Protein AF-0000000072281008 (afdb_homodimer)

InterPro domains:
  IPR004839 Aminotransferase, class I/classII, large domain [PF00155] (99-471)
  IPR015421 Pyridoxal phosphate-dependent transferase, major domain [G3DSA:3.40.640.10] (112-358)
  IPR015422 Pyridoxal phosphate-dependent transferase, small domain [G3DSA:3.90.1150.10] (7-482)
  IPR015424 Pyridoxal phosphate-dependent transferase [SSF53383] (48-472)
  IPR045088 Aminotransferase ALAT1/2-like [PTHR11751] (4-483)

Solvent-accessible surface area (backbone atoms only — not comparable to full-atom values): 48594 Å² total; per-residue (Å²): 122,46,34,56,36,78,86,38,42,16,62,68,65,70,59,50,73,57,82,49,75,47,70,53,51,48,50,50,50,51,50,48,49,51,44,54,48,22,59,76,67,72,46,77,65,89,50,97,52,92,60,67,46,67,23,56,48,88,40,37,18,60,40,61,44,71,69,54,62,67,59,27,53,22,52,16,26,31,52,27,56,75,48,60,79,47,54,87,82,48,47,64,57,36,47,53,49,21,52,52,50,23,61,64,60,30,51,87,16,43,48,27,23,64,46,52,34,50,39,50,66,63,36,31,44,40,40,18,51,35,49,18,67,74,37,72,44,90,50,61,39,88,38,37,38,40,25,55,14,37,69,49,37,52,46,55,56,45,53,41,48,36,60,41,67,46,22,23,39,33,32,46,30,48,26,53,54,65,57,54,52,49,33,51,75,58,45,28,34,78,34,65,30,53,41,31,70,92,57,58,45,40,75,39,70,66,47,43,52,51,38,51,50,53,41,45,74,72,63,34,45,66,36,31,40,47,46,56,42,24,18,55,49,53,1,28,64,62,52,70,68,57,52,52,52,51,52,50,50,30,44,74,68,34,21,27,38,36,40,39,34,38,21,58,72,24,54,66,51,90,70,69,82,68,56,68,68,31,53,38,65,71,44,58,65,72,50,41,65,50,38,32,35,37,41,33,33,35,37,35,39,42,85,52,18,29,36,4,38,25,9,20,23,35,36,57,39,62,62,47,68,66,44,53,52,52,52,47,56,60,43,46,72,64,46,37,41,35,35,62,12,46,51,49,44,29,43,74,43,58,59,76,44,93,88,42,74,48,18,68,60,48,50,50,55,52,48,50,52,47,48,48,42,41,54,48,50,54,51,44,34,53,49,39,51,67,35,86,56,31,40,41,66,76,53,40,19,42,56,32,36,51,34,39,47,64,73,52,67,70,55,48,51,52,25,52,76,67,73,43,58,53,40,49,52,52,47,44,53,45,23,72,71,55,25,45,38,53,36,44,19,70,71,29,37,62,61,89,95,61,38,33,35,35,38,32,56,48,54,49,67,75,55,47,55,50,49,43,52,44,48,50,54,49,50,53,52,53,55,56,70,68,103,122,46,35,56,36,78,88,39,41,15,62,69,63,70,62,50,73,58,82,49,76,46,71,52,54,48,50,50,49,50,49,48,49,51,42,52,49,21,59,75,67,72,45,78,67,89,51,97,52,92,58,69,46,66,23,57,50,87,42,39,19,61,40,62,44,72,69,54,62,68,60,27,52,22,52,18,26,31,53,28,57,72,48,61,79,46,53,87,82,50,45,65,57,39,47,54,50,22,53,52,49,22,60,63,60,31,50,87,16,43,48,27,23,64,46,52,34,51,38,50,66,62,35,30,42,38,40,18,51,35,50,18,67,76,36,72,45,91,52,60,40,88,38,36,37,40,24,55,14,37,68,49,35,51,46,56,56,46,54,39,49,35,58,41,65,46,23,23,39,35,33,46,31,47,26,52,56,65,56,54,52,48,31,51,74,59,44,27,33,76,37,63,28,54,41,32,71,92,55,57,46,40,74,40,69,66,47,42,52,50,39,51,51,52,41,46,74,70,61,35,46,66,36,31,41,48,44,56,40,26,17,55,48,52,0,29,66,63,52,70,68,59,51,52,51,50,52,51,50,30,44,76,70,34,23,25,37,36,39,39,32,39,22,59,72,24,56,65,52,89,71,67,81,68,57,67,68,32,55,37,65,71,44,59,66,72,50,42,66,51,37,32,34,38,42,34,34,34,37,36,39,42,83,54,18,28,36,5,37,25,10,19,23,35,36,58,40,61,61,48,68,66,42,53,54,52,53,48,55,59,42,45,73,64,45,37,42,35,35,61,12,45,53,49,46,29,44,75,42,59,61,76,44,92,86,41,74,47,18,67,60,48,50,51,55,52,48,50,52,45,48,49,43,42,53,46,48,53,51,43,33,52,48,38,52,68,35,87,55,31,40,42,64,76,54,40,20,43,56,32,38,52,34,39,47,64,72,54,68,67,55,48,51,52,24,53,75,67,73,43,58,55,38,48,54,52,48,44,53,44,23,73,71,55,24,44,37,52,35,44,19,68,69,28,38,61,62,88,94,61,36,31,36,36,38,33,55,48,53,50,67,74,56,44,54,49,47,42,52,47,48,50,54,49,51,54,53,52,55,56,70,70,102

Foldseek 3Di:
DDCVPPVNDDVLVVPQPPPPPPPLSVLLVVLQVQLVVCVVVVHDRPAPDNHFDEQADLQQVVQPQDFAPLLCLLLVCLQPVVCLVVCVVDFPVSSVLNVVQLVQVDPRSHLPDFDFLQAGLLLLVLLQVLCCVQQVHGADSLQKGKALALLVVLLLLVLLQCPDLQEEEEAEFLGDLSNVSSCVSSNYDYFYFYFDVVVLRQGDLVSVVVSVVVSVVVVHHYAEYEDEACDPPRQDHDDLVSLVSVLVVCQVSVHAYEYECQFQQFFQDPGHHDGSLSSLCVDDPCSSQRHWYKYKYACCFYSNNPNVLRIIMIGTGNDDPVSSVSSSVVSCVVSHHRNSSSSSSSDVSPDDDPPGRCVVSSVVSNCVSSVLLQVLQVVLQVLQCPAPQKHWRRHRGTFKTKMWGDDDPVQVVVCVVVPHDSQSVVQSQLCRRQSYRWAWSPSSHDDPPITIIMTGSSHGPVVSVSVSVSSRVVRNVNRVVRD/DDCVPPVNDDVLVVPQPPCPPPPLSVLLVVLQVQLVVCVVVVHDRPAPDNHFDEQADLQQVVQPQDFAPLLVLLLVCLQPVVCLVVCVVDFPVSSVLSVVQLVQVDPRSHLPDFDFLQAGLLLLVLLQVLCCVQQVHGADSLQKGKALALLVVLLLLVLLQAPDLLEEEEAEFLGDLSNVSSCVSSNYDYFYFYFDVVVLRQGDLVSVVVSVVVSVVVVHHYAEYEDEACDPPRQDHDDLVSLVSVLVVCQVSVHAYEYECQFQQFFQDPGHHDGSLSSLCVDDPCSSQRHWYKYKYACCFYSNNPNVLRIIMIGTGNDDPVSSVSSSVVSCVVSHHRNSSSSSSSDVSPDDDPPGRCVVSSVVSNCVSSVLLQVLQVVLQVLQCPAPQKHWRRHRGTFKTKMWGDDDPVQVVVCVVVPHDSQSVVQSQLCRRQSYRWAWSVSSHDDPPITIIMTGSSHGPVVSVSVSVSCRVSRNVNRVVRD

Sequence (966 aa):
MRSFASENISPDVVAFQFAVRGKIAIVSEEIDNAIKKAKAEGKPNPYPFEKVVKCNSGNPQLLNQKPLTFVREITSMVEYPPLTEHPELFHADAVARAKEIIKATGCNGTTGAYSPSKGLAYVRQTIARFLEERDNVPMSPEDIYLTDGASIAIKIVMQLMLSHPLHGIMIPNPQYPLYGACIQQLGGKTCHYNLNEDNYWLPDINDIKEQYEKYQNEGIKIKALVVINPGNPCGEVLPVDTIKEIIRFCNEKKICLMADEVYQENIWTDVPFNSFRKILATMEPEIAHGLELISFHSISKGFYGECGKRGGMFACTNIPEFARLMMYKIISTTLCSNVVGQVVMSIICNLPKEGDPSYPLFKQERDEILGSLKRKAEYLCDIFNKCEGMSCNRAAGAMYLFPRITLPEKFIKECHERHEDPNETYCIEMLKKTGIAVVKGSGFGQKKGTYHFRIALLPPENEIEEVGKRIQVFHNSFIQQYKMRSFASENISPDVVAFQFAVRGKIAIVSEEIDNAIKKAKAEGKPNPYPFEKVVKCNSGNPQLLNQKPLTFVREITSMVEYPPLTEHPELFHADAVARAKEIIKATGCNGTTGAYSPSKGLAYVRQTIARFLEERDNVPMSPEDIYLTDGASIAIKIVMQLMLSHPLHGIMIPNPQYPLYGACIQQLGGKTCHYNLNEDNYWLPDINDIKEQYEKYQNEGIKIKALVVINPGNPCGEVLPVDTIKEIIRFCNEKKICLMADEVYQENIWTDVPFNSFRKILATMEPEIAHGLELISFHSISKGFYGECGKRGGMFACTNIPEFARLMMYKIISTTLCSNVVGQVVMSIICNLPKEGDPSYPLFKQERDEILGSLKRKAEYLCDIFNKCEGMSCNRAAGAMYLFPRITLPEKFIKECHERHEDPNETYCIEMLKKTGIAVVKGSGFGQKKGTYHFRIALLPPENEIEEVGKRIQVFHNSFIQQYK

Secondary structure (DSSP, 8-state):
--TTSGGGS-HHHHH-----S-HHHHHHHHHHHHHHHHHHTTPPPSSSSSS-EETT---GGGGTPPPPHHHHHHHHHHHSGGGGG-GGGS-HHHHHHHHHHHHHH-TTT-TTSPPPTT--HHHHHHHHHHHHHHHTS---GGGEEEESSHHHHHHHHHHHH--STTEEEEEEES--HHHHHHHHHTT-EEEEEEEEGGGTTEE-HHHHHHHHHHHHHTT-EEEEEEEESS-TTT-----HHHHHHHHHHHHHHT-EEEEE-TTTT-B-SSPPP--HHHHHTTS-HHHHTTS-EEEEEESSSTTT--GGG--EEEEEES--HHHHHHHHHHHHTT----HHHHHHHHHHTS---TTSTTHHHHHHHHHHHHHHHHHHHHHHHHHHHHSTTEE-PPP-BTTEE--EE---HHHHHHHHHTT--HHHHHHHHHHHHH-EE-EEGGGT---TT-EEEEEE--S-HHHHHHHHHHHHHHHHHHHHHT-/--TTSGGGS-HHHHH-----S-HHHHHHHHHHHHHHHHHHTTPPPSSSSSS-EETT---GGGGTPPPPHHHHHHHHHHHSGGGGG-GGGS-HHHHHHHHHHHHHH-TTT-SSSPPPTT--HHHHHHHHHHHHHHHTS---GGGEEEESSHHHHHHHHHHHH--STTEEEEEEES--HHHHHHHHHTT-EEEEEEEEGGGTTEE-HHHHHHHHHHHHHTT-EEEEEEEESS-TTT-----HHHHHHHHHHHHHHT-EEEEE-TTTT-B-SSPPP--HHHHHTTS-HHHHTTS-EEEEEESSSTTT--GGGT-EEEEEES--HHHHHHHHHHHHTT----HHHHHHHHHHTS---TTSTTHHHHHHHHHHHHHHHHHHHHHHHHHHHHSTTEE-PPP-BTTEE--EE---HHHHHHHHHTT--HHHHHHHHHHHHH-EE-EEGGGT---TT-EEEEEE--S-HHHHHHHHHHHHHHHHHHHHHT-

Structure (mmCIF, N/CA/C/O backbone):
data_AF-0000000072281008-model_v1
#
loop_
_entity.id
_entity.type
_entity.pdbx_description
1 polymer 'Alanine aminotransferase, putative'
#
loop_
_atom_site.group_PDB
_atom_site.id
_atom_site.type_symbol
_atom_site.label_atom_id
_atom_site.label_alt_id
_atom_site.label_comp_id
_atom_site.label_asym_id
_atom_site.label_entity_id
_atom_site.label_seq_id
_atom_site.pdbx_PDB_ins_code
_atom_site.Cartn_x
_atom_site.Cartn_y
_atom_site.Cartn_z
_atom_site.occupancy
_atom_site.B_iso_or_equiv
_atom_site.auth_seq_id
_atom_site.auth_comp_id
_atom_site.auth_asym_id
_atom_site.auth_atom_id
_atom_site.pdbx_PDB_model_num
ATOM 1 N N . MET A 1 1 ? -23.906 18.844 -15.328 1 74.44 1 MET A N 1
ATOM 2 C CA . MET A 1 1 ? -23.734 17.438 -15.008 1 74.44 1 MET A CA 1
ATOM 3 C C . MET A 1 1 ? -22.797 17.25 -13.828 1 74.44 1 MET A C 1
ATOM 5 O O . MET A 1 1 ? -21.797 17.969 -13.703 1 74.44 1 MET A O 1
ATOM 9 N N . ARG A 1 2 ? -23.172 16.375 -13.094 1 79.5 2 ARG A N 1
ATOM 10 C CA . ARG A 1 2 ? -22.438 16.156 -11.852 1 79.5 2 ARG A CA 1
ATOM 11 C C . ARG A 1 2 ? -21.125 15.445 -12.109 1 79.5 2 ARG A C 1
ATOM 13 O O . ARG A 1 2 ? -20.938 14.797 -13.141 1 79.5 2 ARG A O 1
ATOM 20 N N . SER A 1 3 ? -20.219 15.562 -11.289 1 79.69 3 SER A N 1
ATOM 21 C CA . SER A 1 3 ? -18.844 15.141 -11.477 1 79.69 3 SER A CA 1
ATOM 22 C C . SER A 1 3 ? -18.734 13.641 -11.711 1 79.69 3 SER A C 1
ATOM 24 O O . SER A 1 3 ? -17.922 13.18 -12.516 1 79.69 3 SER A O 1
ATOM 26 N N . PHE A 1 4 ? -19.625 12.883 -11.07 1 76.88 4 PHE A N 1
ATOM 27 C CA . PHE A 1 4 ? -19.5 11.43 -11.164 1 76.88 4 PHE A CA 1
ATOM 28 C C . PHE A 1 4 ? -20.578 10.859 -12.086 1 76.88 4 PHE A C 1
ATOM 30 O O . PHE A 1 4 ? -20.891 9.672 -12.016 1 76.88 4 PHE A O 1
ATOM 37 N N . ALA A 1 5 ? -21.172 11.781 -12.859 1 76.56 5 ALA A N 1
ATOM 38 C CA . ALA A 1 5 ? -22.031 11.273 -13.93 1 76.56 5 ALA A CA 1
ATOM 39 C C . ALA A 1 5 ? -21.25 10.328 -14.852 1 76.56 5 ALA A C 1
ATOM 41 O O . ALA A 1 5 ? -20.047 10.484 -15.031 1 76.56 5 ALA A O 1
ATOM 42 N N . SER A 1 6 ? -21.906 9.297 -15.375 1 75.62 6 SER A N 1
ATOM 43 C CA . SER A 1 6 ? -21.281 8.242 -16.156 1 75.62 6 SER A CA 1
ATOM 44 C C . SER A 1 6 ? -20.422 8.82 -17.297 1 75.62 6 SER A C 1
ATOM 46 O O . SER A 1 6 ? -19.359 8.297 -17.594 1 75.62 6 SER A O 1
ATOM 48 N N . GLU A 1 7 ? -20.891 9.969 -17.781 1 76.94 7 GLU A N 1
ATOM 49 C CA . GLU A 1 7 ? -20.219 10.586 -18.906 1 76.94 7 GLU A CA 1
ATOM 50 C C . GLU A 1 7 ? -18.922 11.281 -18.469 1 76.94 7 GLU A C 1
ATOM 52 O O . GLU A 1 7 ? -18.047 11.547 -19.297 1 76.94 7 GLU A O 1
ATOM 57 N N . ASN A 1 8 ? -18.875 11.539 -17.172 1 75.5 8 ASN A N 1
ATOM 58 C CA . ASN A 1 8 ? -17.75 12.32 -16.656 1 75.5 8 ASN A CA 1
ATOM 59 C C . ASN A 1 8 ? -16.656 11.422 -16.078 1 75.5 8 ASN A C 1
ATOM 61 O O . ASN A 1 8 ? -15.594 11.898 -15.695 1 75.5 8 ASN A O 1
ATOM 65 N N . ILE A 1 9 ? -16.859 10.086 -16.188 1 75.19 9 ILE A N 1
ATOM 66 C CA . ILE A 1 9 ? -15.883 9.141 -15.641 1 75.19 9 ILE A CA 1
ATOM 67 C C . ILE A 1 9 ? -14.766 8.922 -16.656 1 75.19 9 ILE A C 1
ATOM 69 O O . ILE A 1 9 ? -15.016 8.828 -17.859 1 75.19 9 ILE A O 1
ATOM 73 N N . SER A 1 10 ? -13.609 8.828 -16.188 1 76.19 10 SER A N 1
ATOM 74 C CA . SER A 1 10 ? -12.438 8.648 -17.047 1 76.19 10 SER A CA 1
ATOM 75 C C . SER A 1 10 ? -12.602 7.434 -17.953 1 76.19 10 SER A C 1
ATOM 77 O O . SER A 1 10 ? -12.797 6.312 -17.469 1 76.19 10 SER A O 1
ATOM 79 N N . PRO A 1 11 ? -12.438 7.645 -19.203 1 70.19 11 PRO A N 1
ATOM 80 C CA . PRO A 1 11 ? -12.547 6.523 -20.141 1 70.19 11 PRO A CA 1
ATOM 81 C C . PRO A 1 11 ? -11.469 5.469 -19.938 1 70.19 11 PRO A C 1
ATOM 83 O O . PRO A 1 11 ? -11.688 4.289 -20.203 1 70.19 11 PRO A O 1
ATOM 86 N N . ASP A 1 12 ? -10.359 5.953 -19.438 1 70.38 12 ASP A N 1
ATOM 87 C CA . ASP A 1 12 ? -9.266 5.016 -19.188 1 70.38 12 ASP A CA 1
ATOM 88 C C . ASP A 1 12 ? -9.648 4.004 -18.109 1 70.38 12 ASP A C 1
ATOM 90 O O . ASP A 1 12 ? -9.289 2.83 -18.203 1 70.38 12 ASP A O 1
ATOM 94 N N . VAL A 1 13 ? -10.414 4.496 -17.188 1 73.12 13 VAL A N 1
ATOM 95 C CA . VAL A 1 13 ? -10.852 3.602 -16.125 1 73.12 13 VAL A CA 1
ATOM 96 C C . VAL A 1 13 ? -11.922 2.645 -16.656 1 73.12 13 VAL A C 1
ATOM 98 O O . VAL A 1 13 ? -11.922 1.458 -16.312 1 73.12 13 VAL A O 1
ATOM 101 N N . VAL A 1 14 ? -12.789 3.193 -17.469 1 70.62 14 VAL A N 1
ATOM 102 C CA . VAL A 1 14 ? -13.852 2.379 -18.047 1 70.62 14 VAL A CA 1
ATOM 103 C C . VAL A 1 14 ? -13.25 1.278 -18.922 1 70.62 14 VAL A C 1
ATOM 105 O O . VAL A 1 14 ? -13.719 0.136 -18.891 1 70.62 14 VAL A O 1
ATOM 108 N N . ALA A 1 15 ? -12.141 1.63 -19.578 1 66.06 15 ALA A N 1
ATOM 109 C CA . ALA A 1 15 ? -11.516 0.732 -20.547 1 66.06 15 ALA A CA 1
ATOM 110 C C . ALA A 1 15 ? -10.688 -0.335 -19.844 1 66.06 15 ALA A C 1
ATOM 112 O O . ALA A 1 15 ? -10.383 -1.381 -20.422 1 66.06 15 ALA A O 1
ATOM 113 N N . PHE A 1 16 ? -10.281 0.137 -18.734 1 60.69 16 PHE A N 1
ATOM 114 C CA . PHE A 1 16 ? -9.469 -0.82 -18 1 60.69 16 PHE A CA 1
ATOM 115 C C . PHE A 1 16 ? -10.195 -2.15 -17.844 1 60.69 16 PHE A C 1
ATOM 117 O O . PHE A 1 16 ? -11.328 -2.193 -17.359 1 60.69 16 PHE A O 1
ATOM 124 N N . GLN A 1 17 ? -9.758 -3.158 -18.812 1 48.94 17 GLN A N 1
ATOM 125 C CA . GLN A 1 17 ? -10.312 -4.496 -18.625 1 48.94 17 GLN A CA 1
ATOM 126 C C . GLN A 1 17 ? -9.664 -5.207 -17.438 1 48.94 17 GLN A C 1
ATOM 128 O O . GLN A 1 17 ? -8.438 -5.34 -17.391 1 48.94 17 GLN A O 1
ATOM 133 N N . PHE A 1 18 ? -9.594 -4.598 -16.391 1 49.97 18 PHE A N 1
ATOM 134 C CA . PHE A 1 18 ? -9.023 -5.461 -15.367 1 49.97 18 PHE A CA 1
ATOM 135 C C . PHE A 1 18 ? -9.938 -6.656 -15.102 1 49.97 18 PHE A C 1
ATOM 137 O O . PHE A 1 18 ? -11.164 -6.523 -15.109 1 49.97 18 PHE A O 1
ATOM 144 N N . ALA A 1 19 ? -9.453 -7.633 -15.602 1 46.12 19 ALA A N 1
ATOM 145 C CA . ALA A 1 19 ? -10.117 -8.867 -15.195 1 46.12 19 ALA A CA 1
ATOM 146 C C . ALA A 1 19 ? -10.617 -8.773 -13.758 1 46.12 19 ALA A C 1
ATOM 148 O O . ALA A 1 19 ? -9.867 -9.016 -12.812 1 46.12 19 ALA A O 1
ATOM 149 N N . VAL A 1 20 ? -11.422 -7.551 -13.594 1 47.91 20 VAL A N 1
ATOM 150 C CA . VAL A 1 20 ? -12.242 -7.766 -12.406 1 47.91 20 VAL A CA 1
ATOM 151 C C . VAL A 1 20 ? -12.531 -9.258 -12.242 1 47.91 20 VAL A C 1
ATOM 153 O O . VAL A 1 20 ? -12.406 -10.031 -13.195 1 47.91 20 VAL A O 1
ATOM 156 N N . ARG A 1 21 ? -13.148 -9.461 -11.18 1 54.81 21 ARG A N 1
ATOM 157 C CA . ARG A 1 21 ? -13.469 -10.844 -10.82 1 54.81 21 ARG A CA 1
ATOM 158 C C . ARG A 1 21 ? -14.023 -11.602 -12.016 1 54.81 21 ARG A C 1
ATOM 160 O O . ARG A 1 21 ? -15.031 -11.203 -12.602 1 54.81 21 ARG A O 1
ATOM 167 N N . GLY A 1 22 ? -13.203 -12.219 -12.789 1 66.75 22 GLY A N 1
ATOM 168 C CA . GLY A 1 22 ? -13.625 -13.039 -13.922 1 66.75 22 GLY A CA 1
ATOM 169 C C . GLY A 1 22 ? -14.984 -13.68 -13.711 1 66.75 22 GLY A C 1
ATOM 170 O O . GLY A 1 22 ? -15.461 -13.781 -12.578 1 66.75 22 GLY A O 1
ATOM 171 N N . LYS A 1 23 ? -15.789 -13.875 -14.711 1 81.06 23 LYS A N 1
ATOM 172 C CA . LYS A 1 23 ? -17.094 -14.508 -14.703 1 81.06 23 LYS A CA 1
ATOM 173 C C . LYS A 1 23 ? -17.141 -15.695 -13.742 1 81.06 23 LYS A C 1
ATOM 175 O O . LYS A 1 23 ? -18.125 -15.906 -13.047 1 81.06 23 LYS A O 1
ATOM 180 N N . ILE A 1 24 ? -16.047 -16.312 -13.68 1 89.19 24 ILE A N 1
ATOM 181 C CA . ILE A 1 24 ? -15.984 -17.5 -12.844 1 89.19 24 ILE A CA 1
ATOM 182 C C . ILE A 1 24 ? -16.062 -17.094 -11.367 1 89.19 24 ILE A C 1
ATOM 184 O O . ILE A 1 24 ? -16.75 -17.75 -10.578 1 89.19 24 ILE A O 1
ATOM 188 N N . ALA A 1 25 ? -15.312 -16.109 -11.008 1 84.12 25 ALA A N 1
ATOM 189 C CA . ALA A 1 25 ? -15.352 -15.617 -9.633 1 84.12 25 ALA A CA 1
ATOM 190 C C . ALA A 1 25 ? -16.75 -15.133 -9.266 1 84.12 25 ALA A C 1
ATOM 192 O O . ALA A 1 25 ? -17.219 -15.352 -8.148 1 84.12 25 ALA A O 1
ATOM 193 N N . ILE A 1 26 ? -17.375 -14.484 -10.188 1 82.44 26 ILE A N 1
ATOM 194 C CA . ILE A 1 26 ? -18.719 -13.961 -9.977 1 82.44 26 ILE A CA 1
ATOM 195 C C . ILE A 1 26 ? -19.688 -15.117 -9.75 1 82.44 26 ILE A C 1
ATOM 197 O O . ILE A 1 26 ? -20.469 -15.102 -8.797 1 82.44 26 ILE A O 1
ATOM 201 N N . VAL A 1 27 ? -19.625 -16.062 -10.641 1 90.69 27 VAL A N 1
ATOM 202 C CA . VAL A 1 27 ? -20.5 -17.219 -10.539 1 90.69 27 VAL A CA 1
ATOM 203 C C . VAL A 1 27 ? -20.234 -17.969 -9.234 1 90.69 27 VAL A C 1
ATOM 205 O O . VAL A 1 27 ? -21.172 -18.422 -8.57 1 90.69 27 VAL A O 1
ATOM 208 N N . SER A 1 28 ? -19 -18.078 -8.945 1 92.38 28 SER A N 1
ATOM 209 C CA . SER A 1 28 ? -18.609 -18.703 -7.688 1 92.38 28 SER A CA 1
ATOM 210 C C . SER A 1 28 ? -19.281 -18.016 -6.5 1 92.38 28 SER A C 1
ATOM 212 O O . SER A 1 28 ? -19.828 -18.672 -5.613 1 92.38 28 SER A O 1
ATOM 214 N N . GLU A 1 29 ? -19.234 -16.766 -6.449 1 85.12 29 GLU A N 1
ATOM 215 C CA . GLU A 1 29 ? -19.844 -15.984 -5.367 1 85.12 29 GLU A CA 1
ATOM 216 C C . GLU A 1 29 ? -21.359 -16.141 -5.348 1 85.12 29 GLU A C 1
ATOM 218 O O . GLU A 1 29 ? -21.969 -16.188 -4.277 1 85.12 29 GLU A O 1
ATOM 223 N N . GLU A 1 30 ? -21.938 -16.109 -6.492 1 89.25 30 GLU A N 1
ATOM 224 C CA . GLU A 1 30 ? -23.375 -16.297 -6.602 1 89.25 30 GLU A CA 1
ATOM 225 C C . GLU A 1 30 ? -23.797 -17.656 -6.016 1 89.25 30 GLU A C 1
ATOM 227 O O . GLU A 1 30 ? -24.797 -17.734 -5.305 1 89.25 30 GLU A O 1
ATOM 232 N N . ILE A 1 31 ? -23.047 -18.594 -6.348 1 95.06 31 ILE A N 1
ATOM 233 C CA . ILE A 1 31 ? -23.328 -19.938 -5.852 1 95.06 31 ILE A CA 1
ATOM 234 C C . ILE A 1 31 ? -23.188 -19.969 -4.332 1 95.06 31 ILE A C 1
ATOM 236 O O . ILE A 1 31 ? -24.062 -20.484 -3.629 1 95.06 31 ILE A O 1
ATOM 240 N N . ASP A 1 32 ? -22.109 -19.422 -3.824 1 91.62 32 ASP A N 1
ATOM 241 C CA . ASP A 1 32 ? -21.891 -19.344 -2.383 1 91.62 32 ASP A CA 1
ATOM 242 C C . ASP A 1 32 ? -23.047 -18.641 -1.686 1 91.62 32 ASP A C 1
ATOM 244 O O . ASP A 1 32 ? -23.531 -19.109 -0.646 1 91.62 32 ASP A O 1
ATOM 248 N N . ASN A 1 33 ? -23.453 -17.594 -2.207 1 89.19 33 ASN A N 1
ATOM 249 C CA . ASN A 1 33 ? -24.547 -16.812 -1.641 1 89.19 33 ASN A CA 1
ATOM 250 C C . ASN A 1 33 ? -25.859 -17.594 -1.663 1 89.19 33 ASN A C 1
ATOM 252 O O . ASN A 1 33 ? -26.656 -17.516 -0.722 1 89.19 33 ASN A O 1
ATOM 256 N N . ALA A 1 34 ? -26.078 -18.234 -2.77 1 93.69 34 ALA A N 1
ATOM 257 C CA . ALA A 1 34 ? -27.297 -19.047 -2.908 1 93.69 34 ALA A CA 1
ATOM 258 C C . ALA A 1 34 ? -27.344 -20.156 -1.864 1 93.69 34 ALA A C 1
ATOM 260 O O . ALA A 1 34 ? -28.391 -20.422 -1.282 1 93.69 34 ALA A O 1
ATOM 261 N N . ILE A 1 35 ? -26.25 -20.75 -1.691 1 95.38 35 ILE A N 1
ATOM 262 C CA . ILE A 1 35 ? -26.156 -21.828 -0.713 1 95.38 35 ILE A CA 1
ATOM 263 C C . ILE A 1 35 ? -26.391 -21.281 0.689 1 95.38 35 ILE A C 1
ATOM 265 O O . ILE A 1 35 ? -27.156 -21.844 1.47 1 95.38 35 ILE A O 1
ATOM 269 N N . LYS A 1 36 ? -25.766 -20.188 1.12 1 90 36 LYS A N 1
ATOM 270 C CA . LYS A 1 36 ? -25.922 -19.547 2.424 1 90 36 LYS A CA 1
ATOM 271 C C . LYS A 1 36 ? -27.359 -19.109 2.664 1 90 36 LYS A C 1
ATOM 273 O O . LYS A 1 36 ? -27.875 -19.25 3.773 1 90 36 LYS A O 1
ATOM 278 N N . LYS A 1 37 ? -27.922 -18.547 1.614 1 92.56 37 LYS A N 1
ATOM 279 C CA . LYS A 1 37 ? -29.312 -18.078 1.705 1 92.56 37 LYS A CA 1
ATOM 280 C C . LYS A 1 37 ? -30.266 -19.25 1.952 1 92.56 37 LYS A C 1
ATOM 282 O O . LYS A 1 37 ? -31.172 -19.156 2.789 1 92.56 37 LYS A O 1
ATOM 287 N N . ALA A 1 38 ? -30.062 -20.25 1.146 1 95.38 38 ALA A N 1
ATOM 288 C CA . ALA A 1 38 ? -30.891 -21.438 1.32 1 95.38 38 ALA A CA 1
ATOM 289 C C . ALA A 1 38 ? -30.781 -21.984 2.74 1 95.38 38 ALA A C 1
ATOM 291 O O . ALA A 1 38 ? -31.797 -22.328 3.359 1 95.38 38 ALA A O 1
ATOM 292 N N . LYS A 1 39 ? -29.641 -22.078 3.271 1 93.62 39 LYS A N 1
ATOM 293 C CA . LYS A 1 39 ? -29.422 -22.531 4.637 1 93.62 39 LYS A CA 1
ATOM 294 C C . LYS A 1 39 ? -30.094 -21.625 5.648 1 93.62 39 LYS A C 1
ATOM 296 O O . LYS A 1 39 ? -30.734 -22.094 6.594 1 93.62 39 LYS A O 1
ATOM 301 N N . ALA A 1 40 ? -30 -20.328 5.535 1 90.38 40 ALA A N 1
ATOM 302 C CA . ALA A 1 40 ? -30.578 -19.344 6.445 1 90.38 40 ALA A CA 1
ATOM 303 C C . ALA A 1 40 ? -32.094 -19.406 6.441 1 90.38 40 ALA A C 1
ATOM 305 O O . ALA A 1 40 ? -32.75 -19.188 7.473 1 90.38 40 ALA A O 1
ATOM 306 N N . GLU A 1 41 ? -32.594 -19.75 5.25 1 95.06 41 GLU A N 1
ATOM 307 C CA . GLU A 1 41 ? -34.062 -19.781 5.086 1 95.06 41 GLU A CA 1
ATOM 308 C C . GLU A 1 41 ? -34.625 -21.172 5.344 1 95.06 41 GLU A C 1
ATOM 310 O O . GLU A 1 41 ? -35.812 -21.391 5.273 1 95.06 41 GLU A O 1
ATOM 315 N N . GLY A 1 42 ? -33.844 -22.047 5.672 1 93.69 42 GLY A N 1
ATOM 316 C CA . GLY A 1 42 ? -34.25 -23.406 5.918 1 93.69 42 GLY A CA 1
ATOM 317 C C . GLY A 1 42 ? -34.75 -24.109 4.668 1 93.69 42 GLY A C 1
ATOM 318 O O . GLY A 1 42 ? -35.594 -25 4.746 1 93.69 42 GLY A O 1
ATOM 319 N N . LYS A 1 43 ? -34.344 -23.719 3.488 1 93.19 43 LYS A N 1
ATOM 320 C CA . LYS A 1 43 ? -34.719 -24.312 2.211 1 93.19 43 LYS A CA 1
ATOM 321 C C . LYS A 1 43 ? -33.688 -25.344 1.763 1 93.19 43 LYS A C 1
ATOM 323 O O . LYS A 1 43 ? -32.562 -25.344 2.246 1 93.19 43 LYS A O 1
ATOM 328 N N . PRO A 1 44 ? -34.062 -26.266 0.89 1 95.19 44 PRO A N 1
ATOM 329 C CA . PRO A 1 44 ? -33.062 -27.219 0.375 1 95.19 44 PRO A CA 1
ATOM 330 C C . PRO A 1 44 ? -31.938 -26.562 -0.403 1 95.19 44 PRO A C 1
ATOM 332 O O . PRO A 1 44 ? -32.156 -25.578 -1.11 1 95.19 44 PRO A O 1
ATOM 335 N N . ASN A 1 45 ? -30.672 -27.188 -0.365 1 95.56 45 ASN A N 1
ATOM 336 C CA . ASN A 1 45 ? -29.531 -26.734 -1.139 1 95.56 45 ASN A CA 1
ATOM 337 C C . ASN A 1 45 ? -29.734 -26.938 -2.635 1 95.56 45 ASN A C 1
ATOM 339 O O . ASN A 1 45 ? -29.984 -28.047 -3.088 1 95.56 45 ASN A O 1
ATOM 343 N N . PRO A 1 46 ? -29.688 -25.812 -3.309 1 95.06 46 PRO A N 1
ATOM 344 C CA . PRO A 1 46 ? -29.969 -25.906 -4.742 1 95.06 46 PRO A CA 1
ATOM 345 C C . PRO A 1 46 ? -28.844 -26.578 -5.523 1 95.06 46 PRO A C 1
ATOM 347 O O . PRO A 1 46 ? -28.984 -26.844 -6.719 1 95.06 46 PRO A O 1
ATOM 350 N N . TYR A 1 47 ? -27.781 -26.906 -4.91 1 96 47 TYR A N 1
ATOM 351 C CA . TYR A 1 47 ? -26.625 -27.5 -5.574 1 96 47 TYR A CA 1
ATOM 352 C C . TYR A 1 47 ? -26.266 -28.828 -4.945 1 96 47 TYR A C 1
ATOM 354 O O . TYR A 1 47 ? -26.578 -29.094 -3.785 1 96 47 TYR A O 1
ATOM 362 N N . PRO A 1 48 ? -25.625 -29.688 -5.715 1 94.25 48 PRO A N 1
ATOM 363 C CA . PRO A 1 48 ? -25.281 -31.031 -5.215 1 94.25 48 PRO A CA 1
ATOM 364 C C . PRO A 1 48 ? -24.016 -31.031 -4.367 1 94.25 48 PRO A C 1
ATOM 366 O O . PRO A 1 48 ? -23.391 -32.094 -4.168 1 94.25 48 PRO A O 1
ATOM 369 N N . PHE A 1 49 ? -23.469 -29.984 -3.98 1 96 49 PHE A N 1
ATOM 370 C CA . PHE A 1 49 ? -22.312 -29.828 -3.119 1 96 49 PHE A CA 1
ATOM 371 C C . PHE A 1 49 ? -22.594 -28.844 -1.999 1 96 49 PHE A C 1
ATOM 373 O O . PHE A 1 49 ? -23.484 -28 -2.115 1 96 49 PHE A O 1
ATOM 380 N N . GLU A 1 50 ? -21.797 -28.906 -0.964 1 93.75 50 GLU A N 1
ATOM 381 C CA . GLU A 1 50 ? -22.078 -28.141 0.243 1 93.75 50 GLU A CA 1
ATOM 382 C C . GLU A 1 50 ? -21.453 -26.734 0.17 1 93.75 50 GLU A C 1
ATOM 384 O O . GLU A 1 50 ? -21.953 -25.797 0.798 1 93.75 50 GLU A O 1
ATOM 389 N N . LYS A 1 51 ? -20.359 -26.641 -0.469 1 94 51 LYS A N 1
ATOM 390 C CA . LYS A 1 51 ? -19.656 -25.359 -0.6 1 94 51 LYS A CA 1
ATOM 391 C C . LYS A 1 51 ? -18.797 -25.344 -1.859 1 94 51 LYS A C 1
ATOM 393 O O . LYS A 1 51 ? -18.469 -26.391 -2.422 1 94 51 LYS A O 1
ATOM 398 N N . VAL A 1 52 ? -18.5 -24.156 -2.225 1 95.44 52 VAL A N 1
ATOM 399 C CA . VAL A 1 52 ? -17.562 -24 -3.332 1 95.44 52 VAL A CA 1
ATOM 400 C C . VAL A 1 52 ? -16.125 -24.156 -2.818 1 95.44 52 VAL A C 1
ATOM 402 O O . VAL A 1 52 ? -15.742 -23.516 -1.827 1 95.44 52 VAL A O 1
ATOM 405 N N . VAL A 1 53 ? -15.352 -25.094 -3.412 1 95.69 53 VAL A N 1
ATOM 406 C CA . VAL A 1 53 ? -13.93 -25.188 -3.119 1 95.69 53 VAL A CA 1
ATOM 407 C C . VAL A 1 53 ? -13.148 -24.234 -4.004 1 95.69 53 VAL A C 1
ATOM 409 O O . VAL A 1 53 ? -13.164 -24.344 -5.23 1 95.69 53 VAL A O 1
ATOM 412 N N . LYS A 1 54 ? -12.461 -23.328 -3.393 1 93.38 54 LYS A N 1
ATOM 413 C CA . LYS A 1 54 ? -11.812 -22.234 -4.102 1 93.38 54 LYS A CA 1
ATOM 414 C C . LYS A 1 54 ? -10.422 -22.625 -4.582 1 93.38 54 LYS A C 1
ATOM 416 O O . LYS A 1 54 ? -9.414 -22.25 -3.975 1 93.38 54 LYS A O 1
ATOM 421 N N . CYS A 1 55 ? -10.344 -23.219 -5.68 1 95.88 55 CYS A N 1
ATOM 422 C CA . CYS A 1 55 ? -9.07 -23.562 -6.297 1 95.88 55 CYS A CA 1
ATOM 423 C C . CYS A 1 55 ? -8.633 -22.484 -7.285 1 95.88 55 CYS A C 1
ATOM 425 O O . CYS A 1 55 ? -7.781 -22.734 -8.141 1 95.88 55 CYS A O 1
ATOM 427 N N . ASN A 1 56 ? -9.289 -21.375 -7.227 1 92.19 56 ASN A N 1
ATOM 428 C CA . ASN A 1 56 ? -8.945 -20.25 -8.078 1 92.19 56 ASN A CA 1
ATOM 429 C C . ASN A 1 56 ? -8.211 -19.156 -7.289 1 92.19 56 ASN A C 1
ATOM 431 O O . ASN A 1 56 ? -7.852 -18.125 -7.844 1 92.19 56 ASN A O 1
ATOM 435 N N . SER A 1 57 ? -7.945 -19.438 -6.066 1 84.38 57 SER A N 1
ATOM 436 C CA . SER A 1 57 ? -7.391 -18.406 -5.203 1 84.38 57 SER A CA 1
ATOM 437 C C . SER A 1 57 ? -5.926 -18.688 -4.879 1 84.38 57 SER A C 1
ATOM 439 O O . SER A 1 57 ? -5.535 -19.828 -4.684 1 84.38 57 SER A O 1
ATOM 441 N N . GLY A 1 58 ? -5.152 -17.672 -4.902 1 86.56 58 GLY A N 1
ATOM 442 C CA . GLY A 1 58 ? -3.775 -17.719 -4.434 1 86.56 58 GLY A CA 1
ATOM 443 C C . GLY A 1 58 ? -3.594 -17.141 -3.047 1 86.56 58 GLY A C 1
ATOM 444 O O . GLY A 1 58 ? -2.594 -16.469 -2.775 1 86.56 58 GLY A O 1
ATOM 445 N N . ASN A 1 59 ? -4.516 -17.375 -2.158 1 89.5 59 ASN A N 1
ATOM 446 C CA . ASN A 1 59 ? -4.551 -16.844 -0.801 1 89.5 59 ASN A CA 1
ATOM 447 C C . ASN A 1 59 ? -4.398 -17.938 0.241 1 89.5 59 ASN A C 1
ATOM 449 O O . ASN A 1 59 ? -5.379 -18.375 0.85 1 89.5 59 ASN A O 1
ATOM 453 N N . PRO A 1 60 ? -3.193 -18.359 0.577 1 91.94 60 PRO A N 1
ATOM 454 C CA . PRO A 1 60 ? -2.943 -19.562 1.384 1 91.94 60 PRO A CA 1
ATOM 455 C C . PRO A 1 60 ? -3.641 -19.516 2.742 1 91.94 60 PRO A C 1
ATOM 457 O O . PRO A 1 60 ? -4.309 -20.469 3.133 1 91.94 60 PRO A O 1
ATOM 460 N N . GLN A 1 61 ? -3.549 -18.406 3.436 1 91.19 61 GLN A N 1
ATOM 461 C CA . GLN A 1 61 ? -4.059 -18.344 4.801 1 91.19 61 GLN A CA 1
ATOM 462 C C . GLN A 1 61 ? -5.582 -18.281 4.82 1 91.19 61 GLN A C 1
ATOM 464 O O . GLN A 1 61 ? -6.219 -18.688 5.797 1 91.19 61 GLN A O 1
ATOM 469 N N . LEU A 1 62 ? -6.145 -17.812 3.711 1 87.31 62 LEU A N 1
ATOM 470 C CA . LEU A 1 62 ? -7.598 -17.859 3.584 1 87.31 62 LEU A CA 1
ATOM 471 C C . LEU A 1 62 ? -8.086 -19.312 3.486 1 87.31 62 LEU A C 1
ATOM 473 O O . LEU A 1 62 ? -9.227 -19.609 3.844 1 87.31 62 LEU A O 1
ATOM 477 N N . LEU A 1 63 ? -7.211 -20.172 2.982 1 88.75 63 LEU A N 1
ATOM 478 C CA . LEU A 1 63 ? -7.57 -21.562 2.787 1 88.75 63 LEU A CA 1
ATOM 479 C C . LEU A 1 63 ? -6.914 -22.453 3.846 1 88.75 63 LEU A C 1
ATOM 481 O O . LEU A 1 63 ? -6.48 -23.562 3.549 1 88.75 63 LEU A O 1
ATOM 485 N N . ASN A 1 64 ? -6.695 -21.875 4.984 1 88.19 64 ASN A N 1
ATOM 486 C CA . ASN A 1 64 ? -6.41 -22.562 6.238 1 88.19 64 ASN A CA 1
ATOM 487 C C . ASN A 1 64 ? -4.934 -22.922 6.348 1 88.19 64 ASN A C 1
ATOM 489 O O . ASN A 1 64 ? -4.566 -23.812 7.121 1 88.19 64 ASN A O 1
ATOM 493 N N . GLN A 1 65 ? -4.16 -22.406 5.512 1 91.69 65 GLN A N 1
ATOM 494 C CA . GLN A 1 65 ? -2.738 -22.531 5.82 1 91.69 65 GLN A CA 1
ATOM 495 C C . GLN A 1 65 ? -2.373 -21.719 7.059 1 91.69 65 GLN A C 1
ATOM 497 O O . GLN A 1 65 ? -2.652 -20.516 7.121 1 91.69 65 GLN A O 1
ATOM 502 N N . LYS A 1 66 ? -1.8 -22.344 8.008 1 91.38 66 LYS A N 1
ATOM 503 C CA . LYS A 1 66 ? -1.416 -21.641 9.234 1 91.38 66 LYS A CA 1
ATOM 504 C C . LYS A 1 66 ? -0.176 -20.781 9.008 1 91.38 66 LYS A C 1
ATOM 506 O O . LYS A 1 66 ? 0.754 -21.188 8.312 1 91.38 66 LYS A O 1
ATOM 511 N N . PRO A 1 67 ? -0.186 -19.578 9.594 1 93.69 67 PRO A N 1
ATOM 512 C CA . PRO A 1 67 ? 1.043 -18.781 9.531 1 93.69 67 PRO A CA 1
ATOM 513 C C . PRO A 1 67 ? 2.197 -19.422 10.305 1 93.69 67 PRO A C 1
ATOM 515 O O . PRO A 1 67 ? 1.968 -20.219 11.219 1 93.69 67 PRO A O 1
ATOM 518 N N . LEU A 1 68 ? 3.406 -19.047 9.93 1 96.5 68 LEU A N 1
ATOM 519 C CA . LEU A 1 68 ? 4.57 -19.5 10.688 1 96.5 68 LEU A CA 1
ATOM 520 C C . LEU A 1 68 ? 4.617 -18.844 12.062 1 96.5 68 LEU A C 1
ATOM 522 O O . LEU A 1 68 ? 4.52 -17.625 12.172 1 96.5 68 LEU A O 1
ATOM 526 N N . THR A 1 69 ? 4.781 -19.656 13.039 1 97.5 69 THR A N 1
ATOM 527 C CA . THR A 1 69 ? 4.797 -19.203 14.422 1 97.5 69 THR A CA 1
ATOM 528 C C . THR A 1 69 ? 5.902 -18.172 14.633 1 97.5 69 THR A C 1
ATOM 530 O O . THR A 1 69 ? 5.676 -17.125 15.258 1 97.5 69 THR A O 1
ATOM 533 N N . PHE A 1 70 ? 7.109 -18.453 14.109 1 98.31 70 PHE A N 1
ATOM 534 C CA . PHE A 1 70 ? 8.281 -17.594 14.281 1 98.31 70 PHE A CA 1
ATOM 535 C C . PHE A 1 70 ? 7.992 -16.188 13.781 1 98.31 70 PHE A C 1
ATOM 537 O O . PHE A 1 70 ? 8.328 -15.203 14.445 1 98.31 70 PHE A O 1
ATOM 544 N N . VAL A 1 71 ? 7.359 -16.047 12.656 1 97.69 71 VAL A N 1
ATOM 545 C CA . VAL A 1 71 ? 7.027 -14.75 12.062 1 97.69 71 VAL A CA 1
ATOM 546 C C . VAL A 1 71 ? 6.051 -14 12.961 1 97.69 71 VAL A C 1
ATOM 548 O O . VAL A 1 71 ? 6.258 -12.82 13.266 1 97.69 71 VAL A O 1
ATOM 551 N N . ARG A 1 72 ? 5.043 -14.703 13.461 1 96.94 72 ARG A N 1
ATOM 552 C CA . ARG A 1 72 ? 3.975 -14.062 14.219 1 96.94 72 ARG A CA 1
ATOM 553 C C . ARG A 1 72 ? 4.441 -13.711 15.625 1 96.94 72 ARG A C 1
ATOM 555 O O . ARG A 1 72 ? 4 -12.711 16.203 1 96.94 72 ARG A O 1
ATOM 562 N N . GLU A 1 73 ? 5.32 -14.539 16.188 1 98.31 73 GLU A N 1
ATOM 563 C CA . GLU A 1 73 ? 5.926 -14.172 17.469 1 98.31 73 GLU A CA 1
ATOM 564 C C . GLU A 1 73 ? 6.66 -12.836 17.375 1 98.31 73 GLU A C 1
ATOM 566 O O . GLU A 1 73 ? 6.441 -11.945 18.203 1 98.31 73 GLU A O 1
ATOM 571 N N . ILE A 1 74 ? 7.449 -12.703 16.375 1 98.06 74 ILE A N 1
ATOM 572 C CA . ILE A 1 74 ? 8.273 -11.508 16.234 1 98.06 74 ILE A CA 1
ATOM 573 C C . ILE A 1 74 ? 7.379 -10.305 15.938 1 98.06 74 ILE A C 1
ATOM 575 O O . ILE A 1 74 ? 7.52 -9.258 16.578 1 98.06 74 ILE A O 1
ATOM 579 N N . THR A 1 75 ? 6.445 -10.422 14.992 1 96.81 75 THR A N 1
ATOM 580 C CA . THR A 1 75 ? 5.629 -9.273 14.609 1 96.81 75 THR A CA 1
ATOM 581 C C . THR A 1 75 ? 4.758 -8.812 15.773 1 96.81 75 THR A C 1
ATOM 583 O O . THR A 1 75 ? 4.504 -7.617 15.93 1 96.81 75 THR A O 1
ATOM 586 N N . SER A 1 76 ? 4.285 -9.75 16.609 1 97.19 76 SER A N 1
ATOM 587 C CA . SER A 1 76 ? 3.469 -9.367 17.75 1 97.19 76 SER A CA 1
ATOM 588 C C . SER A 1 76 ? 4.277 -8.555 18.766 1 97.19 76 SER A C 1
ATOM 590 O O . SER A 1 76 ? 3.801 -7.535 19.266 1 97.19 76 SER A O 1
ATOM 592 N N . MET A 1 77 ? 5.535 -8.969 19 1 97.31 77 MET A N 1
ATOM 593 C CA . MET A 1 77 ? 6.387 -8.258 19.953 1 97.31 77 MET A CA 1
ATOM 594 C C . MET A 1 77 ? 6.816 -6.906 19.391 1 97.31 77 MET A C 1
ATOM 596 O O . MET A 1 77 ? 6.953 -5.934 20.141 1 97.31 77 MET A O 1
ATOM 600 N N . VAL A 1 78 ? 7.043 -6.855 18.109 1 95.75 78 VAL A N 1
ATOM 601 C CA . VAL A 1 78 ? 7.406 -5.59 17.484 1 95.75 78 VAL A CA 1
ATOM 602 C C . VAL A 1 78 ? 6.223 -4.629 17.531 1 95.75 78 VAL A C 1
ATOM 604 O O . VAL A 1 78 ? 6.406 -3.422 17.719 1 95.75 78 VAL A O 1
ATOM 607 N N . GLU A 1 79 ? 5.012 -5.145 17.406 1 94.06 79 GLU A N 1
ATOM 608 C CA . GLU A 1 79 ? 3.797 -4.336 17.469 1 94.06 79 GLU A CA 1
ATOM 609 C C . GLU A 1 79 ? 3.574 -3.777 18.875 1 94.06 79 GLU A C 1
ATOM 611 O O . GLU A 1 79 ? 3.012 -2.693 19.031 1 94.06 79 GLU A O 1
ATOM 616 N N . TYR A 1 80 ? 3.844 -4.582 19.875 1 95.69 80 TYR A N 1
ATOM 617 C CA . TYR A 1 80 ? 3.652 -4.219 21.281 1 95.69 80 TYR A CA 1
ATOM 618 C C . TYR A 1 80 ? 4.875 -4.594 22.109 1 95.69 80 TYR A C 1
ATOM 620 O O . TYR A 1 80 ? 4.867 -5.609 22.797 1 95.69 80 TYR A O 1
ATOM 628 N N . PRO A 1 81 ? 5.871 -3.686 22.094 1 94.94 81 PRO A N 1
ATOM 629 C CA . PRO A 1 81 ? 7.199 -3.961 22.656 1 94.94 81 PRO A CA 1
ATOM 630 C C . PRO A 1 81 ? 7.137 -4.441 24.109 1 94.94 81 PRO A C 1
ATOM 632 O O . PRO A 1 81 ? 7.984 -5.227 24.547 1 94.94 81 PRO A O 1
ATOM 635 N N . PRO A 1 82 ? 6.195 -4.074 24.938 1 95.38 82 PRO A N 1
ATOM 636 C CA . PRO A 1 82 ? 6.137 -4.578 26.312 1 95.38 82 PRO A CA 1
ATOM 637 C C . PRO A 1 82 ? 6.086 -6.105 26.375 1 95.38 82 PRO A C 1
ATOM 639 O O . PRO A 1 82 ? 6.469 -6.695 27.391 1 95.38 82 PRO A O 1
ATOM 642 N N . LEU A 1 83 ? 5.684 -6.746 25.328 1 97.44 83 LEU A N 1
ATOM 643 C CA . LEU A 1 83 ? 5.613 -8.203 25.297 1 97.44 83 LEU A CA 1
ATOM 644 C C . LEU A 1 83 ? 7.004 -8.82 25.406 1 97.44 83 LEU A C 1
ATOM 646 O O . LEU A 1 83 ? 7.145 -9.977 25.812 1 97.44 83 LEU A O 1
ATOM 650 N N . THR A 1 84 ? 8.07 -8.039 25 1 96.69 84 THR A N 1
ATOM 651 C CA . THR A 1 84 ? 9.43 -8.562 25.094 1 96.69 84 THR A CA 1
ATOM 652 C C . THR A 1 84 ? 9.82 -8.773 26.562 1 96.69 84 THR A C 1
ATOM 654 O O . THR A 1 84 ? 10.805 -9.461 26.844 1 96.69 84 THR A O 1
ATOM 657 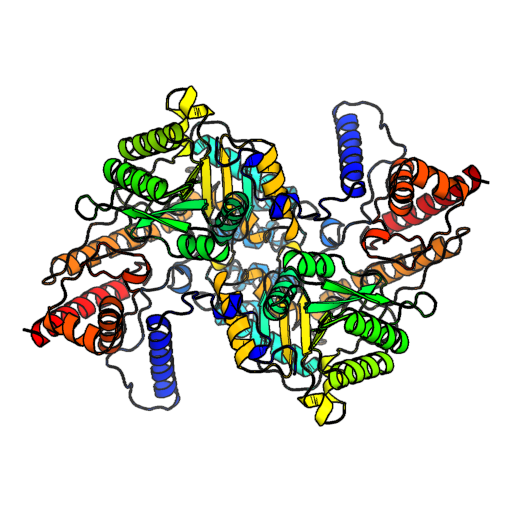N N . GLU A 1 85 ? 9.078 -8.219 27.453 1 97.19 85 GLU A N 1
ATOM 658 C CA . GLU A 1 85 ? 9.312 -8.391 28.891 1 97.19 85 GLU A CA 1
ATOM 659 C C . GLU A 1 85 ? 8.711 -9.695 29.391 1 97.19 85 GLU A C 1
ATOM 661 O O . GLU A 1 85 ? 8.859 -10.039 30.562 1 97.19 85 GLU A O 1
ATOM 666 N N . HIS A 1 86 ? 8.078 -10.422 28.578 1 97.75 86 HIS A N 1
ATOM 667 C CA . HIS A 1 86 ? 7.523 -11.742 28.859 1 97.75 86 HIS A CA 1
ATOM 668 C C . HIS A 1 86 ? 8.102 -12.789 27.922 1 97.75 86 HIS A C 1
ATOM 670 O O . HIS A 1 86 ? 7.352 -13.477 27.219 1 97.75 86 HIS A O 1
ATOM 676 N N . PRO A 1 87 ? 9.391 -13.016 27.984 1 97.38 87 PRO A N 1
ATOM 677 C CA . PRO A 1 87 ? 10.07 -13.891 27.031 1 97.38 87 PRO A CA 1
ATOM 678 C C . PRO A 1 87 ? 9.617 -15.344 27.125 1 97.38 87 PRO A C 1
ATOM 680 O O . PRO A 1 87 ? 9.797 -16.125 26.188 1 97.38 87 PRO A O 1
ATOM 683 N N . GLU A 1 88 ? 8.969 -15.742 28.234 1 96.75 88 GLU A N 1
ATOM 684 C CA . GLU A 1 88 ? 8.516 -17.109 28.453 1 96.75 88 GLU A CA 1
ATOM 685 C C . GLU A 1 88 ? 7.406 -17.484 27.484 1 96.75 88 GLU A C 1
ATOM 687 O O . GLU A 1 88 ? 7.125 -18.672 27.266 1 96.75 88 GLU A O 1
ATOM 692 N N . LEU A 1 89 ? 6.789 -16.531 26.891 1 97.75 89 LEU A N 1
ATOM 693 C CA . LEU A 1 89 ? 5.668 -16.781 26 1 97.75 89 LEU A CA 1
ATOM 694 C C . LEU A 1 89 ? 6.152 -17.062 24.578 1 97.75 89 LEU A C 1
ATOM 696 O O . LEU A 1 89 ? 5.383 -17.516 23.734 1 97.75 89 LEU A O 1
ATOM 700 N N . PHE A 1 90 ? 7.492 -16.906 24.297 1 98.5 90 PHE A N 1
ATOM 701 C CA . PHE A 1 90 ? 8.031 -16.938 22.953 1 98.5 90 PHE A CA 1
ATOM 702 C C . PHE A 1 90 ? 9.32 -17.75 22.891 1 98.5 90 PHE A C 1
ATOM 704 O O . PHE A 1 90 ? 9.891 -18.094 23.938 1 98.5 90 PHE A O 1
ATOM 711 N N . HIS A 1 91 ? 9.711 -18.141 21.688 1 98.56 91 HIS A N 1
ATOM 712 C CA . HIS A 1 91 ? 11.047 -18.688 21.516 1 98.56 91 HIS A CA 1
ATOM 713 C C . HIS A 1 91 ? 12.117 -17.641 21.75 1 98.56 91 HIS A C 1
ATOM 715 O O . HIS A 1 91 ? 11.945 -16.469 21.359 1 98.56 91 HIS A O 1
ATOM 721 N N . ALA A 1 92 ? 13.234 -17.984 22.297 1 98.56 92 ALA A N 1
ATOM 722 C CA . ALA A 1 92 ? 14.281 -17.062 22.719 1 98.56 92 ALA A CA 1
ATOM 723 C C . ALA A 1 92 ? 14.844 -16.297 21.516 1 98.56 92 ALA A C 1
ATOM 725 O O . ALA A 1 92 ? 15.164 -15.102 21.625 1 98.56 92 ALA A O 1
ATOM 726 N N . ASP A 1 93 ? 15.07 -16.984 20.438 1 98.69 93 ASP A N 1
ATOM 727 C CA . ASP A 1 93 ? 15.625 -16.328 19.25 1 98.69 93 ASP A CA 1
ATOM 728 C C . ASP A 1 93 ? 14.609 -15.359 18.641 1 98.69 93 ASP A C 1
ATOM 730 O O . ASP A 1 93 ? 14.992 -14.367 18.031 1 98.69 93 ASP A O 1
ATOM 734 N N . ALA A 1 94 ? 13.32 -15.617 18.766 1 98.62 94 ALA A N 1
ATOM 735 C CA . ALA A 1 94 ? 12.289 -14.672 18.328 1 98.62 94 ALA A CA 1
ATOM 736 C C . ALA A 1 94 ? 12.32 -13.398 19.172 1 98.62 94 ALA A C 1
ATOM 738 O O . ALA A 1 94 ? 12.172 -12.297 18.656 1 98.62 94 ALA A O 1
ATOM 739 N N . VAL A 1 95 ? 12.477 -13.57 20.5 1 98.62 95 VAL A N 1
ATOM 740 C CA . VAL A 1 95 ? 12.562 -12.422 21.391 1 98.62 95 VAL A CA 1
ATOM 741 C C . VAL A 1 95 ? 13.766 -11.562 21.016 1 98.62 95 VAL A C 1
ATOM 743 O O . VAL A 1 95 ? 13.656 -10.336 20.922 1 98.62 95 VAL A O 1
ATOM 746 N N . ALA A 1 96 ? 14.914 -12.219 20.812 1 98.12 96 ALA A N 1
ATOM 747 C CA . ALA A 1 96 ? 16.125 -11.5 20.438 1 98.12 96 ALA A CA 1
ATOM 748 C C . ALA A 1 96 ? 15.93 -10.719 19.141 1 98.12 96 ALA A C 1
ATOM 750 O O . ALA A 1 96 ? 16.344 -9.562 19.031 1 98.12 96 ALA A O 1
ATOM 751 N N . ARG A 1 97 ? 15.312 -11.352 18.156 1 97.56 97 ARG A N 1
ATOM 752 C CA . ARG A 1 97 ? 15.062 -10.719 16.875 1 97.56 97 ARG A CA 1
ATOM 753 C C . ARG A 1 97 ? 14.117 -9.531 17.031 1 97.56 97 ARG A C 1
ATOM 755 O O . ARG A 1 97 ? 14.328 -8.484 16.406 1 97.56 97 ARG A O 1
ATOM 762 N N . ALA A 1 98 ? 13.047 -9.727 17.797 1 97.19 98 ALA A N 1
ATOM 763 C CA . ALA A 1 98 ? 12.102 -8.641 18.031 1 97.19 98 ALA A CA 1
ATOM 764 C C . ALA A 1 98 ? 12.797 -7.43 18.641 1 97.19 98 ALA A C 1
ATOM 766 O O . ALA A 1 98 ? 12.578 -6.297 18.203 1 97.19 98 ALA A O 1
ATOM 767 N N . LYS A 1 99 ? 13.602 -7.664 19.656 1 96.19 99 LYS A N 1
ATOM 768 C CA . LYS A 1 99 ? 14.328 -6.582 20.312 1 96.19 99 LYS A CA 1
ATOM 769 C C . LYS A 1 99 ? 15.258 -5.871 19.328 1 96.19 99 LYS A C 1
ATOM 771 O O . LYS A 1 99 ? 15.398 -4.648 19.375 1 96.19 99 LYS A O 1
ATOM 776 N N . GLU A 1 100 ? 15.906 -6.641 18.453 1 95.25 100 GLU A N 1
ATOM 777 C CA . GLU A 1 100 ? 16.766 -6.078 17.422 1 95.25 100 GLU A CA 1
ATOM 778 C C . GLU A 1 100 ? 15.992 -5.16 16.484 1 95.25 100 GLU A C 1
ATOM 780 O O . GLU A 1 100 ? 16.438 -4.055 16.172 1 95.25 100 GLU A O 1
ATOM 785 N N . ILE A 1 101 ? 14.867 -5.602 16.062 1 95.19 101 ILE A N 1
ATOM 786 C CA . ILE A 1 101 ? 14.039 -4.848 15.125 1 95.19 101 ILE A CA 1
ATOM 787 C C . ILE A 1 101 ? 13.5 -3.592 15.805 1 95.19 101 ILE A C 1
ATOM 789 O O . ILE A 1 101 ? 13.5 -2.51 15.219 1 95.19 101 ILE A O 1
ATOM 793 N N . ILE A 1 102 ? 13.008 -3.73 17.031 1 94.19 102 ILE A N 1
ATOM 794 C CA . ILE A 1 102 ? 12.484 -2.609 17.812 1 94.19 102 ILE A CA 1
ATOM 795 C C . ILE A 1 102 ? 13.555 -1.535 17.953 1 94.19 102 ILE A C 1
ATOM 797 O O . ILE A 1 102 ? 13.281 -0.345 17.781 1 94.19 102 ILE A O 1
ATOM 801 N N . LYS A 1 103 ? 14.766 -1.937 18.219 1 89.31 103 LYS A N 1
ATOM 802 C CA . LYS A 1 103 ? 15.891 -1.011 18.359 1 89.31 103 LYS A CA 1
ATOM 803 C C . LYS A 1 103 ? 16.203 -0.33 17.031 1 89.31 103 LYS A C 1
ATOM 805 O O . LYS A 1 103 ? 16.5 0.869 16.984 1 89.31 103 LYS A O 1
ATOM 810 N N . ALA A 1 104 ? 16.141 -1.044 15.984 1 85.5 104 ALA A N 1
ATOM 811 C CA . ALA A 1 104 ? 16.531 -0.557 14.664 1 85.5 104 ALA A CA 1
ATOM 812 C C . ALA A 1 104 ? 15.492 0.42 14.109 1 85.5 104 ALA A C 1
ATOM 814 O O . ALA A 1 104 ? 15.828 1.317 13.336 1 85.5 104 ALA A O 1
ATOM 815 N N . THR A 1 105 ? 14.227 0.208 14.32 1 77.75 105 THR A N 1
ATOM 816 C CA . THR A 1 105 ? 13.172 1.072 13.805 1 77.75 105 THR A CA 1
ATOM 817 C C . THR A 1 105 ? 13.164 2.412 14.539 1 77.75 105 THR A C 1
ATOM 819 O O . THR A 1 105 ? 12.641 3.404 14.023 1 77.75 105 THR A O 1
ATOM 822 N N . GLY A 1 106 ? 13.938 2.457 15.484 1 66.25 106 GLY A N 1
ATOM 823 C CA . GLY A 1 106 ? 14.039 3.697 16.234 1 66.25 106 GLY A CA 1
ATOM 824 C C . GLY A 1 106 ? 12.742 4.09 16.906 1 66.25 106 GLY A C 1
ATOM 825 O O . GLY A 1 106 ? 11.789 3.307 16.953 1 66.25 106 GLY A O 1
ATOM 826 N N . CYS A 1 107 ? 12.75 5.238 17.453 1 58.56 107 CYS A N 1
ATOM 827 C CA . CYS A 1 107 ? 11.617 5.965 18.016 1 58.56 107 CYS A CA 1
ATOM 828 C C . CYS A 1 107 ? 10.758 5.047 18.875 1 58.56 107 CYS A C 1
ATOM 830 O O . CYS A 1 107 ? 9.531 5.027 18.734 1 58.56 107 CYS A O 1
ATOM 832 N N . ASN A 1 108 ? 11.383 4.18 19.625 1 57.44 108 ASN A N 1
ATOM 833 C CA . ASN A 1 108 ? 10.766 3.275 20.594 1 57.44 108 ASN A CA 1
ATOM 834 C C . ASN A 1 108 ? 10.195 2.035 19.906 1 57.44 108 ASN A C 1
ATOM 836 O O . ASN A 1 108 ? 9.227 1.447 20.375 1 57.44 108 ASN A O 1
ATOM 840 N N . GLY A 1 109 ? 10.828 1.808 18.672 1 60.59 109 GLY A N 1
ATOM 841 C CA . GLY A 1 109 ? 10.484 0.529 18.062 1 60.59 109 GLY A CA 1
ATOM 842 C C . GLY A 1 109 ? 9.117 0.518 17.422 1 60.59 109 GLY A C 1
ATOM 843 O O . GLY A 1 109 ? 8.477 -0.534 17.312 1 60.59 109 GLY A O 1
ATOM 844 N N . THR A 1 110 ? 8.812 1.629 16.875 1 73.69 110 THR A N 1
ATOM 845 C CA . THR A 1 110 ? 7.395 1.623 16.531 1 73.69 110 THR A CA 1
ATOM 846 C C . THR A 1 110 ? 7.215 1.351 15.031 1 73.69 110 THR A C 1
ATOM 848 O O . THR A 1 110 ? 8.008 1.809 14.211 1 73.69 110 THR A O 1
ATOM 851 N N . THR A 1 111 ? 6.34 0.477 14.742 1 89.19 111 THR A N 1
ATOM 852 C CA . THR A 1 111 ? 5.863 0.226 13.391 1 89.19 111 THR A CA 1
ATOM 853 C C . THR A 1 111 ? 4.91 1.328 12.938 1 89.19 111 THR A C 1
ATOM 855 O O . THR A 1 111 ? 4.422 1.309 11.805 1 89.19 111 THR A O 1
ATOM 858 N N . GLY A 1 112 ? 4.703 2.297 13.781 1 92.81 112 GLY A N 1
ATOM 859 C CA . GLY A 1 112 ? 3.719 3.332 13.508 1 92.81 112 GLY A CA 1
ATOM 860 C C . GLY A 1 112 ? 4.312 4.559 12.844 1 92.81 112 GLY A C 1
ATOM 861 O O . GLY A 1 112 ? 3.58 5.469 12.445 1 92.81 112 GLY A O 1
ATOM 862 N N . ALA A 1 113 ? 5.578 4.637 12.648 1 92.44 113 ALA A N 1
ATOM 863 C CA . ALA A 1 113 ? 6.223 5.77 11.992 1 92.44 113 ALA A CA 1
ATOM 864 C C . ALA A 1 113 ? 6.457 5.484 10.508 1 92.44 113 ALA A C 1
ATOM 866 O O . ALA A 1 113 ? 6.754 4.352 10.133 1 92.44 113 ALA A O 1
ATOM 867 N N . TYR A 1 114 ? 6.359 6.535 9.727 1 90.94 114 TYR A N 1
ATOM 868 C CA . TYR A 1 114 ? 6.832 6.395 8.359 1 90.94 114 TYR A CA 1
ATOM 869 C C . TYR A 1 114 ? 8.289 5.945 8.328 1 90.94 114 TYR A C 1
ATOM 871 O O . TYR A 1 114 ? 9.102 6.398 9.133 1 90.94 114 TYR A O 1
ATOM 879 N N . SER A 1 115 ? 8.586 5.082 7.434 1 91.62 115 SER A N 1
ATOM 880 C CA . SER A 1 115 ? 9.977 4.754 7.129 1 91.62 115 SER A CA 1
ATOM 881 C C . SER A 1 115 ? 10.508 5.613 5.984 1 91.62 115 SER A C 1
ATOM 883 O O . SER A 1 115 ? 9.742 6.332 5.336 1 91.62 115 SER A O 1
ATOM 885 N N . PRO A 1 116 ? 11.812 5.586 5.852 1 88.06 116 PRO A N 1
ATOM 886 C CA . PRO A 1 116 ? 12.297 6.141 4.582 1 88.06 116 PRO A CA 1
ATOM 887 C C . PRO A 1 116 ? 11.609 5.516 3.369 1 88.06 116 PRO A C 1
ATOM 889 O O . PRO A 1 116 ? 11.164 4.367 3.43 1 88.06 116 PRO A O 1
ATOM 892 N N . SER A 1 117 ? 11.602 6.242 2.287 1 89.62 117 SER A N 1
ATOM 893 C CA . SER A 1 117 ? 10.867 5.82 1.099 1 89.62 117 SER A CA 1
ATOM 894 C C . SER A 1 117 ? 11.383 4.484 0.576 1 89.62 117 SER A C 1
ATOM 896 O O . SER A 1 117 ? 10.602 3.666 0.074 1 89.62 117 SER A O 1
ATOM 898 N N . LYS A 1 118 ? 12.688 4.203 0.686 1 93.56 118 LYS A N 1
ATOM 899 C CA . LYS A 1 118 ? 13.273 2.947 0.217 1 93.56 118 LYS A CA 1
ATOM 900 C C . LYS A 1 118 ? 12.945 1.8 1.17 1 93.56 118 LYS A C 1
ATOM 902 O O . LYS A 1 118 ? 13.094 0.629 0.816 1 93.56 118 LYS A O 1
ATOM 907 N N . GLY A 1 119 ? 12.602 2.146 2.326 1 94.06 119 GLY A N 1
ATOM 908 C CA . GLY A 1 119 ? 12.367 1.181 3.391 1 94.06 119 GLY A CA 1
ATOM 909 C C . GLY A 1 119 ? 13.352 1.315 4.539 1 94.06 119 GLY A C 1
ATOM 910 O O . GLY A 1 119 ? 14.359 2.023 4.422 1 94.06 119 GLY A O 1
ATOM 911 N N . LEU A 1 120 ? 13.062 0.669 5.625 1 94.44 120 LEU A N 1
ATOM 912 C CA . LEU A 1 120 ? 13.914 0.688 6.809 1 94.44 120 LEU A CA 1
ATOM 913 C C . LEU A 1 120 ? 15.312 0.184 6.48 1 94.44 120 LEU A C 1
ATOM 915 O O . LEU A 1 120 ? 15.469 -0.833 5.801 1 94.44 120 LEU A O 1
ATOM 919 N N . ALA A 1 121 ? 16.328 0.864 6.996 1 93.19 121 ALA A N 1
ATOM 920 C CA . ALA A 1 121 ? 17.719 0.487 6.746 1 93.19 121 ALA A CA 1
ATOM 921 C C . ALA A 1 121 ? 18 -0.925 7.25 1 93.19 121 ALA A C 1
ATOM 923 O O . ALA A 1 121 ? 18.672 -1.711 6.574 1 93.19 121 ALA A O 1
ATOM 924 N N . TYR A 1 122 ? 17.531 -1.24 8.406 1 94.75 122 TYR A N 1
ATOM 925 C CA . TYR A 1 122 ? 17.719 -2.562 8.992 1 94.75 122 TYR A CA 1
ATOM 926 C C . TYR A 1 122 ? 17.203 -3.652 8.062 1 94.75 122 TYR A C 1
ATOM 928 O O . TYR A 1 122 ? 17.875 -4.676 7.867 1 94.75 122 TYR A O 1
ATOM 936 N N . VAL A 1 123 ? 16.031 -3.432 7.555 1 96.94 123 VAL A N 1
ATOM 937 C CA . VAL A 1 123 ? 15.406 -4.426 6.691 1 96.94 123 VAL A CA 1
ATOM 938 C C . VAL A 1 123 ? 16.219 -4.59 5.41 1 96.94 123 VAL A C 1
ATOM 940 O O . VAL A 1 123 ? 16.5 -5.711 4.988 1 96.94 123 VAL A O 1
ATOM 943 N N . ARG A 1 124 ? 16.547 -3.48 4.758 1 97.75 124 ARG A N 1
ATOM 944 C CA . ARG A 1 124 ? 17.344 -3.537 3.529 1 97.75 124 ARG A CA 1
ATOM 945 C C . ARG A 1 124 ? 18.672 -4.23 3.764 1 97.75 124 ARG A C 1
ATOM 947 O O . ARG A 1 124 ? 19.141 -4.996 2.918 1 97.75 124 ARG A O 1
ATOM 954 N N . GLN A 1 125 ? 19.312 -3.975 4.934 1 97.81 125 GLN A N 1
ATOM 955 C CA . GLN A 1 125 ? 20.562 -4.629 5.281 1 97.81 125 GLN A CA 1
ATOM 956 C C . GLN A 1 125 ? 20.375 -6.133 5.449 1 97.81 125 GLN A C 1
ATOM 958 O O . GLN A 1 125 ? 21.203 -6.926 5.012 1 97.81 125 GLN A O 1
ATOM 963 N N . THR A 1 126 ? 19.328 -6.5 6.113 1 98.06 126 THR A N 1
ATOM 964 C CA . THR A 1 126 ? 19.016 -7.91 6.305 1 98.06 126 THR A CA 1
ATOM 965 C C . THR A 1 126 ? 18.812 -8.602 4.961 1 98.06 126 THR A C 1
ATOM 967 O O . THR A 1 126 ? 19.312 -9.711 4.738 1 98.06 126 THR A O 1
ATOM 970 N N . ILE A 1 127 ? 18.109 -7.965 4.051 1 98.62 127 ILE A N 1
ATOM 971 C CA . ILE A 1 127 ? 17.844 -8.531 2.732 1 98.62 127 ILE A CA 1
ATOM 972 C C . ILE A 1 127 ? 19.141 -8.625 1.932 1 98.62 127 ILE A C 1
ATOM 974 O O . ILE A 1 127 ? 19.375 -9.609 1.229 1 98.62 127 ILE A O 1
ATOM 978 N N . ALA A 1 128 ? 19.922 -7.594 2.051 1 98.75 128 ALA A N 1
ATOM 979 C CA . ALA A 1 128 ? 21.219 -7.609 1.357 1 98.75 128 ALA A CA 1
ATOM 980 C C . ALA A 1 128 ? 22.062 -8.805 1.794 1 98.75 128 ALA A C 1
ATOM 982 O O . ALA A 1 128 ? 22.656 -9.484 0.96 1 98.75 128 ALA A O 1
ATOM 983 N N . ARG A 1 129 ? 22.125 -9.07 3.078 1 98.44 129 ARG A N 1
ATOM 984 C CA . ARG A 1 129 ? 22.859 -10.219 3.594 1 98.44 129 ARG A CA 1
ATOM 985 C C . ARG A 1 129 ? 22.266 -11.523 3.074 1 98.44 129 ARG A C 1
ATOM 987 O O . ARG A 1 129 ? 23 -12.438 2.695 1 98.44 129 ARG A O 1
ATOM 994 N N . PHE A 1 130 ? 21.047 -11.633 3.084 1 98.44 130 PHE A N 1
ATOM 995 C CA . PHE A 1 130 ? 20.344 -12.805 2.574 1 98.44 130 PHE A CA 1
ATOM 996 C C . PHE A 1 130 ? 20.734 -13.078 1.126 1 98.44 130 PHE A C 1
ATOM 998 O O . PHE A 1 130 ? 21.109 -14.203 0.776 1 98.44 130 PHE A O 1
ATOM 1005 N N . LEU A 1 131 ? 20.578 -12.016 0.28 1 98.69 131 LEU A N 1
ATOM 1006 C CA . LEU A 1 131 ? 20.875 -12.156 -1.14 1 98.69 131 LEU A CA 1
ATOM 1007 C C . LEU A 1 131 ? 22.359 -12.492 -1.344 1 98.69 131 LEU A C 1
ATOM 1009 O O . LEU A 1 131 ? 22.703 -13.273 -2.229 1 98.69 131 LEU A O 1
ATOM 1013 N N . GLU A 1 132 ? 23.188 -11.852 -0.542 1 98.38 132 GLU A N 1
ATOM 1014 C CA . GLU A 1 132 ? 24.625 -12.133 -0.625 1 98.38 132 GLU A CA 1
ATOM 1015 C C . GLU A 1 132 ? 24.922 -13.586 -0.29 1 98.38 132 GLU A C 1
ATOM 1017 O O . GLU A 1 132 ? 25.672 -14.25 -0.998 1 98.38 132 GLU A O 1
ATOM 1022 N N . GLU A 1 133 ? 24.359 -14.102 0.736 1 97.81 133 GLU A N 1
ATOM 1023 C CA . GLU A 1 133 ? 24.562 -15.484 1.152 1 97.81 133 GLU A CA 1
ATOM 1024 C C . GLU A 1 133 ? 23.984 -16.469 0.131 1 97.81 133 GLU A C 1
ATOM 1026 O O . GLU A 1 133 ? 24.625 -17.453 -0.215 1 97.81 133 GLU A O 1
ATOM 1031 N N . ARG A 1 134 ? 22.828 -16.203 -0.353 1 97 134 ARG A N 1
ATOM 1032 C CA . ARG A 1 134 ? 22.141 -17.062 -1.307 1 97 134 ARG A CA 1
ATOM 1033 C C . ARG A 1 134 ? 22.891 -17.109 -2.637 1 97 134 ARG A C 1
ATOM 1035 O O . ARG A 1 134 ? 23 -18.172 -3.26 1 97 134 ARG A O 1
ATOM 1042 N N . ASP A 1 135 ? 23.344 -15.945 -3.068 1 97.88 135 ASP A N 1
ATOM 1043 C CA . ASP A 1 135 ? 23.875 -15.812 -4.422 1 97.88 135 ASP A CA 1
ATOM 1044 C C . ASP A 1 135 ? 25.406 -15.844 -4.418 1 97.88 135 ASP A C 1
ATOM 1046 O O . ASP A 1 135 ? 26.031 -15.961 -5.473 1 97.88 135 ASP A O 1
ATOM 1050 N N . ASN A 1 136 ? 26.047 -15.734 -3.275 1 96.62 136 ASN A N 1
ATOM 1051 C CA . ASN A 1 136 ? 27.5 -15.703 -3.107 1 96.62 136 ASN A CA 1
ATOM 1052 C C . ASN A 1 136 ? 28.125 -14.531 -3.865 1 96.62 136 ASN A C 1
ATOM 1054 O O . ASN A 1 136 ? 29.141 -14.688 -4.523 1 96.62 136 ASN A O 1
ATOM 1058 N N . VAL A 1 137 ? 27.453 -13.461 -3.957 1 96.38 137 VAL A N 1
ATOM 1059 C CA . VAL A 1 137 ? 27.906 -12.203 -4.539 1 96.38 137 VAL A CA 1
ATOM 1060 C C . VAL A 1 137 ? 27.438 -11.039 -3.664 1 96.38 137 VAL A C 1
ATOM 1062 O O . VAL A 1 137 ? 26.312 -11.031 -3.172 1 96.38 137 VAL A O 1
ATOM 1065 N N . PRO A 1 138 ? 28.297 -10.031 -3.477 1 96.88 138 PRO A N 1
ATOM 1066 C CA . PRO A 1 138 ? 27.938 -8.906 -2.619 1 96.88 138 PRO A CA 1
ATOM 1067 C C . PRO A 1 138 ? 26.672 -8.195 -3.096 1 96.88 138 PRO A C 1
ATOM 1069 O O . PRO A 1 138 ? 26.391 -8.148 -4.301 1 96.88 138 PRO A O 1
ATOM 1072 N N . MET A 1 139 ? 25.906 -7.699 -2.18 1 97.69 139 MET A N 1
ATOM 1073 C CA . MET A 1 139 ? 24.703 -6.914 -2.434 1 97.69 139 MET A CA 1
ATOM 1074 C C . MET A 1 139 ? 24.672 -5.676 -1.547 1 97.69 139 MET A C 1
ATOM 1076 O O . MET A 1 139 ? 24.797 -5.777 -0.325 1 97.69 139 MET A O 1
ATOM 1080 N N . SER A 1 140 ? 24.547 -4.496 -2.152 1 97.62 140 SER A N 1
ATOM 1081 C CA . SER A 1 140 ? 24.422 -3.256 -1.393 1 97.62 140 SER A CA 1
ATOM 1082 C C . SER A 1 140 ? 22.984 -3.035 -0.926 1 97.62 140 SER A C 1
ATOM 1084 O O . SER A 1 140 ? 22.047 -3.17 -1.711 1 97.62 140 SER A O 1
ATOM 1086 N N . PRO A 1 141 ? 22.766 -2.672 0.367 1 97.69 141 PRO A N 1
ATOM 1087 C CA . PRO A 1 141 ? 21.422 -2.318 0.821 1 97.69 141 PRO A CA 1
ATOM 1088 C C . PRO A 1 141 ? 20.828 -1.153 0.038 1 97.69 141 PRO A C 1
ATOM 1090 O O . PRO A 1 141 ? 19.594 -1.019 -0.035 1 97.69 141 PRO A O 1
ATOM 1093 N N . GLU A 1 142 ? 21.641 -0.292 -0.592 1 95.69 142 GLU A N 1
ATOM 1094 C CA . GLU A 1 142 ? 21.172 0.871 -1.345 1 95.69 142 GLU A CA 1
ATOM 1095 C C . GLU A 1 142 ? 20.516 0.454 -2.652 1 95.69 142 GLU A C 1
ATOM 1097 O O . GLU A 1 142 ? 19.828 1.259 -3.297 1 95.69 142 GLU A O 1
ATOM 1102 N N . ASP A 1 143 ? 20.688 -0.802 -3.025 1 97.12 143 ASP A N 1
ATOM 1103 C CA . ASP A 1 143 ? 20.141 -1.302 -4.281 1 97.12 143 ASP A CA 1
ATOM 1104 C C . ASP A 1 143 ? 18.859 -2.098 -4.047 1 97.12 143 ASP A C 1
ATOM 1106 O O . ASP A 1 143 ? 18.375 -2.789 -4.945 1 97.12 143 ASP A O 1
ATOM 1110 N N . ILE A 1 144 ? 18.406 -2.029 -2.857 1 98.19 144 ILE A N 1
ATOM 1111 C CA . ILE A 1 144 ? 17.203 -2.76 -2.475 1 98.19 144 ILE A CA 1
ATOM 1112 C C . ILE A 1 144 ? 16.078 -1.775 -2.168 1 98.19 144 ILE A C 1
ATOM 1114 O O . ILE A 1 144 ? 16.281 -0.787 -1.461 1 98.19 144 ILE A O 1
ATOM 1118 N N . TYR A 1 145 ? 14.914 -1.998 -2.689 1 97.81 145 TYR A N 1
ATOM 1119 C CA . TYR A 1 145 ? 13.719 -1.181 -2.482 1 97.81 145 TYR A CA 1
ATOM 1120 C C . TYR A 1 145 ? 12.578 -2.016 -1.913 1 97.81 145 TYR A C 1
ATOM 1122 O O . TYR A 1 145 ? 12.25 -3.076 -2.449 1 97.81 145 TYR A O 1
ATOM 1130 N N . LEU A 1 146 ? 12.016 -1.539 -0.807 1 97.69 146 LEU A N 1
ATOM 1131 C CA . LEU A 1 146 ? 10.875 -2.217 -0.198 1 97.69 146 LEU A CA 1
ATOM 1132 C C . LEU A 1 146 ? 9.562 -1.644 -0.718 1 97.69 146 LEU A C 1
ATOM 1134 O O . LEU A 1 146 ? 9.445 -0.434 -0.924 1 97.69 146 LEU A O 1
ATOM 1138 N N . THR A 1 147 ? 8.602 -2.521 -0.962 1 96.69 147 THR A N 1
ATOM 1139 C CA . THR A 1 147 ? 7.344 -2.121 -1.585 1 96.69 147 THR A CA 1
ATOM 1140 C C . THR A 1 147 ? 6.168 -2.859 -0.954 1 96.69 147 THR A C 1
ATOM 1142 O O . THR A 1 147 ? 6.359 -3.807 -0.188 1 96.69 147 THR A O 1
ATOM 1145 N N . ASP A 1 148 ? 4.949 -2.447 -1.245 1 95.38 148 ASP A N 1
ATOM 1146 C CA . ASP A 1 148 ? 3.727 -3.092 -0.783 1 95.38 148 ASP A CA 1
ATOM 1147 C C . ASP A 1 148 ? 3.387 -4.305 -1.646 1 95.38 148 ASP A C 1
ATOM 1149 O O . ASP A 1 148 ? 2.35 -4.328 -2.312 1 95.38 148 ASP A O 1
ATOM 1153 N N . GLY A 1 149 ? 4.289 -5.273 -1.562 1 94.69 149 GLY A N 1
ATOM 1154 C CA . GLY A 1 149 ? 4.184 -6.457 -2.402 1 94.69 149 GLY A CA 1
ATOM 1155 C C . GLY A 1 149 ? 5.023 -6.371 -3.664 1 94.69 149 GLY A C 1
ATOM 1156 O O . GLY A 1 149 ? 5.465 -5.285 -4.047 1 94.69 149 GLY A O 1
ATOM 1157 N N . ALA A 1 150 ? 5.184 -7.477 -4.309 1 94.94 150 ALA A N 1
ATOM 1158 C CA . ALA A 1 150 ? 5.977 -7.523 -5.535 1 94.94 150 ALA A CA 1
ATOM 1159 C C . ALA A 1 150 ? 5.238 -6.848 -6.691 1 94.94 150 ALA A C 1
ATOM 1161 O O . ALA A 1 150 ? 5.867 -6.34 -7.625 1 94.94 150 ALA A O 1
ATOM 1162 N N . SER A 1 151 ? 3.936 -6.82 -6.664 1 93.19 151 SER A N 1
ATOM 1163 C CA . SER A 1 151 ? 3.15 -6.203 -7.727 1 93.19 151 SER A CA 1
ATOM 1164 C C . SER A 1 151 ? 3.514 -4.734 -7.898 1 93.19 151 SER A C 1
ATOM 1166 O O . SER A 1 151 ? 3.648 -4.25 -9.023 1 93.19 151 SER A O 1
ATOM 1168 N N . ILE A 1 152 ? 3.691 -4.078 -6.75 1 93.12 152 ILE A N 1
ATOM 1169 C CA . ILE A 1 152 ? 4.047 -2.662 -6.801 1 93.12 152 ILE A CA 1
ATOM 1170 C C . ILE A 1 152 ? 5.477 -2.51 -7.316 1 93.12 152 ILE A C 1
ATOM 1172 O O . ILE A 1 152 ? 5.773 -1.586 -8.078 1 93.12 152 ILE A O 1
ATOM 1176 N N . ALA A 1 153 ? 6.355 -3.354 -6.898 1 95.81 153 ALA A N 1
ATOM 1177 C CA . ALA A 1 153 ? 7.734 -3.346 -7.387 1 95.81 153 ALA A CA 1
ATOM 1178 C C . ALA A 1 153 ? 7.777 -3.445 -8.906 1 95.81 153 ALA A C 1
ATOM 1180 O O . ALA A 1 153 ? 8.477 -2.674 -9.57 1 95.81 153 ALA A O 1
ATOM 1181 N N . ILE A 1 154 ? 7.023 -4.348 -9.422 1 95.94 154 ILE A N 1
ATOM 1182 C CA . ILE A 1 154 ? 6.973 -4.602 -10.859 1 95.94 154 ILE A CA 1
ATOM 1183 C C . ILE A 1 154 ? 6.453 -3.359 -11.586 1 95.94 154 ILE A C 1
ATOM 1185 O O . ILE A 1 154 ? 7.02 -2.941 -12.594 1 95.94 154 ILE A O 1
ATOM 1189 N N . LYS A 1 155 ? 5.484 -2.781 -11.086 1 91.44 155 LYS A N 1
ATOM 1190 C CA . LYS A 1 155 ? 4.891 -1.597 -11.695 1 91.44 155 LYS A CA 1
ATOM 1191 C C . LYS A 1 155 ? 5.883 -0.439 -11.734 1 91.44 155 LYS A C 1
ATOM 1193 O O . LYS A 1 155 ? 5.969 0.282 -12.734 1 91.44 155 LYS A O 1
ATOM 1198 N N . ILE A 1 156 ? 6.594 -0.243 -10.633 1 91.5 156 ILE A N 1
ATOM 1199 C CA . ILE A 1 156 ? 7.574 0.833 -10.547 1 91.5 156 ILE A CA 1
ATOM 1200 C C . ILE A 1 156 ? 8.633 0.658 -11.633 1 91.5 156 ILE A C 1
ATOM 1202 O O . ILE A 1 156 ? 8.953 1.605 -12.352 1 91.5 156 ILE A O 1
ATOM 1206 N N . VAL A 1 157 ? 9.109 -0.505 -11.734 1 94.56 157 VAL A N 1
ATOM 1207 C CA . VAL A 1 157 ? 10.172 -0.802 -12.688 1 94.56 157 VAL A CA 1
ATOM 1208 C C . VAL A 1 157 ? 9.664 -0.61 -14.117 1 94.56 157 VAL A C 1
ATOM 1210 O O . VAL A 1 157 ? 10.336 0.013 -14.945 1 94.56 157 VAL A O 1
ATOM 1213 N N . MET A 1 158 ? 8.508 -1.063 -14.375 1 94 158 MET A N 1
ATOM 1214 C CA . MET A 1 158 ? 7.949 -0.968 -15.719 1 94 158 MET A CA 1
ATOM 1215 C C . MET A 1 158 ? 7.625 0.479 -16.078 1 94 158 MET A C 1
ATOM 1217 O O . MET A 1 158 ? 7.754 0.884 -17.234 1 94 158 MET A O 1
ATOM 1221 N N . GLN A 1 159 ? 7.152 1.195 -15.094 1 89.19 159 GLN A N 1
ATOM 1222 C CA . GLN A 1 159 ? 6.852 2.605 -15.312 1 89.19 159 GLN A CA 1
ATOM 1223 C C . GLN A 1 159 ? 8.086 3.359 -15.805 1 89.19 159 GLN A C 1
ATOM 1225 O O . GLN A 1 159 ? 7.977 4.277 -16.625 1 89.19 159 GLN A O 1
ATOM 1230 N N . LEU A 1 160 ? 9.188 3.012 -15.312 1 89.06 160 LEU A N 1
ATOM 1231 C CA . LEU A 1 160 ? 10.438 3.654 -15.703 1 89.06 160 LEU A CA 1
ATOM 1232 C C . LEU A 1 160 ? 10.828 3.279 -17.125 1 89.06 160 LEU A C 1
ATOM 1234 O O . LEU A 1 160 ? 11.391 4.094 -17.859 1 89.06 160 LEU A O 1
ATOM 1238 N N . MET A 1 161 ? 10.477 2.105 -17.562 1 91.25 161 MET A N 1
ATOM 1239 C CA . MET A 1 161 ? 10.969 1.56 -18.828 1 91.25 161 MET A CA 1
ATOM 1240 C C . MET A 1 161 ? 10.023 1.896 -19.969 1 91.25 161 MET A C 1
ATOM 1242 O O . MET A 1 161 ? 10.461 2.057 -21.109 1 91.25 161 MET A O 1
ATOM 1246 N N . LEU A 1 162 ? 8.75 1.933 -19.703 1 90.06 162 LEU A N 1
ATOM 1247 C CA . LEU A 1 162 ? 7.758 2.09 -20.75 1 90.06 162 LEU A CA 1
ATOM 1248 C C . LEU A 1 162 ? 7.457 3.564 -21 1 90.06 162 LEU A C 1
ATOM 1250 O O . LEU A 1 162 ? 6.461 4.094 -20.5 1 90.06 162 LEU A O 1
ATOM 1254 N N . SER A 1 163 ? 8.25 4.207 -21.844 1 84.12 163 SER A N 1
ATOM 1255 C CA . SER A 1 163 ? 8.188 5.648 -22.078 1 84.12 163 SER A CA 1
ATOM 1256 C C . SER A 1 163 ? 7.547 5.969 -23.422 1 84.12 163 SER A C 1
ATOM 1258 O O . SER A 1 163 ? 7.457 7.137 -23.812 1 84.12 163 SER A O 1
ATOM 1260 N N . HIS A 1 164 ? 7.191 4.984 -24.203 1 87.19 164 HIS A N 1
ATOM 1261 C CA . HIS A 1 164 ? 6.641 5.137 -25.547 1 87.19 164 HIS A CA 1
ATOM 1262 C C . HIS A 1 164 ? 5.66 4.016 -25.875 1 87.19 164 HIS A C 1
ATOM 1264 O O . HIS A 1 164 ? 5.852 2.875 -25.438 1 87.19 164 HIS A O 1
ATOM 1270 N N . PRO A 1 165 ? 4.648 4.305 -26.672 1 89.81 165 PRO A N 1
ATOM 1271 C CA . PRO A 1 165 ? 3.648 3.287 -27 1 89.81 165 PRO A CA 1
ATOM 1272 C C . PRO A 1 165 ? 4.242 2.094 -27.734 1 89.81 165 PRO A C 1
ATOM 1274 O O . PRO A 1 165 ? 3.631 1.023 -27.797 1 89.81 165 PRO A O 1
ATOM 1277 N N . LEU A 1 166 ? 5.441 2.246 -28.297 1 95 166 LEU A N 1
ATOM 1278 C CA . LEU A 1 166 ? 6.062 1.159 -29.031 1 95 166 LEU A CA 1
ATOM 1279 C C . LEU A 1 166 ? 7.105 0.442 -28.188 1 95 166 LEU A C 1
ATOM 1281 O O . LEU A 1 166 ? 7.832 -0.423 -28.688 1 95 166 LEU A O 1
ATOM 1285 N N . HIS A 1 167 ? 7.211 0.796 -26.969 1 95.38 167 HIS A N 1
ATOM 1286 C CA . HIS A 1 167 ? 8.023 0.022 -26.047 1 95.38 167 HIS A CA 1
ATOM 1287 C C . HIS A 1 167 ? 7.281 -1.216 -25.562 1 95.38 167 HIS A C 1
ATOM 1289 O O . HIS A 1 167 ? 6.07 -1.168 -25.328 1 95.38 167 HIS A O 1
ATOM 1295 N N . GLY A 1 168 ? 7.992 -2.293 -25.516 1 96.31 168 GLY A N 1
ATOM 1296 C CA . GLY A 1 168 ? 7.359 -3.537 -25.109 1 96.31 168 GLY A CA 1
ATOM 1297 C C . GLY A 1 168 ? 8.188 -4.332 -24.109 1 96.31 168 GLY A C 1
ATOM 1298 O O . GLY A 1 168 ? 9.375 -4.059 -23.938 1 96.31 168 GLY A O 1
ATOM 1299 N N . ILE A 1 169 ? 7.555 -5.211 -23.438 1 97.75 169 ILE A N 1
ATOM 1300 C CA . ILE A 1 169 ? 8.18 -6.152 -22.516 1 97.75 169 ILE A CA 1
ATOM 1301 C C . ILE A 1 169 ? 7.766 -7.578 -22.859 1 97.75 169 ILE A C 1
ATOM 1303 O O . ILE A 1 169 ? 6.586 -7.848 -23.094 1 97.75 169 ILE A O 1
ATOM 1307 N N . MET A 1 170 ? 8.742 -8.445 -22.969 1 98.5 170 MET A N 1
ATOM 1308 C CA . MET A 1 170 ? 8.469 -9.852 -23.266 1 98.5 170 MET A CA 1
ATOM 1309 C C . MET A 1 170 ? 8.109 -10.602 -21.984 1 98.5 170 MET A C 1
ATOM 1311 O O . MET A 1 170 ? 8.852 -10.578 -21 1 98.5 170 MET A O 1
ATOM 1315 N N . ILE A 1 171 ? 6.945 -11.211 -22.016 1 98.12 171 ILE A N 1
ATOM 1316 C CA . ILE A 1 171 ? 6.488 -11.992 -20.875 1 98.12 171 ILE A CA 1
ATOM 1317 C C . ILE A 1 171 ? 6.148 -13.414 -21.328 1 98.12 171 ILE A C 1
ATOM 1319 O O . ILE A 1 171 ? 5.891 -13.648 -22.5 1 98.12 171 ILE A O 1
ATOM 1323 N N . PRO A 1 172 ? 6.184 -14.344 -20.422 1 97.88 172 PRO A N 1
ATOM 1324 C CA . PRO A 1 172 ? 5.883 -15.719 -20.828 1 97.88 172 PRO A CA 1
ATOM 1325 C C . PRO A 1 172 ? 4.418 -15.922 -21.203 1 97.88 172 PRO A C 1
ATOM 1327 O O . PRO A 1 172 ? 3.553 -15.156 -20.766 1 97.88 172 PRO A O 1
ATOM 1330 N N . ASN A 1 173 ? 4.227 -16.891 -22.031 1 97 173 ASN A N 1
ATOM 1331 C CA . ASN A 1 173 ? 2.922 -17.438 -22.422 1 97 173 ASN A CA 1
ATOM 1332 C C . ASN A 1 173 ? 2.848 -18.938 -22.172 1 97 173 ASN A C 1
ATOM 1334 O O . ASN A 1 173 ? 3.51 -19.719 -22.875 1 97 173 ASN A O 1
ATOM 1338 N N . PRO A 1 174 ? 2.004 -19.406 -21.203 1 96 174 PRO A N 1
ATOM 1339 C CA . PRO A 1 174 ? 1.091 -18.625 -20.375 1 96 174 PRO A CA 1
ATOM 1340 C C . PRO A 1 174 ? 1.824 -17.672 -19.422 1 96 174 PRO A C 1
ATOM 1342 O O . PRO A 1 174 ? 2.992 -17.906 -19.094 1 96 174 PRO A O 1
ATOM 1345 N N . GLN A 1 175 ? 1.152 -16.625 -19.031 1 91.56 175 GLN A N 1
ATOM 1346 C CA . GLN A 1 175 ? 1.714 -15.555 -18.219 1 91.56 175 GLN A CA 1
ATOM 1347 C C . GLN A 1 175 ? 1.06 -15.516 -16.844 1 91.56 175 GLN A C 1
ATOM 1349 O O . GLN A 1 175 ? 0.039 -16.156 -16.609 1 91.56 175 GLN A O 1
ATOM 1354 N N . TYR A 1 176 ? 1.637 -14.719 -15.961 1 91.44 176 TYR A N 1
ATOM 1355 C CA . TYR A 1 176 ? 0.906 -14.164 -14.828 1 91.44 176 TYR A CA 1
ATOM 1356 C C . TYR A 1 176 ? 0.224 -12.852 -15.211 1 91.44 176 TYR A C 1
ATOM 1358 O O . TYR A 1 176 ? 0.89 -11.891 -15.586 1 91.44 176 TYR A O 1
ATOM 1366 N N . PRO A 1 177 ? -1.031 -12.758 -15.062 1 88.31 177 PRO A N 1
ATOM 1367 C CA . PRO A 1 177 ? -1.812 -11.688 -15.695 1 88.31 177 PRO A CA 1
ATOM 1368 C C . PRO A 1 177 ? -1.4 -10.297 -15.219 1 88.31 177 PRO A C 1
ATOM 1370 O O . PRO A 1 177 ? -1.624 -9.312 -15.922 1 88.31 177 PRO A O 1
ATOM 1373 N N . LEU A 1 178 ? -0.808 -10.18 -14.109 1 87.88 178 LEU A N 1
ATOM 1374 C CA . LEU A 1 178 ? -0.355 -8.891 -13.586 1 87.88 178 LEU A CA 1
ATOM 1375 C C . LEU A 1 178 ? 0.549 -8.188 -14.594 1 87.88 178 LEU A C 1
ATOM 1377 O O . LEU A 1 178 ? 0.455 -6.973 -14.773 1 87.88 178 LEU A O 1
ATOM 1381 N N . TYR A 1 179 ? 1.412 -8.867 -15.211 1 92.69 179 TYR A N 1
ATOM 1382 C CA . TYR A 1 179 ? 2.383 -8.266 -16.125 1 92.69 179 TYR A CA 1
ATOM 1383 C C . TYR A 1 179 ? 1.691 -7.656 -17.328 1 92.69 179 TYR A C 1
ATOM 1385 O O . TYR A 1 179 ? 1.932 -6.5 -17.672 1 92.69 179 TYR A O 1
ATOM 1393 N N . GLY A 1 180 ? 0.826 -8.461 -17.969 1 89.5 180 GLY A N 1
ATOM 1394 C CA . GLY A 1 180 ? 0.077 -7.918 -19.094 1 89.5 180 GLY A CA 1
ATOM 1395 C C . GLY A 1 180 ? -0.765 -6.711 -18.734 1 89.5 180 GLY A C 1
ATOM 1396 O O . GLY A 1 180 ? -0.817 -5.734 -19.469 1 89.5 180 GLY A O 1
ATOM 1397 N N . ALA A 1 181 ? -1.363 -6.828 -17.641 1 84.19 181 ALA A N 1
ATOM 1398 C CA . ALA A 1 181 ? -2.221 -5.742 -17.172 1 84.19 181 ALA A CA 1
ATOM 1399 C C . ALA A 1 181 ? -1.413 -4.473 -16.938 1 84.19 181 ALA A C 1
ATOM 1401 O O . ALA A 1 181 ? -1.836 -3.377 -17.312 1 84.19 181 ALA A O 1
ATOM 1402 N N . CYS A 1 182 ? -0.301 -4.59 -16.25 1 87.31 182 CYS A N 1
ATOM 1403 C CA . CYS A 1 182 ? 0.558 -3.451 -15.945 1 87.31 182 CYS A CA 1
ATOM 1404 C C . CYS A 1 182 ? 1.083 -2.805 -17.219 1 87.31 182 CYS A C 1
ATOM 1406 O O . CYS A 1 182 ? 1.1 -1.578 -17.344 1 87.31 182 CYS A O 1
ATOM 1408 N N . ILE A 1 183 ? 1.509 -3.584 -18.172 1 91.06 183 ILE A N 1
ATOM 1409 C CA . ILE A 1 183 ? 2.033 -3.084 -19.438 1 91.06 183 ILE A CA 1
ATOM 1410 C C . ILE A 1 183 ? 0.96 -2.262 -20.156 1 91.06 183 ILE A C 1
ATOM 1412 O O . ILE A 1 183 ? 1.229 -1.153 -20.625 1 91.06 183 ILE A O 1
ATOM 1416 N N . GLN A 1 184 ? -0.208 -2.826 -20.172 1 84.62 184 GLN A N 1
ATOM 1417 C CA . GLN A 1 184 ? -1.318 -2.143 -20.828 1 84.62 184 GLN A CA 1
ATOM 1418 C C . GLN A 1 184 ? -1.648 -0.829 -20.125 1 84.62 184 GLN A C 1
ATOM 1420 O O . GLN A 1 184 ? -1.854 0.195 -20.781 1 84.62 184 GLN A O 1
ATOM 1425 N N . GLN A 1 185 ? -1.69 -0.88 -18.859 1 79.69 185 GLN A N 1
ATOM 1426 C CA . GLN A 1 185 ? -2 0.307 -18.062 1 79.69 185 GLN A CA 1
ATOM 1427 C C . GLN A 1 185 ? -0.979 1.414 -18.312 1 79.69 185 GLN A C 1
ATOM 1429 O O . GLN A 1 185 ? -1.325 2.598 -18.312 1 79.69 185 GLN A O 1
ATOM 1434 N N . LEU A 1 186 ? 0.21 1.012 -18.516 1 82.81 186 LEU A N 1
ATOM 1435 C CA . LEU A 1 186 ? 1.297 1.97 -18.688 1 82.81 186 LEU A CA 1
ATOM 1436 C C . LEU A 1 186 ? 1.451 2.361 -20.156 1 82.81 186 LEU A C 1
ATOM 1438 O O . LEU A 1 186 ? 2.354 3.127 -20.5 1 82.81 186 LEU A O 1
ATOM 1442 N N . GLY A 1 187 ? 0.59 1.762 -21.047 1 85.25 187 GLY A N 1
ATOM 1443 C CA . GLY A 1 187 ? 0.541 2.158 -22.453 1 85.25 187 GLY A CA 1
ATOM 1444 C C . GLY A 1 187 ? 1.579 1.458 -23.297 1 85.25 187 GLY A C 1
ATOM 1445 O O . GLY A 1 187 ? 1.871 1.896 -24.422 1 85.25 187 GLY A O 1
ATOM 1446 N N . GLY A 1 188 ? 2.199 0.414 -22.812 1 92.69 188 GLY A N 1
ATOM 1447 C CA . GLY A 1 188 ? 3.191 -0.327 -23.578 1 92.69 188 GLY A CA 1
ATOM 1448 C C . GLY A 1 188 ? 2.6 -1.482 -24.359 1 92.69 188 GLY A C 1
ATOM 1449 O O . GLY A 1 188 ? 1.379 -1.593 -24.484 1 92.69 188 GLY A O 1
ATOM 1450 N N . LYS A 1 189 ? 3.514 -2.279 -24.906 1 95.38 189 LYS A N 1
ATOM 1451 C CA . LYS A 1 189 ? 3.115 -3.441 -25.703 1 95.38 189 LYS A CA 1
ATOM 1452 C C . LYS A 1 189 ? 3.469 -4.742 -24.984 1 95.38 189 LYS A C 1
ATOM 1454 O O . LYS A 1 189 ? 4.613 -4.934 -24.562 1 95.38 189 LYS A O 1
ATOM 1459 N N . THR A 1 190 ? 2.443 -5.559 -24.812 1 95.5 190 THR A N 1
ATOM 1460 C CA . THR A 1 190 ? 2.686 -6.895 -24.297 1 95.5 190 THR A CA 1
ATOM 1461 C C . THR A 1 190 ? 3.248 -7.812 -25.375 1 95.5 190 THR A C 1
ATOM 1463 O O . THR A 1 190 ? 2.598 -8.047 -26.391 1 95.5 190 THR A O 1
ATOM 1466 N N . CYS A 1 191 ? 4.43 -8.32 -25.219 1 97.62 191 CYS A N 1
ATOM 1467 C CA . CYS A 1 191 ? 5.086 -9.242 -26.141 1 97.62 191 CYS A CA 1
ATOM 1468 C C . CYS A 1 191 ? 5.277 -10.609 -25.484 1 97.62 191 CYS A C 1
ATOM 1470 O O . CYS A 1 191 ? 5.871 -10.719 -24.422 1 97.62 191 CYS A O 1
ATOM 1472 N N . HIS A 1 192 ? 4.816 -11.656 -26.172 1 97.25 192 HIS A N 1
ATOM 1473 C CA . HIS A 1 192 ? 4.867 -12.977 -25.547 1 97.25 192 HIS A CA 1
ATOM 1474 C C . HIS A 1 192 ? 6.008 -13.812 -26.125 1 97.25 192 HIS A C 1
ATOM 1476 O O . HIS A 1 192 ? 6.359 -13.672 -27.297 1 97.25 192 HIS A O 1
ATOM 1482 N N . TYR A 1 193 ? 6.609 -14.555 -25.281 1 97.81 193 TYR A N 1
ATOM 1483 C CA . TYR A 1 193 ? 7.32 -15.758 -25.703 1 97.81 193 TYR A CA 1
ATOM 1484 C C . TYR A 1 193 ? 6.66 -17.016 -25.141 1 97.81 193 TYR A C 1
ATOM 1486 O O . TYR A 1 193 ? 6.008 -16.953 -24.094 1 97.81 193 TYR A O 1
ATOM 1494 N N . ASN A 1 194 ? 6.883 -18.125 -25.797 1 96.56 194 ASN A N 1
ATOM 1495 C CA . ASN A 1 194 ? 6.09 -19.297 -25.438 1 96.56 194 ASN A CA 1
ATOM 1496 C C . ASN A 1 194 ? 6.879 -20.25 -24.547 1 96.56 194 ASN A C 1
ATOM 1498 O O . ASN A 1 194 ? 8.047 -20.547 -24.812 1 96.56 194 ASN A O 1
ATOM 1502 N N . LEU A 1 195 ? 6.18 -20.688 -23.484 1 97.25 195 LEU A N 1
ATOM 1503 C CA . LEU A 1 195 ? 6.684 -21.844 -22.734 1 97.25 195 LEU A CA 1
ATOM 1504 C C . LEU A 1 195 ? 6.344 -23.141 -23.453 1 97.25 195 LEU A C 1
ATOM 1506 O O . LEU A 1 195 ? 5.305 -23.234 -24.125 1 97.25 195 LEU A O 1
ATOM 1510 N N . ASN A 1 196 ? 7.238 -24.109 -23.281 1 96.81 196 ASN A N 1
ATOM 1511 C CA . ASN A 1 196 ? 7.09 -25.359 -24.016 1 96.81 196 ASN A CA 1
ATOM 1512 C C . ASN A 1 196 ? 6.398 -26.422 -23.172 1 96.81 196 ASN A C 1
ATOM 1514 O O . ASN A 1 196 ? 7.051 -27.125 -22.391 1 96.81 196 ASN A O 1
ATOM 1518 N N . GLU A 1 197 ? 5.137 -26.609 -23.391 1 96.31 197 GLU A N 1
ATOM 1519 C CA . GLU A 1 197 ? 4.344 -27.578 -22.641 1 96.31 197 GLU A CA 1
ATOM 1520 C C . GLU A 1 197 ? 4.879 -29 -22.812 1 96.31 197 GLU A C 1
ATOM 1522 O O . GLU A 1 197 ? 4.805 -29.812 -21.891 1 96.31 197 GLU A O 1
ATOM 1527 N N . ASP A 1 198 ? 5.453 -29.266 -23.953 1 95.75 198 ASP A N 1
ATOM 1528 C CA . ASP A 1 198 ? 5.98 -30.594 -24.25 1 95.75 198 ASP A CA 1
ATOM 1529 C C . ASP A 1 198 ? 7.328 -30.828 -23.562 1 95.75 198 ASP A C 1
ATOM 1531 O O . ASP A 1 198 ? 7.836 -31.938 -23.531 1 95.75 198 ASP A O 1
ATOM 1535 N N . ASN A 1 199 ? 7.859 -29.828 -23.047 1 95.31 199 ASN A N 1
ATOM 1536 C CA . ASN A 1 199 ? 9.117 -29.891 -22.312 1 95.31 199 ASN A CA 1
ATOM 1537 C C . ASN A 1 199 ? 9 -29.25 -20.938 1 95.31 199 ASN A C 1
ATOM 1539 O O . ASN A 1 199 ? 9.766 -28.344 -20.594 1 95.31 199 ASN A O 1
ATOM 1543 N N . TYR A 1 200 ? 7.973 -29.641 -20.203 1 93 200 TYR A N 1
ATOM 1544 C CA . TYR A 1 200 ? 7.734 -29.312 -18.797 1 93 200 TYR A CA 1
ATOM 1545 C C . TYR A 1 200 ? 7.633 -27.797 -18.609 1 93 200 TYR A C 1
ATOM 1547 O O . TYR A 1 200 ? 8.133 -27.266 -17.625 1 93 200 TYR A O 1
ATOM 1555 N N . TRP A 1 201 ? 7.148 -27.094 -19.656 1 96.12 201 TRP A N 1
ATOM 1556 C CA . TRP A 1 201 ? 6.855 -25.656 -19.641 1 96.12 201 TRP A CA 1
ATOM 1557 C C . TRP A 1 201 ? 8.141 -24.844 -19.547 1 96.12 201 TRP A C 1
ATOM 1559 O O . TRP A 1 201 ? 8.102 -23.656 -19.203 1 96.12 201 TRP A O 1
ATOM 1569 N N . LEU A 1 202 ? 9.297 -25.406 -19.828 1 95.88 202 LEU A N 1
ATOM 1570 C CA . LEU A 1 202 ? 10.547 -24.656 -19.844 1 95.88 202 LEU A CA 1
ATOM 1571 C C . LEU A 1 202 ? 10.586 -23.703 -21.031 1 95.88 202 LEU A C 1
ATOM 1573 O O . LEU A 1 202 ? 10.086 -24.016 -22.109 1 95.88 202 LEU A O 1
ATOM 1577 N N . PRO A 1 203 ? 11.148 -22.531 -20.797 1 96.5 203 PRO A N 1
ATOM 1578 C CA . PRO A 1 203 ? 11.344 -21.641 -21.953 1 96.5 203 PRO A CA 1
ATOM 1579 C C . PRO A 1 203 ? 12.281 -22.234 -23 1 96.5 203 PRO A C 1
ATOM 1581 O O . PRO A 1 203 ? 13.234 -22.938 -22.656 1 96.5 203 PRO A O 1
ATOM 1584 N N . ASP A 1 204 ? 11.984 -21.938 -24.188 1 94.88 204 ASP A N 1
ATOM 1585 C CA . ASP A 1 204 ? 12.828 -22.297 -25.328 1 94.88 204 ASP A CA 1
ATOM 1586 C C . ASP A 1 204 ? 13.523 -21.062 -25.906 1 94.88 204 ASP A C 1
ATOM 1588 O O . ASP A 1 204 ? 12.867 -20.172 -26.422 1 94.88 204 ASP A O 1
ATOM 1592 N N . ILE A 1 205 ? 14.836 -21.109 -25.891 1 97.38 205 ILE A N 1
ATOM 1593 C CA . ILE A 1 205 ? 15.625 -19.953 -26.312 1 97.38 205 ILE A CA 1
ATOM 1594 C C . ILE A 1 205 ? 15.352 -19.641 -27.781 1 97.38 205 ILE A C 1
ATOM 1596 O O . ILE A 1 205 ? 15.359 -18.469 -28.188 1 97.38 205 ILE A O 1
ATOM 1600 N N . ASN A 1 206 ? 15.125 -20.656 -28.547 1 97.62 206 ASN A N 1
ATOM 1601 C CA . ASN A 1 206 ? 14.828 -20.422 -29.953 1 97.62 206 ASN A CA 1
ATOM 1602 C C . ASN A 1 206 ? 13.5 -19.703 -30.141 1 97.62 206 ASN A C 1
ATOM 1604 O O . ASN A 1 206 ? 13.375 -18.828 -31.016 1 97.62 206 ASN A O 1
ATOM 1608 N N . ASP A 1 207 ? 12.562 -20.094 -29.406 1 97.56 207 ASP A N 1
ATOM 1609 C CA . ASP A 1 207 ? 11.289 -19.375 -29.453 1 97.56 207 ASP A CA 1
ATOM 1610 C C . ASP A 1 207 ? 11.469 -17.922 -29.031 1 97.56 207 ASP A C 1
ATOM 1612 O O . ASP A 1 207 ? 10.922 -17.016 -29.656 1 97.56 207 ASP A O 1
ATOM 1616 N N . ILE A 1 208 ? 12.203 -17.688 -27.969 1 98.44 208 ILE A N 1
ATOM 1617 C CA . ILE A 1 208 ? 12.453 -16.344 -27.469 1 98.44 208 ILE A CA 1
ATOM 1618 C C . ILE A 1 208 ? 13.094 -15.492 -28.578 1 98.44 208 ILE A C 1
ATOM 1620 O O . ILE A 1 208 ? 12.656 -14.367 -28.828 1 98.44 208 ILE A O 1
ATOM 1624 N N . LYS A 1 209 ? 14.062 -16.062 -29.25 1 98.44 209 LYS A N 1
ATOM 1625 C CA . LYS A 1 209 ? 14.742 -15.352 -30.328 1 98.44 209 LYS A CA 1
ATOM 1626 C C . LYS A 1 209 ? 13.781 -15.031 -31.484 1 98.44 209 LYS A C 1
ATOM 1628 O O . LYS A 1 209 ? 13.789 -13.922 -32 1 98.44 209 LYS A O 1
ATOM 1633 N N . GLU A 1 210 ? 13.039 -16 -31.781 1 98.25 210 GLU A N 1
ATOM 1634 C CA . GLU A 1 210 ? 12.094 -15.836 -32.875 1 98.25 210 GLU A CA 1
ATOM 1635 C C . GLU A 1 210 ? 11.07 -14.75 -32.562 1 98.25 210 GLU A C 1
ATOM 1637 O O . GLU A 1 210 ? 10.781 -13.898 -33.406 1 98.25 210 GLU A O 1
ATOM 1642 N N . GLN A 1 211 ? 10.484 -14.82 -31.422 1 98 211 GLN A N 1
ATOM 1643 C CA . GLN A 1 211 ? 9.492 -13.82 -31.016 1 98 211 GLN A CA 1
ATOM 1644 C C . GLN A 1 211 ? 10.109 -12.43 -30.969 1 98 211 GLN A C 1
ATOM 1646 O O . GLN A 1 211 ? 9.492 -11.453 -31.406 1 98 211 GLN A O 1
ATOM 1651 N N . TYR A 1 212 ? 11.305 -12.336 -30.406 1 98.31 212 TYR A N 1
ATOM 1652 C CA . TYR A 1 212 ? 12.008 -11.055 -30.344 1 98.31 212 TYR A CA 1
ATOM 1653 C C . TYR A 1 212 ? 12.117 -10.43 -31.719 1 98.31 212 TYR A C 1
ATOM 1655 O O . TYR A 1 212 ? 11.805 -9.25 -31.906 1 98.31 212 TYR A O 1
ATOM 1663 N N . GLU A 1 213 ? 12.555 -11.227 -32.625 1 98.38 213 GLU A N 1
ATOM 1664 C CA . GLU A 1 213 ? 12.734 -10.727 -34 1 98.38 213 GLU A CA 1
ATOM 1665 C C . GLU A 1 213 ? 11.398 -10.305 -34.625 1 98.38 213 GLU A C 1
ATOM 1667 O O . GLU A 1 213 ? 11.328 -9.297 -35.312 1 98.38 213 GLU A O 1
ATOM 1672 N N . LYS A 1 214 ? 10.461 -11.07 -34.406 1 98.12 214 LYS A N 1
ATOM 1673 C CA . LYS A 1 214 ? 9.125 -10.734 -34.875 1 98.12 214 LYS A CA 1
ATOM 1674 C C . LYS A 1 214 ? 8.68 -9.367 -34.375 1 98.12 214 LYS A C 1
ATOM 1676 O O . LYS A 1 214 ? 8.219 -8.531 -35.156 1 98.12 214 LYS A O 1
ATOM 1681 N N . TYR A 1 215 ? 8.812 -9.148 -33.094 1 98 215 TYR A N 1
ATOM 1682 C CA . TYR A 1 215 ? 8.367 -7.887 -32.5 1 98 215 TYR A CA 1
ATOM 1683 C C . TYR A 1 215 ? 9.234 -6.727 -33 1 98 215 TYR A C 1
ATOM 1685 O O . TYR A 1 215 ? 8.742 -5.617 -33.188 1 98 215 TYR A O 1
ATOM 1693 N N . GLN A 1 216 ? 10.508 -6.961 -33.156 1 97.06 216 GLN A N 1
ATOM 1694 C CA . GLN A 1 216 ? 11.391 -5.941 -33.75 1 97.06 216 GLN A CA 1
ATOM 1695 C C . GLN A 1 216 ? 10.922 -5.535 -35.125 1 97.06 216 GLN A C 1
ATOM 1697 O O . GLN A 1 216 ? 10.93 -4.352 -35.469 1 97.06 216 GLN A O 1
ATOM 1702 N N . ASN A 1 217 ? 10.562 -6.48 -35.844 1 97.75 217 ASN A N 1
ATOM 1703 C CA . ASN A 1 217 ? 10.102 -6.234 -37.188 1 97.75 217 ASN A CA 1
ATOM 1704 C C . ASN A 1 217 ? 8.789 -5.449 -37.219 1 97.75 217 ASN A C 1
ATOM 1706 O O . ASN A 1 217 ? 8.484 -4.762 -38.188 1 97.75 217 ASN A O 1
ATOM 1710 N N . GLU A 1 218 ? 8.086 -5.52 -36.156 1 97.5 218 GLU A N 1
ATOM 1711 C CA . GLU A 1 218 ? 6.832 -4.781 -36.031 1 97.5 218 GLU A CA 1
ATOM 1712 C C . GLU A 1 218 ? 7.078 -3.377 -35.5 1 97.5 218 GLU A C 1
ATOM 1714 O O . GLU A 1 218 ? 6.133 -2.621 -35.25 1 97.5 218 GLU A O 1
ATOM 1719 N N . GLY A 1 219 ? 8.281 -3.072 -35.188 1 97.62 219 GLY A N 1
ATOM 1720 C CA . GLY A 1 219 ? 8.656 -1.739 -34.75 1 97.62 219 GLY A CA 1
ATOM 1721 C C . GLY A 1 219 ? 8.625 -1.585 -33.25 1 97.62 219 GLY A C 1
ATOM 1722 O O . GLY A 1 219 ? 8.742 -0.472 -32.719 1 97.62 219 GLY A O 1
ATOM 1723 N N . ILE A 1 220 ? 8.5 -2.676 -32.594 1 97.56 220 ILE A N 1
ATOM 1724 C CA . ILE A 1 220 ? 8.438 -2.631 -31.141 1 97.56 220 ILE A CA 1
ATOM 1725 C C . ILE A 1 220 ? 9.844 -2.682 -30.547 1 97.56 220 ILE A C 1
ATOM 1727 O O . ILE A 1 220 ? 10.648 -3.541 -30.922 1 97.56 220 ILE A O 1
ATOM 1731 N N . LYS A 1 221 ? 10.148 -1.749 -29.719 1 96.69 221 LYS A N 1
ATOM 1732 C CA . LYS A 1 221 ? 11.414 -1.777 -28.984 1 96.69 221 LYS A CA 1
ATOM 1733 C C . LYS A 1 221 ? 11.273 -2.553 -27.688 1 96.69 221 LYS A C 1
ATOM 1735 O O . LYS A 1 221 ? 10.656 -2.066 -26.734 1 96.69 221 LYS A O 1
ATOM 1740 N N . ILE A 1 222 ? 11.867 -3.662 -27.625 1 97.44 222 ILE A N 1
ATOM 1741 C CA . ILE A 1 222 ? 11.789 -4.492 -26.422 1 97.44 222 ILE A CA 1
ATOM 1742 C C . ILE A 1 222 ? 12.703 -3.928 -25.344 1 97.44 222 ILE A C 1
ATOM 1744 O O . ILE A 1 222 ? 13.906 -3.754 -25.562 1 97.44 222 ILE A O 1
ATOM 1748 N N . LYS A 1 223 ? 12.102 -3.709 -24.172 1 97.31 223 LYS A N 1
ATOM 1749 C CA . LYS A 1 223 ? 12.844 -3.082 -23.094 1 97.31 223 LYS A CA 1
ATOM 1750 C C . LYS A 1 223 ? 13.289 -4.117 -22.062 1 97.31 223 LYS A C 1
ATOM 1752 O O . LYS A 1 223 ? 14.297 -3.924 -21.375 1 97.31 223 LYS A O 1
ATOM 1757 N N . ALA A 1 224 ? 12.516 -5.172 -21.922 1 98.44 224 ALA A N 1
ATOM 1758 C CA . ALA A 1 224 ? 12.82 -6.152 -20.875 1 98.44 224 ALA A CA 1
ATOM 1759 C C . ALA A 1 224 ? 12.227 -7.516 -21.219 1 98.44 224 ALA A C 1
ATOM 1761 O O . ALA A 1 224 ? 11.352 -7.621 -22.094 1 98.44 224 ALA A O 1
ATOM 1762 N N . LEU A 1 225 ? 12.789 -8.539 -20.641 1 98.69 225 LEU A N 1
ATOM 1763 C CA . LEU A 1 225 ? 12.266 -9.906 -20.625 1 98.69 225 LEU A CA 1
ATOM 1764 C C . LEU A 1 225 ? 11.977 -10.359 -19.188 1 98.69 225 LEU A C 1
ATOM 1766 O O . LEU A 1 225 ? 12.844 -10.25 -18.312 1 98.69 225 LEU A O 1
ATOM 1770 N N . VAL A 1 226 ? 10.703 -10.805 -18.969 1 98.75 226 VAL A N 1
ATOM 1771 C CA . VAL A 1 226 ? 10.281 -11.266 -17.641 1 98.75 226 VAL A CA 1
ATOM 1772 C C . VAL A 1 226 ? 10.383 -12.789 -17.578 1 98.75 226 VAL A C 1
ATOM 1774 O O . VAL A 1 226 ? 9.93 -13.492 -18.484 1 98.75 226 VAL A O 1
ATOM 1777 N N . VAL A 1 227 ? 10.969 -13.289 -16.547 1 98.62 227 VAL A N 1
ATOM 1778 C CA . VAL A 1 227 ? 10.977 -14.719 -16.25 1 98.62 227 VAL A CA 1
ATOM 1779 C C . VAL A 1 227 ? 10.406 -14.961 -14.852 1 98.62 227 VAL A C 1
ATOM 1781 O O . VAL A 1 227 ? 10.773 -14.273 -13.898 1 98.62 227 VAL A O 1
ATOM 1784 N N . ILE A 1 228 ? 9.484 -15.852 -14.766 1 97.56 228 ILE A N 1
ATOM 1785 C CA . ILE A 1 228 ? 8.914 -16.25 -13.484 1 97.56 228 ILE A CA 1
ATOM 1786 C C . ILE A 1 228 ? 9.43 -17.641 -13.094 1 97.56 228 ILE A C 1
ATOM 1788 O O . ILE A 1 228 ? 9.148 -18.625 -13.781 1 97.56 228 ILE A O 1
ATOM 1792 N N . ASN A 1 229 ? 10.234 -17.719 -12.031 1 96.75 229 ASN A N 1
ATOM 1793 C CA . ASN A 1 229 ? 10.922 -18.938 -11.633 1 96.75 229 ASN A CA 1
ATOM 1794 C C . ASN A 1 229 ? 10.977 -19.078 -10.109 1 96.75 229 ASN A C 1
ATOM 1796 O O . ASN A 1 229 ? 11.672 -18.328 -9.43 1 96.75 229 ASN A O 1
ATOM 1800 N N . PRO A 1 230 ? 10.281 -20.094 -9.57 1 96.06 230 PRO A N 1
ATOM 1801 C CA . PRO A 1 230 ? 9.359 -21.078 -10.172 1 96.06 230 PRO A CA 1
ATOM 1802 C C . PRO A 1 230 ? 8.164 -20.406 -10.844 1 96.06 230 PRO A C 1
ATOM 1804 O O . PRO A 1 230 ? 7.77 -19.297 -10.477 1 96.06 230 PRO A O 1
ATOM 1807 N N . GLY A 1 231 ? 7.586 -21.172 -11.758 1 95.44 231 GLY A N 1
ATOM 1808 C CA . GLY A 1 231 ? 6.664 -20.531 -12.688 1 95.44 231 GLY A CA 1
ATOM 1809 C C . GLY A 1 231 ? 5.234 -20.516 -12.188 1 95.44 231 GLY A C 1
ATOM 1810 O O . GLY A 1 231 ? 4.77 -21.469 -11.57 1 95.44 231 GLY A O 1
ATOM 1811 N N . ASN A 1 232 ? 4.508 -19.484 -12.445 1 94.25 232 ASN A N 1
ATOM 1812 C CA . ASN A 1 232 ? 3.061 -19.312 -12.383 1 94.25 232 ASN A CA 1
ATOM 1813 C C . ASN A 1 232 ? 2.473 -18.984 -13.75 1 94.25 232 ASN A C 1
ATOM 1815 O O . ASN A 1 232 ? 2.807 -17.969 -14.352 1 94.25 232 ASN A O 1
ATOM 1819 N N . PRO A 1 233 ? 1.751 -19.906 -14.312 1 95.06 233 PRO A N 1
ATOM 1820 C CA . PRO A 1 233 ? 0.884 -20.891 -13.664 1 95.06 233 PRO A CA 1
ATOM 1821 C C . PRO A 1 233 ? 1.408 -22.312 -13.797 1 95.06 233 PRO A C 1
ATOM 1823 O O . PRO A 1 233 ? 0.706 -23.266 -13.453 1 95.06 233 PRO A O 1
ATOM 1826 N N . CYS A 1 234 ? 2.611 -22.516 -14.242 1 95.12 234 CYS A N 1
ATOM 1827 C CA . CYS A 1 234 ? 2.949 -23.828 -14.758 1 95.12 234 CYS A CA 1
ATOM 1828 C C . CYS A 1 234 ? 3.799 -24.609 -13.766 1 95.12 234 CYS A C 1
ATOM 1830 O O . CYS A 1 234 ? 4.004 -25.812 -13.922 1 95.12 234 CYS A O 1
ATOM 1832 N N . GLY A 1 235 ? 4.355 -23.953 -12.789 1 94.06 235 GLY A N 1
ATOM 1833 C CA . GLY A 1 235 ? 5.035 -24.625 -11.688 1 94.06 235 GLY A CA 1
ATOM 1834 C C . GLY A 1 235 ? 6.43 -25.109 -12.055 1 94.06 235 GLY A C 1
ATOM 1835 O O . GLY A 1 235 ? 7.062 -25.844 -11.289 1 94.06 235 GLY A O 1
ATOM 1836 N N . GLU A 1 236 ? 6.984 -24.734 -13.156 1 93.94 236 GLU A N 1
ATOM 1837 C CA . GLU A 1 236 ? 8.305 -25.188 -13.594 1 93.94 236 GLU A CA 1
ATOM 1838 C C . GLU A 1 236 ? 9.414 -24.469 -12.812 1 93.94 236 GLU A C 1
ATOM 1840 O O . GLU A 1 236 ? 9.242 -23.328 -12.383 1 93.94 236 GLU A O 1
ATOM 1845 N N . VAL A 1 237 ? 10.516 -25.125 -12.602 1 96.25 237 VAL A N 1
ATOM 1846 C CA . VAL A 1 237 ? 11.766 -24.594 -12.07 1 96.25 237 VAL A CA 1
ATOM 1847 C C . VAL A 1 237 ? 12.859 -24.688 -13.125 1 96.25 237 VAL A C 1
ATOM 1849 O O . VAL A 1 237 ? 13.086 -25.75 -13.711 1 96.25 237 VAL A O 1
ATOM 1852 N N . LEU A 1 238 ? 13.523 -23.609 -13.391 1 96.75 238 LEU A N 1
ATOM 1853 C CA . LEU A 1 238 ? 14.453 -23.531 -14.516 1 96.75 238 LEU A CA 1
ATOM 1854 C C . LEU A 1 238 ? 15.789 -24.188 -14.156 1 96.75 238 LEU A C 1
ATOM 1856 O O . LEU A 1 238 ? 16.344 -23.906 -13.094 1 96.75 238 LEU A O 1
ATOM 1860 N N . PRO A 1 239 ? 16.266 -25.031 -15.047 1 95.44 239 PRO A N 1
ATOM 1861 C CA . PRO A 1 239 ? 17.641 -25.516 -14.883 1 95.44 239 PRO A CA 1
ATOM 1862 C C . PRO A 1 239 ? 18.672 -24.438 -15.164 1 95.44 239 PRO A C 1
ATOM 1864 O O . PRO A 1 239 ? 18.391 -23.453 -15.844 1 95.44 239 PRO A O 1
ATOM 1867 N N . VAL A 1 240 ? 19.891 -24.656 -14.719 1 97.25 240 VAL A N 1
ATOM 1868 C CA . VAL A 1 240 ? 20.969 -23.688 -14.812 1 97.25 240 VAL A CA 1
ATOM 1869 C C . VAL A 1 240 ? 21.25 -23.344 -16.281 1 97.25 240 VAL A C 1
ATOM 1871 O O . VAL A 1 240 ? 21.453 -22.188 -16.625 1 97.25 240 VAL A O 1
ATOM 1874 N N . ASP A 1 241 ? 21.203 -24.344 -17.141 1 97.12 241 ASP A N 1
ATOM 1875 C CA . ASP A 1 241 ? 21.516 -24.125 -18.547 1 97.12 241 ASP A CA 1
ATOM 1876 C C . ASP A 1 241 ? 20.5 -23.188 -19.203 1 97.12 241 ASP A C 1
ATOM 1878 O O . ASP A 1 241 ? 20.859 -22.328 -20 1 97.12 241 ASP A O 1
ATOM 1882 N N . THR A 1 242 ? 19.234 -23.359 -18.891 1 97.19 242 THR A N 1
ATOM 1883 C CA . THR A 1 242 ? 18.188 -22.484 -19.391 1 97.19 242 THR A CA 1
ATOM 1884 C C . THR A 1 242 ? 18.406 -21.047 -18.922 1 97.19 242 THR A C 1
ATOM 1886 O O . THR A 1 242 ? 18.266 -20.109 -19.688 1 97.19 242 THR A O 1
ATOM 1889 N N . ILE A 1 243 ? 18.781 -20.875 -17.656 1 98.5 243 ILE A N 1
ATOM 1890 C CA . ILE A 1 243 ? 19.031 -19.562 -17.078 1 98.5 243 ILE A CA 1
ATOM 1891 C C . ILE A 1 243 ? 20.188 -18.891 -17.812 1 98.5 243 ILE A C 1
ATOM 1893 O O . ILE A 1 243 ? 20.094 -17.719 -18.188 1 98.5 243 ILE A O 1
ATOM 1897 N N . LYS A 1 244 ? 21.234 -19.625 -18.078 1 98.56 244 LYS A N 1
ATOM 1898 C CA . LYS A 1 244 ? 22.391 -19.094 -18.766 1 98.56 244 LYS A CA 1
ATOM 1899 C C . LYS A 1 244 ? 22.031 -18.625 -20.172 1 98.56 244 LYS A C 1
ATOM 1901 O O . LYS A 1 244 ? 22.5 -17.578 -20.625 1 98.56 244 LYS A O 1
ATOM 1906 N N . GLU A 1 245 ? 21.25 -19.391 -20.828 1 98.5 245 GLU A N 1
ATOM 1907 C CA . GLU A 1 245 ? 20.828 -19.047 -22.188 1 98.5 245 GLU A CA 1
ATOM 1908 C C . GLU A 1 245 ? 20.047 -17.734 -22.203 1 98.5 245 GLU A C 1
ATOM 1910 O O . GLU A 1 245 ? 20.266 -16.891 -23.062 1 98.5 245 GLU A O 1
ATOM 1915 N N . ILE A 1 246 ? 19.188 -17.594 -21.266 1 98.69 246 ILE A N 1
ATOM 1916 C CA . ILE A 1 246 ? 18.359 -16.406 -21.188 1 98.69 246 ILE A CA 1
ATOM 1917 C C . ILE A 1 246 ? 19.219 -15.188 -20.859 1 98.69 246 ILE A C 1
ATOM 1919 O O . ILE A 1 246 ? 19.047 -14.117 -21.453 1 98.69 246 ILE A O 1
ATOM 1923 N N . ILE A 1 247 ? 20.125 -15.352 -19.922 1 98.81 247 ILE A N 1
ATOM 1924 C CA . ILE A 1 247 ? 21.047 -14.289 -19.547 1 98.81 247 ILE A CA 1
ATOM 1925 C C . ILE A 1 247 ? 21.844 -13.836 -20.766 1 98.81 247 ILE A C 1
ATOM 1927 O O . ILE A 1 247 ? 21.938 -12.633 -21.031 1 98.81 247 ILE A O 1
ATOM 1931 N N . ARG A 1 248 ? 22.359 -14.766 -21.562 1 98.5 248 ARG A N 1
ATOM 1932 C CA . ARG A 1 248 ? 23.141 -14.445 -22.75 1 98.5 248 ARG A CA 1
ATOM 1933 C C . ARG A 1 248 ? 22.297 -13.703 -23.781 1 98.5 248 ARG A C 1
ATOM 1935 O O . ARG A 1 248 ? 22.75 -12.719 -24.375 1 98.5 248 ARG A O 1
ATOM 1942 N N . PHE A 1 249 ? 21.156 -14.148 -23.984 1 98.5 249 PHE A N 1
ATOM 1943 C CA . PHE A 1 249 ? 20.25 -13.516 -24.938 1 98.5 249 PHE A CA 1
ATOM 1944 C C . PHE A 1 249 ? 19.969 -12.07 -24.562 1 98.5 249 PHE A C 1
ATOM 1946 O O . PHE A 1 249 ? 20.094 -11.164 -25.391 1 98.5 249 PHE A O 1
ATOM 1953 N N . CYS A 1 250 ? 19.594 -11.844 -23.25 1 98.5 250 CYS A N 1
ATOM 1954 C CA . CYS A 1 250 ? 19.25 -10.508 -22.781 1 98.5 250 CYS A CA 1
ATOM 1955 C C . CYS A 1 250 ? 20.453 -9.57 -22.891 1 98.5 250 CYS A C 1
ATOM 1957 O O . CYS A 1 250 ? 20.312 -8.406 -23.25 1 98.5 250 CYS A O 1
ATOM 1959 N N . ASN A 1 251 ? 21.609 -10.125 -22.531 1 97.94 251 ASN A N 1
ATOM 1960 C CA . ASN A 1 251 ? 22.812 -9.312 -22.656 1 97.94 251 ASN A CA 1
ATOM 1961 C C . ASN A 1 251 ? 23.109 -8.938 -24.094 1 97.94 251 ASN A C 1
ATOM 1963 O O . ASN A 1 251 ? 23.453 -7.793 -24.391 1 97.94 251 ASN A O 1
ATOM 1967 N N . GLU A 1 252 ? 23.031 -9.922 -25 1 97.44 252 GLU A N 1
ATOM 1968 C CA . GLU A 1 252 ? 23.281 -9.711 -26.422 1 97.44 252 GLU A CA 1
ATOM 1969 C C . GLU A 1 252 ? 22.359 -8.648 -26.984 1 97.44 252 GLU A C 1
ATOM 1971 O O . GLU A 1 252 ? 22.781 -7.797 -27.766 1 97.44 252 GLU A O 1
ATOM 1976 N N . LYS A 1 253 ? 21.125 -8.695 -26.609 1 97.44 253 LYS A N 1
ATOM 1977 C CA . LYS A 1 253 ? 20.125 -7.789 -27.156 1 97.44 253 LYS A CA 1
ATOM 1978 C C . LYS A 1 253 ? 20.031 -6.496 -26.359 1 97.44 253 LYS A C 1
ATOM 1980 O O . LYS A 1 253 ? 19.281 -5.59 -26.703 1 97.44 253 LYS A O 1
ATOM 1985 N N . LYS A 1 254 ? 20.75 -6.43 -25.25 1 95.81 254 LYS A N 1
ATOM 1986 C CA . LYS A 1 254 ? 20.812 -5.262 -24.375 1 95.81 254 LYS A CA 1
ATOM 1987 C C . LYS A 1 254 ? 19.438 -4.93 -23.797 1 95.81 254 LYS A C 1
ATOM 1989 O O . LYS A 1 254 ? 19.016 -3.775 -23.812 1 95.81 254 LYS A O 1
ATOM 1994 N N . ILE A 1 255 ? 18.719 -5.941 -23.391 1 96.5 255 ILE A N 1
ATOM 1995 C CA . ILE A 1 255 ? 17.438 -5.727 -22.734 1 96.5 255 ILE A CA 1
ATOM 1996 C C . ILE A 1 255 ? 17.547 -6.117 -21.266 1 96.5 255 ILE A C 1
ATOM 1998 O O . ILE A 1 255 ? 18.344 -6.973 -20.891 1 96.5 255 ILE A O 1
ATOM 2002 N N . CYS A 1 256 ? 16.766 -5.477 -20.422 1 98.06 256 CYS A N 1
ATOM 2003 C CA . CYS A 1 256 ? 16.75 -5.734 -18.984 1 98.06 256 CYS A CA 1
ATOM 2004 C C . CYS A 1 256 ? 16.109 -7.078 -18.672 1 98.06 256 CYS A C 1
ATOM 2006 O O . CYS A 1 256 ? 15.125 -7.461 -19.297 1 98.06 256 CYS A O 1
ATOM 2008 N N . LEU A 1 257 ? 16.734 -7.805 -17.797 1 98.69 257 LEU A N 1
ATOM 2009 C CA . LEU A 1 257 ? 16.125 -9.031 -17.312 1 98.69 257 LEU A CA 1
ATOM 2010 C C . LEU A 1 257 ? 15.367 -8.781 -16.016 1 98.69 257 LEU A C 1
ATOM 2012 O O . LEU A 1 257 ? 15.938 -8.266 -15.047 1 98.69 257 LEU A O 1
ATOM 2016 N N . MET A 1 258 ? 14.07 -9.047 -15.977 1 98.75 258 MET A N 1
ATOM 2017 C CA . MET A 1 258 ? 13.227 -9.008 -14.781 1 98.75 258 MET A CA 1
ATOM 2018 C C . MET A 1 258 ? 12.977 -10.414 -14.25 1 98.75 258 MET A C 1
ATOM 2020 O O . MET A 1 258 ? 12.234 -11.188 -14.859 1 98.75 258 MET A O 1
ATOM 2024 N N . ALA A 1 259 ? 13.555 -10.711 -13.156 1 98.81 259 ALA A N 1
ATOM 2025 C CA . ALA A 1 259 ? 13.469 -12.039 -12.562 1 98.81 259 ALA A CA 1
ATOM 2026 C C . ALA A 1 259 ? 12.453 -12.07 -11.422 1 98.81 259 ALA A C 1
ATOM 2028 O O . ALA A 1 259 ? 12.75 -11.633 -10.305 1 98.81 259 ALA A O 1
ATOM 2029 N N . ASP A 1 260 ? 11.289 -12.617 -11.688 1 98.31 260 ASP A N 1
ATOM 2030 C CA . ASP A 1 260 ? 10.266 -12.852 -10.664 1 98.31 260 ASP A CA 1
ATOM 2031 C C . ASP A 1 260 ? 10.516 -14.172 -9.938 1 98.31 260 ASP A C 1
ATOM 2033 O O . ASP A 1 260 ? 10.234 -15.242 -10.469 1 98.31 260 ASP A O 1
ATOM 2037 N N . GLU A 1 261 ? 11.016 -14.07 -8.75 1 98.06 261 GLU A N 1
ATOM 2038 C CA . GLU A 1 261 ? 11.461 -15.242 -8 1 98.06 261 GLU A CA 1
ATOM 2039 C C . GLU A 1 261 ? 10.719 -15.367 -6.672 1 98.06 261 GLU A C 1
ATOM 2041 O O . GLU A 1 261 ? 11.297 -15.781 -5.668 1 98.06 261 GLU A O 1
ATOM 2046 N N . VAL A 1 262 ? 9.438 -14.984 -6.695 1 96.81 262 VAL A N 1
ATOM 2047 C CA . VAL A 1 262 ? 8.625 -14.898 -5.484 1 96.81 262 VAL A CA 1
ATOM 2048 C C . VAL A 1 262 ? 8.375 -16.297 -4.926 1 96.81 262 VAL A C 1
ATOM 2050 O O . VAL A 1 262 ? 8.156 -16.469 -3.727 1 96.81 262 VAL A O 1
ATOM 2053 N N . TYR A 1 263 ? 8.5 -17.375 -5.766 1 96.25 263 TYR A N 1
ATOM 2054 C CA . TYR A 1 263 ? 8.219 -18.75 -5.34 1 96.25 263 TYR A CA 1
ATOM 2055 C C . TYR A 1 263 ? 9.516 -19.5 -5.043 1 96.25 263 TYR A C 1
ATOM 2057 O O . TYR A 1 263 ? 9.523 -20.719 -4.996 1 96.25 263 TYR A O 1
ATOM 2065 N N . GLN A 1 264 ? 10.57 -18.844 -4.789 1 95.81 264 GLN A N 1
ATOM 2066 C CA . GLN A 1 264 ? 11.906 -19.422 -4.723 1 95.81 264 GLN A CA 1
ATOM 2067 C C . GLN A 1 264 ? 11.992 -20.484 -3.631 1 95.81 264 GLN A C 1
ATOM 2069 O O . GLN A 1 264 ? 12.82 -21.391 -3.705 1 95.81 264 GLN A O 1
ATOM 2074 N N . GLU A 1 265 ? 11.086 -20.453 -2.699 1 92.88 265 GLU A N 1
ATOM 2075 C CA . GLU A 1 265 ? 11.164 -21.438 -1.611 1 92.88 265 GLU A CA 1
ATOM 2076 C C . GLU A 1 265 ? 10.086 -22.5 -1.75 1 92.88 265 GLU A C 1
ATOM 2078 O O . GLU A 1 265 ? 10.07 -23.484 -0.995 1 92.88 265 GLU A O 1
ATOM 2083 N N . ASN A 1 266 ? 9.172 -22.344 -2.623 1 93.31 266 ASN A N 1
ATOM 2084 C CA . ASN A 1 266 ? 8.117 -23.312 -2.871 1 93.31 266 ASN A CA 1
ATOM 2085 C C . ASN A 1 266 ? 8.578 -24.391 -3.852 1 93.31 266 ASN A C 1
ATOM 2087 O O . ASN A 1 266 ? 8 -24.547 -4.93 1 93.31 266 ASN A O 1
ATOM 2091 N N . ILE A 1 267 ? 9.531 -25.125 -3.484 1 91.75 267 ILE A N 1
ATOM 2092 C CA . ILE A 1 267 ? 10.07 -26.203 -4.316 1 91.75 267 ILE A CA 1
ATOM 2093 C C . ILE A 1 267 ? 9.953 -27.531 -3.572 1 91.75 267 ILE A C 1
ATOM 2095 O O . ILE A 1 267 ? 10.312 -27.625 -2.398 1 91.75 267 ILE A O 1
ATOM 2099 N N . TRP A 1 268 ? 9.43 -28.5 -4.207 1 83.44 268 TRP A N 1
ATOM 2100 C CA . TRP A 1 268 ? 9.242 -29.766 -3.516 1 83.44 268 TRP A CA 1
ATOM 2101 C C . TRP A 1 268 ? 9.773 -30.922 -4.352 1 83.44 268 TRP A C 1
ATOM 2103 O O . TRP A 1 268 ? 9.414 -32.094 -4.121 1 83.44 268 TRP A O 1
ATOM 2113 N N . THR A 1 269 ? 10.547 -30.625 -5.328 1 84.12 269 THR A N 1
ATOM 2114 C CA . THR A 1 269 ? 11.281 -31.625 -6.098 1 84.12 269 THR A CA 1
ATOM 2115 C C . THR A 1 269 ? 12.781 -31.5 -5.836 1 84.12 269 THR A C 1
ATOM 2117 O O . THR A 1 269 ? 13.211 -30.703 -5 1 84.12 269 THR A O 1
ATOM 2120 N N . ASP A 1 270 ? 13.484 -32.375 -6.562 1 84.12 270 ASP A N 1
ATOM 2121 C CA . ASP A 1 270 ? 14.93 -32.375 -6.352 1 84.12 270 ASP A CA 1
ATOM 2122 C C . ASP A 1 270 ? 15.625 -31.344 -7.234 1 84.12 270 ASP A C 1
ATOM 2124 O O . ASP A 1 270 ? 16.844 -31.172 -7.148 1 84.12 270 ASP A O 1
ATOM 2128 N N . VAL A 1 271 ? 14.875 -30.703 -7.996 1 84.38 271 VAL A N 1
ATOM 2129 C CA . VAL A 1 271 ? 15.469 -29.625 -8.797 1 84.38 271 VAL A CA 1
ATOM 2130 C C . VAL A 1 271 ? 15.727 -28.406 -7.922 1 84.38 271 VAL A C 1
ATOM 2132 O O . VAL A 1 271 ? 14.789 -27.844 -7.344 1 84.38 271 VAL A O 1
ATOM 2135 N N . PRO A 1 272 ? 16.953 -28.062 -7.852 1 90 272 PRO A N 1
ATOM 2136 C CA . PRO A 1 272 ? 17.25 -26.922 -6.977 1 90 272 PRO A CA 1
ATOM 2137 C C . PRO A 1 272 ? 16.875 -25.578 -7.613 1 90 272 PRO A C 1
ATOM 2139 O O . PRO A 1 272 ? 16.984 -25.422 -8.836 1 90 272 PRO A O 1
ATOM 2142 N N . PHE A 1 273 ? 16.531 -24.641 -6.809 1 95.31 273 PHE A N 1
ATOM 2143 C CA . PHE A 1 273 ? 16.359 -23.266 -7.266 1 95.31 273 PHE A CA 1
ATOM 2144 C C . PHE A 1 273 ? 17.703 -22.562 -7.398 1 95.31 273 PHE A C 1
ATOM 2146 O O . PHE A 1 273 ? 18.547 -22.656 -6.512 1 95.31 273 PHE A O 1
ATOM 2153 N N . ASN A 1 274 ? 17.906 -21.984 -8.5 1 97.38 274 ASN A N 1
ATOM 2154 C CA . ASN A 1 274 ? 19.016 -21.062 -8.727 1 97.38 274 ASN A CA 1
ATOM 2155 C C . ASN A 1 274 ? 18.516 -19.688 -9.172 1 97.38 274 ASN A C 1
ATOM 2157 O O . ASN A 1 274 ? 17.812 -19.578 -10.172 1 97.38 274 ASN A O 1
ATOM 2161 N N . SER A 1 275 ? 18.906 -18.688 -8.383 1 98.44 275 SER A N 1
ATOM 2162 C CA . SER A 1 275 ? 18.484 -17.344 -8.773 1 98.44 275 SER A CA 1
ATOM 2163 C C . SER A 1 275 ? 19.219 -16.875 -10.023 1 98.44 275 SER A C 1
ATOM 2165 O O . SER A 1 275 ? 20.328 -17.312 -10.305 1 98.44 275 SER A O 1
ATOM 2167 N N . PHE A 1 276 ? 18.609 -15.992 -10.75 1 98.81 276 PHE A N 1
ATOM 2168 C CA . PHE A 1 276 ? 19.25 -15.398 -11.922 1 98.81 276 PHE A CA 1
ATOM 2169 C C . PHE A 1 276 ? 20.484 -14.609 -11.516 1 98.81 276 PHE A C 1
ATOM 2171 O O . PHE A 1 276 ? 21.484 -14.602 -12.234 1 98.81 276 PHE A O 1
ATOM 2178 N N . ARG A 1 277 ? 20.422 -13.93 -10.406 1 98.69 277 ARG A N 1
ATOM 2179 C CA . ARG A 1 277 ? 21.547 -13.148 -9.922 1 98.69 277 ARG A CA 1
ATOM 2180 C C . ARG A 1 277 ? 22.75 -14.039 -9.633 1 98.69 277 ARG A C 1
ATOM 2182 O O . ARG A 1 277 ? 23.891 -13.703 -9.984 1 98.69 277 ARG A O 1
ATOM 2189 N N . LYS A 1 278 ? 22.516 -15.188 -8.969 1 98.5 278 LYS A N 1
ATOM 2190 C CA . LYS A 1 278 ? 23.578 -16.156 -8.672 1 98.5 278 LYS A CA 1
ATOM 2191 C C . LYS A 1 278 ? 24.266 -16.625 -9.953 1 98.5 278 LYS A C 1
ATOM 2193 O O . LYS A 1 278 ? 25.484 -16.625 -10.039 1 98.5 278 LYS A O 1
ATOM 2198 N N . ILE A 1 279 ? 23.469 -17.031 -10.922 1 98.75 279 ILE A N 1
ATOM 2199 C CA . ILE A 1 279 ? 24.016 -17.578 -12.164 1 98.75 279 ILE A CA 1
ATOM 2200 C C . ILE A 1 279 ? 24.688 -16.469 -12.961 1 98.75 279 ILE A C 1
ATOM 2202 O O . ILE A 1 279 ? 25.734 -16.688 -13.57 1 98.75 279 ILE A O 1
ATOM 2206 N N . LEU A 1 280 ? 24.094 -15.266 -13.008 1 98.81 280 LEU A N 1
ATOM 2207 C CA . LEU A 1 280 ? 24.703 -14.125 -13.68 1 98.81 280 LEU A CA 1
ATOM 2208 C C . LEU A 1 280 ? 26.125 -13.906 -13.195 1 98.81 280 LEU A C 1
ATOM 2210 O O . LEU A 1 280 ? 27.031 -13.641 -13.992 1 98.81 280 LEU A O 1
ATOM 2214 N N . ALA A 1 281 ? 26.359 -14.008 -11.93 1 98.12 281 ALA A N 1
ATOM 2215 C CA . ALA A 1 281 ? 27.656 -13.75 -11.32 1 98.12 281 ALA A CA 1
ATOM 2216 C C . ALA A 1 281 ? 28.703 -14.758 -11.805 1 98.12 281 ALA A C 1
ATOM 2218 O O . ALA A 1 281 ? 29.906 -14.5 -11.727 1 98.12 281 ALA A O 1
ATOM 2219 N N . THR A 1 282 ? 28.266 -15.93 -12.305 1 98.06 282 THR A N 1
ATOM 2220 C CA . THR A 1 282 ? 29.172 -16.984 -12.742 1 98.06 282 THR A CA 1
ATOM 2221 C C . THR A 1 282 ? 29.5 -16.828 -14.227 1 98.06 282 THR A C 1
ATOM 2223 O O . THR A 1 282 ? 30.359 -17.531 -14.758 1 98.06 282 THR A O 1
ATOM 2226 N N . MET A 1 283 ? 28.766 -15.984 -14.898 1 98.38 283 MET A N 1
ATOM 2227 C CA . MET A 1 283 ? 28.953 -15.789 -16.344 1 98.38 283 MET A CA 1
ATOM 2228 C C . MET A 1 283 ? 30.25 -15.039 -16.609 1 98.38 283 MET A C 1
ATOM 2230 O O . MET A 1 283 ? 30.938 -14.633 -15.688 1 98.38 283 MET A O 1
ATOM 2234 N N . GLU A 1 284 ? 30.578 -14.859 -17.953 1 97.75 284 GLU A N 1
ATOM 2235 C CA . GLU A 1 284 ? 31.719 -14.039 -18.359 1 97.75 284 GLU A CA 1
ATOM 2236 C C . GLU A 1 284 ? 31.594 -12.625 -17.797 1 97.75 284 GLU A C 1
ATOM 2238 O O . GLU A 1 284 ? 30.5 -12.07 -17.734 1 97.75 284 GLU A O 1
ATOM 2243 N N . PRO A 1 285 ? 32.75 -12.016 -17.438 1 97.31 285 PRO A N 1
ATOM 2244 C CA . PRO A 1 285 ? 32.75 -10.711 -16.781 1 97.31 285 PRO A CA 1
ATOM 2245 C C . PRO A 1 285 ? 31.938 -9.664 -17.531 1 97.31 285 PRO A C 1
ATOM 2247 O O . PRO A 1 285 ? 31.234 -8.852 -16.922 1 97.31 285 PRO A O 1
ATOM 2250 N N . GLU A 1 286 ? 32.062 -9.703 -18.797 1 96.56 286 GLU A N 1
ATOM 2251 C CA . GLU A 1 286 ? 31.328 -8.734 -19.609 1 96.56 286 GLU A CA 1
ATOM 2252 C C . GLU A 1 286 ? 29.828 -8.883 -19.438 1 96.56 286 GLU A C 1
ATOM 2254 O O . GLU A 1 286 ? 29.094 -7.895 -19.453 1 96.56 286 GLU A O 1
ATOM 2259 N N . ILE A 1 287 ? 29.406 -10.102 -19.266 1 98 287 ILE A N 1
ATOM 2260 C CA . ILE A 1 287 ? 27.984 -10.383 -19.078 1 98 287 ILE A CA 1
ATOM 2261 C C . ILE A 1 287 ? 27.609 -10.141 -17.609 1 98 287 ILE A C 1
ATOM 2263 O O . ILE A 1 287 ? 26.625 -9.461 -17.328 1 98 287 ILE A O 1
ATOM 2267 N N . ALA A 1 288 ? 28.422 -10.586 -16.656 1 97.81 288 ALA A N 1
ATOM 2268 C CA . ALA A 1 288 ? 28.172 -10.516 -15.219 1 97.81 288 ALA A CA 1
ATOM 2269 C C . ALA A 1 288 ? 28.062 -9.062 -14.758 1 97.81 288 ALA A C 1
ATOM 2271 O O . ALA A 1 288 ? 27.281 -8.758 -13.852 1 97.81 288 ALA A O 1
ATOM 2272 N N . HIS A 1 289 ? 28.766 -8.156 -15.422 1 96 289 HIS A N 1
ATOM 2273 C CA . HIS A 1 289 ? 28.797 -6.766 -14.984 1 96 289 HIS A CA 1
ATOM 2274 C C . HIS A 1 289 ? 28.047 -5.871 -15.969 1 96 289 HIS A C 1
ATOM 2276 O O . HIS A 1 289 ? 27.969 -4.656 -15.773 1 96 289 HIS A O 1
ATOM 2282 N N . GLY A 1 290 ? 27.484 -6.488 -16.953 1 95.25 290 GLY A N 1
ATOM 2283 C CA . GLY A 1 290 ? 26.875 -5.684 -18 1 95.25 290 GLY A CA 1
ATOM 2284 C C . GLY A 1 290 ? 25.359 -5.82 -18.031 1 95.25 290 GLY A C 1
ATOM 2285 O O . GLY A 1 290 ? 24.641 -4.844 -18.281 1 95.25 290 GLY A O 1
ATOM 2286 N N . LEU A 1 291 ? 24.828 -6.977 -17.781 1 97.81 291 LEU A N 1
ATOM 2287 C CA . LEU A 1 291 ? 23.391 -7.223 -17.891 1 97.81 291 LEU A CA 1
ATOM 2288 C C . LEU A 1 291 ? 22.625 -6.531 -16.781 1 97.81 291 LEU A C 1
ATOM 2290 O O . LEU A 1 291 ? 22.953 -6.703 -15.594 1 97.81 291 LEU A O 1
ATOM 2294 N N . GLU A 1 292 ? 21.688 -5.703 -17.141 1 98 292 GLU A N 1
ATOM 2295 C CA . GLU A 1 292 ? 20.75 -5.125 -16.172 1 98 292 GLU A CA 1
ATOM 2296 C C . GLU A 1 292 ? 19.766 -6.168 -15.672 1 98 292 GLU A C 1
ATOM 2298 O O . GLU A 1 292 ? 19.047 -6.777 -16.453 1 98 292 GLU A O 1
ATOM 2303 N N . LEU A 1 293 ? 19.766 -6.367 -14.375 1 98.62 293 LEU A N 1
ATOM 2304 C CA . LEU A 1 293 ? 18.906 -7.375 -13.766 1 98.62 293 LEU A CA 1
ATOM 2305 C C . LEU A 1 293 ? 18.125 -6.789 -12.594 1 98.62 293 LEU A C 1
ATOM 2307 O O . LEU A 1 293 ? 18.703 -6.105 -11.742 1 98.62 293 LEU A O 1
ATOM 2311 N N . ILE A 1 294 ? 16.812 -6.992 -12.609 1 98.69 294 ILE A N 1
ATOM 2312 C CA . ILE A 1 294 ? 15.945 -6.695 -11.469 1 98.69 294 ILE A CA 1
ATOM 2313 C C . ILE A 1 294 ? 15.383 -7.996 -10.898 1 98.69 294 ILE A C 1
ATOM 2315 O O . ILE A 1 294 ? 14.734 -8.766 -11.609 1 98.69 294 ILE A O 1
ATOM 2319 N N . SER A 1 295 ? 15.609 -8.234 -9.602 1 98.75 295 SER A N 1
ATOM 2320 C CA . SER A 1 295 ? 15.086 -9.406 -8.914 1 98.75 295 SER A CA 1
ATOM 2321 C C . SER A 1 295 ? 13.914 -9.031 -8.008 1 98.75 295 SER A C 1
ATOM 2323 O O . SER A 1 295 ? 13.984 -8.047 -7.266 1 98.75 295 SER A O 1
ATOM 2325 N N . PHE A 1 296 ? 12.844 -9.797 -8.078 1 98.5 296 PHE A N 1
ATOM 2326 C CA . PHE A 1 296 ? 11.664 -9.523 -7.27 1 98.5 296 PHE A CA 1
ATOM 2327 C C . PHE A 1 296 ? 11.445 -10.625 -6.238 1 98.5 296 PHE A C 1
ATOM 2329 O O . PHE A 1 296 ? 11.703 -11.797 -6.516 1 98.5 296 PHE A O 1
ATOM 2336 N N . HIS A 1 297 ? 11.008 -10.281 -5.07 1 98.12 297 HIS A N 1
ATOM 2337 C CA . HIS A 1 297 ? 10.617 -11.195 -4.004 1 98.12 297 HIS A CA 1
ATOM 2338 C C . HIS A 1 297 ? 9.469 -10.625 -3.184 1 98.12 297 HIS A C 1
ATOM 2340 O O . HIS A 1 297 ? 9.117 -9.445 -3.324 1 98.12 297 HIS A O 1
ATOM 2346 N N . SER A 1 298 ? 8.734 -11.453 -2.465 1 97.19 298 SER A N 1
ATOM 2347 C CA . SER A 1 298 ? 7.543 -11.031 -1.736 1 97.19 298 SER A CA 1
ATOM 2348 C C . SER A 1 298 ? 7.262 -11.961 -0.557 1 97.19 298 SER A C 1
ATOM 2350 O O . SER A 1 298 ? 7.59 -13.148 -0.6 1 97.19 298 SER A O 1
ATOM 2352 N N . ILE A 1 299 ? 6.594 -11.43 0.46 1 97.5 299 ILE A N 1
ATOM 2353 C CA . ILE A 1 299 ? 6.18 -12.219 1.615 1 97.5 299 ILE A CA 1
ATOM 2354 C C . ILE A 1 299 ? 4.855 -12.914 1.314 1 97.5 299 ILE A C 1
ATOM 2356 O O . ILE A 1 299 ? 4.438 -13.812 2.055 1 97.5 299 ILE A O 1
ATOM 2360 N N . SER A 1 300 ? 4.227 -12.523 0.272 1 93.44 300 SER A N 1
ATOM 2361 C CA . SER A 1 300 ? 2.869 -12.961 -0.024 1 93.44 300 SER A CA 1
ATOM 2362 C C . SER A 1 300 ? 2.852 -14.398 -0.526 1 93.44 300 SER A C 1
ATOM 2364 O O . SER A 1 300 ? 1.815 -15.07 -0.482 1 93.44 300 SER A O 1
ATOM 2366 N N . LYS A 1 301 ? 4.008 -14.711 -1.108 1 87.38 301 LYS A N 1
ATOM 2367 C CA . LYS A 1 301 ? 4.098 -16.016 -1.754 1 87.38 301 LYS A CA 1
ATOM 2368 C C . LYS A 1 301 ? 5.023 -16.953 -0.978 1 87.38 301 LYS A C 1
ATOM 2370 O O . LYS A 1 301 ? 5.41 -16.641 0.152 1 87.38 301 LYS A O 1
ATOM 2375 N N . GLY A 1 302 ? 5.168 -18.078 -1.441 1 82.94 302 GLY A N 1
ATOM 2376 C CA . GLY A 1 302 ? 5.949 -19.062 -0.696 1 82.94 302 GLY A CA 1
ATOM 2377 C C . GLY A 1 302 ? 5.137 -19.781 0.36 1 82.94 302 GLY A C 1
ATOM 2378 O O . GLY A 1 302 ? 3.908 -19.703 0.373 1 82.94 302 GLY A O 1
ATOM 2379 N N . PHE A 1 303 ? 5.914 -20.453 1.214 1 91.81 303 PHE A N 1
ATOM 2380 C CA . PHE A 1 303 ? 5.227 -21.203 2.254 1 91.81 303 PHE A CA 1
ATOM 2381 C C . PHE A 1 303 ? 4.848 -20.297 3.418 1 91.81 303 PHE A C 1
ATOM 2383 O O . PHE A 1 303 ? 4.258 -20.766 4.402 1 91.81 303 PHE A O 1
ATOM 2390 N N . TYR A 1 304 ? 5.16 -18.953 3.322 1 92.38 304 TYR A N 1
ATOM 2391 C CA . TYR A 1 304 ? 4.789 -18 4.352 1 92.38 304 TYR A CA 1
ATOM 2392 C C . TYR A 1 304 ? 3.344 -17.547 4.18 1 92.38 304 TYR A C 1
ATOM 2394 O O . TYR A 1 304 ? 2.59 -17.469 5.152 1 92.38 304 TYR A O 1
ATOM 2402 N N . GLY A 1 305 ? 3 -17.172 2.967 1 93.25 305 GLY A N 1
ATOM 2403 C CA . GLY A 1 305 ? 1.625 -16.828 2.623 1 93.25 305 GLY A CA 1
ATOM 2404 C C . GLY A 1 305 ? 1.121 -15.586 3.316 1 93.25 305 GLY A C 1
ATOM 2405 O O . GLY A 1 305 ? -0.055 -15.5 3.676 1 93.25 305 GLY A O 1
ATOM 2406 N N . GLU A 1 306 ? 1.983 -14.656 3.617 1 95.19 306 GLU A N 1
ATOM 2407 C CA . GLU A 1 306 ? 1.597 -13.422 4.301 1 95.19 306 GLU A CA 1
ATOM 2408 C C . GLU A 1 306 ? 1.09 -12.375 3.312 1 95.19 306 GLU A C 1
ATOM 2410 O O . GLU A 1 306 ? 1.616 -11.266 3.256 1 95.19 306 GLU A O 1
ATOM 2415 N N . CYS A 1 307 ? 0.021 -12.695 2.609 1 93.38 307 CYS A N 1
ATOM 2416 C CA . CYS A 1 307 ? -0.493 -11.883 1.51 1 93.38 307 CYS A CA 1
ATOM 2417 C C . CYS A 1 307 ? -1.099 -10.586 2.025 1 93.38 307 CYS A C 1
ATOM 2419 O O . CYS A 1 307 ? -0.914 -9.523 1.423 1 93.38 307 CYS A O 1
ATOM 2421 N N . GLY A 1 308 ? -1.723 -10.656 3.123 1 94.44 308 GLY A N 1
ATOM 2422 C CA . GLY A 1 308 ? -2.455 -9.508 3.639 1 94.44 308 GLY A CA 1
ATOM 2423 C C . GLY A 1 308 ? -1.549 -8.406 4.16 1 94.44 308 GLY A C 1
ATOM 2424 O O . GLY A 1 308 ? -1.977 -7.262 4.309 1 94.44 308 GLY A O 1
ATOM 2425 N N . LYS A 1 309 ? -0.313 -8.719 4.43 1 96.06 309 LYS A N 1
ATOM 2426 C CA . LYS A 1 309 ? 0.621 -7.75 5.004 1 96.06 309 LYS A CA 1
ATOM 2427 C C . LYS A 1 309 ? 1.316 -6.945 3.91 1 96.06 309 LYS A C 1
ATOM 2429 O O . LYS A 1 309 ? 1.938 -5.918 4.191 1 96.06 309 LYS A O 1
ATOM 2434 N N . ARG A 1 310 ? 1.205 -7.395 2.707 1 96.12 310 ARG A N 1
ATOM 2435 C CA . ARG A 1 310 ? 1.598 -6.645 1.519 1 96.12 310 ARG A CA 1
ATOM 2436 C C . ARG A 1 310 ? 3.062 -6.23 1.593 1 96.12 310 ARG A C 1
ATOM 2438 O O . ARG A 1 310 ? 3.396 -5.066 1.358 1 96.12 310 ARG A O 1
ATOM 2445 N N . GLY A 1 311 ? 3.977 -7.121 1.782 1 97.12 311 GLY A N 1
ATOM 2446 C CA . GLY A 1 311 ? 5.406 -6.848 1.761 1 97.12 311 GLY A CA 1
ATOM 2447 C C . GLY A 1 311 ? 6.102 -7.402 0.533 1 97.12 311 GLY A C 1
ATOM 2448 O O . GLY A 1 311 ? 5.809 -8.523 0.1 1 97.12 311 GLY A O 1
ATOM 2449 N N . GLY A 1 312 ? 6.941 -6.637 -0.05 1 97.56 312 GLY A N 1
ATOM 2450 C CA . GLY A 1 312 ? 7.723 -7.047 -1.204 1 97.56 312 GLY A CA 1
ATOM 2451 C C . GLY A 1 312 ? 8.984 -6.219 -1.398 1 97.56 312 GLY A C 1
ATOM 2452 O O . GLY A 1 312 ? 9.305 -5.367 -0.569 1 97.56 312 GLY A O 1
ATOM 2453 N N . MET A 1 313 ? 9.719 -6.566 -2.436 1 98.31 313 MET A N 1
ATOM 2454 C CA . MET A 1 313 ? 10.969 -5.859 -2.707 1 98.31 313 MET A CA 1
ATOM 2455 C C . MET A 1 313 ? 11.422 -6.09 -4.145 1 98.31 313 MET A C 1
ATOM 2457 O O . MET A 1 313 ? 10.961 -7.027 -4.801 1 98.31 313 MET A O 1
ATOM 2461 N N . PHE A 1 314 ? 12.211 -5.262 -4.594 1 98.5 314 PHE A N 1
ATOM 2462 C CA . PHE A 1 314 ? 13.039 -5.547 -5.762 1 98.5 314 PHE A CA 1
ATOM 2463 C C . PHE A 1 314 ? 14.484 -5.113 -5.523 1 98.5 314 PHE A C 1
ATOM 2465 O O . PHE A 1 314 ? 14.734 -4.199 -4.734 1 98.5 314 PHE A O 1
ATOM 2472 N N . ALA A 1 315 ? 15.398 -5.824 -6.09 1 98.56 315 ALA A N 1
ATOM 2473 C CA . ALA A 1 315 ? 16.828 -5.57 -6.004 1 98.56 315 ALA A CA 1
ATOM 2474 C C . ALA A 1 315 ? 17.422 -5.254 -7.375 1 98.56 315 ALA A C 1
ATOM 2476 O O . ALA A 1 315 ? 17.094 -5.914 -8.367 1 98.56 315 ALA A O 1
ATOM 2477 N N . CYS A 1 316 ? 18.266 -4.246 -7.426 1 97.81 316 CYS A N 1
ATOM 2478 C CA . CYS A 1 316 ? 18.891 -3.781 -8.664 1 97.81 316 CYS A CA 1
ATOM 2479 C C . CYS A 1 316 ? 20.312 -4.332 -8.797 1 97.81 316 CYS A C 1
ATOM 2481 O O . CYS A 1 316 ? 21.125 -4.168 -7.895 1 97.81 316 CYS A O 1
ATOM 2483 N N . THR A 1 317 ? 20.562 -5.016 -9.844 1 97.88 317 THR A N 1
ATOM 2484 C CA . THR A 1 317 ? 21.891 -5.453 -10.219 1 97.88 317 THR A CA 1
ATOM 2485 C C . THR A 1 317 ? 22.328 -4.82 -11.539 1 97.88 317 THR A C 1
ATOM 2487 O O . THR A 1 317 ? 21.641 -4.969 -12.555 1 97.88 317 THR A O 1
ATOM 2490 N N . ASN A 1 318 ? 23.438 -4.062 -11.586 1 97.12 318 ASN A N 1
ATOM 2491 C CA . ASN A 1 318 ? 24.016 -3.42 -12.766 1 97.12 318 ASN A CA 1
ATOM 2492 C C . ASN A 1 318 ? 23.078 -2.357 -13.336 1 97.12 318 ASN A C 1
ATOM 2494 O O . ASN A 1 318 ? 22.969 -2.211 -14.555 1 97.12 318 ASN A O 1
ATOM 2498 N N . ILE A 1 319 ? 22.344 -1.677 -12.492 1 96.19 319 ILE A N 1
ATOM 2499 C CA . ILE A 1 319 ? 21.469 -0.594 -12.914 1 96.19 319 ILE A CA 1
ATOM 2500 C C . ILE A 1 319 ? 22.172 0.746 -12.75 1 96.19 319 ILE A C 1
ATOM 2502 O O . ILE A 1 319 ? 22.719 1.04 -11.688 1 96.19 319 ILE A O 1
ATOM 2506 N N . PRO A 1 320 ? 22.156 1.536 -13.781 1 93.81 320 PRO A N 1
ATOM 2507 C CA . PRO A 1 320 ? 22.859 2.82 -13.703 1 93.81 320 PRO A CA 1
ATOM 2508 C C . PRO A 1 320 ? 22.297 3.73 -12.609 1 93.81 320 PRO A C 1
ATOM 2510 O O . PRO A 1 320 ? 21.109 3.67 -12.289 1 93.81 320 PRO A O 1
ATOM 2513 N N . GLU A 1 321 ? 23.094 4.605 -12.188 1 89.94 321 GLU A N 1
ATOM 2514 C CA . GLU A 1 321 ? 22.781 5.5 -11.07 1 89.94 321 GLU A CA 1
ATOM 2515 C C . GLU A 1 321 ? 21.562 6.363 -11.375 1 89.94 321 GLU A C 1
ATOM 2517 O O . GLU A 1 321 ? 20.703 6.555 -10.516 1 89.94 321 GLU A O 1
ATOM 2522 N N . PHE A 1 322 ? 21.484 6.848 -12.539 1 87.31 322 PHE A N 1
ATOM 2523 C CA . PHE A 1 322 ? 20.391 7.727 -12.906 1 87.31 322 PHE A CA 1
ATOM 2524 C C . PHE A 1 322 ? 19.047 6.996 -12.805 1 87.31 322 PHE A C 1
ATOM 2526 O O . PHE A 1 322 ? 18.078 7.543 -12.297 1 87.31 322 PHE A O 1
ATOM 2533 N N . ALA A 1 323 ? 19.047 5.773 -13.32 1 90.31 323 ALA A N 1
ATOM 2534 C CA . ALA A 1 323 ? 17.828 4.973 -13.242 1 90.31 323 ALA A CA 1
ATOM 2535 C C . ALA A 1 323 ? 17.438 4.703 -11.797 1 90.31 323 ALA A C 1
ATOM 2537 O O . ALA A 1 323 ? 16.25 4.73 -11.453 1 90.31 323 ALA A O 1
ATOM 2538 N N . ARG A 1 324 ? 18.391 4.469 -10.953 1 89.94 324 ARG A N 1
ATOM 2539 C CA . ARG A 1 324 ? 18.141 4.223 -9.539 1 89.94 324 ARG A CA 1
ATOM 2540 C C . ARG A 1 324 ? 17.531 5.457 -8.867 1 89.94 324 ARG A C 1
ATOM 2542 O O . ARG A 1 324 ? 16.641 5.344 -8.039 1 89.94 324 ARG A O 1
ATOM 2549 N N . LEU A 1 325 ? 18.031 6.594 -9.242 1 83.75 325 LEU A N 1
ATOM 2550 C CA . LEU A 1 325 ? 17.516 7.852 -8.719 1 83.75 325 LEU A CA 1
ATOM 2551 C C . LEU A 1 325 ? 16.062 8.047 -9.133 1 83.75 325 LEU A C 1
ATOM 2553 O O . LEU A 1 325 ? 15.25 8.547 -8.352 1 83.75 325 LEU A O 1
ATOM 2557 N N . MET A 1 326 ? 15.727 7.676 -10.359 1 84.75 326 MET A N 1
ATOM 2558 C CA . MET A 1 326 ? 14.359 7.809 -10.852 1 84.75 326 MET A CA 1
ATOM 2559 C C . MET A 1 326 ? 13.43 6.824 -10.156 1 84.75 326 MET A C 1
ATOM 2561 O O . MET A 1 326 ? 12.273 7.145 -9.875 1 84.75 326 MET A O 1
ATOM 2565 N N . MET A 1 327 ? 13.977 5.617 -9.922 1 88.5 327 MET A N 1
ATOM 2566 C CA . MET A 1 327 ? 13.203 4.648 -9.156 1 88.5 327 MET A CA 1
ATOM 2567 C C . MET A 1 327 ? 12.875 5.188 -7.766 1 88.5 327 MET A C 1
ATOM 2569 O O . MET A 1 327 ? 11.742 5.059 -7.293 1 88.5 327 MET A O 1
ATOM 2573 N N . TYR A 1 328 ? 13.766 5.789 -7.203 1 85.62 328 TYR A N 1
ATOM 2574 C CA . TYR A 1 328 ? 13.594 6.387 -5.883 1 85.62 328 TYR A CA 1
ATOM 2575 C C . TYR A 1 328 ? 12.555 7.508 -5.926 1 85.62 328 TYR A C 1
ATOM 2577 O O . TYR A 1 328 ? 11.75 7.648 -5.008 1 85.62 328 TYR A O 1
ATOM 2585 N N . LYS A 1 329 ? 12.625 8.312 -6.891 1 80 329 LYS A N 1
ATOM 2586 C CA . LYS A 1 329 ? 11.656 9.391 -7.074 1 80 329 LYS A CA 1
ATOM 2587 C C . LYS A 1 329 ? 10.227 8.852 -7.129 1 80 329 LYS A C 1
ATOM 2589 O O . LYS A 1 329 ? 9.32 9.422 -6.527 1 80 329 LYS A O 1
ATOM 2594 N N . ILE A 1 330 ? 10.055 7.742 -7.828 1 83.56 330 ILE A N 1
ATOM 2595 C CA . ILE A 1 330 ? 8.734 7.141 -7.949 1 83.56 330 ILE A CA 1
ATOM 2596 C C . ILE A 1 330 ? 8.266 6.648 -6.582 1 83.56 330 ILE A C 1
ATOM 2598 O O . ILE A 1 330 ? 7.133 6.914 -6.176 1 83.56 330 ILE A O 1
ATOM 2602 N N . ILE A 1 331 ? 9.133 5.984 -5.891 1 85.69 331 ILE A N 1
ATOM 2603 C CA . ILE A 1 331 ? 8.766 5.375 -4.617 1 85.69 331 ILE A CA 1
ATOM 2604 C C . ILE A 1 331 ? 8.484 6.461 -3.586 1 85.69 331 ILE A C 1
ATOM 2606 O O . ILE A 1 331 ? 7.609 6.301 -2.729 1 85.69 331 ILE A O 1
ATOM 2610 N N . SER A 1 332 ? 9.094 7.539 -3.713 1 78.12 332 SER A N 1
ATOM 2611 C CA . SER A 1 332 ? 8.969 8.625 -2.746 1 78.12 332 SER A CA 1
ATOM 2612 C C . SER A 1 332 ? 7.617 9.32 -2.867 1 78.12 332 SER A C 1
ATOM 2614 O O . SER A 1 332 ? 7.191 10.023 -1.949 1 78.12 332 SER A O 1
ATOM 2616 N N . THR A 1 333 ? 6.938 9.07 -3.943 1 72 333 THR A N 1
ATOM 2617 C CA . THR A 1 333 ? 5.633 9.695 -4.133 1 72 333 THR A CA 1
ATOM 2618 C C . THR A 1 333 ? 4.602 9.094 -3.182 1 72 333 THR A C 1
ATOM 2620 O O . THR A 1 333 ? 3.586 9.727 -2.881 1 72 333 THR A O 1
ATOM 2623 N N . THR A 1 334 ? 4.812 7.906 -2.746 1 72.88 334 THR A N 1
ATOM 2624 C CA . THR A 1 334 ? 3.867 7.254 -1.849 1 72.88 334 THR A CA 1
ATOM 2625 C C . THR A 1 334 ? 4.391 7.254 -0.416 1 72.88 334 THR A C 1
ATOM 2627 O O . THR A 1 334 ? 3.875 6.535 0.441 1 72.88 334 THR A O 1
ATOM 2630 N N . LEU A 1 335 ? 5.336 8.078 -0.125 1 79.94 335 LEU A N 1
ATOM 2631 C CA . LEU A 1 335 ? 5.977 8.188 1.182 1 79.94 335 LEU A CA 1
ATOM 2632 C C . LEU A 1 335 ? 6.766 6.922 1.505 1 79.94 335 LEU A C 1
ATOM 2634 O O . LEU A 1 335 ? 7.953 6.832 1.192 1 79.94 335 LEU A O 1
ATOM 2638 N N . CYS A 1 336 ? 6.094 5.797 1.902 1 90.25 336 CYS A N 1
ATOM 2639 C CA . CYS A 1 336 ? 6.793 4.531 2.111 1 90.25 336 CYS A CA 1
ATOM 2640 C C . CYS A 1 336 ? 5.82 3.361 2.08 1 90.25 336 CYS A C 1
ATOM 2642 O O . CYS A 1 336 ? 4.605 3.553 2.182 1 90.25 336 CYS A O 1
ATOM 2644 N N . SER A 1 337 ? 6.352 2.176 1.795 1 94.81 337 SER A N 1
ATOM 2645 C CA . SER A 1 337 ? 5.551 0.967 1.964 1 94.81 337 SER A CA 1
ATOM 2646 C C . SER A 1 337 ? 5.238 0.712 3.436 1 94.81 337 SER A C 1
ATOM 2648 O O . SER A 1 337 ? 5.875 1.286 4.32 1 94.81 337 SER A O 1
ATOM 2650 N N . ASN A 1 338 ? 4.148 -0.071 3.705 1 96.12 338 ASN A N 1
ATOM 2651 C CA . ASN A 1 338 ? 3.764 -0.276 5.098 1 96.12 338 ASN A CA 1
ATOM 2652 C C . ASN A 1 338 ? 4.875 -0.957 5.891 1 96.12 338 ASN A C 1
ATOM 2654 O O . ASN A 1 338 ? 5.488 -1.911 5.414 1 96.12 338 ASN A O 1
ATOM 2658 N N . VAL A 1 339 ? 5.102 -0.558 7.074 1 95.62 339 VAL A N 1
ATOM 2659 C CA . VAL A 1 339 ? 6.281 -0.925 7.852 1 95.62 339 VAL A CA 1
ATOM 2660 C C . VAL A 1 339 ? 6.145 -2.363 8.344 1 95.62 339 VAL A C 1
ATOM 2662 O O . VAL A 1 339 ? 7.137 -3.09 8.438 1 95.62 339 VAL A O 1
ATOM 2665 N N . VAL A 1 340 ? 4.961 -2.854 8.609 1 96.31 340 VAL A N 1
ATOM 2666 C CA . VAL A 1 340 ? 4.766 -4.23 9.047 1 96.31 340 VAL A CA 1
ATOM 2667 C C . VAL A 1 340 ? 5.199 -5.191 7.941 1 96.31 340 VAL A C 1
ATOM 2669 O O . VAL A 1 340 ? 5.883 -6.184 8.203 1 96.31 340 VAL A O 1
ATOM 2672 N N . GLY A 1 341 ? 4.766 -4.871 6.703 1 97.19 341 GLY A N 1
ATOM 2673 C CA . GLY A 1 341 ? 5.219 -5.664 5.574 1 97.19 341 GLY A CA 1
ATOM 2674 C C . GLY A 1 341 ? 6.727 -5.672 5.414 1 97.19 341 GLY A C 1
ATOM 2675 O O . GLY A 1 341 ? 7.316 -6.699 5.07 1 97.19 341 GLY A O 1
ATOM 2676 N N . GLN A 1 342 ? 7.359 -4.539 5.637 1 97.31 342 GLN A N 1
ATOM 2677 C CA . GLN A 1 342 ? 8.82 -4.453 5.594 1 97.31 342 GLN A CA 1
ATOM 2678 C C . GLN A 1 342 ? 9.453 -5.363 6.641 1 97.31 342 GLN A C 1
ATOM 2680 O O . GLN A 1 342 ? 10.398 -6.094 6.344 1 97.31 342 GLN A O 1
ATOM 2685 N N . VAL A 1 343 ? 8.906 -5.312 7.84 1 96.88 343 VAL A N 1
ATOM 2686 C CA . VAL A 1 343 ? 9.43 -6.109 8.945 1 96.88 343 VAL A CA 1
ATOM 2687 C C . VAL A 1 343 ? 9.336 -7.594 8.594 1 96.88 343 VAL A C 1
ATOM 2689 O O . VAL A 1 343 ? 10.297 -8.344 8.797 1 96.88 343 VAL A O 1
ATOM 2692 N N . VAL A 1 344 ? 8.234 -7.988 8.062 1 97.81 344 VAL A N 1
ATOM 2693 C CA . VAL A 1 344 ? 8.055 -9.398 7.719 1 97.81 344 VAL A CA 1
ATOM 2694 C C . VAL A 1 344 ? 9.055 -9.789 6.629 1 97.81 344 VAL A C 1
ATOM 2696 O O . VAL A 1 344 ? 9.57 -10.906 6.625 1 97.81 344 VAL A O 1
ATOM 2699 N N . MET A 1 345 ? 9.336 -8.883 5.695 1 98 345 MET A N 1
ATOM 2700 C CA . MET A 1 345 ? 10.352 -9.141 4.68 1 98 345 MET A CA 1
ATOM 2701 C C . MET A 1 345 ? 11.695 -9.469 5.32 1 98 345 MET A C 1
ATOM 2703 O O . MET A 1 345 ? 12.398 -10.367 4.867 1 98 345 MET A O 1
ATOM 2707 N N . SER A 1 346 ? 12.055 -8.695 6.359 1 97.56 346 SER A N 1
ATOM 2708 C CA . SER A 1 346 ? 13.312 -8.961 7.047 1 97.56 346 SER A CA 1
ATOM 2709 C C . SER A 1 346 ? 13.297 -10.336 7.707 1 97.56 346 SER A C 1
ATOM 2711 O O . SER A 1 346 ? 14.32 -11.023 7.742 1 97.56 346 SER A O 1
ATOM 2713 N N . ILE A 1 347 ? 12.164 -10.758 8.219 1 98.06 347 ILE A N 1
ATOM 2714 C CA . ILE A 1 347 ? 12.055 -12.023 8.938 1 98.06 347 ILE A CA 1
ATOM 2715 C C . ILE A 1 347 ? 12.203 -13.188 7.957 1 98.06 347 ILE A C 1
ATOM 2717 O O . ILE A 1 347 ? 12.977 -14.117 8.203 1 98.06 347 ILE A O 1
ATOM 2721 N N . ILE A 1 348 ? 11.523 -13.133 6.77 1 97.81 348 ILE A N 1
ATOM 2722 C CA . ILE A 1 348 ? 11.555 -14.273 5.859 1 97.81 348 ILE A CA 1
ATOM 2723 C C . ILE A 1 348 ? 12.922 -14.359 5.18 1 97.81 348 ILE A C 1
ATOM 2725 O O . ILE A 1 348 ? 13.289 -15.406 4.648 1 97.81 348 ILE A O 1
ATOM 2729 N N . CYS A 1 349 ? 13.648 -13.258 5.191 1 98.06 349 CYS A N 1
ATOM 2730 C CA . CYS A 1 349 ? 14.992 -13.266 4.613 1 98.06 349 CYS A CA 1
ATOM 2731 C C . CYS A 1 349 ? 16.031 -13.648 5.656 1 98.06 349 CYS A C 1
ATOM 2733 O O . CYS A 1 349 ? 17.234 -13.656 5.371 1 98.06 349 CYS A O 1
ATOM 2735 N N . ASN A 1 350 ? 15.641 -13.914 6.832 1 98 350 ASN A N 1
ATOM 2736 C CA . ASN A 1 350 ? 16.5 -14.391 7.902 1 98 350 ASN A CA 1
ATOM 2737 C C . ASN A 1 350 ? 15.773 -15.367 8.82 1 98 350 ASN A C 1
ATOM 2739 O O . ASN A 1 350 ? 15.617 -15.109 10.016 1 98 350 ASN A O 1
ATOM 2743 N N . LEU A 1 351 ? 15.406 -16.516 8.344 1 97.81 351 LEU A N 1
ATOM 2744 C CA . LEU A 1 351 ? 14.617 -17.531 9.031 1 97.81 351 LEU A CA 1
ATOM 2745 C C . LEU A 1 351 ? 15.484 -18.328 9.992 1 97.81 351 LEU A C 1
ATOM 2747 O O . LEU A 1 351 ? 16.719 -18.25 9.945 1 97.81 351 LEU A O 1
ATOM 2751 N N . PRO A 1 352 ? 14.797 -19.078 10.891 1 98.12 352 PRO A N 1
ATOM 2752 C CA . PRO A 1 352 ? 15.562 -19.875 11.867 1 98.12 352 PRO A CA 1
ATOM 2753 C C . PRO A 1 352 ? 16.5 -20.875 11.195 1 98.12 352 PRO A C 1
ATOM 2755 O O . PRO A 1 352 ? 16.141 -21.484 10.188 1 98.12 352 PRO A O 1
ATOM 2758 N N . LYS A 1 353 ? 17.641 -21 11.805 1 97.25 353 LYS A N 1
ATOM 2759 C CA . LYS A 1 353 ? 18.656 -21.953 11.344 1 97.25 353 LYS A CA 1
ATOM 2760 C C . LYS A 1 353 ? 18.828 -23.078 12.359 1 97.25 353 LYS A C 1
ATOM 2762 O O . LYS A 1 353 ? 18.406 -22.969 13.508 1 97.25 353 LYS A O 1
ATOM 2767 N N . GLU A 1 354 ? 19.438 -24.156 11.82 1 97.62 354 GLU A N 1
ATOM 2768 C CA . GLU A 1 354 ? 19.734 -25.266 12.727 1 97.62 354 GLU A CA 1
ATOM 2769 C C . GLU A 1 354 ? 20.469 -24.781 13.969 1 97.62 354 GLU A C 1
ATOM 2771 O O . GLU A 1 354 ? 21.453 -24.031 13.859 1 97.62 354 GLU A O 1
ATOM 2776 N N . GLY A 1 355 ? 20.016 -25.125 15.117 1 97.88 355 GLY A N 1
ATOM 2777 C CA . GLY A 1 355 ? 20.609 -24.672 16.359 1 97.88 355 GLY A CA 1
ATOM 2778 C C . GLY A 1 355 ? 19.797 -23.609 17.078 1 97.88 355 GLY A C 1
ATOM 2779 O O . GLY A 1 355 ? 19.891 -23.453 18.297 1 97.88 355 GLY A O 1
ATOM 2780 N N . ASP A 1 356 ? 18.984 -22.875 16.391 1 98.44 356 ASP A N 1
ATOM 2781 C CA . ASP A 1 356 ? 18.109 -21.875 16.984 1 98.44 356 ASP A CA 1
ATOM 2782 C C . ASP A 1 356 ? 16.969 -22.531 17.766 1 98.44 356 ASP A C 1
ATOM 2784 O O . ASP A 1 356 ? 16.453 -23.578 17.359 1 98.44 356 ASP A O 1
ATOM 2788 N N . PRO A 1 357 ? 16.562 -21.906 18.797 1 98.5 357 PRO A N 1
ATOM 2789 C CA . PRO A 1 357 ? 15.484 -22.469 19.625 1 98.5 357 PRO A CA 1
ATOM 2790 C C . PRO A 1 357 ? 14.195 -22.672 18.828 1 98.5 357 PRO A C 1
ATOM 2792 O O . PRO A 1 357 ? 13.461 -23.625 19.094 1 98.5 357 PRO A O 1
ATOM 2795 N N . SER A 1 358 ? 13.922 -21.891 17.859 1 98.56 358 SER A N 1
ATOM 2796 C CA . SER A 1 358 ? 12.664 -21.953 17.125 1 98.56 358 SER A CA 1
ATOM 2797 C C . SER A 1 358 ? 12.781 -22.875 15.922 1 98.56 358 SER A C 1
ATOM 2799 O O . SER A 1 358 ? 11.773 -23.203 15.289 1 98.56 358 SER A O 1
ATOM 2801 N N . TYR A 1 359 ? 13.961 -23.406 15.602 1 98.56 359 TYR A N 1
ATOM 2802 C CA . TYR A 1 359 ? 14.219 -24.109 14.352 1 98.56 359 TYR A CA 1
ATOM 2803 C C . TYR A 1 359 ? 13.383 -25.375 14.25 1 98.56 359 TYR A C 1
ATOM 2805 O O . TYR A 1 359 ? 12.812 -25.672 13.203 1 98.56 359 TYR A O 1
ATOM 2813 N N . PRO A 1 360 ? 13.242 -26.203 15.336 1 98.56 360 PRO A N 1
ATOM 2814 C CA . PRO A 1 360 ? 12.469 -27.438 15.203 1 98.56 360 PRO A CA 1
ATOM 2815 C C . PRO A 1 360 ? 11.023 -27.188 14.789 1 98.56 360 PRO A C 1
ATOM 2817 O O . PRO A 1 360 ? 10.508 -27.844 13.883 1 98.56 360 PRO A O 1
ATOM 2820 N N . LEU A 1 361 ? 10.406 -26.219 15.414 1 98.44 361 LEU A N 1
ATOM 2821 C CA . LEU A 1 361 ? 9.023 -25.922 15.062 1 98.44 361 LEU A CA 1
ATOM 2822 C C . LEU A 1 361 ? 8.938 -25.328 13.656 1 98.44 361 LEU A C 1
ATOM 2824 O O . LEU A 1 361 ? 8.039 -25.656 12.891 1 98.44 361 LEU A O 1
ATOM 2828 N N . PHE A 1 362 ? 9.906 -24.469 13.406 1 98.12 362 PHE A N 1
ATOM 2829 C CA . PHE A 1 362 ? 9.953 -23.859 12.086 1 98.12 362 PHE A CA 1
ATOM 2830 C C . PHE A 1 362 ? 10.062 -24.922 11 1 98.12 362 PHE A C 1
ATOM 2832 O O . PHE A 1 362 ? 9.312 -24.906 10.023 1 98.12 362 PHE A O 1
ATOM 2839 N N . LYS A 1 363 ? 10.953 -25.781 11.156 1 98.06 363 LYS A N 1
ATOM 2840 C CA . LYS A 1 363 ? 11.172 -26.859 10.195 1 98.06 363 LYS A CA 1
ATOM 2841 C C . LYS A 1 363 ? 9.914 -27.719 10.031 1 98.06 363 LYS A C 1
ATOM 2843 O O . LYS A 1 363 ? 9.555 -28.078 8.906 1 98.06 363 LYS A O 1
ATOM 2848 N N . GLN A 1 364 ? 9.289 -28.031 11.117 1 98.31 364 GLN A N 1
ATOM 2849 C CA . GLN A 1 364 ? 8.055 -28.828 11.078 1 98.31 364 GLN A CA 1
ATOM 2850 C C . GLN A 1 364 ? 6.969 -28.109 10.289 1 98.31 364 GLN A C 1
ATOM 2852 O O . GLN A 1 364 ? 6.324 -28.703 9.422 1 98.31 364 GLN A O 1
ATOM 2857 N N . GLU A 1 365 ? 6.758 -26.828 10.633 1 97.44 365 GLU A N 1
ATOM 2858 C CA . GLU A 1 365 ? 5.738 -26.031 9.953 1 97.44 365 GLU A CA 1
ATOM 2859 C C . GLU A 1 365 ? 6.039 -25.922 8.461 1 97.44 365 GLU A C 1
ATOM 2861 O O . GLU A 1 365 ? 5.156 -26.109 7.625 1 97.44 365 GLU A O 1
ATOM 2866 N N . ARG A 1 366 ? 7.25 -25.547 8.078 1 96.62 366 ARG A N 1
ATOM 2867 C CA . ARG A 1 366 ? 7.688 -25.438 6.695 1 96.62 366 ARG A CA 1
ATOM 2868 C C . ARG A 1 366 ? 7.5 -26.75 5.945 1 96.62 366 ARG A C 1
ATOM 2870 O O . ARG A 1 366 ? 6.902 -26.781 4.867 1 96.62 366 ARG A O 1
ATOM 2877 N N . ASP A 1 367 ? 8.016 -27.844 6.566 1 96.38 367 ASP A N 1
ATOM 2878 C CA . ASP A 1 367 ? 8 -29.141 5.898 1 96.38 367 ASP A CA 1
ATOM 2879 C C . ASP A 1 367 ? 6.57 -29.641 5.707 1 96.38 367 ASP A C 1
ATOM 2881 O O . ASP A 1 367 ? 6.266 -30.312 4.715 1 96.38 367 ASP A O 1
ATOM 2885 N N . GLU A 1 368 ? 5.734 -29.344 6.648 1 96.44 368 GLU A N 1
ATOM 2886 C CA . GLU A 1 368 ? 4.336 -29.75 6.516 1 96.44 368 GLU A CA 1
ATOM 2887 C C . GLU A 1 368 ? 3.658 -29.016 5.359 1 96.44 368 GLU A C 1
ATOM 2889 O O . GLU A 1 368 ? 2.895 -29.625 4.602 1 96.44 368 GLU A O 1
ATOM 2894 N N . ILE A 1 369 ? 3.891 -27.734 5.258 1 95.44 369 ILE A N 1
ATOM 2895 C CA . ILE A 1 369 ? 3.277 -26.938 4.199 1 95.44 369 ILE A CA 1
ATOM 2896 C C . ILE A 1 369 ? 3.795 -27.406 2.84 1 95.44 369 ILE A C 1
ATOM 2898 O O . ILE A 1 369 ? 3.012 -27.672 1.929 1 95.44 369 ILE A O 1
ATOM 2902 N N . LEU A 1 370 ? 5.125 -27.516 2.674 1 94.94 370 LEU A N 1
ATOM 2903 C CA . LEU A 1 370 ? 5.73 -27.922 1.408 1 94.94 370 LEU A CA 1
ATOM 2904 C C . LEU A 1 370 ? 5.379 -29.359 1.063 1 94.94 370 LEU A C 1
ATOM 2906 O O . LEU A 1 370 ? 5.129 -29.688 -0.1 1 94.94 370 LEU A O 1
ATOM 2910 N N . GLY A 1 371 ? 5.406 -30.203 2.1 1 95.5 371 GLY A N 1
ATOM 2911 C CA . GLY A 1 371 ? 5.012 -31.594 1.884 1 95.5 371 GLY A CA 1
ATOM 2912 C C . GLY A 1 371 ? 3.574 -31.734 1.417 1 95.5 371 GLY A C 1
ATOM 2913 O O . GLY A 1 371 ? 3.275 -32.562 0.562 1 95.5 371 GLY A O 1
ATOM 2914 N N . SER A 1 372 ? 2.703 -30.984 2.041 1 95.81 372 SER A N 1
ATOM 2915 C CA . SER A 1 372 ? 1.299 -31 1.643 1 95.81 372 SER A CA 1
ATOM 2916 C C . SER A 1 372 ? 1.133 -30.531 0.198 1 95.81 372 SER A C 1
ATOM 2918 O O . SER A 1 372 ? 0.357 -31.125 -0.56 1 95.81 372 SER A O 1
ATOM 2920 N N . LEU A 1 373 ? 1.839 -29.484 -0.207 1 95 373 LEU A N 1
ATOM 2921 C CA . LEU A 1 373 ? 1.803 -29.016 -1.588 1 95 373 LEU A CA 1
ATOM 2922 C C . LEU A 1 373 ? 2.248 -30.109 -2.547 1 95 373 LEU A C 1
ATOM 2924 O O . LEU A 1 373 ? 1.625 -30.328 -3.59 1 95 373 LEU A O 1
ATOM 2928 N N . LYS A 1 374 ? 3.27 -30.797 -2.174 1 95.56 374 LYS A N 1
ATOM 2929 C CA . LYS A 1 374 ? 3.787 -31.875 -2.99 1 95.56 374 LYS A CA 1
ATOM 2930 C C . LYS A 1 374 ? 2.746 -33 -3.154 1 95.56 374 LYS A C 1
ATOM 2932 O O . LYS A 1 374 ? 2.463 -33.406 -4.273 1 95.56 374 LYS A O 1
ATOM 2937 N N . ARG A 1 375 ? 2.182 -33.406 -2.068 1 96.88 375 ARG A N 1
ATOM 2938 C CA . ARG A 1 375 ? 1.21 -34.5 -2.098 1 96.88 375 ARG A CA 1
ATOM 2939 C C . ARG A 1 375 ? -0.018 -34.125 -2.916 1 96.88 375 ARG A C 1
ATOM 2941 O O . ARG A 1 375 ? -0.515 -34.906 -3.715 1 96.88 375 ARG A O 1
ATOM 2948 N N . LYS A 1 376 ? -0.485 -32.969 -2.748 1 96.94 376 LYS A N 1
ATOM 2949 C CA . LYS A 1 376 ? -1.656 -32.5 -3.48 1 96.94 376 LYS A CA 1
ATOM 2950 C C . LYS A 1 376 ? -1.358 -32.375 -4.973 1 96.94 376 LYS A C 1
ATOM 2952 O O . LYS A 1 376 ? -2.18 -32.75 -5.809 1 96.94 376 LYS A O 1
ATOM 2957 N N . ALA A 1 377 ? -0.189 -31.812 -5.285 1 96.44 377 ALA A N 1
ATOM 2958 C CA . ALA A 1 377 ? 0.222 -31.656 -6.68 1 96.44 377 ALA A CA 1
ATOM 2959 C C . ALA A 1 377 ? 0.302 -33 -7.375 1 96.44 377 ALA A C 1
ATOM 2961 O O . ALA A 1 377 ? -0.194 -33.188 -8.492 1 96.44 377 ALA A O 1
ATOM 2962 N N . GLU A 1 378 ? 0.932 -33.938 -6.746 1 96.38 378 GLU A N 1
ATOM 2963 C CA . GLU A 1 378 ? 1.094 -35.281 -7.312 1 96.38 378 GLU A CA 1
ATOM 2964 C C . GLU A 1 378 ? -0.255 -35.969 -7.492 1 96.38 378 GLU A C 1
ATOM 2966 O O . GLU A 1 378 ? -0.507 -36.594 -8.531 1 96.38 378 GLU A O 1
ATOM 2971 N N . TYR A 1 379 ? -1.081 -35.844 -6.52 1 97.81 379 TYR A N 1
ATOM 2972 C CA . TYR A 1 379 ? -2.398 -36.469 -6.559 1 97.81 379 TYR A CA 1
ATOM 2973 C C . TYR A 1 379 ? -3.219 -35.938 -7.727 1 97.81 379 TYR A C 1
ATOM 2975 O O . TYR A 1 379 ? -3.723 -36.719 -8.547 1 97.81 379 TYR A O 1
ATOM 2983 N N . LEU A 1 380 ? -3.35 -34.625 -7.828 1 98.06 380 LEU A N 1
ATOM 2984 C CA . LEU A 1 380 ? -4.176 -34.031 -8.875 1 98.06 380 LEU A CA 1
ATOM 2985 C C . LEU A 1 380 ? -3.572 -34.281 -10.25 1 98.06 380 LEU A C 1
ATOM 2987 O O . LEU A 1 380 ? -4.301 -34.531 -11.219 1 98.06 380 LEU A O 1
ATOM 2991 N N . CYS A 1 381 ? -2.281 -34.156 -10.312 1 97.56 381 CYS A N 1
ATOM 2992 C CA . CYS A 1 381 ? -1.614 -34.438 -11.578 1 97.56 381 CYS A CA 1
ATOM 2993 C C . CYS A 1 381 ? -1.931 -35.844 -12.055 1 97.56 381 CYS A C 1
ATOM 2995 O O . CYS A 1 381 ? -2.223 -36.062 -13.234 1 97.56 381 CYS A O 1
ATOM 2997 N N . ASP A 1 382 ? -1.887 -36.75 -11.18 1 97.81 382 ASP A N 1
ATOM 2998 C CA . ASP A 1 382 ? -2.193 -38.125 -11.508 1 97.81 382 ASP A CA 1
ATOM 2999 C C . ASP A 1 382 ? -3.637 -38.281 -11.984 1 97.81 382 ASP A C 1
ATOM 3001 O O . ASP A 1 382 ? -3.906 -39 -12.961 1 97.81 382 ASP A O 1
ATOM 3005 N N . ILE A 1 383 ? -4.52 -37.688 -11.289 1 97.75 383 ILE A N 1
ATOM 3006 C CA . ILE A 1 383 ? -5.934 -37.75 -11.648 1 97.75 383 ILE A CA 1
ATOM 3007 C C . ILE A 1 383 ? -6.133 -37.188 -13.055 1 97.75 383 ILE A C 1
ATOM 3009 O O . ILE A 1 383 ? -6.824 -37.781 -13.875 1 97.75 383 ILE A O 1
ATOM 3013 N N . PHE A 1 384 ? -5.578 -36.031 -13.32 1 98.19 384 PHE A N 1
ATOM 3014 C CA . PHE A 1 384 ? -5.75 -35.375 -14.617 1 98.19 384 PHE A CA 1
ATOM 3015 C C . PHE A 1 384 ? -5.191 -36.25 -15.734 1 98.19 384 PHE A C 1
ATOM 3017 O O . PHE A 1 384 ? -5.793 -36.344 -16.812 1 98.19 384 PHE A O 1
ATOM 3024 N N . ASN A 1 385 ? -4.102 -36.875 -15.508 1 97.81 385 ASN A N 1
ATOM 3025 C CA . ASN A 1 385 ? -3.467 -37.688 -16.547 1 97.81 385 ASN A CA 1
ATOM 3026 C C . ASN A 1 385 ? -4.223 -39 -16.766 1 97.81 385 ASN A C 1
ATOM 3028 O O . ASN A 1 385 ? -4.012 -39.688 -17.781 1 97.81 385 ASN A O 1
ATOM 3032 N N . LYS A 1 386 ? -5.121 -39.312 -15.906 1 96.88 386 LYS A N 1
ATOM 3033 C CA . LYS A 1 386 ? -5.965 -40.5 -16.078 1 96.88 386 LYS A CA 1
ATOM 3034 C C . LYS A 1 386 ? -7.262 -40.156 -16.797 1 96.88 386 LYS A C 1
ATOM 3036 O O . LYS A 1 386 ? -7.961 -41.031 -17.281 1 96.88 386 LYS A O 1
ATOM 3041 N N . CYS A 1 387 ? -7.586 -38.938 -16.828 1 96.69 387 CYS A N 1
ATOM 3042 C CA . CYS A 1 387 ? -8.797 -38.5 -17.5 1 96.69 387 CYS A CA 1
ATOM 3043 C C . CYS A 1 387 ? -8.609 -38.5 -19.016 1 96.69 387 CYS A C 1
ATOM 3045 O O . CYS A 1 387 ? -7.57 -38.062 -19.516 1 96.69 387 CYS A O 1
ATOM 3047 N N . GLU A 1 388 ? -9.57 -38.906 -19.672 1 95.88 388 GLU A N 1
ATOM 3048 C CA . GLU A 1 388 ? -9.523 -38.906 -21.141 1 95.88 388 GLU A CA 1
ATOM 3049 C C . GLU A 1 388 ? -9.438 -37.469 -21.672 1 95.88 388 GLU A C 1
ATOM 3051 O O . GLU A 1 388 ? -10.211 -36.594 -21.266 1 95.88 388 GLU A O 1
ATOM 3056 N N . GLY A 1 389 ? -8.43 -37.312 -22.516 1 95.38 389 GLY A N 1
ATOM 3057 C CA . GLY A 1 389 ? -8.312 -36.031 -23.172 1 95.38 389 GLY A CA 1
ATOM 3058 C C . GLY A 1 389 ? -7.699 -34.969 -22.266 1 95.38 389 GLY A C 1
ATOM 3059 O O . GLY A 1 389 ? -7.789 -33.75 -22.562 1 95.38 389 GLY A O 1
ATOM 3060 N N . MET A 1 390 ? -7.188 -35.375 -21.188 1 96.81 390 MET A N 1
ATOM 3061 C CA . MET A 1 390 ? -6.504 -34.438 -20.312 1 96.81 390 MET A CA 1
ATOM 3062 C C . MET A 1 390 ? -5.047 -34.844 -20.125 1 96.81 390 MET A C 1
ATOM 3064 O O . MET A 1 390 ? -4.707 -36.031 -20.172 1 96.81 390 MET A O 1
ATOM 3068 N N . SER A 1 391 ? -4.242 -33.844 -20.031 1 97.31 391 SER A N 1
ATOM 3069 C CA . SER A 1 391 ? -2.838 -34.031 -19.688 1 97.31 391 SER A CA 1
ATOM 3070 C C . SER A 1 391 ? -2.346 -32.938 -18.734 1 97.31 391 SER A C 1
ATOM 3072 O O . SER A 1 391 ? -2.838 -31.828 -18.766 1 97.31 391 SER A O 1
ATOM 3074 N N . CYS A 1 392 ? -1.412 -33.312 -17.938 1 97.56 392 CYS A N 1
ATOM 3075 C CA . CYS A 1 392 ? -0.879 -32.375 -16.969 1 97.56 392 CYS A CA 1
ATOM 3076 C C . CYS A 1 392 ? 0.585 -32.656 -16.672 1 97.56 392 CYS A C 1
ATOM 3078 O O . CYS A 1 392 ? 0.936 -33.781 -16.297 1 97.56 392 CYS A O 1
ATOM 3080 N N . ASN A 1 393 ? 1.43 -31.672 -16.828 1 95.69 393 ASN A N 1
ATOM 3081 C CA . ASN A 1 393 ? 2.828 -31.781 -16.438 1 95.69 393 ASN A CA 1
ATOM 3082 C C . ASN A 1 393 ? 2.977 -31.75 -14.914 1 95.69 393 ASN A C 1
ATOM 3084 O O . ASN A 1 393 ? 2.252 -31.016 -14.227 1 95.69 393 ASN A O 1
ATOM 3088 N N . ARG A 1 394 ? 3.891 -32.531 -14.508 1 92.06 394 ARG A N 1
ATOM 3089 C CA . ARG A 1 394 ? 4.211 -32.406 -13.086 1 92.06 394 ARG A CA 1
ATOM 3090 C C . ARG A 1 394 ? 4.773 -31.047 -12.75 1 92.06 394 ARG A C 1
ATOM 3092 O O . ARG A 1 394 ? 5.531 -30.469 -13.531 1 92.06 394 ARG A O 1
ATOM 3099 N N . ALA A 1 395 ? 4.32 -30.578 -11.641 1 90.44 395 ALA A N 1
ATOM 3100 C CA . ALA A 1 395 ? 4.875 -29.312 -11.156 1 90.44 395 ALA A CA 1
ATOM 3101 C C . ALA A 1 395 ? 6.078 -29.547 -10.25 1 90.44 395 ALA A C 1
ATOM 3103 O O . ALA A 1 395 ? 6.09 -30.5 -9.469 1 90.44 395 ALA A O 1
ATOM 3104 N N . ALA A 1 396 ? 7.074 -28.672 -10.398 1 88.62 396 ALA A N 1
ATOM 3105 C CA . ALA A 1 396 ? 8.266 -28.781 -9.562 1 88.62 396 ALA A CA 1
ATOM 3106 C C . ALA A 1 396 ? 8.195 -27.797 -8.391 1 88.62 396 ALA A C 1
ATOM 3108 O O . ALA A 1 396 ? 8.891 -27.969 -7.387 1 88.62 396 ALA A O 1
ATOM 3109 N N . GLY A 1 397 ? 7.34 -26.828 -8.531 1 92 397 GLY A N 1
ATOM 3110 C CA . GLY A 1 397 ? 7.254 -25.797 -7.504 1 92 397 GLY A CA 1
ATOM 3111 C C . GLY A 1 397 ? 6.031 -24.906 -7.652 1 92 397 GLY A C 1
ATOM 3112 O O . GLY A 1 397 ? 5.07 -25.266 -8.336 1 92 397 GLY A O 1
ATOM 3113 N N . ALA A 1 398 ? 6.027 -23.766 -6.918 1 93 398 ALA A N 1
ATOM 3114 C CA . ALA A 1 398 ? 4.938 -22.797 -6.848 1 93 398 ALA A CA 1
ATOM 3115 C C . ALA A 1 398 ? 3.738 -23.375 -6.098 1 93 398 ALA A C 1
ATOM 3117 O O . ALA A 1 398 ? 3.873 -23.844 -4.969 1 93 398 ALA A O 1
ATOM 3118 N N . MET A 1 399 ? 2.58 -23.266 -6.652 1 93.75 399 MET A N 1
ATOM 3119 C CA . MET A 1 399 ? 1.416 -23.781 -5.934 1 93.75 399 MET A CA 1
ATOM 3120 C C . MET A 1 399 ? 0.258 -24.047 -6.887 1 93.75 399 MET A C 1
ATOM 3122 O O . MET A 1 399 ? -0.907 -23.938 -6.5 1 93.75 399 MET A O 1
ATOM 3126 N N . TYR A 1 400 ? 0.64 -24.375 -8.195 1 95.25 400 TYR A N 1
ATOM 3127 C CA . TYR A 1 400 ? -0.398 -24.484 -9.219 1 95.25 400 TYR A CA 1
ATOM 3128 C C . TYR A 1 400 ? -0.141 -25.672 -10.141 1 95.25 400 TYR A C 1
ATOM 3130 O O . TYR A 1 400 ? 0.989 -26.156 -10.234 1 95.25 400 TYR A O 1
ATOM 3138 N N . LEU A 1 401 ? -1.199 -26.125 -10.727 1 97.12 401 LEU A N 1
ATOM 3139 C CA . LEU A 1 401 ? -1.153 -26.969 -11.914 1 97.12 401 LEU A CA 1
ATOM 3140 C C . LEU A 1 401 ? -1.883 -26.312 -13.078 1 97.12 401 LEU A C 1
ATOM 3142 O O . LEU A 1 401 ? -2.754 -25.469 -12.875 1 97.12 401 LEU A O 1
ATOM 3146 N N . PHE A 1 402 ? -1.463 -26.656 -14.258 1 97.75 402 PHE A N 1
ATOM 3147 C CA . PHE A 1 402 ? -2.014 -26.078 -15.477 1 97.75 402 PHE A CA 1
ATOM 3148 C C . PHE A 1 402 ? -2.312 -27.156 -16.5 1 97.75 402 PHE A C 1
ATOM 3150 O O . PHE A 1 402 ? -1.709 -27.188 -17.578 1 97.75 402 PHE A O 1
ATOM 3157 N N . PRO A 1 403 ? -3.285 -27.984 -16.281 1 98.06 403 PRO A N 1
ATOM 3158 C CA . PRO A 1 403 ? -3.59 -29.094 -17.172 1 98.06 403 PRO A CA 1
ATOM 3159 C C . PRO A 1 403 ? -4.152 -28.641 -18.516 1 98.06 403 PRO A C 1
ATOM 3161 O O . PRO A 1 403 ? -4.805 -27.594 -18.594 1 98.06 403 PRO A O 1
ATOM 3164 N N . ARG A 1 404 ? -3.902 -29.406 -19.516 1 97.75 404 ARG A N 1
ATOM 3165 C CA . ARG A 1 404 ? -4.48 -29.25 -20.844 1 97.75 404 ARG A CA 1
ATOM 3166 C C . ARG A 1 404 ? -5.711 -30.125 -21.016 1 97.75 404 ARG A C 1
ATOM 3168 O O . ARG A 1 404 ? -5.723 -31.281 -20.594 1 97.75 404 ARG A O 1
ATOM 3175 N N . ILE A 1 405 ? -6.727 -29.531 -21.688 1 97.69 405 ILE A N 1
ATOM 3176 C CA . ILE A 1 405 ? -7.949 -30.281 -21.953 1 97.69 405 ILE A CA 1
ATOM 3177 C C . ILE A 1 405 ? -8.195 -30.328 -23.469 1 97.69 405 ILE A C 1
ATOM 3179 O O . ILE A 1 405 ? -8.062 -29.312 -24.156 1 97.69 405 ILE A O 1
ATOM 3183 N N . THR A 1 406 ? -8.445 -31.516 -23.922 1 96.44 406 THR A N 1
ATOM 3184 C CA . THR A 1 406 ? -8.938 -31.641 -25.297 1 96.44 406 THR A CA 1
ATOM 3185 C C . THR A 1 406 ? -10.461 -31.562 -25.328 1 96.44 406 THR A C 1
ATOM 3187 O O . THR A 1 406 ? -11.148 -32.531 -24.969 1 96.44 406 THR A O 1
ATOM 3190 N N . LEU A 1 407 ? -10.914 -30.484 -25.812 1 96.56 407 LEU A N 1
ATOM 3191 C CA . LEU A 1 407 ? -12.352 -30.25 -25.844 1 96.56 407 LEU A CA 1
ATOM 3192 C C . LEU A 1 407 ? -12.961 -30.797 -27.141 1 96.56 407 LEU A C 1
ATOM 3194 O O . LEU A 1 407 ? -12.359 -30.703 -28.203 1 96.56 407 LEU A O 1
ATOM 3198 N N . PRO A 1 408 ? -14.18 -31.359 -27.016 1 96.38 408 PRO A N 1
ATOM 3199 C CA . PRO A 1 408 ? -14.852 -31.844 -28.219 1 96.38 408 PRO A CA 1
ATOM 3200 C C . PRO A 1 408 ? -15.133 -30.734 -29.234 1 96.38 408 PRO A C 1
ATOM 3202 O O . PRO A 1 408 ? -15.5 -29.625 -28.844 1 96.38 408 PRO A O 1
ATOM 3205 N N . GLU A 1 409 ? -15.016 -31.078 -30.547 1 96.25 409 GLU A N 1
ATOM 3206 C CA . GLU A 1 409 ? -15.219 -30.094 -31.609 1 96.25 409 GLU A CA 1
ATOM 3207 C C . GLU A 1 409 ? -16.625 -29.516 -31.562 1 96.25 409 GLU A C 1
ATOM 3209 O O . GLU A 1 409 ? -16.812 -28.312 -31.828 1 96.25 409 GLU A O 1
ATOM 3214 N N . LYS A 1 410 ? -17.531 -30.344 -31.297 1 96.69 410 LYS A N 1
ATOM 3215 C CA . LYS A 1 410 ? -18.922 -29.891 -31.203 1 96.69 410 LYS A CA 1
ATOM 3216 C C . LYS A 1 410 ? -19.078 -28.844 -30.109 1 96.69 410 LYS A C 1
ATOM 3218 O O . LYS A 1 410 ? -19.797 -27.859 -30.297 1 96.69 410 LYS A O 1
ATOM 3223 N N . PHE A 1 411 ? -18.469 -29.031 -29.047 1 97.38 411 PHE A N 1
ATOM 3224 C CA . PHE A 1 411 ? -18.516 -28.094 -27.938 1 97.38 411 PHE A CA 1
ATOM 3225 C C . PHE A 1 411 ? -17.891 -26.766 -28.328 1 97.38 411 PHE A C 1
ATOM 3227 O O . PHE A 1 411 ? -18.453 -25.703 -28.062 1 97.38 411 PHE A O 1
ATOM 3234 N N . ILE A 1 412 ? -16.766 -26.781 -28.922 1 97.25 412 ILE A N 1
ATOM 3235 C CA . ILE A 1 412 ? -16.047 -25.594 -29.359 1 97.25 412 ILE A CA 1
ATOM 3236 C C . ILE A 1 412 ? -16.906 -24.797 -30.328 1 97.25 412 ILE A C 1
ATOM 3238 O O . ILE A 1 412 ? -17.016 -23.562 -30.203 1 97.25 412 ILE A O 1
ATOM 3242 N N . LYS A 1 413 ? -17.531 -25.5 -31.234 1 96.38 413 LYS A N 1
ATOM 3243 C CA . LYS A 1 413 ? -18.406 -24.859 -32.219 1 96.38 413 LYS A CA 1
ATOM 3244 C C . LYS A 1 413 ? -19.594 -24.188 -31.531 1 96.38 413 LYS A C 1
ATOM 3246 O O . LYS A 1 413 ? -19.938 -23.047 -31.891 1 96.38 413 LYS A O 1
ATOM 3251 N N . GLU A 1 414 ? -20.125 -24.875 -30.641 1 96.62 414 GLU A N 1
ATOM 3252 C CA . GLU A 1 414 ? -21.25 -24.312 -29.891 1 96.62 414 GLU A CA 1
ATOM 3253 C C . GLU A 1 414 ? -20.844 -23.047 -29.141 1 96.62 414 GLU A C 1
ATOM 3255 O O . GLU A 1 414 ? -21.594 -22.062 -29.125 1 96.62 414 GLU A O 1
ATOM 3260 N N . CYS A 1 415 ? -19.703 -23.094 -28.469 1 96.81 415 CYS A N 1
ATOM 3261 C CA . CYS A 1 415 ? -19.203 -21.922 -27.766 1 96.81 415 CYS A CA 1
ATOM 3262 C C . CYS A 1 415 ? -19 -20.75 -28.703 1 96.81 415 CYS A C 1
ATOM 3264 O O . CYS A 1 415 ? -19.391 -19.625 -28.391 1 96.81 415 CYS A O 1
ATOM 3266 N N . HIS A 1 416 ? -18.469 -21.016 -29.859 1 95.5 416 HIS A N 1
ATOM 3267 C CA . HIS A 1 416 ? -18.219 -19.953 -30.828 1 95.5 416 HIS A CA 1
ATOM 3268 C C . HIS A 1 416 ? -19.516 -19.359 -31.359 1 95.5 416 HIS A C 1
ATOM 3270 O O . HIS A 1 416 ? -19.609 -18.141 -31.547 1 95.5 416 HIS A O 1
ATOM 3276 N N . GLU A 1 417 ? -20.484 -20.172 -31.562 1 95.56 417 GLU A N 1
ATOM 3277 C CA . GLU A 1 417 ? -21.797 -19.70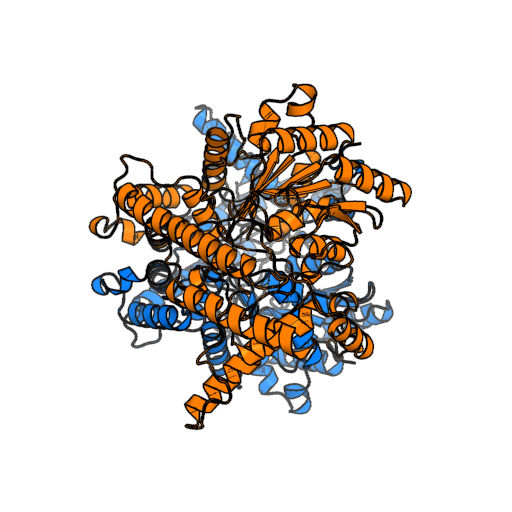3 -32.031 1 95.56 417 GLU A CA 1
ATOM 3278 C C . GLU A 1 417 ? -22.422 -18.766 -31 1 95.56 417 GLU A C 1
ATOM 3280 O O . GLU A 1 417 ? -23.172 -17.859 -31.359 1 95.56 417 GLU A O 1
ATOM 3285 N N . ARG A 1 418 ? -22.109 -19.016 -29.797 1 94 418 ARG A N 1
ATOM 3286 C CA . ARG A 1 418 ? -22.656 -18.203 -28.719 1 94 418 ARG A CA 1
ATOM 3287 C C . ARG A 1 418 ? -21.688 -17.078 -28.328 1 94 418 ARG A C 1
ATOM 3289 O O . ARG A 1 418 ? -21.922 -16.375 -27.359 1 94 418 ARG A O 1
ATOM 3296 N N . HIS A 1 419 ? -20.562 -16.953 -29.031 1 94.62 419 HIS A N 1
ATOM 3297 C CA . HIS A 1 419 ? -19.531 -15.969 -28.781 1 94.62 419 HIS A CA 1
ATOM 3298 C C . HIS A 1 419 ? -18.953 -16.109 -27.375 1 94.62 419 HIS A C 1
ATOM 3300 O O . HIS A 1 419 ? -18.781 -15.102 -26.672 1 94.62 419 HIS A O 1
ATOM 3306 N N . GLU A 1 420 ? -18.766 -17.328 -26.984 1 94.38 420 GLU A N 1
ATOM 3307 C CA . GLU A 1 420 ? -18.219 -17.625 -25.656 1 94.38 420 GLU A CA 1
ATOM 3308 C C . GLU A 1 420 ? -16.812 -18.219 -25.766 1 94.38 420 GLU A C 1
ATOM 3310 O O . GLU A 1 420 ? -16.469 -18.844 -26.781 1 94.38 420 GLU A O 1
ATOM 3315 N N . ASP A 1 421 ? -16.016 -17.969 -24.766 1 94.56 421 ASP A N 1
ATOM 3316 C CA . ASP A 1 421 ? -14.703 -18.578 -24.625 1 94.56 421 ASP A CA 1
ATOM 3317 C C . ASP A 1 421 ? -14.82 -20.016 -24.141 1 94.56 421 ASP A C 1
ATOM 3319 O O . ASP A 1 421 ? -15.312 -20.266 -23.031 1 94.56 421 ASP A O 1
ATOM 3323 N N . PRO A 1 422 ? -14.383 -20.953 -24.953 1 96.38 422 PRO A N 1
ATOM 3324 C CA . PRO A 1 422 ? -14.547 -22.359 -24.578 1 96.38 422 PRO A CA 1
ATOM 3325 C C . PRO A 1 422 ? -13.883 -22.688 -23.25 1 96.38 422 PRO A C 1
ATOM 3327 O O . PRO A 1 422 ? -14.375 -23.531 -22.5 1 96.38 422 PRO A O 1
ATOM 3330 N N . ASN A 1 423 ? -12.672 -22.156 -22.984 1 95.88 423 ASN A N 1
ATOM 3331 C CA . ASN A 1 423 ? -12.047 -22.359 -21.672 1 95.88 423 ASN A CA 1
ATOM 3332 C C . ASN A 1 423 ? -12.977 -21.969 -20.531 1 95.88 423 ASN A C 1
ATOM 3334 O O . ASN A 1 423 ? -13.148 -22.719 -19.578 1 95.88 423 ASN A O 1
ATOM 3338 N N . GLU A 1 424 ? -13.492 -20.781 -20.625 1 95.94 424 GLU A N 1
ATOM 3339 C CA . GLU A 1 424 ? -14.344 -20.203 -19.594 1 95.94 424 GLU A CA 1
ATOM 3340 C C . GLU A 1 424 ? -15.617 -21.016 -19.406 1 95.94 424 GLU A C 1
ATOM 3342 O O . GLU A 1 424 ? -16.031 -21.297 -18.281 1 95.94 424 GLU A O 1
ATOM 3347 N N . THR A 1 425 ? -16.266 -21.328 -20.531 1 97.06 425 THR A N 1
ATOM 3348 C CA . THR A 1 425 ? -17.516 -22.078 -20.484 1 97.06 425 THR A CA 1
ATOM 3349 C C . THR A 1 425 ? -17.312 -23.438 -19.812 1 97.06 425 THR A C 1
ATOM 3351 O O . THR A 1 425 ? -18.125 -23.875 -19 1 97.06 425 THR A O 1
ATOM 3354 N N . TYR A 1 426 ? -16.266 -24.125 -20.203 1 97.81 426 TYR A N 1
ATOM 3355 C CA . TYR A 1 426 ? -15.93 -25.406 -19.562 1 97.81 426 TYR A CA 1
ATOM 3356 C C . TYR A 1 426 ? -15.773 -25.234 -18.062 1 97.81 426 TYR A C 1
ATOM 3358 O O . TYR A 1 426 ? -16.312 -26.031 -17.281 1 97.81 426 TYR A O 1
ATOM 3366 N N . CYS A 1 427 ? -15.016 -24.266 -17.609 1 97.62 427 CYS A N 1
ATOM 3367 C CA . CYS A 1 427 ? -14.75 -24.016 -16.203 1 97.62 427 CYS A CA 1
ATOM 3368 C C . CYS A 1 427 ? -16.047 -23.688 -15.453 1 97.62 427 CYS A C 1
ATOM 3370 O O . CYS A 1 427 ? -16.219 -24.109 -14.312 1 97.62 427 CYS A O 1
ATOM 3372 N N . ILE A 1 428 ? -16.891 -22.891 -16.078 1 97.12 428 ILE A N 1
ATOM 3373 C CA . ILE A 1 428 ? -18.156 -22.5 -15.461 1 97.12 428 ILE A CA 1
ATOM 3374 C C . ILE A 1 428 ? -19.031 -23.734 -15.297 1 97.12 428 ILE A C 1
ATOM 3376 O O . ILE A 1 428 ? -19.672 -23.922 -14.258 1 97.12 428 ILE A O 1
ATOM 3380 N N . GLU A 1 429 ? -19.109 -24.531 -16.344 1 97.25 429 GLU A N 1
ATOM 3381 C CA . GLU A 1 429 ? -19.891 -25.766 -16.25 1 97.25 429 GLU A CA 1
ATOM 3382 C C . GLU A 1 429 ? -19.359 -26.672 -15.133 1 97.25 429 GLU A C 1
ATOM 3384 O O . GLU A 1 429 ? -20.141 -27.25 -14.375 1 97.25 429 GLU A O 1
ATOM 3389 N N . MET A 1 430 ? -18.094 -26.781 -15.102 1 97.94 430 MET A N 1
ATOM 3390 C CA . MET A 1 430 ? -17.469 -27.547 -14.023 1 97.94 430 MET A CA 1
ATOM 3391 C C . MET A 1 430 ? -17.859 -26.984 -12.664 1 97.94 430 MET A C 1
ATOM 3393 O O . MET A 1 430 ? -18.234 -27.734 -11.758 1 97.94 430 MET A O 1
ATOM 3397 N N . LEU A 1 431 ? -17.75 -25.703 -12.492 1 97.94 431 LEU A N 1
ATOM 3398 C CA . LEU A 1 431 ? -18.094 -25.016 -11.242 1 97.94 431 LEU A CA 1
ATOM 3399 C C . LEU A 1 431 ? -19.531 -25.312 -10.844 1 97.94 431 LEU A C 1
ATOM 3401 O O . LEU A 1 431 ? -19.797 -25.688 -9.695 1 97.94 431 LEU A O 1
ATOM 3405 N N . LYS A 1 432 ? -20.422 -25.188 -11.75 1 97.19 432 LYS A N 1
ATOM 3406 C CA . LYS A 1 432 ? -21.844 -25.359 -11.477 1 97.19 432 LYS A CA 1
ATOM 3407 C C . LYS A 1 432 ? -22.156 -26.797 -11.086 1 97.19 432 LYS A C 1
ATOM 3409 O O . LYS A 1 432 ? -23.047 -27.031 -10.258 1 97.19 432 LYS A O 1
ATOM 3414 N N . LYS A 1 433 ? -21.469 -27.703 -11.648 1 97.19 433 LYS A N 1
ATOM 3415 C CA . LYS A 1 433 ? -21.797 -29.109 -11.453 1 97.19 433 LYS A CA 1
ATOM 3416 C C . LYS A 1 433 ? -21.031 -29.672 -10.25 1 97.19 433 LYS A C 1
ATOM 3418 O O . LYS A 1 433 ? -21.5 -30.641 -9.625 1 97.19 433 LYS A O 1
ATOM 3423 N N . THR A 1 434 ? -19.875 -29.141 -9.93 1 97.88 434 THR A N 1
ATOM 3424 C CA . THR A 1 434 ? -19.016 -29.797 -8.953 1 97.88 434 THR A CA 1
ATOM 3425 C C . THR A 1 434 ? -18.766 -28.891 -7.758 1 97.88 434 THR A C 1
ATOM 3427 O O . THR A 1 434 ? -18.312 -29.344 -6.707 1 97.88 434 THR A O 1
ATOM 3430 N N . GLY A 1 435 ? -18.938 -27.578 -7.887 1 97.62 435 GLY A N 1
ATOM 3431 C CA . GLY A 1 435 ? -18.594 -26.625 -6.84 1 97.62 435 GLY A CA 1
ATOM 3432 C C . GLY A 1 435 ? -17.109 -26.297 -6.797 1 97.62 435 GLY A C 1
ATOM 3433 O O . GLY A 1 435 ? -16.625 -25.766 -5.805 1 97.62 435 GLY A O 1
ATOM 3434 N N . ILE A 1 436 ? -16.375 -26.688 -7.824 1 97.88 436 ILE A N 1
ATOM 3435 C CA . ILE A 1 436 ? -14.938 -26.422 -7.855 1 97.88 436 ILE A CA 1
ATOM 3436 C C . ILE A 1 436 ? -14.656 -25.203 -8.727 1 97.88 436 ILE A C 1
ATOM 3438 O O . ILE A 1 436 ? -14.953 -25.203 -9.922 1 97.88 436 ILE A O 1
ATOM 3442 N N . ALA A 1 437 ? -14.094 -24.156 -8.109 1 96.69 437 ALA A N 1
ATOM 3443 C CA . ALA A 1 437 ? -13.758 -22.938 -8.836 1 96.69 437 ALA A CA 1
ATOM 3444 C C . ALA A 1 437 ? -12.297 -22.922 -9.258 1 96.69 437 ALA A C 1
ATOM 3446 O O . ALA A 1 437 ? -11.398 -23.031 -8.422 1 96.69 437 ALA A O 1
ATOM 3447 N N . VAL A 1 438 ? -12.023 -22.859 -10.523 1 97 438 VAL A N 1
ATOM 3448 C CA . VAL A 1 438 ? -10.68 -22.766 -11.078 1 97 438 VAL A CA 1
ATOM 3449 C C . VAL A 1 438 ? -10.57 -21.5 -11.938 1 97 438 VAL A C 1
ATOM 3451 O O . VAL A 1 438 ? -11.492 -20.688 -11.977 1 97 438 VAL A O 1
ATOM 3454 N N . VAL A 1 439 ? -9.391 -21.281 -12.57 1 94.94 439 VAL A N 1
ATOM 3455 C CA . VAL A 1 439 ? -9.211 -20.125 -13.453 1 94.94 439 VAL A CA 1
ATOM 3456 C C . VAL A 1 439 ? -9.031 -20.609 -14.891 1 94.94 439 VAL A C 1
ATOM 3458 O O . VAL A 1 439 ? -8.297 -21.562 -15.148 1 94.94 439 VAL A O 1
ATOM 3461 N N . LYS A 1 440 ? -9.742 -19.922 -15.797 1 95.56 440 LYS A N 1
ATOM 3462 C CA . LYS A 1 440 ? -9.648 -20.297 -17.203 1 95.56 440 LYS A CA 1
ATOM 3463 C C . LYS A 1 440 ? -8.234 -20.094 -17.734 1 95.56 440 LYS A C 1
ATOM 3465 O O . LYS A 1 440 ? -7.566 -19.109 -17.375 1 95.56 440 LYS A O 1
ATOM 3470 N N . GLY A 1 441 ? -7.809 -20.969 -18.531 1 95.19 441 GLY A N 1
ATOM 3471 C CA . GLY A 1 441 ? -6.461 -20.922 -19.078 1 95.19 441 GLY A CA 1
ATOM 3472 C C . GLY A 1 441 ? -6.234 -19.734 -20 1 95.19 441 GLY A C 1
ATOM 3473 O O . GLY A 1 441 ? -5.133 -19.188 -20.047 1 95.19 441 GLY A O 1
ATOM 3474 N N . SER A 1 442 ? -7.246 -19.328 -20.719 1 92.88 442 SER A N 1
ATOM 3475 C CA . SER A 1 442 ? -7.121 -18.234 -21.703 1 92.88 442 SER A CA 1
ATOM 3476 C C . SER A 1 442 ? -6.75 -16.922 -21.016 1 92.88 442 SER A C 1
ATOM 3478 O O . SER A 1 442 ? -6.168 -16.047 -21.641 1 92.88 442 SER A O 1
ATOM 3480 N N . GLY A 1 443 ? -7.043 -16.844 -19.75 1 90.06 443 GLY A N 1
ATOM 3481 C CA . GLY A 1 443 ? -6.664 -15.648 -19.016 1 90.06 443 GLY A CA 1
ATOM 3482 C C . GLY A 1 443 ? -5.164 -15.508 -18.828 1 90.06 443 GLY A C 1
ATOM 3483 O O . GLY A 1 443 ? -4.656 -14.398 -18.656 1 90.06 443 GLY A O 1
ATOM 3484 N N . PHE A 1 444 ? -4.457 -16.594 -18.922 1 94.12 444 PHE A N 1
ATOM 3485 C CA . PHE A 1 444 ? -3.006 -16.609 -18.797 1 94.12 444 PHE A CA 1
ATOM 3486 C C . PHE A 1 444 ? -2.338 -16.578 -20.156 1 94.12 444 PHE A C 1
ATOM 3488 O O . PHE A 1 444 ? -1.134 -16.328 -20.266 1 94.12 444 PHE A O 1
ATOM 3495 N N . GLY A 1 445 ? -3.131 -16.766 -21.125 1 91 445 GLY A N 1
ATOM 3496 C CA . GLY A 1 445 ? -2.588 -17.062 -22.438 1 91 445 GLY A CA 1
ATOM 3497 C C . GLY A 1 445 ? -2.293 -18.547 -22.641 1 91 445 GLY A C 1
ATOM 3498 O O . GLY A 1 445 ? -2.133 -19.281 -21.672 1 91 445 GLY A O 1
ATOM 3499 N N . GLN A 1 446 ? -2.301 -18.969 -23.875 1 90.62 446 GLN A N 1
ATOM 3500 C CA . GLN A 1 446 ? -2.072 -20.359 -24.266 1 90.62 446 GLN A CA 1
ATOM 3501 C C . GLN A 1 446 ? -1.79 -20.469 -25.766 1 90.62 446 GLN A C 1
ATOM 3503 O O . GLN A 1 446 ? -2.096 -19.547 -26.531 1 90.62 446 GLN A O 1
ATOM 3508 N N . LYS A 1 447 ? -1.122 -21.531 -26.062 1 92.38 447 LYS A N 1
ATOM 3509 C CA . LYS A 1 447 ? -0.923 -21.797 -27.484 1 92.38 447 LYS A CA 1
ATOM 3510 C C . LYS A 1 447 ? -2.258 -21.906 -28.219 1 92.38 447 LYS A C 1
ATOM 3512 O O . LYS A 1 447 ? -3.217 -22.469 -27.688 1 92.38 447 LYS A O 1
ATOM 3517 N N . LYS A 1 448 ? -2.223 -21.359 -29.422 1 91.12 448 LYS A N 1
ATOM 3518 C CA . LYS A 1 448 ? -3.443 -21.406 -30.219 1 91.12 448 LYS A CA 1
ATOM 3519 C C . LYS A 1 448 ? -3.941 -22.844 -30.391 1 91.12 448 LYS A C 1
ATOM 3521 O O . LYS A 1 448 ? -3.152 -23.75 -30.641 1 91.12 448 LYS A O 1
ATOM 3526 N N . GLY A 1 449 ? -5.211 -23 -30.141 1 92.06 449 GLY A N 1
ATOM 3527 C CA . GLY A 1 449 ? -5.832 -24.312 -30.328 1 92.06 449 GLY A CA 1
ATOM 3528 C C . GLY A 1 449 ? -5.773 -25.172 -29.078 1 92.06 449 GLY A C 1
ATOM 3529 O O . GLY A 1 449 ? -6.312 -26.281 -29.078 1 92.06 449 GLY A O 1
ATOM 3530 N N . THR A 1 450 ? -5.145 -24.719 -28.094 1 95.75 450 THR A N 1
ATOM 3531 C CA . THR A 1 450 ? -5.098 -25.484 -26.859 1 95.75 450 THR A CA 1
ATOM 3532 C C . THR A 1 450 ? -6.016 -24.859 -25.797 1 95.75 450 THR A C 1
ATOM 3534 O O . THR A 1 450 ? -6.383 -23.688 -25.906 1 95.75 450 THR A O 1
ATOM 3537 N N . TYR A 1 451 ? -6.445 -25.688 -24.844 1 97.25 451 TYR A N 1
ATOM 3538 C CA . TYR A 1 451 ? -7.34 -25.281 -23.75 1 97.25 451 TYR A CA 1
ATOM 3539 C C . TYR A 1 451 ? -6.805 -25.766 -22.406 1 97.25 451 TYR A C 1
ATOM 3541 O O . TYR A 1 451 ? -6.277 -26.875 -22.297 1 97.25 451 TYR A O 1
ATOM 3549 N N . HIS A 1 452 ? -6.855 -24.859 -21.484 1 97.88 452 HIS A N 1
ATOM 3550 C CA . HIS A 1 452 ? -6.285 -25.125 -20.172 1 97.88 452 HIS A CA 1
ATOM 3551 C C . HIS A 1 452 ? -7.137 -24.531 -19.062 1 97.88 452 HIS A C 1
ATOM 3553 O O . HIS A 1 452 ? -8.055 -23.75 -19.328 1 97.88 452 HIS A O 1
ATOM 3559 N N . PHE A 1 453 ? -6.895 -24.906 -17.828 1 97.19 453 PHE A N 1
ATOM 3560 C CA . PHE A 1 453 ? -7.254 -24.156 -16.641 1 97.19 453 PHE A CA 1
ATOM 3561 C C . PHE A 1 453 ? -6.145 -24.219 -15.602 1 97.19 453 PHE A C 1
ATOM 3563 O O . PHE A 1 453 ? -5.289 -25.109 -15.648 1 97.19 453 PHE A O 1
ATOM 3570 N N . ARG A 1 454 ? -6.082 -23.219 -14.75 1 97 454 ARG A N 1
ATOM 3571 C CA . ARG A 1 454 ? -5.176 -23.266 -13.609 1 97 454 ARG A CA 1
ATOM 3572 C C . ARG A 1 454 ? -5.91 -23.688 -12.336 1 97 454 ARG A C 1
ATOM 3574 O O . ARG A 1 454 ? -7.027 -23.25 -12.078 1 97 454 ARG A O 1
ATOM 3581 N N . ILE A 1 455 ? -5.305 -24.547 -11.602 1 97.06 455 ILE A N 1
ATOM 3582 C CA . ILE A 1 455 ? -5.863 -24.969 -10.32 1 97.06 455 ILE A CA 1
ATOM 3583 C C . ILE A 1 455 ? -4.836 -24.766 -9.211 1 97.06 455 ILE A C 1
ATOM 3585 O O . ILE A 1 455 ? -3.674 -25.156 -9.352 1 97.06 455 ILE A O 1
ATOM 3589 N N . ALA A 1 456 ? -5.211 -24.094 -8.195 1 95.75 456 ALA A N 1
ATOM 3590 C CA . ALA A 1 456 ? -4.348 -23.844 -7.043 1 95.75 456 ALA A CA 1
ATOM 3591 C C . ALA A 1 456 ? -4.387 -25.016 -6.066 1 95.75 456 ALA A C 1
ATOM 3593 O O . ALA A 1 456 ? -5.445 -25.609 -5.844 1 95.75 456 ALA A O 1
ATOM 3594 N N . LEU A 1 457 ? -3.359 -25.297 -5.402 1 95.5 457 LEU A N 1
ATOM 3595 C CA . LEU A 1 457 ? -3.186 -26.438 -4.52 1 95.5 457 LEU A CA 1
ATOM 3596 C C . LEU A 1 457 ? -3.334 -26.031 -3.059 1 95.5 457 LEU A C 1
ATOM 3598 O O . LEU A 1 457 ? -2.725 -26.641 -2.176 1 95.5 457 LEU A O 1
ATOM 3602 N N . LEU A 1 458 ? -4.113 -25.094 -2.781 1 93.56 458 LEU A N 1
ATOM 3603 C CA . LEU A 1 458 ? -4.082 -24.438 -1.478 1 93.56 458 LEU A CA 1
ATOM 3604 C C . LEU A 1 458 ? -5.113 -25.047 -0.537 1 93.56 458 LEU A C 1
ATOM 3606 O O . LEU A 1 458 ? -4.879 -25.156 0.669 1 93.56 458 LEU A O 1
ATOM 3610 N N . PRO A 1 459 ? -6.301 -25.547 -1.01 1 94.12 459 PRO A N 1
ATOM 3611 C CA . PRO A 1 459 ? -7.254 -26.156 -0.077 1 94.12 459 PRO A CA 1
ATOM 3612 C C . PRO A 1 459 ? -6.656 -27.328 0.695 1 94.12 459 PRO A C 1
ATOM 3614 O O . PRO A 1 459 ? -5.68 -27.938 0.248 1 94.12 459 PRO A O 1
ATOM 3617 N N . PRO A 1 460 ? -7.242 -27.641 1.841 1 94.06 460 PRO A N 1
ATOM 3618 C CA . PRO A 1 460 ? -6.746 -28.766 2.635 1 94.06 460 PRO A CA 1
ATOM 3619 C C . PRO A 1 460 ? -6.746 -30.078 1.856 1 94.06 460 PRO A C 1
ATOM 3621 O O . PRO A 1 460 ? -7.531 -30.25 0.92 1 94.06 460 PRO A O 1
ATOM 3624 N N . GLU A 1 461 ? -5.895 -30.984 2.248 1 95.88 461 GLU A N 1
ATOM 3625 C CA . GLU A 1 461 ? -5.68 -32.219 1.528 1 95.88 461 GLU A CA 1
ATOM 3626 C C . GLU A 1 461 ? -6.98 -33 1.381 1 95.88 461 GLU A C 1
ATOM 3628 O O . GLU A 1 461 ? -7.23 -33.625 0.338 1 95.88 461 GLU A O 1
ATOM 3633 N N . ASN A 1 462 ? -7.781 -32.969 2.434 1 95.56 462 ASN A N 1
ATOM 3634 C CA . ASN A 1 462 ? -9.047 -33.719 2.359 1 95.56 462 ASN A CA 1
ATOM 3635 C C . ASN A 1 462 ? -9.977 -33.094 1.309 1 95.56 462 ASN A C 1
ATOM 3637 O O . ASN A 1 462 ? -10.688 -33.844 0.612 1 95.56 462 ASN A O 1
ATOM 3641 N N . GLU A 1 463 ? -9.961 -31.859 1.153 1 95.56 463 GLU A N 1
ATOM 3642 C CA . GLU A 1 463 ? -10.758 -31.188 0.127 1 95.56 463 GLU A CA 1
ATOM 3643 C C . GLU A 1 463 ? -10.188 -31.453 -1.266 1 95.56 463 GLU A C 1
ATOM 3645 O O . GLU A 1 463 ? -10.945 -31.609 -2.229 1 95.56 463 GLU A O 1
ATOM 3650 N N . ILE A 1 464 ? -8.906 -31.516 -1.356 1 97.25 464 ILE A N 1
ATOM 3651 C CA . ILE A 1 464 ? -8.258 -31.734 -2.643 1 97.25 464 ILE A CA 1
ATOM 3652 C C . ILE A 1 464 ? -8.57 -33.156 -3.145 1 97.25 464 ILE A C 1
ATOM 3654 O O . ILE A 1 464 ? -8.734 -33.344 -4.348 1 97.25 464 ILE A O 1
ATOM 3658 N N . GLU A 1 465 ? -8.633 -34.062 -2.25 1 97.12 465 GLU A N 1
ATOM 3659 C CA . GLU A 1 465 ? -9.031 -35.406 -2.635 1 97.12 465 GLU A CA 1
ATOM 3660 C C . GLU A 1 465 ? -10.406 -35.406 -3.291 1 97.12 465 GLU A C 1
ATOM 3662 O O . GLU A 1 465 ? -10.609 -36.031 -4.324 1 97.12 465 GLU A O 1
ATOM 3667 N N . GLU A 1 466 ? -11.281 -34.656 -2.689 1 97.19 466 GLU A N 1
ATOM 3668 C CA . GLU A 1 466 ? -12.633 -34.562 -3.246 1 97.19 466 GLU A CA 1
ATOM 3669 C C . GLU A 1 466 ? -12.617 -33.781 -4.57 1 97.19 466 GLU A C 1
ATOM 3671 O O . GLU A 1 466 ? -13.391 -34.094 -5.477 1 97.19 466 GLU A O 1
ATOM 3676 N N . VAL A 1 467 ? -11.844 -32.844 -4.652 1 97.69 467 VAL A N 1
ATOM 3677 C CA . VAL A 1 467 ? -11.695 -32.031 -5.871 1 97.69 467 VAL A CA 1
ATOM 3678 C C . VAL A 1 467 ? -11.305 -32.969 -7.035 1 97.69 467 VAL A C 1
ATOM 3680 O O . VAL A 1 467 ? -11.93 -32.906 -8.102 1 97.69 467 VAL A O 1
ATOM 3683 N N . GLY A 1 468 ? -10.297 -33.75 -6.812 1 97.88 468 GLY A N 1
ATOM 3684 C CA . GLY A 1 468 ? -9.867 -34.688 -7.859 1 97.88 468 GLY A CA 1
ATOM 3685 C C . GLY A 1 468 ? -10.961 -35.625 -8.312 1 97.88 468 GLY A C 1
ATOM 3686 O O . GLY A 1 468 ? -11.172 -35.812 -9.516 1 97.88 468 GLY A O 1
ATOM 3687 N N . LYS A 1 469 ? -11.672 -36.156 -7.395 1 97.38 469 LYS A N 1
ATOM 3688 C CA . LYS A 1 469 ? -12.734 -37.125 -7.695 1 97.38 469 LYS A CA 1
ATOM 3689 C C . LYS A 1 469 ? -13.867 -36.438 -8.469 1 97.38 469 LYS A C 1
ATOM 3691 O O . LYS A 1 469 ? -14.344 -37 -9.469 1 97.38 469 LYS A O 1
ATOM 3696 N N . ARG A 1 470 ? -14.234 -35.344 -7.992 1 97.88 470 ARG A N 1
ATOM 3697 C CA . ARG A 1 470 ? -15.359 -34.625 -8.609 1 97.88 470 ARG A CA 1
ATOM 3698 C C . ARG A 1 470 ? -15.008 -34.188 -10.023 1 97.88 470 ARG A C 1
ATOM 3700 O O . ARG A 1 470 ? -15.852 -34.219 -10.922 1 97.88 470 ARG A O 1
ATOM 3707 N N . ILE A 1 471 ? -13.828 -33.75 -10.211 1 98.12 471 ILE A N 1
ATOM 3708 C CA . ILE A 1 471 ? -13.414 -33.281 -11.539 1 98.12 471 ILE A CA 1
ATOM 3709 C C . ILE A 1 471 ? -13.375 -34.469 -12.5 1 98.12 471 ILE A C 1
ATOM 3711 O O . ILE A 1 471 ? -13.805 -34.375 -13.648 1 98.12 471 ILE A O 1
ATOM 3715 N N . GLN A 1 472 ? -12.852 -35.562 -12.023 1 97.69 472 GLN A N 1
ATOM 3716 C CA . GLN A 1 472 ? -12.781 -36.75 -12.859 1 97.69 472 GLN A CA 1
ATOM 3717 C C . GLN A 1 472 ? -14.172 -37.188 -13.328 1 97.69 472 GLN A C 1
ATOM 3719 O O . GLN A 1 472 ? -14.375 -37.469 -14.508 1 97.69 472 GLN A O 1
ATOM 3724 N N . VAL A 1 473 ? -15.102 -37.219 -12.422 1 97.38 473 VAL A N 1
ATOM 3725 C CA . VAL A 1 473 ? -16.469 -37.594 -12.727 1 97.38 473 VAL A CA 1
ATOM 3726 C C . VAL A 1 473 ? -17.094 -36.625 -13.703 1 97.38 473 VAL A C 1
ATOM 3728 O O . VAL A 1 473 ? -17.719 -37 -14.695 1 97.38 473 VAL A O 1
ATOM 3731 N N . PHE A 1 474 ? -17.016 -35.438 -13.438 1 97.88 474 PHE A N 1
ATOM 3732 C CA . PHE A 1 474 ? -17.547 -34.406 -14.289 1 97.88 474 PHE A CA 1
ATOM 3733 C C . PHE A 1 474 ? -16.984 -34.5 -15.703 1 97.88 474 PHE A C 1
ATOM 3735 O O . PHE A 1 474 ? -17.734 -34.469 -16.688 1 97.88 474 PHE A O 1
ATOM 3742 N N . HIS A 1 475 ? -15.617 -34.5 -15.727 1 97.75 475 HIS A N 1
ATOM 3743 C CA . HIS A 1 475 ? -14.945 -34.5 -17.016 1 97.75 475 HIS A CA 1
ATOM 3744 C C . HIS A 1 475 ? -15.375 -35.688 -17.875 1 97.75 475 HIS A C 1
ATOM 3746 O O . HIS A 1 475 ? -15.648 -35.531 -19.062 1 97.75 475 HIS A O 1
ATOM 3752 N N . ASN A 1 476 ? -15.43 -36.812 -17.297 1 95.5 476 ASN A N 1
ATOM 3753 C CA . ASN A 1 476 ? -15.852 -38 -18.016 1 95.5 476 ASN A CA 1
ATOM 3754 C C . ASN A 1 476 ? -17.281 -37.844 -18.547 1 95.5 476 ASN A C 1
ATOM 3756 O O . ASN A 1 476 ? -17.547 -38.219 -19.688 1 95.5 476 ASN A O 1
ATOM 3760 N N . SER A 1 477 ? -18.109 -37.375 -17.719 1 96.38 477 SER A N 1
ATOM 3761 C CA . SER A 1 477 ? -19.484 -37.156 -18.141 1 96.38 477 SER A CA 1
ATOM 3762 C C . SER A 1 477 ? -19.578 -36.094 -19.25 1 96.38 477 SER A C 1
ATOM 3764 O O . SER A 1 477 ? -20.406 -36.219 -20.141 1 96.38 477 SER A O 1
ATOM 3766 N N . PHE A 1 478 ? -18.797 -35.125 -19.094 1 96.56 478 PHE A N 1
ATOM 3767 C CA . PHE A 1 478 ? -18.75 -34.031 -20.062 1 96.56 478 PHE A CA 1
ATOM 3768 C C . PHE A 1 478 ? -18.328 -34.531 -21.438 1 96.56 478 PHE A C 1
ATOM 3770 O O . PHE A 1 478 ? -18.938 -34.219 -22.453 1 96.56 478 PHE A O 1
ATOM 3777 N N . ILE A 1 479 ? -17.312 -35.312 -21.469 1 95.12 479 ILE A N 1
ATOM 3778 C CA . ILE A 1 479 ? -16.797 -35.875 -22.719 1 95.12 479 ILE A CA 1
ATOM 3779 C C . ILE A 1 479 ? -17.844 -36.781 -23.344 1 95.12 479 ILE A C 1
ATOM 3781 O O . ILE A 1 479 ? -18.047 -36.75 -24.562 1 95.12 479 ILE A O 1
ATOM 3785 N N . GLN A 1 480 ? -18.516 -37.531 -22.562 1 94.25 480 GLN A N 1
ATOM 3786 C CA . GLN A 1 480 ? -19.531 -38.469 -23.031 1 94.25 480 GLN A CA 1
ATOM 3787 C C . GLN A 1 480 ? -20.719 -37.719 -23.656 1 94.25 480 GLN A C 1
ATOM 3789 O O . GLN A 1 480 ? -21.328 -38.188 -24.609 1 94.25 480 GLN A O 1
ATOM 3794 N N . GLN A 1 481 ? -21.031 -36.656 -23.125 1 94.06 481 GLN A N 1
ATOM 3795 C CA . GLN A 1 481 ? -22.156 -35.844 -23.609 1 94.06 481 GLN A CA 1
ATOM 3796 C C . GLN A 1 481 ? -21.906 -35.344 -25.031 1 94.06 481 GLN A C 1
ATOM 3798 O O . GLN A 1 481 ? -22.844 -35.094 -25.781 1 94.06 481 GLN A O 1
ATOM 3803 N N . TYR A 1 482 ? -20.781 -35.188 -25.406 1 92.31 482 TYR A N 1
ATOM 3804 C CA . TYR A 1 482 ? -20.469 -34.625 -26.719 1 92.31 482 TYR A CA 1
ATOM 3805 C C . TYR A 1 482 ? -19.969 -35.719 -27.672 1 92.31 482 TYR A C 1
ATOM 3807 O O . TYR A 1 482 ? -19.547 -35.406 -28.797 1 92.31 482 TYR A O 1
ATOM 3815 N N . LYS A 1 483 ? -19.922 -36.906 -27.312 1 85.31 483 LYS A N 1
ATOM 3816 C CA . LYS A 1 483 ? -19.641 -38.031 -28.219 1 85.31 483 LYS A CA 1
ATOM 3817 C C . LYS A 1 483 ? -20.891 -38.406 -29.016 1 85.31 483 LYS A C 1
ATOM 3819 O O . LYS A 1 483 ? -22.016 -38.25 -28.531 1 85.31 483 LYS A O 1
ATOM 3824 N N . MET B 1 1 ? 21.344 0.468 -26.953 1 74.94 1 MET B N 1
ATOM 3825 C CA . MET B 1 1 ? 21.297 1.146 -25.656 1 74.94 1 MET B CA 1
ATOM 3826 C C . MET B 1 1 ? 20.5 0.323 -24.656 1 74.94 1 MET B C 1
ATOM 3828 O O . MET B 1 1 ? 19.484 -0.285 -25 1 74.94 1 MET B O 1
ATOM 3832 N N . ARG B 1 2 ? 21.031 0.367 -23.578 1 79.5 2 ARG B N 1
ATOM 3833 C CA . ARG B 1 2 ? 20.453 -0.472 -22.531 1 79.5 2 ARG B CA 1
ATOM 3834 C C . ARG B 1 2 ? 19.156 0.118 -22.016 1 79.5 2 ARG B C 1
ATOM 3836 O O . ARG B 1 2 ? 18.906 1.314 -22.172 1 79.5 2 ARG B O 1
ATOM 3843 N N . SER B 1 3 ? 18.344 -0.662 -21.484 1 79.31 3 SER B N 1
ATOM 3844 C CA . SER B 1 3 ? 16.969 -0.314 -21.125 1 79.31 3 SER B CA 1
ATOM 3845 C C . SER B 1 3 ? 16.938 0.838 -20.125 1 79.31 3 SER B C 1
ATOM 3847 O O . SER B 1 3 ? 16.047 1.7 -20.203 1 79.31 3 SER B O 1
ATOM 3849 N N . PHE B 1 4 ? 17.906 0.917 -19.25 1 77.75 4 PHE B N 1
ATOM 3850 C CA . PHE B 1 4 ? 17.859 1.929 -18.203 1 77.75 4 PHE B CA 1
ATOM 3851 C C . PHE B 1 4 ? 18.844 3.053 -18.484 1 77.75 4 PHE B C 1
ATOM 3853 O O . PHE B 1 4 ? 19.234 3.793 -17.578 1 77.75 4 PHE B O 1
ATOM 3860 N N . ALA B 1 5 ? 19.297 3.092 -19.734 1 76.75 5 ALA B N 1
ATOM 3861 C CA . ALA B 1 5 ? 20.031 4.281 -20.125 1 76.75 5 ALA B CA 1
ATOM 3862 C C . ALA B 1 5 ? 19.219 5.547 -19.906 1 76.75 5 ALA B C 1
ATOM 3864 O O . ALA B 1 5 ? 17.984 5.516 -20.016 1 76.75 5 ALA B O 1
ATOM 3865 N N . SER B 1 6 ? 19.859 6.637 -19.578 1 75.94 6 SER B N 1
ATOM 3866 C CA . SER B 1 6 ? 19.203 7.887 -19.219 1 75.94 6 SER B CA 1
ATOM 3867 C C . SER B 1 6 ? 18.188 8.312 -20.281 1 75.94 6 SER B C 1
ATOM 3869 O O . SER B 1 6 ? 17.125 8.828 -19.953 1 75.94 6 SER B O 1
ATOM 3871 N N . GLU B 1 7 ? 18.547 7.949 -21.516 1 77.38 7 GLU B N 1
ATOM 3872 C CA . GLU B 1 7 ? 17.719 8.367 -22.641 1 77.38 7 GLU B CA 1
ATOM 3873 C C . GLU B 1 7 ? 16.453 7.512 -22.734 1 77.38 7 GLU B C 1
ATOM 3875 O O . GLU B 1 7 ? 15.469 7.91 -23.359 1 77.38 7 GLU B O 1
ATOM 3880 N N . ASN B 1 8 ? 16.547 6.352 -22.078 1 75.44 8 ASN B N 1
ATOM 3881 C CA . ASN B 1 8 ? 15.453 5.395 -22.203 1 75.44 8 ASN B CA 1
ATOM 3882 C C . ASN B 1 8 ? 14.484 5.484 -21.031 1 75.44 8 ASN B C 1
ATOM 3884 O O . ASN B 1 8 ? 13.453 4.816 -21.016 1 75.44 8 ASN B O 1
ATOM 3888 N N . ILE B 1 9 ? 14.727 6.453 -20.125 1 75.06 9 ILE B N 1
ATOM 3889 C CA . ILE B 1 9 ? 13.883 6.602 -18.938 1 75.06 9 ILE B CA 1
ATOM 3890 C C . ILE B 1 9 ? 12.656 7.449 -19.297 1 75.06 9 ILE B C 1
ATOM 3892 O O . ILE B 1 9 ? 12.773 8.438 -20.031 1 75.06 9 ILE B O 1
ATOM 3896 N N . SER B 1 10 ? 11.578 7.098 -18.797 1 76.38 10 SER B N 1
ATOM 3897 C CA . SER B 1 10 ? 10.32 7.793 -19.062 1 76.38 10 SER B CA 1
ATOM 3898 C C . SER B 1 10 ? 10.438 9.281 -18.75 1 76.38 10 SER B C 1
ATOM 3900 O O . SER B 1 10 ? 10.75 9.656 -17.625 1 76.38 10 SER B O 1
ATOM 3902 N N . PRO B 1 11 ? 10.117 10.086 -19.703 1 70.25 11 PRO B N 1
ATOM 3903 C CA . PRO B 1 11 ? 10.18 11.531 -19.469 1 70.25 11 PRO B CA 1
ATOM 3904 C C . PRO B 1 11 ? 9.18 12 -18.406 1 70.25 11 PRO B C 1
ATOM 3906 O O . PRO B 1 11 ? 9.43 12.992 -17.719 1 70.25 11 PRO B O 1
ATOM 3909 N N . ASP B 1 12 ? 8.117 11.242 -18.328 1 70.5 12 ASP B N 1
ATOM 3910 C CA . ASP B 1 12 ? 7.109 11.602 -17.344 1 70.5 12 ASP B CA 1
ATOM 3911 C C . ASP B 1 12 ? 7.664 11.477 -15.922 1 70.5 12 ASP B C 1
ATOM 3913 O O . ASP B 1 12 ? 7.352 12.289 -15.047 1 70.5 12 ASP B O 1
ATOM 3917 N N . VAL B 1 13 ? 8.508 10.508 -15.789 1 73.38 13 VAL B N 1
ATOM 3918 C CA . VAL B 1 13 ? 9.109 10.312 -14.477 1 73.38 13 VAL B CA 1
ATOM 3919 C C . VAL B 1 13 ? 10.156 11.391 -14.219 1 73.38 13 VAL B C 1
ATOM 3921 O O . VAL B 1 13 ? 10.266 11.914 -13.109 1 73.38 13 VAL B O 1
ATOM 3924 N N . VAL B 1 14 ? 10.898 11.695 -15.258 1 70.56 14 VAL B N 1
ATOM 3925 C CA . VAL B 1 14 ? 11.938 12.719 -15.133 1 70.56 14 VAL B CA 1
ATOM 3926 C C . VAL B 1 14 ? 11.297 14.062 -14.797 1 70.56 14 VAL B C 1
ATOM 3928 O O . VAL B 1 14 ? 11.82 14.812 -13.977 1 70.56 14 VAL B O 1
ATOM 3931 N N . ALA B 1 15 ? 10.094 14.281 -15.375 1 66.19 15 ALA B N 1
ATOM 3932 C CA . ALA B 1 15 ? 9.414 15.562 -15.25 1 66.19 15 ALA B CA 1
ATOM 3933 C C . ALA B 1 15 ? 8.727 15.688 -13.891 1 66.19 15 ALA B C 1
ATOM 3935 O O . ALA B 1 15 ? 8.43 16.797 -13.438 1 66.19 15 ALA B O 1
ATOM 3936 N N . PHE B 1 16 ? 8.43 14.508 -13.469 1 60.72 16 PHE B N 1
ATOM 3937 C CA . PHE B 1 16 ? 7.758 14.531 -12.18 1 60.72 16 PHE B CA 1
ATOM 3938 C C . PHE B 1 16 ? 8.586 15.297 -11.148 1 60.72 16 PHE B C 1
ATOM 3940 O O . PHE B 1 16 ? 9.758 14.984 -10.938 1 60.72 16 PHE B O 1
ATOM 3947 N N . GLN B 1 17 ? 8.148 16.656 -10.938 1 48.69 17 GLN B N 1
ATOM 3948 C CA . GLN B 1 17 ? 8.812 17.406 -9.883 1 48.69 17 GLN B CA 1
ATOM 3949 C C . GLN B 1 17 ? 8.344 16.953 -8.5 1 48.69 17 GLN B C 1
ATOM 3951 O O . GLN B 1 17 ? 7.152 17.016 -8.195 1 48.69 17 GLN B O 1
ATOM 3956 N N . PHE B 1 18 ? 8.281 15.719 -8.305 1 50.22 18 PHE B N 1
ATOM 3957 C CA . PHE B 1 18 ? 7.895 15.531 -6.906 1 50.22 18 PHE B CA 1
ATOM 3958 C C . PHE B 1 18 ? 8.922 16.156 -5.973 1 50.22 18 PHE B C 1
ATOM 3960 O O . PHE B 1 18 ? 10.125 16.109 -6.238 1 50.22 18 PHE B O 1
ATOM 3967 N N . ALA B 1 19 ? 8.477 17.172 -5.527 1 45.84 19 ALA B N 1
ATOM 3968 C CA . ALA B 1 19 ? 9.281 17.719 -4.438 1 45.84 19 ALA B CA 1
ATOM 3969 C C . ALA B 1 19 ? 9.922 16.609 -3.613 1 45.84 19 ALA B C 1
ATOM 3971 O O . ALA B 1 19 ? 9.289 16.047 -2.713 1 45.84 19 ALA B O 1
ATOM 3972 N N . VAL B 1 20 ? 10.648 15.688 -4.504 1 48.12 20 VAL B N 1
ATOM 3973 C CA . VAL B 1 20 ? 11.57 14.953 -3.654 1 48.12 20 VAL B CA 1
ATOM 3974 C C . VAL B 1 20 ? 11.961 15.812 -2.451 1 48.12 20 VAL B C 1
ATOM 3976 O O . VAL B 1 20 ? 11.766 17.031 -2.457 1 48.12 20 VAL B O 1
ATOM 3979 N N . ARG B 1 21 ? 12.766 15.211 -1.707 1 54.84 21 ARG B N 1
ATOM 3980 C CA . ARG B 1 21 ? 13.188 15.836 -0.461 1 54.84 21 ARG B CA 1
ATOM 3981 C C . ARG B 1 21 ? 13.625 17.281 -0.696 1 54.84 21 ARG B C 1
ATOM 3983 O O . ARG B 1 21 ? 14.539 17.531 -1.483 1 54.84 21 ARG B O 1
ATOM 3990 N N . GLY B 1 22 ? 12.727 18.219 -0.621 1 66.81 22 GLY B N 1
ATOM 3991 C CA . GLY B 1 22 ? 13.055 19.625 -0.761 1 66.81 22 GLY B CA 1
ATOM 3992 C C . GLY B 1 22 ? 14.453 19.953 -0.295 1 66.81 22 GLY B C 1
ATOM 3993 O O . GLY B 1 22 ? 15.055 19.203 0.471 1 66.81 22 GLY B O 1
ATOM 3994 N N . LYS B 1 23 ? 15.141 20.891 -0.893 1 81.38 23 LYS B N 1
ATOM 3995 C CA . LYS B 1 23 ? 16.484 21.359 -0.558 1 81.38 23 LYS B CA 1
ATOM 3996 C C . LYS B 1 23 ? 16.688 21.406 0.954 1 81.38 23 LYS B C 1
ATOM 3998 O O . LYS B 1 23 ? 17.766 21.062 1.449 1 81.38 23 LYS B O 1
ATOM 4003 N N . ILE B 1 24 ? 15.656 21.719 1.59 1 89.44 24 ILE B N 1
ATOM 4004 C CA . ILE B 1 24 ? 15.75 21.844 3.039 1 89.44 24 ILE B CA 1
ATOM 4005 C C . ILE B 1 24 ? 15.977 20.484 3.672 1 89.44 24 ILE B C 1
ATOM 4007 O O . ILE B 1 24 ? 16.797 20.344 4.586 1 89.44 24 ILE B O 1
ATOM 4011 N N . ALA B 1 25 ? 15.211 19.516 3.244 1 84.19 25 ALA B N 1
ATOM 4012 C CA . ALA B 1 25 ? 15.383 18.156 3.752 1 84.19 25 ALA B CA 1
ATOM 4013 C C . ALA B 1 25 ? 16.781 17.641 3.453 1 84.19 25 ALA B C 1
ATOM 4015 O O . ALA B 1 25 ? 17.391 16.953 4.285 1 84.19 25 ALA B O 1
ATOM 4016 N N . ILE B 1 26 ? 17.266 17.953 2.305 1 82.62 26 ILE B N 1
ATOM 4017 C CA . ILE B 1 26 ? 18.594 17.516 1.892 1 82.62 26 ILE B CA 1
ATOM 4018 C C . ILE B 1 26 ? 19.656 18.141 2.797 1 82.62 26 ILE B C 1
ATOM 4020 O O . ILE B 1 26 ? 20.531 17.453 3.307 1 82.62 26 ILE B O 1
ATOM 4024 N N . VAL B 1 27 ? 19.531 19.438 2.949 1 90.94 27 VAL B N 1
ATOM 4025 C CA . VAL B 1 27 ? 20.484 20.156 3.789 1 90.94 27 VAL B CA 1
ATOM 4026 C C . VAL B 1 27 ? 20.406 19.641 5.223 1 90.94 27 VAL B C 1
ATOM 4028 O O . VAL B 1 27 ? 21.438 19.469 5.883 1 90.94 27 VAL B O 1
ATOM 4031 N N . SER B 1 28 ? 19.219 19.422 5.625 1 92.56 28 SER B N 1
ATOM 4032 C CA . SER B 1 28 ? 19.016 18.859 6.953 1 92.56 28 SER B CA 1
ATOM 4033 C C . SER B 1 28 ? 19.766 17.547 7.117 1 92.56 28 SER B C 1
ATOM 4035 O O . SER B 1 28 ? 20.453 17.328 8.125 1 92.56 28 SER B O 1
ATOM 4037 N N . GLU B 1 29 ? 19.672 16.688 6.223 1 85.19 29 GLU B N 1
ATOM 4038 C CA . GLU B 1 29 ? 20.344 15.398 6.258 1 85.19 29 GLU B CA 1
ATOM 4039 C C . GLU B 1 29 ? 21.859 15.562 6.219 1 85.19 29 GLU B C 1
ATOM 4041 O O . GLU B 1 29 ? 22.594 14.812 6.871 1 85.19 29 GLU B O 1
ATOM 4046 N N . GLU B 1 30 ? 22.297 16.438 5.383 1 89.31 30 GLU B N 1
ATOM 4047 C CA . GLU B 1 30 ? 23.734 16.719 5.297 1 89.31 30 GLU B CA 1
ATOM 4048 C C . GLU B 1 30 ? 24.281 17.172 6.645 1 89.31 30 GLU B C 1
ATOM 4050 O O . GLU B 1 30 ? 25.375 16.75 7.051 1 89.31 30 GLU B O 1
ATOM 4055 N N . ILE B 1 31 ? 23.547 18.016 7.23 1 95.25 31 ILE B N 1
ATOM 4056 C CA . ILE B 1 31 ? 23.969 18.516 8.531 1 95.25 31 ILE B CA 1
ATOM 4057 C C . ILE B 1 31 ? 24 17.375 9.547 1 95.25 31 ILE B C 1
ATOM 4059 O O . ILE B 1 31 ? 24.969 17.234 10.289 1 95.25 31 ILE B O 1
ATOM 4063 N N . ASP B 1 32 ? 22.953 16.594 9.586 1 91.75 32 ASP B N 1
ATOM 4064 C CA . ASP B 1 32 ? 22.906 15.438 10.484 1 91.75 32 ASP B CA 1
ATOM 4065 C C . ASP B 1 32 ? 24.094 14.516 10.266 1 91.75 32 ASP B C 1
ATOM 4067 O O . ASP B 1 32 ? 24.719 14.055 11.234 1 91.75 32 ASP B O 1
ATOM 4071 N N . ASN B 1 33 ? 24.375 14.242 9.086 1 89.12 33 ASN B N 1
ATOM 4072 C CA . ASN B 1 33 ? 25.484 13.359 8.734 1 89.12 33 ASN B CA 1
ATOM 4073 C C . ASN B 1 33 ? 26.828 13.953 9.164 1 89.12 33 ASN B C 1
ATOM 4075 O O . ASN B 1 33 ? 27.719 13.234 9.617 1 89.12 33 ASN B O 1
ATOM 4079 N N . ALA B 1 34 ? 26.938 15.219 8.914 1 93.75 34 ALA B N 1
ATOM 4080 C CA . ALA B 1 34 ? 28.172 15.898 9.297 1 93.75 34 ALA B CA 1
ATOM 4081 C C . ALA B 1 34 ? 28.391 15.836 10.805 1 93.75 34 ALA B C 1
ATOM 4083 O O . ALA B 1 34 ? 29.516 15.625 11.258 1 93.75 34 ALA B O 1
ATOM 4084 N N . ILE B 1 35 ? 27.375 16.047 11.492 1 95.44 35 ILE B N 1
ATOM 4085 C CA . ILE B 1 35 ? 27.453 16.016 12.945 1 95.44 35 ILE B CA 1
ATOM 4086 C C . ILE B 1 35 ? 27.812 14.594 13.398 1 95.44 35 ILE B C 1
ATOM 4088 O O . ILE B 1 35 ? 28.688 14.414 14.25 1 95.44 35 ILE B O 1
ATOM 4092 N N . LYS B 1 36 ? 27.172 13.531 12.938 1 89.19 36 LYS B N 1
ATOM 4093 C CA . LYS B 1 36 ? 27.438 12.133 13.273 1 89.19 36 LYS B CA 1
ATOM 4094 C C . LYS B 1 36 ? 28.859 11.742 12.938 1 89.19 36 LYS B C 1
ATOM 4096 O O . LYS B 1 36 ? 29.516 11.023 13.703 1 89.19 36 LYS B O 1
ATOM 4101 N N . LYS B 1 37 ? 29.328 12.172 11.758 1 91.44 37 LYS B N 1
ATOM 4102 C CA . LYS B 1 37 ? 30.688 11.875 11.312 1 91.44 37 LYS B CA 1
ATOM 4103 C C . LYS B 1 37 ? 31.719 12.5 12.25 1 91.44 37 LYS B C 1
ATOM 4105 O O . LYS B 1 37 ? 32.688 11.852 12.609 1 91.44 37 LYS B O 1
ATOM 4110 N N . ALA B 1 38 ? 31.453 13.766 12.523 1 95.44 38 ALA B N 1
ATOM 4111 C CA . ALA B 1 38 ? 32.375 14.445 13.43 1 95.44 38 ALA B CA 1
ATOM 4112 C C . ALA B 1 38 ? 32.438 13.727 14.773 1 95.44 38 ALA B C 1
ATOM 4114 O O . ALA B 1 38 ? 33.531 13.539 15.328 1 95.44 38 ALA B O 1
ATOM 4115 N N . LYS B 1 39 ? 31.344 13.328 15.312 1 93.31 39 LYS B N 1
ATOM 4116 C CA . LYS B 1 39 ? 31.297 12.578 16.562 1 93.31 39 LYS B CA 1
ATOM 4117 C C . LYS B 1 39 ? 32.031 11.25 16.453 1 93.31 39 LYS B C 1
ATOM 4119 O O . LYS B 1 39 ? 32.812 10.883 17.344 1 93.31 39 LYS B O 1
ATOM 4124 N N . ALA B 1 40 ? 31.875 10.5 15.391 1 89.38 40 ALA B N 1
ATOM 4125 C CA . ALA B 1 40 ? 32.469 9.195 15.164 1 89.38 40 ALA B CA 1
ATOM 4126 C C . ALA B 1 40 ? 34 9.305 15.031 1 89.38 40 ALA B C 1
ATOM 4128 O O . ALA B 1 40 ? 34.719 8.398 15.445 1 89.38 40 ALA B O 1
ATOM 4129 N N . GLU B 1 41 ? 34.406 10.461 14.484 1 95.12 41 GLU B N 1
ATOM 4130 C CA . GLU B 1 41 ? 35.812 10.672 14.234 1 95.12 41 GLU B CA 1
ATOM 4131 C C . GLU B 1 41 ? 36.469 11.414 15.398 1 95.12 41 GLU B C 1
ATOM 4133 O O . GLU B 1 41 ? 37.688 11.672 15.375 1 95.12 41 GLU B O 1
ATOM 4138 N N . GLY B 1 42 ? 35.812 11.68 16.344 1 93.69 42 GLY B N 1
ATOM 4139 C CA . GLY B 1 42 ? 36.344 12.406 17.484 1 93.69 42 GLY B CA 1
ATOM 4140 C C . GLY B 1 42 ? 36.719 13.836 17.156 1 93.69 42 GLY B C 1
ATOM 4141 O O . GLY B 1 42 ? 37.625 14.398 17.781 1 93.69 42 GLY B O 1
ATOM 4142 N N . LYS B 1 43 ? 36.156 14.445 16.156 1 93.31 43 LYS B N 1
ATOM 4143 C CA . LYS B 1 43 ? 36.406 15.82 15.734 1 93.31 43 LYS B CA 1
ATOM 4144 C C . LYS B 1 43 ? 35.406 16.781 16.344 1 93.31 43 LYS B C 1
ATOM 4146 O O . LYS B 1 43 ? 34.344 16.359 16.781 1 93.31 43 LYS B O 1
ATOM 4151 N N . PRO B 1 44 ? 35.719 18.047 16.438 1 95.25 44 PRO B N 1
ATOM 4152 C CA . PRO B 1 44 ? 34.75 19.016 16.938 1 95.25 44 PRO B CA 1
ATOM 4153 C C . PRO B 1 44 ? 33.5 19.109 16.062 1 95.25 44 PRO B C 1
ATOM 4155 O O . PRO B 1 44 ? 33.594 19.016 14.836 1 95.25 44 PRO B O 1
ATOM 4158 N N . ASN B 1 45 ? 32.281 19.469 16.703 1 95.5 45 ASN B N 1
ATOM 4159 C CA . ASN B 1 45 ? 31.016 19.703 16 1 95.5 45 ASN B CA 1
ATOM 4160 C C . ASN B 1 45 ? 31.078 20.984 15.164 1 95.5 45 ASN B C 1
ATOM 4162 O O . ASN B 1 45 ? 31.328 22.062 15.695 1 95.5 45 ASN B O 1
ATOM 4166 N N . PRO B 1 46 ? 30.875 20.75 13.891 1 95.12 46 PRO B N 1
ATOM 4167 C CA . PRO B 1 46 ? 31.016 21.922 13.008 1 95.12 46 PRO B CA 1
ATOM 4168 C C . PRO B 1 46 ? 29.844 22.891 13.141 1 95.12 46 PRO B C 1
ATOM 4170 O O . PRO B 1 46 ? 29.859 23.969 12.555 1 95.12 46 PRO B O 1
ATOM 4173 N N . TYR B 1 47 ? 28.859 22.578 13.898 1 95.94 47 TYR B N 1
ATOM 4174 C CA . TYR B 1 47 ? 27.672 23.406 14.047 1 95.94 47 TYR B CA 1
ATOM 4175 C C . TYR B 1 47 ? 27.453 23.797 15.508 1 95.94 47 TYR B C 1
ATOM 4177 O O . TYR B 1 47 ? 27.922 23.094 16.406 1 95.94 47 TYR B O 1
ATOM 4185 N N . PRO B 1 48 ? 26.781 24.906 15.734 1 94.25 48 PRO B N 1
ATOM 4186 C CA . PRO B 1 48 ? 26.562 25.391 17.094 1 94.25 48 PRO B CA 1
ATOM 4187 C C . PRO B 1 48 ? 25.406 24.688 17.797 1 94.25 48 PRO B C 1
ATOM 4189 O O . PRO B 1 48 ? 24.859 25.203 18.781 1 94.25 48 PRO B O 1
ATOM 4192 N N . PHE B 1 49 ? 24.859 23.688 17.312 1 96 49 PHE B N 1
ATOM 4193 C CA . PHE B 1 49 ? 23.797 22.875 17.891 1 96 49 PHE B CA 1
ATOM 4194 C C . PHE B 1 49 ? 24.141 21.391 17.828 1 96 49 PHE B C 1
ATOM 4196 O O . PHE B 1 49 ? 24.984 20.984 17.016 1 96 49 PHE B O 1
ATOM 4203 N N . GLU B 1 50 ? 23.469 20.625 18.641 1 93.75 50 GLU B N 1
ATOM 4204 C CA . GLU B 1 50 ? 23.844 19.219 18.797 1 93.75 50 GLU B CA 1
ATOM 4205 C C . GLU B 1 50 ? 23.156 18.344 17.766 1 93.75 50 GLU B C 1
ATOM 4207 O O . GLU B 1 50 ? 23.672 17.281 17.406 1 93.75 50 GLU B O 1
ATOM 4212 N N . LYS B 1 51 ? 21.984 18.703 17.406 1 94.06 51 LYS B N 1
ATOM 4213 C CA . LYS B 1 51 ? 21.203 17.922 16.438 1 94.06 51 LYS B CA 1
ATOM 4214 C C . LYS B 1 51 ? 20.203 18.812 15.703 1 94.06 51 LYS B C 1
ATOM 4216 O O . LYS B 1 51 ? 19.891 19.906 16.172 1 94.06 51 LYS B O 1
ATOM 4221 N N . VAL B 1 52 ? 19.812 18.297 14.609 1 95.5 52 VAL B N 1
ATOM 4222 C CA . VAL B 1 52 ? 18.734 18.984 13.891 1 95.5 52 VAL B CA 1
ATOM 4223 C C . VAL B 1 52 ? 17.391 18.609 14.5 1 95.5 52 VAL B C 1
ATOM 4225 O O . VAL B 1 52 ? 17.094 17.438 14.711 1 95.5 52 VAL B O 1
ATOM 4228 N N . VAL B 1 53 ? 16.609 19.625 14.906 1 95.81 53 VAL B N 1
ATOM 4229 C CA . VAL B 1 53 ? 15.227 19.406 15.344 1 95.81 53 VAL B CA 1
ATOM 4230 C C . VAL B 1 53 ? 14.297 19.406 14.133 1 95.81 53 VAL B C 1
ATOM 4232 O O . VAL B 1 53 ? 14.188 20.406 13.422 1 95.81 53 VAL B O 1
ATOM 4235 N N . LYS B 1 54 ? 13.641 18.312 13.93 1 93.69 54 LYS B N 1
ATOM 4236 C CA . LYS B 1 54 ? 12.859 18.109 12.711 1 93.69 54 LYS B CA 1
ATOM 4237 C C . LYS B 1 54 ? 11.445 18.641 12.859 1 93.69 54 LYS B C 1
ATOM 4239 O O . LYS B 1 54 ? 10.492 17.891 13.047 1 93.69 54 LYS B O 1
ATOM 4244 N N . CYS B 1 55 ? 11.273 19.859 12.617 1 96 55 CYS B N 1
ATOM 4245 C CA . CYS B 1 55 ? 9.961 20.484 12.633 1 96 55 CYS B CA 1
ATOM 4246 C C . CYS B 1 55 ? 9.352 20.5 11.234 1 96 55 CYS B C 1
ATOM 4248 O O . CYS B 1 55 ? 8.414 21.25 10.969 1 96 55 CYS B O 1
ATOM 4250 N N . ASN B 1 56 ? 9.953 19.781 10.352 1 92.31 56 ASN B N 1
ATOM 4251 C CA . ASN B 1 56 ? 9.453 19.656 8.984 1 92.31 56 ASN B CA 1
ATOM 4252 C C . ASN B 1 56 ? 8.758 18.312 8.758 1 92.31 56 ASN B C 1
ATOM 4254 O O . ASN B 1 56 ? 8.266 18.047 7.664 1 92.31 56 ASN B O 1
ATOM 4258 N N . SER B 1 57 ? 8.656 17.562 9.781 1 84.56 57 SER B N 1
ATOM 4259 C CA . SER B 1 57 ? 8.148 16.203 9.625 1 84.56 57 SER B CA 1
ATOM 4260 C C . SER B 1 57 ? 6.746 16.062 10.211 1 84.56 57 SER B C 1
ATOM 4262 O O . SER B 1 57 ? 6.441 16.656 11.25 1 84.56 57 SER B O 1
ATOM 4264 N N . GLY B 1 58 ? 5.922 15.391 9.516 1 86.75 58 GLY B N 1
ATOM 4265 C CA . GLY B 1 58 ? 4.613 15 10.016 1 86.75 58 GLY B CA 1
ATOM 4266 C C . GLY B 1 58 ? 4.562 13.555 10.492 1 86.75 58 GLY B C 1
ATOM 4267 O O . GLY B 1 58 ? 3.564 12.859 10.281 1 86.75 58 GLY B O 1
ATOM 4268 N N . ASN B 1 59 ? 5.598 13.078 11.141 1 89.56 59 ASN B N 1
ATOM 4269 C CA . ASN B 1 59 ? 5.762 11.703 11.602 1 89.56 59 ASN B CA 1
ATOM 4270 C C . ASN B 1 59 ? 5.785 11.633 13.133 1 89.56 59 ASN B C 1
ATOM 4272 O O . ASN B 1 59 ? 6.855 11.508 13.727 1 89.56 59 ASN B O 1
ATOM 4276 N N . PRO B 1 60 ? 4.652 11.602 13.797 1 92.06 60 PRO B N 1
ATOM 4277 C CA . PRO B 1 60 ? 4.566 11.758 15.25 1 92.06 60 PRO B CA 1
ATOM 4278 C C . PRO B 1 60 ? 5.41 10.742 16.016 1 92.06 60 PRO B C 1
ATOM 4280 O O . PRO B 1 60 ? 6.172 11.109 16.906 1 92.06 60 PRO B O 1
ATOM 4283 N N . GLN B 1 61 ? 5.332 9.484 15.625 1 91.25 61 GLN B N 1
ATOM 4284 C CA . GLN B 1 61 ? 5.992 8.445 16.406 1 91.25 61 GLN B CA 1
ATOM 4285 C C . GLN B 1 61 ? 7.504 8.469 16.188 1 91.25 61 GLN B C 1
ATOM 4287 O O . GLN B 1 61 ? 8.266 8.047 17.062 1 91.25 61 GLN B O 1
ATOM 4292 N N . LEU B 1 62 ? 7.918 9.031 15.07 1 87.5 62 LEU B N 1
ATOM 4293 C CA . LEU B 1 62 ? 9.344 9.227 14.852 1 87.5 62 LEU B CA 1
ATOM 4294 C C . LEU B 1 62 ? 9.898 10.273 15.82 1 87.5 62 LEU B C 1
ATOM 4296 O O . LEU B 1 62 ? 11.094 10.25 16.141 1 87.5 62 LEU B O 1
ATOM 4300 N N . LEU B 1 63 ? 9.016 11.172 16.25 1 88.94 63 LEU B N 1
ATOM 4301 C CA . LEU B 1 63 ? 9.43 12.25 17.141 1 88.94 63 LEU B CA 1
ATOM 4302 C C . LEU B 1 63 ? 8.953 11.992 18.562 1 88.94 63 LEU B C 1
ATOM 4304 O O . LEU B 1 63 ? 8.555 12.922 19.266 1 88.94 63 LEU B O 1
ATOM 4308 N N . ASN B 1 64 ? 8.82 10.734 18.875 1 88.31 64 ASN B N 1
ATOM 4309 C CA . ASN B 1 64 ? 8.719 10.219 20.25 1 88.31 64 ASN B CA 1
ATOM 4310 C C . ASN B 1 64 ? 7.285 10.305 20.766 1 88.31 64 ASN B C 1
ATOM 4312 O O . ASN B 1 64 ? 7.062 10.281 21.984 1 88.31 64 ASN B O 1
ATOM 4316 N N . GLN B 1 65 ? 6.395 10.57 19.922 1 91.81 65 GLN B N 1
ATOM 4317 C CA . GLN B 1 65 ? 5.027 10.344 20.375 1 91.81 65 GLN B CA 1
ATOM 4318 C C . GLN B 1 65 ? 4.766 8.859 20.609 1 91.81 65 GLN B C 1
ATOM 4320 O O . GLN B 1 65 ? 4.988 8.039 19.719 1 91.81 65 GLN B O 1
ATOM 4325 N N . LYS B 1 66 ? 4.336 8.523 21.766 1 91.5 66 LYS B N 1
ATOM 4326 C CA . LYS B 1 66 ? 4.062 7.121 22.078 1 91.5 66 LYS B CA 1
ATOM 4327 C C . LYS B 1 66 ? 2.764 6.66 21.422 1 91.5 66 LYS B C 1
ATOM 4329 O O . LYS B 1 66 ? 1.778 7.402 21.391 1 91.5 66 LYS B O 1
ATOM 4334 N N . PRO B 1 67 ? 2.787 5.418 20.891 1 93.75 67 PRO B N 1
ATOM 4335 C CA . PRO B 1 67 ? 1.52 4.879 20.391 1 93.75 67 PRO B CA 1
ATOM 4336 C C . PRO B 1 67 ? 0.499 4.641 21.5 1 93.75 67 PRO B C 1
ATOM 4338 O O . PRO B 1 67 ? 0.874 4.488 22.656 1 93.75 67 PRO B O 1
ATOM 4341 N N . LEU B 1 68 ? -0.767 4.621 21.125 1 96.56 68 LEU B N 1
ATOM 4342 C CA . LEU B 1 68 ? -1.811 4.289 22.078 1 96.56 68 LEU B CA 1
ATOM 4343 C C . LEU B 1 68 ? -1.733 2.816 22.484 1 96.56 68 LEU B C 1
ATOM 4345 O O . LEU B 1 68 ? -1.691 1.938 21.609 1 96.56 68 LEU B O 1
ATOM 4349 N N . THR B 1 69 ? -1.7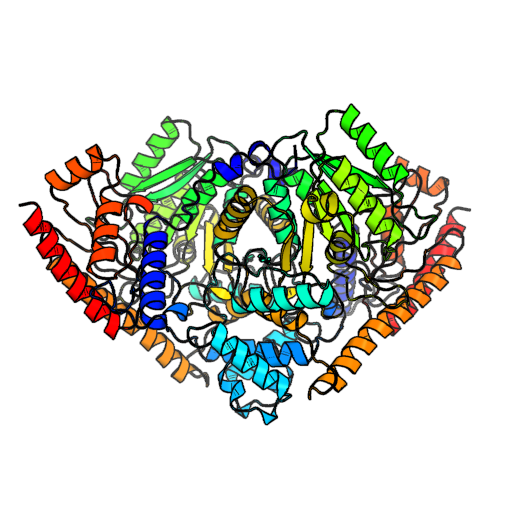4 2.594 23.75 1 97.56 69 THR B N 1
ATOM 4350 C CA . THR B 1 69 ? -1.618 1.244 24.281 1 97.56 69 THR B CA 1
ATOM 4351 C C . THR B 1 69 ? -2.744 0.353 23.766 1 97.56 69 THR B C 1
ATOM 4353 O O . THR B 1 69 ? -2.504 -0.784 23.359 1 97.56 69 THR B O 1
ATOM 4356 N N . PHE B 1 70 ? -3.986 0.876 23.797 1 98.38 70 PHE B N 1
ATOM 4357 C CA . PHE B 1 70 ? -5.172 0.128 23.391 1 98.38 70 PHE B CA 1
ATOM 4358 C C . PHE B 1 70 ? -5.02 -0.398 21.969 1 98.38 70 PHE B C 1
ATOM 4360 O O . PHE B 1 70 ? -5.332 -1.559 21.688 1 98.38 70 PHE B O 1
ATOM 4367 N N . VAL B 1 71 ? -4.535 0.385 21.062 1 97.69 71 VAL B N 1
ATOM 4368 C CA . VAL B 1 71 ? -4.348 0.015 19.656 1 97.69 71 VAL B CA 1
ATOM 4369 C C . VAL B 1 71 ? -3.318 -1.107 19.562 1 97.69 71 VAL B C 1
ATOM 4371 O O . VAL B 1 71 ? -3.553 -2.113 18.891 1 97.69 71 VAL B O 1
ATOM 4374 N N . ARG B 1 72 ? -2.225 -0.968 20.297 1 97 72 ARG B N 1
ATOM 4375 C CA . ARG B 1 72 ? -1.112 -1.903 20.172 1 97 72 ARG B CA 1
ATOM 4376 C C . ARG B 1 72 ? -1.431 -3.225 20.875 1 97 72 ARG B C 1
ATOM 4378 O O . ARG B 1 72 ? -0.982 -4.285 20.438 1 97 72 ARG B O 1
ATOM 4385 N N . GLU B 1 73 ? -2.191 -3.156 21.969 1 98.31 73 GLU B N 1
ATOM 4386 C CA . GLU B 1 73 ? -2.664 -4.391 22.578 1 98.31 73 GLU B CA 1
ATOM 4387 C C . GLU B 1 73 ? -3.475 -5.227 21.594 1 98.31 73 GLU B C 1
ATOM 4389 O O . GLU B 1 73 ? -3.213 -6.422 21.422 1 98.31 73 GLU B O 1
ATOM 4394 N N . ILE B 1 74 ? -4.379 -4.605 20.953 1 98.06 74 ILE B N 1
ATOM 4395 C CA . ILE B 1 74 ? -5.277 -5.312 20.047 1 98.06 74 ILE B CA 1
ATOM 4396 C C . ILE B 1 74 ? -4.492 -5.836 18.844 1 98.06 74 ILE B C 1
ATOM 4398 O O . ILE B 1 74 ? -4.609 -7.008 18.469 1 98.06 74 ILE B O 1
ATOM 4402 N N . THR B 1 75 ? -3.678 -5 18.203 1 96.81 75 THR B N 1
ATOM 4403 C CA . THR B 1 75 ? -2.973 -5.41 17 1 96.81 75 THR B CA 1
ATOM 4404 C C . THR B 1 75 ? -2.002 -6.547 17.297 1 96.81 75 THR B C 1
ATOM 4406 O O . THR B 1 75 ? -1.798 -7.434 16.469 1 96.81 75 THR B O 1
ATOM 4409 N N . SER B 1 76 ? -1.379 -6.535 18.5 1 97.19 76 SER B N 1
ATOM 4410 C CA . SER B 1 76 ? -0.456 -7.609 18.844 1 97.19 76 SER B CA 1
ATOM 4411 C C . SER B 1 76 ? -1.184 -8.945 18.969 1 97.19 76 SER B C 1
ATOM 4413 O O . SER B 1 76 ? -0.706 -9.969 18.469 1 97.19 76 SER B O 1
ATOM 4415 N N . MET B 1 77 ? -2.383 -8.922 19.594 1 97.31 77 MET B N 1
ATOM 4416 C CA . MET B 1 77 ? -3.152 -10.156 19.766 1 97.31 77 MET B CA 1
ATOM 4417 C C . MET B 1 77 ? -3.717 -10.633 18.422 1 97.31 77 MET B C 1
ATOM 4419 O O . MET B 1 77 ? -3.822 -11.836 18.188 1 97.31 77 MET B O 1
ATOM 4423 N N . VAL B 1 78 ? -4.09 -9.711 17.578 1 95.75 78 VAL B N 1
ATOM 4424 C CA . VAL B 1 78 ? -4.59 -10.078 16.266 1 95.75 78 VAL B CA 1
ATOM 4425 C C . VAL B 1 78 ? -3.459 -10.672 15.43 1 95.75 78 VAL B C 1
ATOM 4427 O O . VAL B 1 78 ? -3.678 -11.609 14.656 1 95.75 78 VAL B O 1
ATOM 4430 N N . GLU B 1 79 ? -2.242 -10.188 15.602 1 93.94 79 GLU B N 1
ATOM 4431 C CA . GLU B 1 79 ? -1.072 -10.695 14.891 1 93.94 79 GLU B CA 1
ATOM 4432 C C . GLU B 1 79 ? -0.722 -12.109 15.344 1 93.94 79 GLU B C 1
ATOM 4434 O O . GLU B 1 79 ? -0.197 -12.906 14.562 1 93.94 79 GLU B O 1
ATOM 4439 N N . TYR B 1 80 ? -0.834 -12.359 16.625 1 95.69 80 TYR B N 1
ATOM 4440 C CA . TYR B 1 80 ? -0.503 -13.641 17.234 1 95.69 80 TYR B CA 1
ATOM 4441 C C . TYR B 1 80 ? -1.598 -14.094 18.188 1 95.69 80 TYR B C 1
ATOM 4443 O O . TYR B 1 80 ? -1.455 -13.961 19.406 1 95.69 80 TYR B O 1
ATOM 4451 N N . PRO B 1 81 ? -2.641 -14.734 17.625 1 94.88 81 PRO B N 1
ATOM 4452 C CA . PRO B 1 81 ? -3.873 -15.047 18.344 1 94.88 81 PRO B CA 1
ATOM 4453 C C . PRO B 1 81 ? -3.617 -15.828 19.625 1 94.88 81 PRO B C 1
ATOM 4455 O O . PRO B 1 81 ? -4.363 -15.688 20.609 1 94.88 81 PRO B O 1
ATOM 4458 N N . PRO B 1 82 ? -2.6 -16.641 19.766 1 95.38 82 PRO B N 1
ATOM 4459 C CA . PRO B 1 82 ? -2.354 -17.359 21.031 1 95.38 82 PRO B CA 1
ATOM 4460 C C . PRO B 1 82 ? -2.215 -16.406 22.219 1 95.38 82 PRO B C 1
ATOM 4462 O O . PRO B 1 82 ? -2.443 -16.812 23.359 1 95.38 82 PRO B O 1
ATOM 4465 N N . LEU B 1 83 ? -1.908 -15.172 21.984 1 97.44 83 LEU B N 1
ATOM 4466 C CA . LEU B 1 83 ? -1.766 -14.195 23.047 1 97.44 83 LEU B CA 1
ATOM 4467 C C . LEU B 1 83 ? -3.1 -13.961 23.75 1 97.44 83 LEU B C 1
ATOM 4469 O O . LEU B 1 83 ? -3.131 -13.516 24.906 1 97.44 83 LEU B O 1
ATOM 4473 N N . THR B 1 84 ? -4.242 -14.211 23.031 1 96.69 84 THR B N 1
ATOM 4474 C CA . THR B 1 84 ? -5.555 -14.016 23.641 1 96.69 84 THR B CA 1
ATOM 4475 C C . THR B 1 84 ? -5.766 -15.008 24.781 1 96.69 84 THR B C 1
ATOM 4477 O O . THR B 1 84 ? -6.672 -14.828 25.609 1 96.69 84 THR B O 1
ATOM 4480 N N . GLU B 1 85 ? -4.953 -16 24.859 1 97.19 85 GLU B N 1
ATOM 4481 C CA . GLU B 1 85 ? -5.008 -16.984 25.938 1 97.19 85 GLU B CA 1
ATOM 4482 C C . GLU B 1 85 ? -4.277 -16.5 27.188 1 97.19 85 GLU B C 1
ATOM 4484 O O . GLU B 1 85 ? -4.266 -17.172 28.219 1 97.19 85 GLU B O 1
ATOM 4489 N N . HIS B 1 86 ? -3.699 -15.367 27.125 1 97.75 86 HIS B N 1
ATOM 4490 C CA . HIS B 1 86 ? -3.047 -14.703 28.25 1 97.75 86 HIS B CA 1
ATOM 4491 C C . HIS B 1 86 ? -3.668 -13.328 28.516 1 97.75 86 HIS B C 1
ATOM 4493 O O . HIS B 1 86 ? -2.969 -12.312 28.5 1 97.75 86 HIS B O 1
ATOM 4499 N N . PRO B 1 87 ? -4.941 -13.297 28.859 1 97.38 87 PRO B N 1
ATOM 4500 C CA . PRO B 1 87 ? -5.684 -12.039 28.984 1 97.38 87 PRO B CA 1
ATOM 4501 C C . PRO B 1 87 ? -5.145 -11.148 30.094 1 97.38 87 PRO B C 1
ATOM 4503 O O . PRO B 1 87 ? -5.383 -9.938 30.094 1 97.38 87 PRO B O 1
ATOM 4506 N N . GLU B 1 88 ? -4.352 -11.688 31.047 1 96.81 88 GLU B N 1
ATOM 4507 C CA . GLU B 1 88 ? -3.807 -10.938 32.156 1 96.81 88 GLU B CA 1
ATOM 4508 C C . GLU B 1 88 ? -2.795 -9.891 31.703 1 96.81 88 GLU B C 1
ATOM 4510 O O . GLU B 1 88 ? -2.479 -8.953 32.438 1 96.81 88 GLU B O 1
ATOM 4515 N N . LEU B 1 89 ? -2.305 -10.047 30.531 1 97.75 89 LEU B N 1
ATOM 4516 C CA . LEU B 1 89 ? -1.28 -9.141 30.016 1 97.75 89 LEU B CA 1
ATOM 4517 C C . LEU B 1 89 ? -1.911 -7.906 29.375 1 97.75 89 LEU B C 1
ATOM 4519 O O . LEU B 1 89 ? -1.218 -6.93 29.094 1 97.75 89 LEU B O 1
ATOM 4523 N N . PHE B 1 90 ? -3.277 -7.875 29.234 1 98.5 90 PHE B N 1
ATOM 4524 C CA . PHE B 1 90 ? -3.967 -6.859 28.453 1 98.5 90 PHE B CA 1
ATOM 4525 C C . PHE B 1 90 ? -5.207 -6.359 29.188 1 98.5 90 PHE B C 1
ATOM 4527 O O . PHE B 1 90 ? -5.629 -6.953 30.172 1 98.5 90 PHE B O 1
ATOM 4534 N N . HIS B 1 91 ? -5.711 -5.203 28.734 1 98.56 91 HIS B N 1
ATOM 4535 C CA . HIS B 1 91 ? -7.023 -4.781 29.203 1 98.56 91 HIS B CA 1
ATOM 4536 C C . HIS B 1 91 ? -8.117 -5.707 28.688 1 98.56 91 HIS B C 1
ATOM 4538 O O . HIS B 1 91 ? -8.062 -6.156 27.531 1 98.56 91 HIS B O 1
ATOM 4544 N N . ALA B 1 92 ? -9.141 -5.957 29.438 1 98.56 92 ALA B N 1
ATOM 4545 C CA . ALA B 1 92 ? -10.18 -6.93 29.125 1 98.56 92 ALA B CA 1
ATOM 4546 C C . ALA B 1 92 ? -10.922 -6.555 27.844 1 98.56 92 ALA B C 1
ATOM 4548 O O . ALA B 1 92 ? -11.289 -7.43 27.047 1 98.56 92 ALA B O 1
ATOM 4549 N N . ASP B 1 93 ? -11.227 -5.301 27.688 1 98.69 93 ASP B N 1
ATOM 4550 C CA . ASP B 1 93 ? -11.945 -4.867 26.5 1 98.69 93 ASP B CA 1
ATOM 4551 C C . ASP B 1 93 ? -11.07 -4.977 25.25 1 98.69 93 ASP B C 1
ATOM 4553 O O . ASP B 1 93 ? -11.578 -5.184 24.156 1 98.69 93 ASP B O 1
ATOM 4557 N N . ALA B 1 94 ? -9.766 -4.832 25.375 1 98.62 94 ALA B N 1
ATOM 4558 C CA . ALA B 1 94 ? -8.844 -5.066 24.25 1 98.62 94 ALA B CA 1
ATOM 4559 C C . ALA B 1 94 ? -8.852 -6.535 23.844 1 98.62 94 ALA B C 1
ATOM 4561 O O . ALA B 1 94 ? -8.82 -6.855 22.656 1 98.62 94 ALA B O 1
ATOM 4562 N N . VAL B 1 95 ? -8.836 -7.43 24.844 1 98.62 95 VAL B N 1
ATOM 4563 C CA . VAL B 1 95 ? -8.891 -8.867 24.562 1 98.62 95 VAL B CA 1
ATOM 4564 C C . VAL B 1 95 ? -10.172 -9.203 23.812 1 98.62 95 VAL B C 1
ATOM 4566 O O . VAL B 1 95 ? -10.133 -9.93 22.812 1 98.62 95 VAL B O 1
ATOM 4569 N N . ALA B 1 96 ? -11.289 -8.688 24.312 1 98.12 96 ALA B N 1
ATOM 4570 C CA . ALA B 1 96 ? -12.578 -8.945 23.672 1 98.12 96 ALA B CA 1
ATOM 4571 C C . ALA B 1 96 ? -12.57 -8.461 22.234 1 98.12 96 ALA B C 1
ATOM 4573 O O . ALA B 1 96 ? -13.062 -9.156 21.328 1 98.12 96 ALA B O 1
ATOM 4574 N N . ARG B 1 97 ? -12.047 -7.27 22 1 97.56 97 ARG B N 1
ATOM 4575 C CA . ARG B 1 97 ? -11.984 -6.699 20.656 1 97.56 97 ARG B CA 1
ATOM 4576 C C . ARG B 1 97 ? -11.094 -7.539 19.75 1 97.56 97 ARG B C 1
ATOM 4578 O O . ARG B 1 97 ? -11.422 -7.766 18.578 1 97.56 97 ARG B O 1
ATOM 4585 N N . ALA B 1 98 ? -9.922 -7.938 20.266 1 97.19 98 ALA B N 1
ATOM 4586 C CA . ALA B 1 98 ? -9.016 -8.773 19.484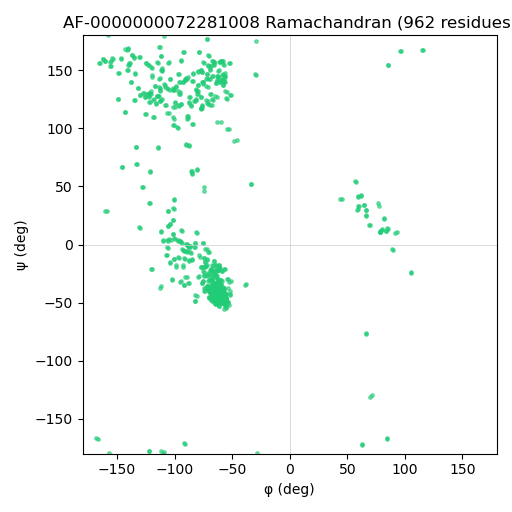 1 97.19 98 ALA B CA 1
ATOM 4587 C C . ALA B 1 98 ? -9.695 -10.062 19.047 1 97.19 98 ALA B C 1
ATOM 4589 O O . ALA B 1 98 ? -9.594 -10.453 17.875 1 97.19 98 ALA B O 1
ATOM 4590 N N . LYS B 1 99 ? -10.375 -10.703 19.969 1 96.19 99 LYS B N 1
ATOM 4591 C CA . LYS B 1 99 ? -11.078 -11.938 19.656 1 96.19 99 LYS B CA 1
ATOM 4592 C C . LYS B 1 99 ? -12.148 -11.711 18.594 1 96.19 99 LYS B C 1
ATOM 4594 O O . LYS B 1 99 ? -12.352 -12.547 17.719 1 96.19 99 LYS B O 1
ATOM 4599 N N . GLU B 1 100 ? -12.844 -10.594 18.703 1 95.25 100 GLU B N 1
ATOM 4600 C CA . GLU B 1 100 ? -13.859 -10.227 17.719 1 95.25 100 GLU B CA 1
ATOM 4601 C C . GLU B 1 100 ? -13.242 -10.07 16.328 1 95.25 100 GLU B C 1
ATOM 4603 O O . GLU B 1 100 ? -13.789 -10.578 15.344 1 95.25 100 GLU B O 1
ATOM 4608 N N . ILE B 1 101 ? -12.156 -9.398 16.25 1 95.19 101 ILE B N 1
ATOM 4609 C CA . ILE B 1 101 ? -11.492 -9.141 14.977 1 95.19 101 ILE B CA 1
ATOM 4610 C C . ILE B 1 101 ? -10.945 -10.438 14.398 1 95.19 101 ILE B C 1
ATOM 4612 O O . ILE B 1 101 ? -11.078 -10.703 13.203 1 95.19 101 ILE B O 1
ATOM 4616 N N . ILE B 1 102 ? -10.305 -11.25 15.234 1 94.12 102 ILE B N 1
ATOM 4617 C CA . ILE B 1 102 ? -9.758 -12.539 14.82 1 94.12 102 ILE B CA 1
ATOM 4618 C C . ILE B 1 102 ? -10.867 -13.406 14.227 1 94.12 102 ILE B C 1
ATOM 4620 O O . ILE B 1 102 ? -10.68 -14.031 13.18 1 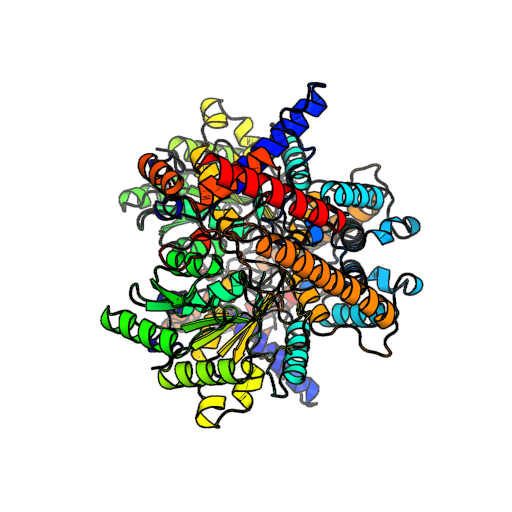94.12 102 ILE B O 1
ATOM 4624 N N . LYS B 1 103 ? -12 -13.406 14.852 1 89.19 103 LYS B N 1
ATOM 4625 C CA . LYS B 1 103 ? -13.148 -14.18 14.375 1 89.19 103 LYS B CA 1
ATOM 4626 C C . LYS B 1 103 ? -13.664 -13.633 13.047 1 89.19 103 LYS B C 1
ATOM 4628 O O . LYS B 1 103 ? -14.023 -14.398 12.148 1 89.19 103 LYS B O 1
ATOM 4633 N N . ALA B 1 104 ? -13.68 -12.375 12.898 1 85.31 104 ALA B N 1
ATOM 4634 C CA . ALA B 1 104 ? -14.258 -11.711 11.734 1 85.31 104 ALA B CA 1
ATOM 4635 C C . ALA B 1 104 ? -13.352 -11.867 10.516 1 85.31 104 ALA B C 1
ATOM 4637 O O . ALA B 1 104 ? -13.828 -11.867 9.375 1 85.31 104 ALA B O 1
ATOM 4638 N N . THR B 1 105 ? -12.055 -11.82 10.641 1 77.69 105 THR B N 1
ATOM 4639 C CA . THR B 1 105 ? -11.117 -11.93 9.531 1 77.69 105 THR B CA 1
ATOM 4640 C C . THR B 1 105 ? -11.102 -13.344 8.969 1 77.69 105 THR B C 1
ATOM 4642 O O . THR B 1 105 ? -10.703 -13.562 7.82 1 77.69 105 THR B O 1
ATOM 4645 N N . GLY B 1 106 ? -11.758 -14.133 9.609 1 66.12 106 GLY B N 1
ATOM 4646 C CA . GLY B 1 106 ? -11.836 -15.508 9.148 1 66.12 106 GLY B CA 1
ATOM 4647 C C . GLY B 1 106 ? -10.492 -16.203 9.133 1 66.12 106 GLY B C 1
ATOM 4648 O O . GLY B 1 106 ? -9.508 -15.695 9.664 1 66.12 106 GLY B O 1
ATOM 4649 N N . CYS B 1 107 ? -10.5 -17.359 8.578 1 58.44 107 CYS B N 1
ATOM 4650 C CA . CYS B 1 107 ? -9.352 -18.203 8.25 1 58.44 107 CYS B CA 1
ATOM 4651 C C . CYS B 1 107 ? -8.352 -18.234 9.398 1 58.44 107 CYS B C 1
ATOM 4653 O O . CYS B 1 107 ? -7.148 -18.047 9.18 1 58.44 107 CYS B O 1
ATOM 4655 N N . ASN B 1 108 ? -8.844 -18.281 10.602 1 57.12 108 ASN B N 1
ATOM 4656 C CA . ASN B 1 108 ? -8.07 -18.406 11.836 1 57.12 108 ASN B CA 1
ATOM 4657 C C . ASN B 1 108 ? -7.523 -17.062 12.305 1 57.12 108 ASN B C 1
ATOM 4659 O O . ASN B 1 108 ? -6.48 -17.016 12.961 1 57.12 108 ASN B O 1
ATOM 4663 N N . GLY B 1 109 ? -8.258 -16 11.766 1 60.88 109 GLY B N 1
ATOM 4664 C CA . GLY B 1 109 ? -7.926 -14.711 12.344 1 60.88 109 GLY B CA 1
ATOM 4665 C C . GLY B 1 109 ? -6.629 -14.133 11.805 1 60.88 109 GLY B C 1
ATOM 4666 O O . GLY B 1 109 ? -5.973 -13.344 12.477 1 60.88 109 GLY B O 1
ATOM 4667 N N . THR B 1 110 ? -6.422 -14.438 10.57 1 73.62 110 THR B N 1
ATOM 4668 C CA . THR B 1 110 ? -5.055 -14.062 10.211 1 73.62 110 THR B CA 1
ATOM 4669 C C . THR B 1 110 ? -5.035 -12.75 9.43 1 73.62 110 THR B C 1
ATOM 4671 O O . THR B 1 110 ? -5.957 -12.469 8.664 1 73.62 110 THR B O 1
ATOM 4674 N N . THR B 1 111 ? -4.16 -11.922 9.789 1 89.25 111 THR B N 1
ATOM 4675 C CA . THR B 1 111 ? -3.838 -10.711 9.055 1 89.25 111 THR B CA 1
ATOM 4676 C C . THR B 1 111 ? -3.01 -11.031 7.812 1 89.25 111 THR B C 1
ATOM 4678 O O . THR B 1 111 ? -2.67 -10.141 7.035 1 89.25 111 THR B O 1
ATOM 4681 N N . GLY B 1 112 ? -2.756 -12.289 7.602 1 92.81 112 GLY B N 1
ATOM 4682 C CA . GLY B 1 112 ? -1.868 -12.711 6.527 1 92.81 112 GLY B CA 1
ATOM 4683 C C . GLY B 1 112 ? -2.604 -13.031 5.238 1 92.81 112 GLY B C 1
ATOM 4684 O O . GLY B 1 112 ? -1.976 -13.289 4.211 1 92.81 112 GLY B O 1
ATOM 4685 N N . ALA B 1 113 ? -3.881 -13 5.199 1 92.5 113 ALA B N 1
ATOM 4686 C CA . ALA B 1 113 ? -4.664 -13.273 3.996 1 92.5 113 ALA B CA 1
ATOM 4687 C C . ALA B 1 113 ? -5.055 -11.977 3.291 1 92.5 113 ALA B C 1
ATOM 4689 O O . ALA B 1 113 ? -5.328 -10.969 3.941 1 92.5 113 ALA B O 1
ATOM 4690 N N . TYR B 1 114 ? -5.113 -12.07 1.981 1 90.94 114 TYR B N 1
ATOM 4691 C CA . TYR B 1 114 ? -5.734 -10.961 1.265 1 90.94 114 TYR B CA 1
ATOM 4692 C C . TYR B 1 114 ? -7.156 -10.719 1.758 1 90.94 114 TYR B C 1
ATOM 4694 O O . TYR B 1 114 ? -7.895 -11.672 2.027 1 90.94 114 TYR B O 1
ATOM 4702 N N . SER B 1 115 ? -7.508 -9.5 1.88 1 91.62 115 SER B N 1
ATOM 4703 C CA . SER B 1 115 ? -8.906 -9.125 2.092 1 91.62 115 SER B CA 1
ATOM 4704 C C . SER B 1 115 ? -9.609 -8.852 0.767 1 91.62 115 SER B C 1
ATOM 4706 O O . SER B 1 115 ? -8.969 -8.789 -0.283 1 91.62 115 SER B O 1
ATOM 4708 N N . PRO B 1 116 ? -10.906 -8.805 0.85 1 88.19 116 PRO B N 1
ATOM 4709 C CA . PRO B 1 116 ? -11.57 -8.242 -0.328 1 88.19 116 PRO B CA 1
ATOM 4710 C C . PRO B 1 116 ? -11.008 -6.875 -0.721 1 88.19 116 PRO B C 1
ATOM 4712 O O . PRO B 1 116 ? -10.492 -6.148 0.132 1 88.19 116 PRO B O 1
ATOM 4715 N N . SER B 1 117 ? -11.164 -6.531 -1.966 1 89.75 117 SER B N 1
ATOM 4716 C CA . SER B 1 117 ? -10.547 -5.316 -2.5 1 89.75 117 SER B CA 1
ATOM 4717 C C . SER B 1 117 ? -11.055 -4.078 -1.77 1 89.75 117 SER B C 1
ATOM 4719 O O . SER B 1 117 ? -10.297 -3.123 -1.568 1 89.75 117 SER B O 1
ATOM 4721 N N . LYS B 1 118 ? -12.328 -4.043 -1.33 1 93.62 118 LYS B N 1
ATOM 4722 C CA . LYS B 1 118 ? -12.891 -2.902 -0.614 1 93.62 118 LYS B CA 1
ATOM 4723 C C . LYS B 1 118 ? -12.391 -2.859 0.828 1 93.62 118 LYS B C 1
ATOM 4725 O O . LYS B 1 118 ? -12.523 -1.835 1.503 1 93.62 118 LYS B O 1
ATOM 4730 N N . GLY B 1 119 ? -11.93 -3.938 1.266 1 94.12 119 GLY B N 1
ATOM 4731 C CA . GLY B 1 119 ? -11.523 -4.098 2.652 1 94.12 119 GLY B CA 1
ATOM 4732 C C . GLY B 1 119 ? -12.375 -5.109 3.406 1 94.12 119 GLY B C 1
ATOM 4733 O O . GLY B 1 119 ? -13.414 -5.539 2.916 1 94.12 119 GLY B O 1
ATOM 4734 N N . LEU B 1 120 ? -11.93 -5.496 4.566 1 94.44 120 LEU B N 1
ATOM 4735 C CA . LEU B 1 120 ? -12.633 -6.449 5.418 1 94.44 120 LEU B CA 1
ATOM 4736 C C . LEU B 1 120 ? -14.031 -5.945 5.75 1 94.44 120 LEU B C 1
ATOM 4738 O O . LEU B 1 120 ? -14.211 -4.777 6.098 1 94.44 120 LEU B O 1
ATOM 4742 N N . ALA B 1 121 ? -15.016 -6.832 5.691 1 93.19 121 ALA B N 1
ATOM 4743 C CA . ALA B 1 121 ? -16.406 -6.473 5.977 1 93.19 121 ALA B CA 1
ATOM 4744 C C . ALA B 1 121 ? -16.547 -5.945 7.402 1 93.19 121 ALA B C 1
ATOM 4746 O O . ALA B 1 121 ? -17.25 -4.953 7.637 1 93.19 121 ALA B O 1
ATOM 4747 N N . TYR B 1 122 ? -15.93 -6.594 8.328 1 94.75 122 TYR B N 1
ATOM 4748 C CA . TYR B 1 122 ? -15.977 -6.184 9.727 1 94.75 122 TYR B CA 1
ATOM 4749 C C . TYR B 1 122 ? -15.516 -4.742 9.891 1 94.75 122 TYR B C 1
ATOM 4751 O O . TYR B 1 122 ? -16.141 -3.963 10.617 1 94.75 122 TYR B O 1
ATOM 4759 N N . VAL B 1 123 ? -14.43 -4.438 9.25 1 97 123 VAL B N 1
ATOM 4760 C CA . VAL B 1 123 ? -13.852 -3.105 9.375 1 97 123 VAL B CA 1
ATOM 4761 C C . VAL B 1 123 ? -14.797 -2.072 8.766 1 97 123 VAL B C 1
ATOM 4763 O O . VAL B 1 123 ? -15.07 -1.037 9.375 1 97 123 VAL B O 1
ATOM 4766 N N . ARG B 1 124 ? -15.266 -2.322 7.551 1 97.75 124 ARG B N 1
ATOM 4767 C CA . ARG B 1 124 ? -16.188 -1.396 6.895 1 97.75 124 ARG B CA 1
ATOM 4768 C C . ARG B 1 124 ? -17.438 -1.192 7.727 1 97.75 124 ARG B C 1
ATOM 4770 O O . ARG B 1 124 ? -17.969 -0.078 7.812 1 97.75 124 ARG B O 1
ATOM 4777 N N . GLN B 1 125 ? -17.938 -2.271 8.359 1 97.75 125 GLN B N 1
ATOM 4778 C CA . GLN B 1 125 ? -19.109 -2.174 9.227 1 97.75 125 GLN B CA 1
ATOM 4779 C C . GLN B 1 125 ? -18.812 -1.311 10.453 1 97.75 125 GLN B C 1
ATOM 4781 O O . GLN B 1 125 ? -19.656 -0.507 10.867 1 97.75 125 GLN B O 1
ATOM 4786 N N . THR B 1 126 ? -17.688 -1.524 11.031 1 98.06 126 THR B N 1
ATOM 4787 C CA . THR B 1 126 ? -17.281 -0.73 12.18 1 98.06 126 THR B CA 1
ATOM 4788 C C . THR B 1 126 ? -17.188 0.748 11.82 1 98.06 126 THR B C 1
ATOM 4790 O O . THR B 1 126 ? -17.656 1.608 12.562 1 98.06 126 THR B O 1
ATOM 4793 N N . ILE B 1 127 ? -16.656 1.059 10.664 1 98.62 127 ILE B N 1
ATOM 4794 C CA . ILE B 1 127 ? -16.5 2.438 10.211 1 98.62 127 ILE B CA 1
ATOM 4795 C C . ILE B 1 127 ? -17.875 3.033 9.914 1 98.62 127 ILE B C 1
ATOM 4797 O O . ILE B 1 127 ? -18.141 4.195 10.234 1 98.62 127 ILE B O 1
ATOM 4801 N N . ALA B 1 128 ? -18.703 2.232 9.312 1 98.75 128 ALA B N 1
ATOM 4802 C CA . ALA B 1 128 ? -20.062 2.699 9.031 1 98.75 128 ALA B CA 1
ATOM 4803 C C . ALA B 1 128 ? -20.781 3.105 10.312 1 98.75 128 ALA B C 1
ATOM 4805 O O . ALA B 1 128 ? -21.438 4.145 10.359 1 98.75 128 ALA B O 1
ATOM 4806 N N . ARG B 1 129 ? -20.672 2.307 11.352 1 98.44 129 ARG B N 1
ATOM 4807 C CA . ARG B 1 129 ? -21.281 2.627 12.633 1 98.44 129 ARG B CA 1
ATOM 4808 C C . ARG B 1 129 ? -20.688 3.902 13.219 1 98.44 129 ARG B C 1
ATOM 4810 O O . ARG B 1 129 ? -21.422 4.742 13.758 1 98.44 129 ARG B O 1
ATOM 4817 N N . PHE B 1 130 ? -19.469 4.023 13.164 1 98.44 130 PHE B N 1
ATOM 4818 C CA . PHE B 1 130 ? -18.781 5.215 13.641 1 98.44 130 PHE B CA 1
ATOM 4819 C C . PHE B 1 130 ? -19.312 6.465 12.961 1 98.44 130 PHE B C 1
ATOM 4821 O O . PHE B 1 130 ? -19.672 7.441 13.625 1 98.44 130 PHE B O 1
ATOM 4828 N N . LEU B 1 131 ? -19.312 6.422 11.594 1 98.69 131 LEU B N 1
ATOM 4829 C CA . LEU B 1 131 ? -19.766 7.57 10.82 1 98.69 131 LEU B CA 1
ATOM 4830 C C . LEU B 1 131 ? -21.234 7.867 11.109 1 98.69 131 LEU B C 1
ATOM 4832 O O . LEU B 1 131 ? -21.641 9.031 11.172 1 98.69 131 LEU B O 1
ATOM 4836 N N . GLU B 1 132 ? -22 6.801 11.25 1 98.38 132 GLU B N 1
ATOM 4837 C CA . GLU B 1 132 ? -23.422 6.969 11.57 1 98.38 132 GLU B CA 1
ATOM 4838 C C . GLU B 1 132 ? -23.594 7.648 12.922 1 98.38 132 GLU B C 1
ATOM 4840 O O . GLU B 1 132 ? -24.391 8.578 13.055 1 98.38 132 GLU B O 1
ATOM 4845 N N . GLU B 1 133 ? -22.891 7.238 13.906 1 97.81 133 GLU B N 1
ATOM 4846 C CA . GLU B 1 133 ? -22.969 7.812 15.242 1 97.81 133 GLU B CA 1
ATOM 4847 C C . GLU B 1 133 ? -22.469 9.25 15.258 1 97.81 133 GLU B C 1
ATOM 4849 O O . GLU B 1 133 ? -23.094 10.133 15.859 1 97.81 133 GLU B O 1
ATOM 4854 N N . ARG B 1 134 ? -21.391 9.508 14.609 1 97 134 ARG B N 1
ATOM 4855 C CA . ARG B 1 134 ? -20.766 10.836 14.57 1 97 134 ARG B CA 1
ATOM 4856 C C . ARG B 1 134 ? -21.656 11.828 13.836 1 97 134 ARG B C 1
ATOM 4858 O O . ARG B 1 134 ? -21.781 12.984 14.25 1 97 134 ARG B O 1
ATOM 4865 N N . ASP B 1 135 ? -22.234 11.375 12.734 1 97.88 135 ASP B N 1
ATOM 4866 C CA . ASP B 1 135 ? -22.922 12.281 11.82 1 97.88 135 ASP B CA 1
ATOM 4867 C C . ASP B 1 135 ? -24.422 12.219 12.023 1 97.88 135 ASP B C 1
ATOM 4869 O O . ASP B 1 135 ? -25.172 13.062 11.508 1 97.88 135 ASP B O 1
ATOM 4873 N N . ASN B 1 136 ? -24.938 11.25 12.742 1 96.69 136 ASN B N 1
ATOM 4874 C CA . ASN B 1 136 ? -26.359 11.023 12.992 1 96.69 136 ASN B CA 1
ATOM 4875 C C . ASN B 1 136 ? -27.125 10.797 11.695 1 96.69 136 ASN B C 1
ATOM 4877 O O . ASN B 1 136 ? -28.219 11.352 11.508 1 96.69 136 ASN B O 1
ATOM 4881 N N . VAL B 1 137 ? -26.547 10.211 10.75 1 96.38 137 VAL B N 1
ATOM 4882 C CA . VAL B 1 137 ? -27.125 9.797 9.477 1 96.38 137 VAL B CA 1
ATOM 4883 C C . VAL B 1 137 ? -26.625 8.406 9.109 1 96.38 137 VAL B C 1
ATOM 4885 O O . VAL B 1 137 ? -25.453 8.094 9.289 1 96.38 137 VAL B O 1
ATOM 4888 N N . PRO B 1 138 ? -27.5 7.559 8.578 1 96.81 138 PRO B N 1
ATOM 4889 C CA . PRO B 1 138 ? -27.094 6.195 8.234 1 96.81 138 PRO B CA 1
ATOM 4890 C C . PRO B 1 138 ? -25.938 6.16 7.238 1 96.81 138 PRO B C 1
ATOM 4892 O O . PRO B 1 138 ? -25.812 7.055 6.398 1 96.81 138 PRO B O 1
ATOM 4895 N N . MET B 1 139 ? -25.125 5.191 7.359 1 97.69 139 MET B N 1
ATOM 4896 C CA . MET B 1 139 ? -24 4.934 6.461 1 97.69 139 MET B CA 1
ATOM 4897 C C . MET B 1 139 ? -23.922 3.455 6.094 1 97.69 139 MET B C 1
ATOM 4899 O O . MET B 1 139 ? -23.906 2.592 6.973 1 97.69 139 MET B O 1
ATOM 4903 N N . SER B 1 140 ? -23.938 3.146 4.801 1 97.62 140 SER B N 1
ATOM 4904 C CA . SER B 1 140 ? -23.797 1.77 4.34 1 97.62 140 SER B CA 1
ATOM 4905 C C . SER B 1 140 ? -22.328 1.349 4.305 1 97.62 140 SER B C 1
ATOM 4907 O O . SER B 1 140 ? -21.484 2.076 3.787 1 97.62 140 SER B O 1
ATOM 4909 N N . PRO B 1 141 ? -21.984 0.142 4.84 1 97.69 141 PRO B N 1
ATOM 4910 C CA . PRO B 1 141 ? -20.609 -0.361 4.707 1 97.69 141 PRO B CA 1
ATOM 4911 C C . PRO B 1 141 ? -20.172 -0.496 3.252 1 97.69 141 PRO B C 1
ATOM 4913 O O . PRO B 1 141 ? -18.969 -0.464 2.961 1 97.69 141 PRO B O 1
ATOM 4916 N N . GLU B 1 142 ? -21.094 -0.624 2.293 1 95.75 142 GLU B N 1
ATOM 4917 C CA . GLU B 1 142 ? -20.797 -0.788 0.875 1 95.75 142 GLU B CA 1
ATOM 4918 C C . GLU B 1 142 ? -20.266 0.508 0.271 1 95.75 142 GLU B C 1
ATOM 4920 O O . GLU B 1 142 ? -19.703 0.504 -0.83 1 95.75 142 GLU B O 1
ATOM 4925 N N . ASP B 1 143 ? -20.406 1.603 1 1 97.19 143 ASP B N 1
ATOM 4926 C CA . ASP B 1 143 ? -19.984 2.908 0.503 1 97.19 143 ASP B CA 1
ATOM 4927 C C . ASP B 1 143 ? -18.641 3.312 1.106 1 97.19 143 ASP B C 1
ATOM 4929 O O . ASP B 1 143 ? -18.219 4.469 0.991 1 97.19 143 ASP B O 1
ATOM 4933 N N . ILE B 1 144 ? -18.062 2.391 1.771 1 98.25 144 ILE B N 1
ATOM 4934 C CA . ILE B 1 144 ? -16.781 2.641 2.43 1 98.25 144 ILE B CA 1
ATOM 4935 C C . ILE B 1 144 ? -15.688 1.826 1.751 1 98.25 144 ILE B C 1
ATOM 4937 O O . ILE B 1 144 ? -15.867 0.634 1.49 1 98.25 144 ILE B O 1
ATOM 4941 N N . TYR B 1 145 ? -14.586 2.434 1.444 1 97.88 145 TYR B N 1
ATOM 4942 C CA . TYR B 1 145 ? -13.422 1.805 0.823 1 97.88 145 TYR B CA 1
ATOM 4943 C C . TYR B 1 145 ? -12.18 1.979 1.688 1 97.88 145 TYR B C 1
ATOM 4945 O O . TYR B 1 145 ? -11.859 3.094 2.107 1 97.88 145 TYR B O 1
ATOM 4953 N N . LEU B 1 146 ? -11.516 0.863 1.972 1 97.75 146 LEU B N 1
ATOM 4954 C CA . LEU B 1 146 ? -10.281 0.904 2.742 1 97.75 146 LEU B CA 1
ATOM 4955 C C . LEU B 1 146 ? -9.07 0.994 1.818 1 97.75 146 LEU B C 1
ATOM 4957 O O . LEU B 1 146 ? -9.047 0.367 0.757 1 97.75 146 LEU B O 1
ATOM 4961 N N . THR B 1 147 ? -8.094 1.803 2.211 1 96.69 147 THR B N 1
ATOM 4962 C CA . THR B 1 147 ? -6.938 2.08 1.357 1 96.69 147 THR B CA 1
ATOM 4963 C C . THR B 1 147 ? -5.656 2.146 2.184 1 96.69 147 THR B C 1
ATOM 4965 O O . THR B 1 147 ? -5.707 2.178 3.416 1 96.69 147 THR B O 1
ATOM 4968 N N . ASP B 1 148 ? -4.504 2.158 1.543 1 95.38 148 ASP B N 1
ATOM 4969 C CA . ASP B 1 148 ? -3.199 2.295 2.184 1 95.38 148 ASP B CA 1
ATOM 4970 C C . ASP B 1 148 ? -2.898 3.756 2.51 1 95.38 148 ASP B C 1
ATOM 4972 O O . ASP B 1 148 ? -1.945 4.332 1.979 1 95.38 148 ASP B O 1
ATOM 4976 N N . GLY B 1 149 ? -3.732 4.281 3.398 1 94.75 149 GLY B N 1
ATOM 4977 C CA . GLY B 1 149 ? -3.664 5.695 3.742 1 94.75 149 GLY B CA 1
ATOM 4978 C C . GLY B 1 149 ? -4.648 6.547 2.965 1 94.75 149 GLY B C 1
ATOM 4979 O O . GLY B 1 149 ? -5.188 6.109 1.944 1 94.75 149 GLY B O 1
ATOM 4980 N N . ALA B 1 150 ? -4.836 7.742 3.408 1 94.94 150 ALA B N 1
ATOM 4981 C CA . ALA B 1 150 ? -5.762 8.656 2.744 1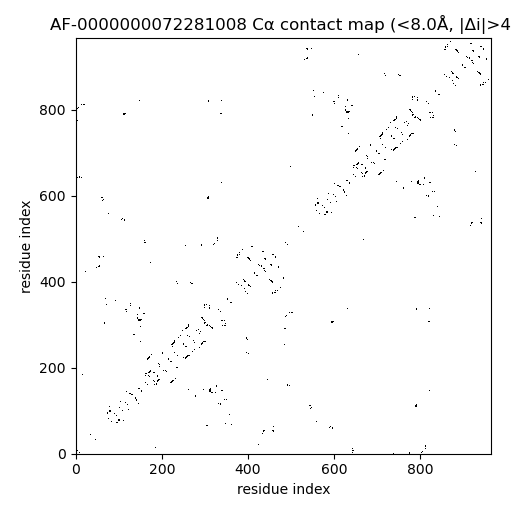 94.94 150 ALA B CA 1
ATOM 4982 C C . ALA B 1 150 ? -5.199 9.133 1.406 1 94.94 150 ALA B C 1
ATOM 4984 O O . ALA B 1 150 ? -5.957 9.469 0.493 1 94.94 150 ALA B O 1
ATOM 4985 N N . SER B 1 151 ? -3.898 9.156 1.248 1 93.19 151 SER B N 1
ATOM 4986 C CA . SER B 1 151 ? -3.273 9.602 0.006 1 93.19 151 SER B CA 1
ATOM 4987 C C . SER B 1 151 ? -3.734 8.758 -1.177 1 93.19 151 SER B C 1
ATOM 4989 O O . SER B 1 151 ? -4.02 9.289 -2.252 1 93.19 151 SER B O 1
ATOM 4991 N N . ILE B 1 152 ? -3.812 7.441 -0.911 1 93.12 152 ILE B N 1
ATOM 4992 C CA . ILE B 1 152 ? -4.25 6.539 -1.975 1 93.12 152 ILE B CA 1
ATOM 4993 C C . ILE B 1 152 ? -5.734 6.754 -2.256 1 93.12 152 ILE B C 1
ATOM 4995 O O . ILE B 1 152 ? -6.164 6.719 -3.412 1 93.12 152 ILE B O 1
ATOM 4999 N N . ALA B 1 153 ? -6.508 6.945 -1.238 1 95.88 153 ALA B N 1
ATOM 5000 C CA . ALA B 1 153 ? -7.934 7.238 -1.398 1 95.88 153 ALA B CA 1
ATOM 5001 C C . ALA B 1 153 ? -8.148 8.453 -2.299 1 95.88 153 ALA B C 1
ATOM 5003 O O . ALA B 1 153 ? -8.953 8.406 -3.227 1 95.88 153 ALA B O 1
ATOM 5004 N N . ILE B 1 154 ? -7.41 9.477 -2.033 1 95.88 154 ILE B N 1
ATOM 5005 C CA . ILE B 1 154 ? -7.508 10.727 -2.775 1 95.88 154 ILE B CA 1
ATOM 5006 C C . ILE B 1 154 ? -7.145 10.484 -4.238 1 95.88 154 ILE B C 1
ATOM 5008 O O . ILE B 1 154 ? -7.844 10.953 -5.145 1 95.88 154 ILE B O 1
ATOM 5012 N N . LYS B 1 155 ? -6.16 9.781 -4.473 1 91.44 155 LYS B N 1
ATOM 5013 C CA . LYS B 1 155 ? -5.707 9.508 -5.832 1 91.44 155 LYS B CA 1
ATOM 5014 C C . LYS B 1 155 ? -6.762 8.727 -6.617 1 91.44 155 LYS B C 1
ATOM 5016 O O . LYS B 1 155 ? -6.996 9.008 -7.793 1 91.44 155 LYS B O 1
ATOM 5021 N N . ILE B 1 156 ? -7.344 7.727 -5.969 1 91.5 156 ILE B N 1
ATOM 5022 C CA . ILE B 1 156 ? -8.367 6.902 -6.609 1 91.5 156 ILE B CA 1
ATOM 5023 C C . ILE B 1 156 ? -9.531 7.785 -7.055 1 91.5 156 ILE B C 1
ATOM 5025 O O . ILE B 1 156 ? -9.984 7.695 -8.195 1 91.5 156 ILE B O 1
ATOM 5029 N N . VAL B 1 157 ? -9.945 8.602 -6.191 1 94.5 157 VAL B N 1
ATOM 5030 C CA . VAL B 1 157 ? -11.102 9.461 -6.453 1 94.5 157 VAL B CA 1
ATOM 5031 C C . VAL B 1 157 ? -10.766 10.438 -7.578 1 94.5 157 VAL B C 1
ATOM 5033 O O . VAL B 1 157 ? -11.562 10.625 -8.5 1 94.5 157 VAL B O 1
ATOM 5036 N N . MET B 1 158 ? -9.625 10.992 -7.539 1 93.94 158 MET B N 1
ATOM 5037 C CA . MET B 1 158 ? -9.234 11.977 -8.547 1 93.94 158 MET B CA 1
ATOM 5038 C C . MET B 1 158 ? -9.031 11.32 -9.906 1 93.94 158 MET B C 1
ATOM 5040 O O . MET B 1 158 ? -9.312 11.922 -10.938 1 93.94 158 MET B O 1
ATOM 5044 N N . GLN B 1 159 ? -8.492 10.125 -9.867 1 89.19 159 GLN B N 1
ATOM 5045 C CA . GLN B 1 159 ? -8.297 9.391 -11.109 1 89.19 159 GLN B CA 1
ATOM 5046 C C . GLN B 1 159 ? -9.617 9.203 -11.852 1 89.19 159 GLN B C 1
ATOM 5048 O O . GLN B 1 159 ? -9.656 9.227 -13.078 1 89.19 159 GLN B O 1
ATOM 5053 N N . LEU B 1 160 ? -10.641 9.008 -11.148 1 89.06 160 LEU B N 1
ATOM 5054 C CA . LEU B 1 160 ? -11.961 8.82 -11.734 1 89.06 160 LEU B CA 1
ATOM 5055 C C . LEU B 1 160 ? -12.484 10.125 -12.328 1 89.06 160 LEU B C 1
ATOM 5057 O O . LEU B 1 160 ? -13.18 10.117 -13.344 1 89.06 160 LEU B O 1
ATOM 5061 N N . MET B 1 161 ? -12.125 11.242 -11.758 1 91.25 161 MET B N 1
ATOM 5062 C CA . MET B 1 161 ? -12.727 12.523 -12.102 1 91.25 161 MET B CA 1
ATOM 5063 C C . MET B 1 161 ? -11.938 13.219 -13.203 1 91.25 161 MET B C 1
ATOM 5065 O O . MET B 1 161 ? -12.516 13.953 -14.016 1 91.25 161 MET B O 1
ATOM 5069 N N . LEU B 1 162 ? -10.641 13.055 -13.203 1 89.88 162 LEU B N 1
ATOM 5070 C CA . LEU B 1 162 ? -9.781 13.797 -14.117 1 89.88 162 LEU B CA 1
ATOM 5071 C C . LEU B 1 162 ? -9.594 13.039 -15.422 1 89.88 162 LEU B C 1
ATOM 5073 O O . LEU B 1 162 ? -8.57 12.367 -15.609 1 89.88 162 LEU B O 1
ATOM 5077 N N . SER B 1 163 ? -10.508 13.219 -16.359 1 84.06 163 SER B N 1
ATOM 5078 C CA . SER B 1 163 ? -10.547 12.445 -17.609 1 84.06 163 SER B CA 1
ATOM 5079 C C . SER B 1 163 ? -10.086 13.289 -18.797 1 84.06 163 SER B C 1
ATOM 5081 O O . SER B 1 163 ? -10.102 12.828 -19.938 1 84.06 163 SER B O 1
ATOM 5083 N N . HIS B 1 164 ? -9.766 14.539 -18.594 1 87.06 164 HIS B N 1
ATOM 5084 C CA . HIS B 1 164 ? -9.383 15.484 -19.641 1 87.06 164 HIS B CA 1
ATOM 5085 C C . HIS B 1 164 ? -8.391 16.516 -19.109 1 87.06 164 HIS B C 1
ATOM 5087 O O . HIS B 1 164 ? -8.477 16.922 -17.953 1 87.06 164 HIS B O 1
ATOM 5093 N N . PRO B 1 165 ? -7.5 16.969 -19.953 1 89.75 165 PRO B N 1
ATOM 5094 C CA . PRO B 1 165 ? -6.496 17.938 -19.516 1 89.75 165 PRO B CA 1
ATOM 5095 C C . PRO B 1 165 ? -7.109 19.25 -19.016 1 89.75 165 PRO B C 1
ATOM 5097 O O . PRO B 1 165 ? -6.453 20.016 -18.312 1 89.75 165 PRO B O 1
ATOM 5100 N N . LEU B 1 166 ? -8.375 19.516 -19.359 1 94.94 166 LEU B N 1
ATOM 5101 C CA . LEU B 1 166 ? -9.031 20.75 -18.953 1 94.94 166 LEU B CA 1
ATOM 5102 C C . LEU B 1 166 ? -9.922 20.516 -17.734 1 94.94 166 LEU B C 1
ATOM 5104 O O . LEU B 1 166 ? -10.648 21.422 -17.312 1 94.94 166 LEU B O 1
ATOM 5108 N N . HIS B 1 167 ? -9.898 19.359 -17.203 1 95.31 167 HIS B N 1
ATOM 5109 C CA . HIS B 1 167 ? -10.555 19.125 -15.93 1 95.31 167 HIS B CA 1
ATOM 5110 C C . HIS B 1 167 ? -9.695 19.609 -14.766 1 95.31 167 HIS B C 1
ATOM 5112 O O . HIS B 1 167 ? -8.477 19.469 -14.797 1 95.31 167 HIS B O 1
ATOM 5118 N N . GLY B 1 168 ? -10.344 20.234 -13.844 1 96.25 168 GLY B N 1
ATOM 5119 C CA . GLY B 1 168 ? -9.602 20.781 -12.711 1 96.25 168 GLY B CA 1
ATOM 5120 C C . GLY B 1 168 ? -10.266 20.5 -11.375 1 96.25 168 GLY B C 1
ATOM 5121 O O . GLY B 1 168 ? -11.438 20.125 -11.328 1 96.25 168 GLY B O 1
ATOM 5122 N N . ILE B 1 169 ? -9.508 20.594 -10.344 1 97.75 169 ILE B N 1
ATOM 5123 C CA . ILE B 1 169 ? -9.969 20.484 -8.969 1 97.75 169 ILE B CA 1
ATOM 5124 C C . ILE B 1 169 ? -9.523 21.703 -8.164 1 97.75 169 ILE B C 1
ATOM 5126 O O . ILE B 1 169 ? -8.359 22.109 -8.242 1 97.75 169 ILE B O 1
ATOM 5130 N N . MET B 1 170 ? -10.453 22.297 -7.469 1 98.5 170 MET B N 1
ATOM 5131 C CA . MET B 1 170 ? -10.141 23.438 -6.621 1 98.5 170 MET B CA 1
ATOM 5132 C C . MET B 1 170 ? -9.586 22.984 -5.273 1 98.5 170 MET B C 1
ATOM 5134 O O . MET B 1 170 ? -10.219 22.203 -4.574 1 98.5 170 MET B O 1
ATOM 5138 N N . ILE B 1 171 ? -8.406 23.469 -4.973 1 98.12 171 ILE B N 1
ATOM 5139 C CA . ILE B 1 171 ? -7.781 23.141 -3.697 1 98.12 171 ILE B CA 1
ATOM 5140 C C . ILE B 1 171 ? -7.422 24.422 -2.957 1 98.12 171 ILE B C 1
ATOM 5142 O O . ILE B 1 171 ? -7.293 25.484 -3.57 1 98.12 171 ILE B O 1
ATOM 5146 N N . PRO B 1 172 ? -7.305 24.375 -1.672 1 97.88 172 PRO B N 1
ATOM 5147 C CA . PRO B 1 172 ? -6.98 25.578 -0.918 1 97.88 172 PRO B CA 1
ATOM 5148 C C . PRO B 1 172 ? -5.562 26.078 -1.185 1 97.88 172 PRO B C 1
ATOM 5150 O O . PRO B 1 172 ? -4.691 25.297 -1.581 1 97.88 172 PRO B O 1
ATOM 5153 N N . ASN B 1 173 ? -5.402 27.344 -0.998 1 97 173 ASN B N 1
ATOM 5154 C CA . ASN B 1 173 ? -4.125 28.047 -0.991 1 97 173 ASN B CA 1
ATOM 5155 C C . ASN B 1 173 ? -3.938 28.859 0.291 1 97 173 ASN B C 1
ATOM 5157 O O . ASN B 1 173 ? -4.637 29.844 0.513 1 97 173 ASN B O 1
ATOM 5161 N N . PRO B 1 174 ? -2.967 28.469 1.174 1 96.06 174 PRO B N 1
ATOM 5162 C CA . PRO B 1 174 ? -2.004 27.375 1.014 1 96.06 174 PRO B CA 1
ATOM 5163 C C . PRO B 1 174 ? -2.668 26 0.985 1 96.06 174 PRO B C 1
ATOM 5165 O O . PRO B 1 174 ? -3.771 25.828 1.513 1 96.06 174 PRO B O 1
ATOM 5168 N N . GLN B 1 175 ? -2.002 25.062 0.35 1 91.75 175 GLN B N 1
ATOM 5169 C CA . GLN B 1 175 ? -2.521 23.719 0.123 1 91.75 175 GLN B CA 1
ATOM 5170 C C . GLN B 1 175 ? -1.73 22.688 0.916 1 91.75 175 GLN B C 1
ATOM 5172 O O . GLN B 1 175 ? -0.669 23 1.462 1 91.75 175 GLN B O 1
ATOM 5177 N N . TYR B 1 176 ? -2.258 21.469 0.938 1 91.31 176 TYR B N 1
ATOM 5178 C CA . TYR B 1 176 ? -1.439 20.281 1.163 1 91.31 176 TYR B CA 1
ATOM 5179 C C . TYR B 1 176 ? -0.876 19.75 -0.149 1 91.31 176 TYR B C 1
ATOM 5181 O O . TYR B 1 176 ? -1.631 19.359 -1.047 1 91.31 176 TYR B O 1
ATOM 5189 N N . PRO B 1 177 ? 0.389 19.656 -0.266 1 88.25 177 PRO B N 1
ATOM 5190 C CA . PRO B 1 177 ? 1.033 19.469 -1.568 1 88.25 177 PRO B CA 1
ATOM 5191 C C . PRO B 1 177 ? 0.609 18.172 -2.264 1 88.25 177 PRO B C 1
ATOM 5193 O O . PRO B 1 177 ? 0.696 18.078 -3.49 1 88.25 177 PRO B O 1
ATOM 5196 N N . LEU B 1 178 ? 0.145 17.234 -1.565 1 87.75 178 LEU B N 1
ATOM 5197 C CA . LEU B 1 178 ? -0.311 15.977 -2.15 1 87.75 178 LEU B CA 1
ATOM 5198 C C . LEU B 1 178 ? -1.365 16.234 -3.223 1 87.75 178 LEU B C 1
ATOM 5200 O O . LEU B 1 178 ? -1.361 15.57 -4.27 1 87.75 178 LEU B O 1
ATOM 5204 N N . TYR B 1 179 ? -2.258 17.078 -3.004 1 92.69 179 TYR B N 1
ATOM 5205 C CA . TYR B 1 179 ? -3.359 17.328 -3.93 1 92.69 179 TYR B CA 1
ATOM 5206 C C . TYR B 1 179 ? -2.846 17.875 -5.254 1 92.69 179 TYR B C 1
ATOM 5208 O O . TYR B 1 179 ? -3.184 17.375 -6.324 1 92.69 179 TYR B O 1
ATOM 5216 N N . GLY B 1 180 ? -2.02 18.938 -5.164 1 89.44 180 GLY B N 1
ATOM 5217 C CA . GLY B 1 180 ? -1.436 19.484 -6.383 1 89.44 180 GLY B CA 1
ATOM 5218 C C . GLY B 1 180 ? -0.623 18.453 -7.156 1 89.44 180 GLY B C 1
ATOM 5219 O O . GLY B 1 180 ? -0.711 18.391 -8.383 1 89.44 180 GLY B O 1
ATOM 5220 N N . ALA B 1 181 ? 0.104 17.75 -6.438 1 84.12 181 ALA B N 1
ATOM 5221 C CA . ALA B 1 181 ? 0.95 16.734 -7.062 1 84.12 181 ALA B CA 1
ATOM 5222 C C . ALA B 1 181 ? 0.108 15.672 -7.766 1 84.12 181 ALA B C 1
ATOM 5224 O O . ALA B 1 181 ? 0.424 15.266 -8.891 1 84.12 181 ALA B O 1
ATOM 5225 N N . CYS B 1 182 ? -0.912 15.172 -7.109 1 87.31 182 CYS B N 1
ATOM 5226 C CA . CYS B 1 182 ? -1.79 14.148 -7.672 1 87.31 182 CYS B CA 1
ATOM 5227 C C . CYS B 1 182 ? -2.492 14.664 -8.922 1 87.31 182 CYS B C 1
ATOM 5229 O O . CYS B 1 182 ? -2.59 13.953 -9.922 1 87.31 182 CYS B O 1
ATOM 5231 N N . ILE B 1 183 ? -2.984 15.875 -8.898 1 91.06 183 ILE B N 1
ATOM 5232 C CA . ILE B 1 183 ? -3.676 16.484 -10.031 1 91.06 183 ILE B CA 1
ATOM 5233 C C . ILE B 1 183 ? -2.738 16.531 -11.234 1 91.06 183 ILE B C 1
ATOM 5235 O O . ILE B 1 183 ? -3.115 16.156 -12.344 1 91.06 183 ILE B O 1
ATOM 5239 N N . GLN B 1 184 ? -1.55 16.984 -10.961 1 84.5 184 GLN B N 1
ATOM 5240 C CA . GLN B 1 184 ? -0.562 17.094 -12.031 1 84.5 184 GLN B CA 1
ATOM 5241 C C . GLN B 1 184 ? -0.225 15.719 -12.609 1 84.5 184 GLN B C 1
ATOM 5243 O O . GLN B 1 184 ? -0.153 15.555 -13.828 1 84.5 184 GLN B O 1
ATOM 5248 N N . GLN B 1 185 ? -0.035 14.789 -11.758 1 79.56 185 GLN B N 1
ATOM 5249 C CA . GLN B 1 185 ? 0.298 13.43 -12.18 1 79.56 185 GLN B CA 1
ATOM 5250 C C . GLN B 1 185 ? -0.805 12.844 -13.055 1 79.56 185 GLN B C 1
ATOM 5252 O O . GLN B 1 185 ? -0.527 12.086 -13.992 1 79.56 185 GLN B O 1
ATOM 5257 N N . LEU B 1 186 ? -1.979 13.195 -12.734 1 82.81 186 LEU B N 1
ATOM 5258 C CA . LEU B 1 186 ? -3.129 12.641 -13.438 1 82.81 186 LEU B CA 1
ATOM 5259 C C . LEU B 1 186 ? -3.473 13.477 -14.664 1 82.81 186 LEU B C 1
ATOM 5261 O O . LEU B 1 186 ? -4.445 13.195 -15.367 1 82.81 186 LEU B O 1
ATOM 5265 N N . GLY B 1 187 ? -2.691 14.609 -14.898 1 85.25 187 GLY B N 1
ATOM 5266 C CA . GLY B 1 187 ? -2.826 15.406 -16.109 1 85.25 187 GLY B CA 1
ATOM 5267 C C . GLY B 1 187 ? -3.918 16.453 -16 1 85.25 187 GLY B C 1
ATOM 5268 O O . GLY B 1 187 ? -4.359 17 -17.016 1 85.25 187 GLY B O 1
ATOM 5269 N N . GLY B 1 188 ? -4.422 16.734 -14.82 1 92.56 188 GLY B N 1
ATOM 5270 C CA . GLY B 1 188 ? -5.453 17.734 -14.633 1 92.56 188 GLY B CA 1
ATOM 5271 C C . GLY B 1 188 ? -4.895 19.125 -14.336 1 92.56 188 GLY B C 1
ATOM 5272 O O . GLY B 1 188 ? -3.691 19.344 -14.477 1 92.56 188 GLY B O 1
ATOM 5273 N N . LYS B 1 189 ? -5.82 20.016 -13.984 1 95.38 189 LYS B N 1
ATOM 5274 C CA . LYS B 1 189 ? -5.453 21.391 -13.664 1 95.38 189 LYS B CA 1
ATOM 5275 C C . LYS B 1 189 ? -5.652 21.672 -12.18 1 95.38 189 LYS B C 1
ATOM 5277 O O . LYS B 1 189 ? -6.73 21.422 -11.633 1 95.38 189 LYS B O 1
ATOM 5282 N N . THR B 1 190 ? -4.582 22.125 -11.578 1 95.5 190 THR B N 1
ATOM 5283 C CA . THR B 1 190 ? -4.691 22.594 -10.195 1 95.5 190 THR B CA 1
ATOM 5284 C C . THR B 1 190 ? -5.324 23.984 -10.133 1 95.5 190 THR B C 1
ATOM 5286 O O . THR B 1 190 ? -4.781 24.938 -10.688 1 95.5 190 THR B O 1
ATOM 5289 N N . CYS B 1 191 ? -6.445 24.141 -9.523 1 97.62 191 CYS B N 1
ATOM 5290 C CA . CYS B 1 191 ? -7.148 25.406 -9.336 1 97.62 191 CYS B CA 1
ATOM 5291 C C . CYS B 1 191 ? -7.188 25.797 -7.863 1 97.62 191 CYS B C 1
ATOM 5293 O O . CYS B 1 191 ? -7.629 25.016 -7.02 1 97.62 191 CYS B O 1
ATOM 5295 N N . HIS B 1 192 ? -6.77 27 -7.562 1 97.25 192 HIS B N 1
ATOM 5296 C CA . HIS B 1 192 ? -6.672 27.391 -6.16 1 97.25 192 HIS B CA 1
ATOM 5297 C C . HIS B 1 192 ? -7.824 28.312 -5.762 1 97.25 192 HIS B C 1
ATOM 5299 O O . HIS B 1 192 ? -8.32 29.078 -6.586 1 97.25 192 HIS B O 1
ATOM 5305 N N . TYR B 1 193 ? -8.273 28.125 -4.582 1 97.75 193 TYR B N 1
ATOM 5306 C CA . TYR B 1 193 ? -8.961 29.203 -3.863 1 97.75 193 TYR B CA 1
ATOM 5307 C C . TYR B 1 193 ? -8.172 29.625 -2.633 1 97.75 193 TYR B C 1
ATOM 5309 O O . TYR B 1 193 ? -7.402 28.844 -2.074 1 97.75 193 TYR B O 1
ATOM 5317 N N . ASN B 1 194 ? -8.414 30.828 -2.193 1 96.5 194 ASN B N 1
ATOM 5318 C CA . ASN B 1 194 ? -7.523 31.375 -1.171 1 96.5 194 ASN B CA 1
ATOM 5319 C C . ASN B 1 194 ? -8.148 31.281 0.219 1 96.5 194 ASN B C 1
ATOM 5321 O O . ASN B 1 194 ? -9.32 31.609 0.4 1 96.5 194 ASN B O 1
ATOM 5325 N N . LEU B 1 195 ? -7.316 30.797 1.157 1 97.19 195 LEU B N 1
ATOM 5326 C CA . LEU B 1 195 ? -7.668 30.953 2.562 1 97.19 195 LEU B CA 1
ATOM 5327 C C . LEU B 1 195 ? -7.34 32.375 3.045 1 97.19 195 LEU B C 1
ATOM 5329 O O . LEU B 1 195 ? -6.387 33 2.564 1 97.19 195 LEU B O 1
ATOM 5333 N N . ASN B 1 196 ? -8.141 32.812 4 1 96.75 196 ASN B N 1
ATOM 5334 C CA . ASN B 1 196 ? -8.016 34.188 4.453 1 96.75 196 ASN B CA 1
ATOM 5335 C C . ASN B 1 196 ? -7.172 34.281 5.719 1 96.75 196 ASN B C 1
ATOM 5337 O O . ASN B 1 196 ? -7.688 34.125 6.828 1 96.75 196 ASN B O 1
ATOM 5341 N N . GLU B 1 197 ? -5.938 34.656 5.582 1 96.25 197 GLU B N 1
ATOM 5342 C CA . GLU B 1 197 ? -5.008 34.75 6.703 1 96.25 197 GLU B CA 1
ATOM 5343 C C . GLU B 1 197 ? -5.48 35.781 7.723 1 96.25 197 GLU B C 1
ATOM 5345 O O . GLU B 1 197 ? -5.254 35.625 8.922 1 96.25 197 GLU B O 1
ATOM 5350 N N . ASP B 1 198 ? -6.172 36.781 7.266 1 95.69 198 ASP B N 1
ATOM 5351 C CA . ASP B 1 198 ? -6.656 37.844 8.141 1 95.69 198 ASP B CA 1
ATOM 5352 C C . ASP B 1 198 ? -7.898 37.406 8.906 1 95.69 198 ASP B C 1
ATOM 5354 O O . ASP B 1 198 ? -8.336 38.094 9.836 1 95.69 198 ASP B O 1
ATOM 5358 N N . ASN B 1 199 ? -8.414 36.344 8.57 1 95.31 199 ASN B N 1
ATOM 5359 C CA . ASN B 1 199 ? -9.578 35.75 9.234 1 95.31 199 ASN B CA 1
ATOM 5360 C C . ASN B 1 199 ? -9.336 34.312 9.617 1 95.31 199 ASN B C 1
ATOM 5362 O O . ASN B 1 199 ? -10.109 33.406 9.234 1 95.31 199 ASN B O 1
ATOM 5366 N N . TYR B 1 200 ? -8.211 34.062 10.273 1 93.06 200 TYR B N 1
ATOM 5367 C CA . TYR B 1 200 ? -7.832 32.781 10.883 1 93.06 200 TYR B CA 1
ATOM 5368 C C . TYR B 1 200 ? -7.797 31.672 9.852 1 93.06 200 TYR B C 1
ATOM 5370 O O . TYR B 1 200 ? -8.211 30.547 10.141 1 93.06 200 TYR B O 1
ATOM 5378 N N . TRP B 1 201 ? -7.488 32.031 8.586 1 96.12 201 TRP B N 1
ATOM 5379 C CA . TRP B 1 201 ? -7.273 31.109 7.473 1 96.12 201 TRP B CA 1
ATOM 5380 C C . TRP B 1 201 ? -8.578 30.438 7.062 1 96.12 201 TRP B C 1
ATOM 5382 O O . TRP B 1 201 ? -8.562 29.406 6.383 1 96.12 201 TRP B O 1
ATOM 5392 N N . LEU B 1 202 ? -9.719 30.953 7.445 1 95.88 202 LEU B N 1
ATOM 5393 C CA . LEU B 1 202 ? -11 30.406 7.008 1 95.88 202 LEU B CA 1
ATOM 5394 C C . LEU B 1 202 ? -11.227 30.672 5.527 1 95.88 202 LEU B C 1
ATOM 5396 O O . LEU B 1 202 ? -10.836 31.719 5.012 1 95.88 202 LEU B O 1
ATOM 5400 N N . PRO B 1 203 ? -11.828 29.703 4.859 1 96.5 203 PRO B N 1
ATOM 5401 C CA . PRO B 1 203 ? -12.203 29.984 3.471 1 96.5 203 PRO B CA 1
ATOM 5402 C C . PRO B 1 203 ? -13.219 31.109 3.344 1 96.5 203 PRO B C 1
ATOM 5404 O O . PRO B 1 203 ? -14.086 31.266 4.207 1 96.5 203 PRO B O 1
ATOM 5407 N N . ASP B 1 204 ? -13.078 31.844 2.316 1 94.81 204 ASP B N 1
ATOM 5408 C CA . ASP B 1 204 ? -14.031 32.906 1.959 1 94.81 204 ASP B CA 1
ATOM 5409 C C . ASP B 1 204 ? -14.859 32.5 0.736 1 94.81 204 ASP B C 1
ATOM 5411 O O . ASP B 1 204 ? -14.312 32.312 -0.357 1 94.81 204 ASP B O 1
ATOM 5415 N N . ILE B 1 205 ? -16.156 32.438 0.922 1 97.38 205 ILE B N 1
ATOM 5416 C CA . ILE B 1 205 ? -17.031 31.953 -0.126 1 97.38 205 ILE B CA 1
ATOM 5417 C C . ILE B 1 205 ? -16.953 32.875 -1.341 1 97.38 205 ILE B C 1
ATOM 5419 O O . ILE B 1 205 ? -17.078 32.406 -2.482 1 97.38 205 ILE B O 1
ATOM 5423 N N . ASN B 1 206 ? -16.781 34.125 -1.099 1 97.62 206 ASN B N 1
ATOM 5424 C CA . ASN B 1 206 ? -16.656 35.062 -2.215 1 97.62 206 ASN B CA 1
ATOM 5425 C C . ASN B 1 206 ? -15.391 34.812 -3.033 1 97.62 206 ASN B C 1
ATOM 5427 O O . ASN B 1 206 ? -15.414 34.906 -4.262 1 97.62 206 ASN B O 1
ATOM 5431 N N . ASP B 1 207 ? -14.359 34.562 -2.379 1 97.5 207 ASP B N 1
ATOM 5432 C CA . ASP B 1 207 ? -13.141 34.188 -3.1 1 97.5 207 ASP B CA 1
ATOM 5433 C C . ASP B 1 207 ? -13.344 32.906 -3.902 1 97.5 207 ASP B C 1
ATOM 5435 O O . ASP B 1 207 ? -12.922 32.812 -5.059 1 97.5 207 ASP B O 1
ATOM 5439 N N . ILE B 1 208 ? -13.961 31.922 -3.309 1 98.38 208 ILE B N 1
ATOM 5440 C CA . ILE B 1 208 ? -14.219 30.656 -3.977 1 98.38 208 ILE B CA 1
ATOM 5441 C C . ILE B 1 208 ? -15.023 30.891 -5.254 1 98.38 208 ILE B C 1
ATOM 5443 O O . ILE B 1 208 ? -14.68 30.375 -6.316 1 98.38 208 ILE B O 1
ATOM 5447 N N . LYS B 1 209 ? -16.047 31.719 -5.148 1 98.44 209 LYS B N 1
ATOM 5448 C CA . LYS B 1 209 ? -16.875 32.031 -6.297 1 98.44 209 LYS B CA 1
ATOM 5449 C C . LYS B 1 209 ? -16.078 32.75 -7.387 1 98.44 209 LYS B C 1
ATOM 5451 O O . LYS B 1 209 ? -16.203 32.406 -8.57 1 98.44 209 LYS B O 1
ATOM 5456 N N . GLU B 1 210 ? -15.328 33.656 -6.938 1 98.25 210 GLU B N 1
ATOM 5457 C CA . GLU B 1 210 ? -14.523 34.406 -7.883 1 98.25 210 GLU B CA 1
ATOM 5458 C C . GLU B 1 210 ? -13.523 33.531 -8.617 1 98.25 210 GLU B C 1
ATOM 5460 O O . GLU B 1 210 ? -13.391 33.625 -9.836 1 98.25 210 GLU B O 1
ATOM 5465 N N . GLN B 1 211 ? -12.812 32.75 -7.902 1 98.06 211 GLN B N 1
ATOM 5466 C CA . GLN B 1 211 ? -11.836 31.844 -8.508 1 98.06 211 GLN B CA 1
ATOM 5467 C C . GLN B 1 211 ? -12.516 30.859 -9.453 1 98.06 211 GLN B C 1
ATOM 5469 O O . GLN B 1 211 ? -12 30.578 -10.539 1 98.06 211 GLN B O 1
ATOM 5474 N N . TYR B 1 212 ? -13.633 30.312 -9.023 1 98.25 212 TYR B N 1
ATOM 5475 C CA . TYR B 1 212 ? -14.391 29.391 -9.867 1 98.25 212 TYR B CA 1
ATOM 5476 C C . TYR B 1 212 ? -14.695 30.016 -11.219 1 98.25 212 TYR B C 1
ATOM 5478 O O . TYR B 1 212 ? -14.469 29.406 -12.266 1 98.25 212 TYR B O 1
ATOM 5486 N N . GLU B 1 213 ? -15.195 31.203 -11.156 1 98.31 213 GLU B N 1
ATOM 5487 C CA . GLU B 1 213 ? -15.555 31.906 -12.391 1 98.31 213 GLU B CA 1
ATOM 5488 C C . GLU B 1 213 ? -14.328 32.156 -13.258 1 98.31 213 GLU B C 1
ATOM 5490 O O . GLU B 1 213 ? -14.391 32.031 -14.484 1 98.31 213 GLU B O 1
ATOM 5495 N N . LYS B 1 214 ? -13.336 32.531 -12.648 1 98.12 214 LYS B N 1
ATOM 5496 C CA . LYS B 1 214 ? -12.086 32.781 -13.367 1 98.12 214 LYS B CA 1
ATOM 5497 C C . LYS B 1 214 ? -11.656 31.516 -14.125 1 98.12 214 LYS B C 1
ATOM 5499 O O . LYS B 1 214 ? -11.336 31.578 -15.32 1 98.12 214 LYS B O 1
ATOM 5504 N N . TYR B 1 215 ? -11.641 30.406 -13.461 1 98 215 TYR B N 1
ATOM 5505 C CA . TYR B 1 215 ? -11.203 29.156 -14.086 1 98 215 TYR B CA 1
ATOM 5506 C C . TYR B 1 215 ? -12.18 28.719 -15.164 1 98 215 TYR B C 1
ATOM 5508 O O . TYR B 1 215 ? -11.773 28.172 -16.203 1 98 215 TYR B O 1
ATOM 5516 N N . GLN B 1 216 ? -13.461 28.938 -14.961 1 97.06 216 GLN B N 1
ATOM 5517 C CA . GLN B 1 216 ? -14.453 28.656 -16 1 97.06 216 GLN B CA 1
ATOM 5518 C C . GLN B 1 216 ? -14.18 29.469 -17.266 1 97.06 216 GLN B C 1
ATOM 5520 O O . GLN B 1 216 ? -14.281 28.953 -18.375 1 97.06 216 GLN B O 1
ATOM 5525 N N . ASN B 1 217 ? -13.844 30.641 -17.031 1 97.75 217 ASN B N 1
ATOM 5526 C CA . ASN B 1 217 ? -13.555 31.531 -18.156 1 97.75 217 ASN B CA 1
ATOM 5527 C C . ASN B 1 217 ? -12.297 31.094 -18.906 1 97.75 217 ASN B C 1
ATOM 5529 O O . ASN B 1 217 ? -12.141 31.406 -20.094 1 97.75 217 ASN B O 1
ATOM 5533 N N . GLU B 1 218 ? -11.477 30.391 -18.266 1 97.5 218 GLU B N 1
ATOM 5534 C CA . GLU B 1 218 ? -10.258 29.875 -18.891 1 97.5 218 GLU B CA 1
ATOM 5535 C C . GLU B 1 218 ? -10.508 28.531 -19.562 1 97.5 218 GLU B C 1
ATOM 5537 O O . GLU B 1 218 ? -9.586 27.906 -20.094 1 97.5 218 GLU B O 1
ATOM 5542 N N . GLY B 1 219 ? -11.695 28.047 -19.469 1 97.62 219 GLY B N 1
ATOM 5543 C CA . GLY B 1 219 ? -12.078 26.812 -20.141 1 97.62 219 GLY B CA 1
ATOM 5544 C C . GLY B 1 219 ? -11.891 25.578 -19.297 1 97.62 219 GLY B C 1
ATOM 5545 O O . GLY B 1 219 ? -12.016 24.453 -19.781 1 97.62 219 GLY B O 1
ATOM 5546 N N . ILE B 1 220 ? -11.625 25.812 -18.062 1 97.62 220 ILE B N 1
ATOM 5547 C CA . ILE B 1 220 ? -11.398 24.688 -17.156 1 97.62 220 ILE B CA 1
ATOM 5548 C C . ILE B 1 220 ? -12.727 24.203 -16.594 1 97.62 220 ILE B C 1
ATOM 5550 O O . ILE B 1 220 ? -13.523 25 -16.094 1 97.62 220 ILE B O 1
ATOM 5554 N N . LYS B 1 221 ? -12.984 22.953 -16.719 1 96.62 221 LYS B N 1
ATOM 5555 C CA . LYS B 1 221 ? -14.156 22.359 -16.078 1 96.62 221 LYS B CA 1
ATOM 5556 C C . LYS B 1 221 ? -13.828 21.875 -14.664 1 96.62 221 LYS B C 1
ATOM 5558 O O . LYS B 1 221 ? -13.141 20.875 -14.492 1 96.62 221 LYS B O 1
ATOM 5563 N N . ILE B 1 222 ? -14.344 22.516 -13.719 1 97.38 222 ILE B N 1
ATOM 5564 C CA . ILE B 1 222 ? -14.078 22.156 -12.328 1 97.38 222 ILE B CA 1
ATOM 5565 C C . ILE B 1 222 ? -14.898 20.922 -11.945 1 97.38 222 ILE B C 1
ATOM 5567 O O . ILE B 1 222 ? -16.125 20.922 -12.086 1 97.38 222 ILE B O 1
ATOM 5571 N N . LYS B 1 223 ? -14.18 19.938 -11.422 1 97.25 223 LYS B N 1
ATOM 5572 C CA . LYS B 1 223 ? -14.82 18.672 -11.109 1 97.25 223 LYS B CA 1
ATOM 5573 C C . LYS B 1 223 ? -15.094 18.547 -9.609 1 97.25 223 LYS B C 1
ATOM 5575 O O . LYS B 1 223 ? -16.016 17.844 -9.195 1 97.25 223 LYS B O 1
ATOM 5580 N N . ALA B 1 224 ? -14.258 19.156 -8.82 1 98.38 224 ALA B N 1
ATOM 5581 C CA . ALA B 1 224 ? -14.375 19 -7.375 1 98.38 224 ALA B CA 1
ATOM 5582 C C . ALA B 1 224 ? -13.758 20.188 -6.637 1 98.38 224 ALA B C 1
ATOM 5584 O O . ALA B 1 224 ? -12.984 20.953 -7.215 1 98.38 224 ALA B O 1
ATOM 5585 N N . LEU B 1 225 ? -14.188 20.375 -5.418 1 98.69 225 LEU B N 1
ATOM 5586 C CA . LEU B 1 225 ? -13.594 21.281 -4.438 1 98.69 225 LEU B CA 1
ATOM 5587 C C . LEU B 1 225 ? -13.117 20.516 -3.207 1 98.69 225 LEU B C 1
ATOM 5589 O O . LEU B 1 225 ? -13.875 19.734 -2.625 1 98.69 225 LEU B O 1
ATOM 5593 N N . VAL B 1 226 ? -11.805 20.688 -2.871 1 98.75 226 VAL B N 1
ATOM 5594 C CA . VAL B 1 226 ? -11.211 20.031 -1.722 1 98.75 226 VAL B CA 1
ATOM 5595 C C . VAL B 1 226 ? -11.219 20.953 -0.514 1 98.75 226 VAL B C 1
ATOM 5597 O O . VAL B 1 226 ? -10.844 22.125 -0.621 1 98.75 226 VAL B O 1
ATOM 5600 N N . VAL B 1 227 ? -11.656 20.484 0.603 1 98.62 227 VAL B N 1
ATOM 5601 C CA . VAL B 1 227 ? -11.547 21.188 1.873 1 98.62 227 VAL B CA 1
ATOM 5602 C C . VAL B 1 227 ? -10.812 20.328 2.891 1 98.62 227 VAL B C 1
ATOM 5604 O O . VAL B 1 227 ? -11.109 19.125 3.031 1 98.62 227 VAL B O 1
ATOM 5607 N N . ILE B 1 228 ? -9.844 20.875 3.504 1 97.62 228 ILE B N 1
ATOM 5608 C CA . ILE B 1 228 ? -9.109 20.203 4.566 1 97.62 228 ILE B CA 1
ATOM 5609 C C . ILE B 1 228 ? -9.508 20.781 5.922 1 97.62 228 ILE B C 1
ATOM 5611 O O . ILE B 1 228 ? -9.25 21.953 6.195 1 97.62 228 ILE B O 1
ATOM 5615 N N . ASN B 1 229 ? -10.156 20 6.766 1 96.81 229 ASN B N 1
ATOM 5616 C CA . ASN B 1 229 ? -10.727 20.453 8.031 1 96.81 229 ASN B CA 1
ATOM 5617 C C . ASN B 1 229 ? -10.594 19.391 9.125 1 96.81 229 ASN B C 1
ATOM 5619 O O . ASN B 1 229 ? -11.242 18.344 9.062 1 96.81 229 ASN B O 1
ATOM 5623 N N . PRO B 1 230 ? -9.789 19.688 10.156 1 96.06 230 PRO B N 1
ATOM 5624 C CA . PRO B 1 230 ? -8.898 20.828 10.398 1 96.06 230 PRO B CA 1
ATOM 5625 C C . PRO B 1 230 ? -7.816 20.969 9.328 1 96.06 230 PRO B C 1
ATOM 5627 O O . PRO B 1 230 ? -7.445 19.984 8.688 1 96.06 230 PRO B O 1
ATOM 5630 N N . GLY B 1 231 ? -7.32 22.172 9.25 1 95.44 231 GLY B N 1
ATOM 5631 C CA . GLY B 1 231 ? -6.547 22.516 8.062 1 95.44 231 GLY B CA 1
ATOM 5632 C C . GLY B 1 231 ? -5.07 22.188 8.203 1 95.44 231 GLY B C 1
ATOM 5633 O O . GLY B 1 231 ? -4.488 22.375 9.273 1 95.44 231 GLY B O 1
ATOM 5634 N N . ASN B 1 232 ? -4.438 21.766 7.164 1 94.25 232 ASN B N 1
ATOM 5635 C CA . ASN B 1 232 ? -3.006 21.672 6.906 1 94.25 232 ASN B CA 1
ATOM 5636 C C . ASN B 1 232 ? -2.602 22.531 5.711 1 94.25 232 ASN B C 1
ATOM 5638 O O . ASN B 1 232 ? -3.064 22.312 4.59 1 94.25 232 ASN B O 1
ATOM 5642 N N . PRO B 1 233 ? -1.898 23.594 5.961 1 95.12 233 PRO B N 1
ATOM 5643 C CA . PRO B 1 233 ? -0.909 23.781 7.023 1 95.12 233 PRO B CA 1
ATOM 5644 C C . PRO B 1 233 ? -1.366 24.781 8.078 1 95.12 233 PRO B C 1
ATOM 5646 O O . PRO B 1 233 ? -0.578 25.188 8.938 1 95.12 233 PRO B O 1
ATOM 5649 N N . CYS B 1 234 ? -2.6 25.188 8.086 1 95.19 234 CYS B N 1
ATOM 5650 C CA . CYS B 1 234 ? -2.924 26.422 8.789 1 95.19 234 CYS B CA 1
ATOM 5651 C C . CYS B 1 234 ? -3.609 26.125 10.117 1 95.19 234 CYS B C 1
ATOM 5653 O O . CYS B 1 234 ? -3.762 27.016 10.961 1 95.19 234 CYS B O 1
ATOM 5655 N N . GLY B 1 235 ? -4.082 24.938 10.312 1 94.19 235 GLY B N 1
ATOM 5656 C CA . GLY B 1 235 ? -4.59 24.5 11.609 1 94.19 235 GLY B CA 1
ATOM 5657 C C . GLY B 1 235 ? -5.988 25.016 11.898 1 94.19 235 GLY B C 1
ATOM 5658 O O . GLY B 1 235 ? -6.488 24.875 13.016 1 94.19 235 GLY B O 1
ATOM 5659 N N . GLU B 1 236 ? -6.688 25.578 10.977 1 93.94 236 GLU B N 1
ATOM 5660 C CA . GLU B 1 236 ? -8.023 26.141 11.188 1 93.94 236 GLU B CA 1
ATOM 5661 C C . GLU B 1 236 ? -9.07 25.031 11.281 1 93.94 236 GLU B C 1
ATOM 5663 O O . GLU B 1 236 ? -8.914 23.969 10.664 1 93.94 236 GLU B O 1
ATOM 5668 N N . VAL B 1 237 ? -10.109 25.234 12.039 1 96.31 237 VAL B N 1
ATOM 5669 C CA . VAL B 1 237 ? -11.312 24.422 12.117 1 96.31 237 VAL B CA 1
ATOM 5670 C C . VAL B 1 237 ? -12.523 25.219 11.633 1 96.31 237 VAL B C 1
ATOM 5672 O O . VAL B 1 237 ? -12.75 26.344 12.094 1 96.31 237 VAL B O 1
ATOM 5675 N N . LEU B 1 238 ? -13.266 24.688 10.727 1 96.75 238 LEU B N 1
ATOM 5676 C CA . LEU B 1 238 ? -14.312 25.438 10.062 1 96.75 238 LEU B CA 1
ATOM 5677 C C . LEU B 1 238 ? -15.57 25.516 10.93 1 96.75 238 LEU B C 1
ATOM 5679 O O . LEU B 1 238 ? -16.016 24.516 11.477 1 96.75 238 LEU B O 1
ATOM 5683 N N . PRO B 1 239 ? -16.109 26.719 11.062 1 95.44 239 PRO B N 1
ATOM 5684 C CA . PRO B 1 239 ? -17.422 26.844 11.688 1 95.44 239 PRO B CA 1
ATOM 5685 C C . PRO B 1 239 ? -18.547 26.297 10.812 1 95.44 239 PRO B C 1
ATOM 5687 O O . PRO B 1 239 ? -18.391 26.188 9.594 1 95.44 239 PRO B O 1
ATOM 5690 N N . VAL B 1 240 ? -19.672 26.031 11.391 1 97.25 240 VAL B N 1
ATOM 5691 C CA . VAL B 1 240 ? -20.828 25.422 10.734 1 97.25 240 VAL B CA 1
ATOM 5692 C C . VAL B 1 240 ? -21.281 26.281 9.562 1 97.25 240 VAL B C 1
ATOM 5694 O O . VAL B 1 240 ? -21.594 25.781 8.484 1 97.25 240 VAL B O 1
ATOM 5697 N N . ASP B 1 241 ? -21.281 27.594 9.758 1 97.12 241 ASP B N 1
ATOM 5698 C CA . ASP B 1 241 ? -21.766 28.5 8.719 1 97.12 241 ASP B CA 1
ATOM 5699 C C . ASP B 1 241 ? -20.875 28.438 7.477 1 97.12 241 ASP B C 1
ATOM 5701 O O . ASP B 1 241 ? -21.375 28.469 6.348 1 97.12 241 ASP B O 1
ATOM 5705 N N . THR B 1 242 ? -19.594 28.391 7.656 1 97.12 242 THR B N 1
ATOM 5706 C CA . THR B 1 242 ? -18.656 28.25 6.543 1 97.12 242 THR B CA 1
ATOM 5707 C C . THR B 1 242 ? -18.891 26.953 5.793 1 97.12 242 THR B C 1
ATOM 5709 O O . THR B 1 242 ? -18.875 26.922 4.559 1 97.12 242 THR B O 1
ATOM 5712 N N . ILE B 1 243 ? -19.109 25.859 6.516 1 98.5 243 ILE B N 1
ATOM 5713 C CA . ILE B 1 243 ? -19.375 24.547 5.926 1 98.5 243 ILE B CA 1
ATOM 5714 C C . ILE B 1 243 ? -20.641 24.609 5.078 1 98.5 243 ILE B C 1
ATOM 5716 O O . ILE B 1 243 ? -20.656 24.125 3.941 1 98.5 243 ILE B O 1
ATOM 5720 N N . LYS B 1 244 ? -21.672 25.234 5.594 1 98.56 244 LYS B N 1
ATOM 5721 C CA . LYS B 1 244 ? -22.938 25.344 4.879 1 98.56 244 LYS B CA 1
ATOM 5722 C C . LYS B 1 244 ? -22.766 26.125 3.576 1 98.56 244 LYS B C 1
ATOM 5724 O O . LYS B 1 244 ? -23.344 25.75 2.549 1 98.56 244 LYS B O 1
ATOM 5729 N N . GLU B 1 245 ? -22.016 27.172 3.641 1 98.5 245 GLU B N 1
ATOM 5730 C CA . GLU B 1 245 ? -21.781 27.984 2.455 1 98.5 245 GLU B CA 1
ATOM 5731 C C . GLU B 1 245 ? -21.078 27.188 1.366 1 98.5 245 GLU B C 1
ATOM 5733 O O . GLU B 1 245 ? -21.438 27.266 0.191 1 98.5 245 GLU B O 1
ATOM 5738 N N . ILE B 1 246 ? -20.125 26.438 1.761 1 98.69 246 ILE B N 1
ATOM 5739 C CA . ILE B 1 246 ? -19.359 25.641 0.812 1 98.69 246 ILE B CA 1
ATOM 5740 C C . ILE B 1 246 ? -20.25 24.547 0.203 1 98.69 246 ILE B C 1
ATOM 5742 O O . ILE B 1 246 ? -20.203 24.312 -1.006 1 98.69 246 ILE B O 1
ATOM 5746 N N . ILE B 1 247 ? -21.016 23.891 1.044 1 98.81 247 ILE B N 1
ATOM 5747 C CA . ILE B 1 247 ? -21.938 22.875 0.594 1 98.81 247 ILE B CA 1
ATOM 5748 C C . ILE B 1 247 ? -22.891 23.453 -0.449 1 98.81 247 ILE B C 1
ATOM 5750 O O . ILE B 1 247 ? -23.094 22.859 -1.517 1 98.81 247 ILE B O 1
ATOM 5754 N N . ARG B 1 248 ? -23.453 24.641 -0.19 1 98.5 248 ARG B N 1
ATOM 5755 C CA . ARG B 1 248 ? -24.391 25.281 -1.106 1 98.5 248 ARG B CA 1
ATOM 5756 C C . ARG B 1 248 ? -23.703 25.609 -2.432 1 98.5 248 ARG B C 1
ATOM 5758 O O . ARG B 1 248 ? -24.281 25.391 -3.5 1 98.5 248 ARG B O 1
ATOM 5765 N N . PHE B 1 249 ? -22.578 26.141 -2.363 1 98.44 249 PHE B N 1
ATOM 5766 C CA . PHE B 1 249 ? -21.812 26.5 -3.561 1 98.44 249 PHE B CA 1
ATOM 5767 C C . PHE B 1 249 ? -21.578 25.266 -4.438 1 98.44 249 PHE B C 1
ATOM 5769 O O . PHE B 1 249 ? -21.844 25.297 -5.641 1 98.44 249 PHE B O 1
ATOM 5776 N N . CYS B 1 250 ? -21.062 24.156 -3.811 1 98.5 250 CYS B N 1
ATOM 5777 C CA . CYS B 1 250 ? -20.734 22.938 -4.562 1 98.5 250 CYS B CA 1
ATOM 5778 C C . CYS B 1 250 ? -22 22.344 -5.195 1 98.5 250 CYS B C 1
ATOM 5780 O O . CYS B 1 250 ? -21.953 21.859 -6.328 1 98.5 250 CYS B O 1
ATOM 5782 N N . ASN B 1 251 ? -23.062 22.375 -4.422 1 97.94 251 ASN B N 1
ATOM 5783 C CA . ASN B 1 251 ? -24.312 21.875 -4.965 1 97.94 251 ASN B CA 1
ATOM 5784 C C . ASN B 1 251 ? -24.797 22.703 -6.148 1 97.94 251 ASN B C 1
ATOM 5786 O O . ASN B 1 251 ? -25.234 22.156 -7.156 1 97.94 251 ASN B O 1
ATOM 5790 N N . GLU B 1 252 ? -24.781 24.031 -5.992 1 97.38 252 GLU B N 1
ATOM 5791 C CA . GLU B 1 252 ? -25.203 24.953 -7.039 1 97.38 252 GLU B CA 1
ATOM 5792 C C . GLU B 1 252 ? -24.406 24.734 -8.32 1 97.38 252 GLU B C 1
ATOM 5794 O O . GLU B 1 252 ? -24.969 24.75 -9.422 1 97.38 252 GLU B O 1
ATOM 5799 N N . LYS B 1 253 ? -23.141 24.547 -8.18 1 97.38 253 LYS B N 1
ATOM 5800 C CA . LYS B 1 253 ? -22.266 24.438 -9.344 1 97.38 253 LYS B CA 1
ATOM 5801 C C . LYS B 1 253 ? -22.156 22.984 -9.805 1 97.38 253 LYS B C 1
ATOM 5803 O O . LYS B 1 253 ? -21.5 22.703 -10.812 1 97.38 253 LYS B O 1
ATOM 5808 N N . LYS B 1 254 ? -22.75 22.062 -9.055 1 95.75 254 LYS B N 1
ATOM 5809 C CA . LYS B 1 254 ? -22.766 20.641 -9.375 1 95.75 254 LYS B CA 1
ATOM 5810 C C . LYS B 1 254 ? -21.359 20.062 -9.406 1 95.75 254 LYS B C 1
ATOM 5812 O O . LYS B 1 254 ? -21 19.344 -10.336 1 95.75 254 LYS B O 1
ATOM 5817 N N . ILE B 1 255 ? -20.547 20.453 -8.469 1 96.5 255 ILE B N 1
ATOM 5818 C CA . ILE B 1 255 ? -19.203 19.875 -8.359 1 96.5 255 ILE B CA 1
ATOM 5819 C C . ILE B 1 255 ? -19.125 19.016 -7.105 1 96.5 255 ILE B C 1
ATOM 5821 O O . ILE B 1 255 ? -19.828 19.25 -6.129 1 96.5 255 ILE B O 1
ATOM 5825 N N . CYS B 1 256 ? -18.266 18 -7.129 1 98.06 256 CYS B N 1
ATOM 5826 C CA . CYS B 1 256 ? -18.094 17.078 -6.008 1 98.06 256 CYS B CA 1
ATOM 5827 C C . CYS B 1 256 ? -17.344 17.766 -4.867 1 98.06 256 CYS B C 1
ATOM 5829 O O . CYS B 1 256 ? -16.422 18.547 -5.098 1 98.06 256 CYS B O 1
ATOM 5831 N N . LEU B 1 257 ? -17.828 17.547 -3.688 1 98.69 257 LEU B N 1
ATOM 5832 C CA . LEU B 1 257 ? -17.094 18 -2.51 1 98.69 257 LEU B CA 1
ATOM 5833 C C . LEU B 1 257 ? -16.203 16.891 -1.955 1 98.69 257 LEU B C 1
ATOM 5835 O O . LEU B 1 257 ? -16.688 15.805 -1.649 1 98.69 257 LEU B O 1
ATOM 5839 N N . MET B 1 258 ? -14.891 17.109 -1.882 1 98.69 258 MET B N 1
ATOM 5840 C CA . MET B 1 258 ? -13.914 16.234 -1.244 1 98.69 258 MET B CA 1
ATOM 5841 C C . MET B 1 258 ? -13.531 16.75 0.134 1 98.69 258 MET B C 1
ATOM 5843 O O . MET B 1 258 ? -12.82 17.75 0.243 1 98.69 258 MET B O 1
ATOM 5847 N N . ALA B 1 259 ? -13.969 16.094 1.124 1 98.81 259 ALA B N 1
ATOM 5848 C CA . ALA B 1 259 ? -13.742 16.516 2.504 1 98.81 259 ALA B CA 1
ATOM 5849 C C . ALA B 1 259 ? -12.602 15.734 3.145 1 98.81 259 ALA B C 1
ATOM 5851 O O . ALA B 1 259 ? -12.789 14.586 3.553 1 98.81 259 ALA B O 1
ATOM 5852 N N . ASP B 1 260 ? -11.453 16.344 3.252 1 98.31 260 ASP B N 1
ATOM 5853 C CA . ASP B 1 260 ? -10.305 15.789 3.965 1 98.31 260 ASP B CA 1
ATOM 5854 C C . ASP B 1 260 ? -10.398 16.078 5.461 1 98.31 260 ASP B C 1
ATOM 5856 O O . ASP B 1 260 ? -10.117 17.203 5.898 1 98.31 260 ASP B O 1
ATOM 5860 N N . GLU B 1 261 ? -10.758 15.094 6.215 1 98.12 261 GLU B N 1
ATOM 5861 C CA . GLU B 1 261 ? -11.047 15.273 7.633 1 98.12 261 GLU B CA 1
ATOM 5862 C C . GLU B 1 261 ? -10.156 14.383 8.492 1 98.12 261 GLU B C 1
ATOM 5864 O O . GLU B 1 261 ? -10.594 13.867 9.523 1 98.12 261 GLU B O 1
ATOM 5869 N N . VAL B 1 262 ? -8.906 14.219 8.031 1 96.88 262 VAL B N 1
ATOM 5870 C CA . VAL B 1 262 ? -7.969 13.289 8.656 1 96.88 262 VAL B CA 1
ATOM 5871 C C . VAL B 1 262 ? -7.578 13.789 10.039 1 96.88 262 VAL B C 1
ATOM 5873 O O . VAL B 1 262 ? -7.215 13 10.914 1 96.88 262 VAL B O 1
ATOM 5876 N N . TYR B 1 263 ? -7.742 15.125 10.328 1 96.31 263 TYR B N 1
ATOM 5877 C CA . TYR B 1 263 ? -7.34 15.711 11.602 1 96.31 263 TYR B CA 1
ATOM 5878 C C . TYR B 1 263 ? -8.547 15.914 12.516 1 96.31 263 TYR B C 1
ATOM 5880 O O . TYR B 1 263 ? -8.484 16.672 13.477 1 96.31 263 TYR B O 1
ATOM 5888 N N . GLN B 1 264 ? -9.602 15.234 12.312 1 95.88 264 GLN B N 1
ATOM 5889 C CA . GLN B 1 264 ? -10.891 15.492 12.945 1 95.88 264 GLN B CA 1
ATOM 5890 C C . GLN B 1 264 ? -10.789 15.359 14.469 1 95.88 264 GLN B C 1
ATOM 5892 O O . GLN B 1 264 ? -11.57 15.961 15.203 1 95.88 264 GLN B O 1
ATOM 5897 N N . GLU B 1 265 ? -9.781 14.688 14.945 1 93 265 GLU B N 1
ATOM 5898 C CA . GLU B 1 265 ? -9.68 14.492 16.391 1 93 265 GLU B CA 1
ATOM 5899 C C . GLU B 1 265 ? -8.562 15.344 16.984 1 93 265 GLU B C 1
ATOM 5901 O O . GLU B 1 265 ? -8.414 15.414 18.203 1 93 265 GLU B O 1
ATOM 5906 N N . ASN B 1 266 ? -7.762 15.953 16.188 1 93.38 266 ASN B N 1
ATOM 5907 C CA . ASN B 1 266 ? -6.691 16.828 16.656 1 93.38 266 ASN B CA 1
ATOM 5908 C C . ASN B 1 266 ? -7.188 18.25 16.891 1 93.38 266 ASN B C 1
ATOM 5910 O O . ASN B 1 266 ? -6.727 19.188 16.234 1 93.38 266 ASN B O 1
ATOM 5914 N N . ILE B 1 267 ? -8.062 18.406 17.781 1 91.81 267 ILE B N 1
ATOM 5915 C CA . ILE B 1 267 ? -8.617 19.703 18.125 1 91.81 267 ILE B CA 1
ATOM 5916 C C . ILE B 1 267 ? -8.352 20.016 19.594 1 91.81 267 ILE B C 1
ATOM 5918 O O . ILE B 1 267 ? -8.57 19.156 20.469 1 91.81 267 ILE B O 1
ATOM 5922 N N . TRP B 1 268 ? -7.844 21.141 19.875 1 83.81 268 TRP B N 1
ATOM 5923 C CA . TRP B 1 268 ? -7.512 21.453 21.266 1 83.81 268 TRP B CA 1
ATOM 5924 C C . TRP B 1 268 ? -8.086 22.797 21.672 1 83.81 268 TRP B C 1
ATOM 5926 O O . TRP B 1 268 ? -7.656 23.375 22.672 1 83.81 268 TRP B O 1
ATOM 5936 N N . THR B 1 269 ? -8.961 23.312 20.906 1 84.44 269 THR B N 1
ATOM 5937 C CA . THR B 1 269 ? -9.742 24.5 21.25 1 84.44 269 THR B CA 1
ATOM 5938 C C . THR B 1 269 ? -11.195 24.125 21.516 1 84.44 269 THR B C 1
ATOM 5940 O O . THR B 1 269 ? -11.562 22.953 21.484 1 84.44 269 THR B O 1
ATOM 5943 N N . ASP B 1 270 ? -11.938 25.188 21.797 1 84.31 270 ASP B N 1
ATOM 5944 C CA . ASP B 1 270 ? -13.344 24.953 22.109 1 84.31 270 ASP B CA 1
ATOM 5945 C C . ASP B 1 270 ? -14.195 24.922 20.844 1 84.31 270 ASP B C 1
ATOM 5947 O O . ASP B 1 270 ? -15.398 24.672 20.906 1 84.31 270 ASP B O 1
ATOM 5951 N N . VAL B 1 271 ? -13.578 25.125 19.766 1 84.44 271 VAL B N 1
ATOM 5952 C CA . VAL B 1 271 ? -14.32 25.031 18.516 1 84.44 271 VAL B CA 1
ATOM 5953 C C . VAL B 1 271 ? -14.547 23.547 18.172 1 84.44 271 VAL B C 1
ATOM 5955 O O . VAL B 1 271 ? -13.594 22.781 18.031 1 84.44 271 VAL B O 1
ATOM 5958 N N . PRO B 1 272 ? -15.781 23.219 18.094 1 90 272 PRO B N 1
ATOM 5959 C CA . PRO B 1 272 ? -16.047 21.797 17.812 1 90 272 PRO B CA 1
ATOM 5960 C C . PRO B 1 272 ? -15.828 21.438 16.344 1 90 272 PRO B C 1
ATOM 5962 O O . PRO B 1 272 ? -16.078 22.25 15.461 1 90 272 PRO B O 1
ATOM 5965 N N . PHE B 1 273 ? -15.445 20.219 16.109 1 95.31 273 PHE B N 1
ATOM 5966 C CA . PHE B 1 273 ? -15.391 19.688 14.75 1 95.31 273 PHE B CA 1
ATOM 5967 C C . PHE B 1 273 ? -16.781 19.25 14.289 1 95.31 273 PHE B C 1
ATOM 5969 O O . PHE B 1 273 ? -17.516 18.594 15.031 1 95.31 273 PHE B O 1
ATOM 5976 N N . ASN B 1 274 ? -17.141 19.703 13.172 1 97.38 274 ASN B N 1
ATOM 5977 C CA . ASN B 1 274 ? -18.312 19.203 12.453 1 97.38 274 ASN B CA 1
ATOM 5978 C C . ASN B 1 274 ? -17.953 18.672 11.07 1 97.38 274 ASN B C 1
ATOM 5980 O O . ASN B 1 274 ? -17.375 19.406 10.258 1 97.38 274 ASN B O 1
ATOM 5984 N N . SER B 1 275 ? -18.297 17.406 10.859 1 98.44 275 SER B N 1
ATOM 5985 C CA . SER B 1 275 ? -17.984 16.844 9.547 1 98.44 275 SER B CA 1
ATOM 5986 C C . SER B 1 275 ? -18.891 17.453 8.469 1 98.44 275 SER B C 1
ATOM 5988 O O . SER B 1 275 ? -20 17.906 8.758 1 98.44 275 SER B O 1
ATOM 5990 N N . PHE B 1 276 ? -18.406 17.453 7.262 1 98.81 276 PHE B N 1
ATOM 5991 C CA . PHE B 1 276 ? -19.219 17.922 6.137 1 98.81 276 PHE B CA 1
ATOM 5992 C C . PHE B 1 276 ? -20.438 17.031 5.949 1 98.81 276 PHE B C 1
ATOM 5994 O O . PHE B 1 276 ? -21.516 17.516 5.594 1 98.81 276 PHE B O 1
ATOM 6001 N N . ARG B 1 277 ? -20.281 15.758 6.141 1 98.69 277 ARG B N 1
ATOM 6002 C CA . ARG B 1 277 ? -21.391 14.82 5.992 1 98.69 277 ARG B CA 1
ATOM 6003 C C . ARG B 1 277 ? -22.5 15.125 6.992 1 98.69 277 ARG B C 1
ATOM 6005 O O . ARG B 1 277 ? -23.688 15.102 6.645 1 98.69 277 ARG B O 1
ATOM 6012 N N . LYS B 1 278 ? -22.125 15.375 8.266 1 98.5 278 LYS B N 1
ATOM 6013 C CA . LYS B 1 278 ? -23.094 15.727 9.305 1 98.5 278 LYS B CA 1
ATOM 6014 C C . LYS B 1 278 ? -23.891 16.969 8.914 1 98.5 278 LYS B C 1
ATOM 6016 O O . LYS B 1 278 ? -25.125 16.969 9.008 1 98.5 278 LYS B O 1
ATOM 6021 N N . ILE B 1 279 ? -23.203 18.016 8.5 1 98.75 279 ILE B N 1
ATOM 6022 C CA . ILE B 1 279 ? -23.844 19.281 8.18 1 98.75 279 ILE B CA 1
ATOM 6023 C C . ILE B 1 279 ? -24.672 19.125 6.902 1 98.75 279 ILE B C 1
ATOM 6025 O O . ILE B 1 279 ? -25.781 19.672 6.801 1 98.75 279 ILE B O 1
ATOM 6029 N N . LEU B 1 280 ? -24.156 18.406 5.906 1 98.81 280 LEU B N 1
ATOM 6030 C CA . LEU B 1 280 ? -24.906 18.125 4.684 1 98.81 280 LEU B CA 1
ATOM 6031 C C . LEU B 1 280 ? -26.281 17.547 4.996 1 98.81 280 LEU B C 1
ATOM 6033 O O . LEU B 1 280 ? -27.281 17.938 4.387 1 98.81 280 LEU B O 1
ATOM 6037 N N . ALA B 1 281 ? -26.344 16.641 5.91 1 98.12 281 ALA B N 1
ATOM 6038 C CA . ALA B 1 281 ? -27.578 15.945 6.266 1 98.12 281 ALA B CA 1
ATOM 6039 C C . ALA B 1 281 ? -28.609 16.922 6.84 1 98.12 281 ALA B C 1
ATOM 6041 O O . ALA B 1 281 ? -29.812 16.625 6.836 1 98.12 281 ALA B O 1
ATOM 6042 N N . THR B 1 282 ? -28.172 18.094 7.344 1 98.06 282 THR B N 1
ATOM 6043 C CA . THR B 1 282 ? -29.078 19.062 7.961 1 98.06 282 THR B CA 1
ATOM 6044 C C . THR B 1 282 ? -29.562 20.062 6.93 1 98.06 282 THR B C 1
ATOM 6046 O O . THR B 1 282 ? -30.453 20.875 7.223 1 98.06 282 THR B O 1
ATOM 6049 N N . MET B 1 283 ? -28.953 20.062 5.773 1 98.38 283 MET B N 1
ATOM 6050 C CA . MET B 1 283 ? -29.328 21.016 4.727 1 98.38 283 MET B CA 1
ATOM 6051 C C . MET B 1 283 ? -30.688 20.656 4.129 1 98.38 283 MET B C 1
ATOM 6053 O O . MET B 1 283 ? -31.297 19.656 4.504 1 98.38 283 MET B O 1
ATOM 6057 N N . GLU B 1 284 ? -31.188 21.531 3.172 1 97.75 284 GLU B N 1
ATOM 6058 C CA . GLU B 1 284 ? -32.406 21.25 2.432 1 97.75 284 GLU B CA 1
ATOM 6059 C C . GLU B 1 284 ? -32.312 19.906 1.7 1 97.75 284 GLU B C 1
ATOM 6061 O O . GLU B 1 284 ? -31.234 19.547 1.196 1 97.75 284 GLU B O 1
ATOM 6066 N N . PRO B 1 285 ? -33.438 19.172 1.613 1 97.31 285 PRO B N 1
ATOM 6067 C CA . PRO B 1 285 ? -33.406 17.828 1.052 1 97.31 285 PRO B CA 1
ATOM 6068 C C . PRO B 1 285 ? -32.781 17.766 -0.328 1 97.31 285 PRO B C 1
ATOM 6070 O O . PRO B 1 285 ? -32.031 16.812 -0.631 1 97.31 285 PRO B O 1
ATOM 6073 N N . GLU B 1 286 ? -33.031 18.734 -1.1 1 96.5 286 GLU B N 1
ATOM 6074 C CA . GLU B 1 286 ? -32.469 18.766 -2.443 1 96.5 286 GLU B CA 1
ATOM 6075 C C . GLU B 1 286 ? -30.938 18.797 -2.396 1 96.5 286 GLU B C 1
ATOM 6077 O O . GLU B 1 286 ? -30.266 18.219 -3.25 1 96.5 286 GLU B O 1
ATOM 6082 N N . ILE B 1 287 ? -30.438 19.5 -1.412 1 98 287 ILE B N 1
ATOM 6083 C CA . ILE B 1 287 ? -28.984 19.609 -1.238 1 98 287 ILE B CA 1
ATOM 6084 C C . ILE B 1 287 ? -28.453 18.359 -0.526 1 98 287 ILE B C 1
ATOM 6086 O O . ILE B 1 287 ? -27.484 17.75 -0.966 1 98 287 ILE B O 1
ATOM 6090 N N . ALA B 1 288 ? -29.125 17.891 0.524 1 97.81 288 ALA B N 1
ATOM 6091 C CA . ALA B 1 288 ? -28.719 16.766 1.367 1 97.81 288 ALA B CA 1
ATOM 6092 C C . ALA B 1 288 ? -28.625 15.477 0.557 1 97.81 288 ALA B C 1
ATOM 6094 O O . ALA B 1 288 ? -27.766 14.625 0.819 1 97.81 288 ALA B O 1
ATOM 6095 N N . HIS B 1 289 ? -29.469 15.352 -0.465 1 96.06 289 HIS B N 1
ATOM 6096 C CA . HIS B 1 289 ? -29.5 14.109 -1.236 1 96.06 289 HIS B CA 1
ATOM 6097 C C . HIS B 1 289 ? -28.938 14.312 -2.635 1 96.06 289 HIS B C 1
ATOM 6099 O O . HIS B 1 289 ? -28.891 13.375 -3.434 1 96.06 289 HIS B O 1
ATOM 6105 N N . GLY B 1 290 ? -28.469 15.484 -2.875 1 95.19 290 GLY B N 1
ATOM 6106 C CA . GLY B 1 290 ? -28.016 15.781 -4.227 1 95.19 290 GLY B CA 1
ATOM 6107 C C . GLY B 1 290 ? -26.516 15.977 -4.324 1 95.19 290 GLY B C 1
ATOM 6108 O O . GLY B 1 290 ? -25.891 15.562 -5.301 1 95.19 290 GLY B O 1
ATOM 6109 N N . LEU B 1 291 ? -25.891 16.562 -3.34 1 97.81 291 LEU B N 1
ATOM 6110 C CA . LEU B 1 291 ? -24.469 16.891 -3.402 1 97.81 291 LEU B CA 1
ATOM 6111 C C . LEU B 1 291 ? -23.625 15.633 -3.291 1 97.81 291 LEU B C 1
ATOM 6113 O O . LEU B 1 291 ? -23.797 14.836 -2.365 1 97.81 291 LEU B O 1
ATOM 6117 N N . GLU B 1 292 ? -22.766 15.414 -4.266 1 98 292 GLU B N 1
ATOM 6118 C CA . GLU B 1 292 ? -21.766 14.352 -4.191 1 98 292 GLU B CA 1
ATOM 611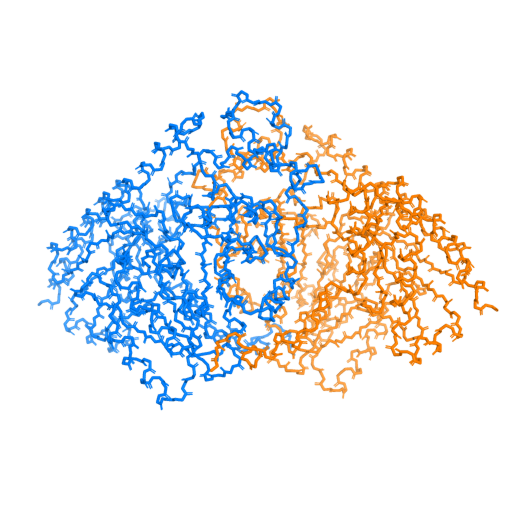9 C C . GLU B 1 292 ? -20.672 14.703 -3.193 1 98 292 GLU B C 1
ATOM 6121 O O . GLU B 1 292 ? -20.016 15.734 -3.322 1 98 292 GLU B O 1
ATOM 6126 N N . LEU B 1 293 ? -20.516 13.852 -2.209 1 98.62 293 LEU B N 1
ATOM 6127 C CA . LEU B 1 293 ? -19.531 14.094 -1.156 1 98.62 293 LEU B CA 1
ATOM 6128 C C . LEU B 1 293 ? -18.656 12.867 -0.935 1 98.62 293 LEU B C 1
ATOM 6130 O O . LEU B 1 293 ? -19.156 11.75 -0.841 1 98.62 293 LEU B O 1
ATOM 6134 N N . ILE B 1 294 ? -17.328 13.078 -0.945 1 98.69 294 ILE B N 1
ATOM 6135 C CA . ILE B 1 294 ? -16.359 12.07 -0.535 1 98.69 294 ILE B CA 1
ATOM 6136 C C . ILE B 1 294 ? -15.664 12.516 0.75 1 98.69 294 ILE B C 1
ATOM 6138 O O . ILE B 1 294 ? -15.07 13.594 0.797 1 98.69 294 ILE B O 1
ATOM 6142 N N . SER B 1 295 ? -15.734 11.695 1.791 1 98.75 295 SER B N 1
ATOM 6143 C CA . SER B 1 295 ? -15.062 11.961 3.061 1 98.75 295 SER B CA 1
ATOM 6144 C C . SER B 1 295 ? -13.82 11.094 3.221 1 98.75 295 SER B C 1
ATOM 6146 O O . SER B 1 295 ? -13.859 9.891 2.967 1 98.75 295 SER B O 1
ATOM 6148 N N . PHE B 1 296 ? -12.727 11.695 3.619 1 98.56 296 PHE B N 1
ATOM 6149 C CA . PHE B 1 296 ? -11.477 10.969 3.797 1 98.56 296 PHE B CA 1
ATOM 6150 C C . PHE B 1 296 ? -11.078 10.922 5.27 1 98.56 296 PHE B C 1
ATOM 6152 O O . PHE B 1 296 ? -11.305 11.875 6.008 1 98.56 296 PHE B O 1
ATOM 6159 N N . HIS B 1 297 ? -10.523 9.836 5.707 1 98.19 297 HIS B N 1
ATOM 6160 C CA . HIS B 1 297 ? -9.969 9.648 7.043 1 98.19 297 HIS B CA 1
ATOM 6161 C C . HIS B 1 297 ? -8.758 8.719 7.008 1 98.19 297 HIS B C 1
ATOM 6163 O O . HIS B 1 297 ? -8.492 8.086 5.984 1 98.19 297 HIS B O 1
ATOM 6169 N N . SER B 1 298 ? -7.914 8.742 8.023 1 97.25 298 SER B N 1
ATOM 6170 C CA . SER B 1 298 ? -6.668 7.984 8.039 1 97.25 298 SER B CA 1
ATOM 6171 C C . SER B 1 298 ? -6.207 7.711 9.461 1 97.25 298 SER B C 1
ATOM 6173 O O . SER B 1 298 ? -6.488 8.492 10.375 1 97.25 298 SER B O 1
ATOM 6175 N N . ILE B 1 299 ? -5.449 6.637 9.633 1 97.56 299 ILE B N 1
ATOM 6176 C CA . ILE B 1 299 ? -4.867 6.301 10.922 1 97.56 299 ILE B CA 1
ATOM 6177 C C . ILE B 1 299 ? -3.553 7.055 11.109 1 97.56 299 ILE B C 1
ATOM 6179 O O . ILE B 1 299 ? -3.006 7.098 12.219 1 97.56 299 ILE B O 1
ATOM 6183 N N . SER B 1 300 ? -3.064 7.613 10.062 1 93.56 300 SER B N 1
ATOM 6184 C CA . SER B 1 300 ? -1.728 8.195 10.055 1 93.56 300 SER B CA 1
ATOM 6185 C C . SER B 1 300 ? -1.695 9.523 10.812 1 93.56 300 SER B C 1
ATOM 6187 O O . SER B 1 300 ? -0.628 9.984 11.219 1 93.56 300 SER B O 1
ATOM 6189 N N . LYS B 1 301 ? -2.891 10.109 10.812 1 88.25 301 LYS B N 1
ATOM 6190 C CA . LYS B 1 301 ? -2.998 11.445 11.391 1 88.25 301 LYS B CA 1
ATOM 6191 C C . LYS B 1 301 ? -3.771 11.422 12.711 1 88.25 301 LYS B C 1
ATOM 6193 O O . LYS B 1 301 ? -4.055 10.344 13.242 1 88.25 301 LYS B O 1
ATOM 6198 N N . GLY B 1 302 ? -3.898 12.508 13.281 1 83.81 302 GLY B N 1
ATOM 6199 C CA . GLY B 1 302 ? -4.531 12.531 14.594 1 83.81 302 GLY B CA 1
ATOM 6200 C C . GLY B 1 302 ? -3.564 12.242 15.727 1 83.81 302 GLY B C 1
ATOM 6201 O O . GLY B 1 302 ? -2.348 12.25 15.531 1 83.81 302 GLY B O 1
ATOM 6202 N N . PHE B 1 303 ? -4.191 11.992 16.875 1 92.19 303 PHE B N 1
ATOM 6203 C CA . PHE B 1 303 ? -3.342 11.727 18.031 1 92.19 303 PHE B CA 1
ATOM 6204 C C . PHE B 1 303 ? -2.883 10.273 18.047 1 92.19 303 PHE B C 1
ATOM 6206 O O . PHE B 1 303 ? -2.158 9.859 18.953 1 92.19 303 PHE B O 1
ATOM 6213 N N . TYR B 1 304 ? -3.285 9.461 17 1 92.69 304 TYR B N 1
ATOM 6214 C CA . TYR B 1 304 ? -2.85 8.07 16.891 1 92.69 304 TYR B CA 1
ATOM 6215 C C . TYR B 1 304 ? -1.464 7.984 16.266 1 92.69 304 TYR B C 1
ATOM 6217 O O . TYR B 1 304 ? -0.612 7.223 16.734 1 92.69 304 TYR B O 1
ATOM 6225 N N . GLY B 1 305 ? -1.281 8.68 15.172 1 93.38 305 GLY B N 1
ATOM 6226 C CA . GLY B 1 305 ? 0.021 8.797 14.531 1 93.38 305 GLY B CA 1
ATOM 6227 C C . GLY B 1 305 ? 0.527 7.477 13.977 1 93.38 305 GLY B C 1
ATOM 6228 O O . GLY B 1 305 ? 1.73 7.211 13.992 1 93.38 305 GLY B O 1
ATOM 6229 N N . GLU B 1 306 ? -0.339 6.594 13.57 1 95.25 306 GLU B N 1
ATOM 6230 C CA . GLU B 1 306 ? 0.054 5.293 13.031 1 95.25 306 GLU B CA 1
ATOM 6231 C C . GLU B 1 306 ? 0.38 5.387 11.547 1 95.25 306 GLU B C 1
ATOM 6233 O O . GLU B 1 306 ? -0.216 4.684 10.727 1 95.25 306 GLU B O 1
ATOM 6238 N N . CYS B 1 307 ? 1.378 6.176 11.211 1 93.5 307 CYS B N 1
ATOM 6239 C CA . CYS B 1 307 ? 1.713 6.512 9.828 1 93.5 307 CYS B CA 1
ATOM 6240 C C . CYS B 1 307 ? 2.307 5.309 9.109 1 93.5 307 CYS B C 1
ATOM 6242 O O . CYS B 1 307 ? 1.992 5.062 7.941 1 93.5 307 CYS B O 1
ATOM 6244 N N . GLY B 1 308 ? 3.064 4.559 9.789 1 94.5 308 GLY B N 1
ATOM 6245 C CA . GLY B 1 308 ? 3.785 3.461 9.164 1 94.5 308 GLY B CA 1
ATOM 6246 C C . GLY B 1 308 ? 2.889 2.303 8.773 1 94.5 308 GLY B C 1
ATOM 6247 O O . GLY B 1 308 ? 3.266 1.469 7.945 1 94.5 308 GLY B O 1
ATOM 6248 N N . LYS B 1 309 ? 1.713 2.238 9.328 1 96.06 309 LYS B N 1
ATOM 6249 C CA . LYS B 1 309 ? 0.799 1.13 9.07 1 96.06 309 LYS B CA 1
ATOM 6250 C C . LYS B 1 309 ? -0.061 1.398 7.836 1 96.06 309 LYS B C 1
ATOM 6252 O O . LYS B 1 309 ? -0.707 0.489 7.312 1 96.06 309 LYS B O 1
ATOM 6257 N N . ARG B 1 310 ? -0.077 2.588 7.395 1 96.19 310 ARG B N 1
ATOM 6258 C CA . ARG B 1 310 ? -0.643 2.982 6.109 1 96.19 310 ARG B CA 1
ATOM 6259 C C . ARG B 1 310 ? -2.111 2.586 6.012 1 96.19 310 ARG B C 1
ATOM 6261 O O . ARG B 1 310 ? -2.537 1.999 5.016 1 96.19 310 ARG B O 1
ATOM 6268 N N . GLY B 1 311 ? -2.939 2.955 6.934 1 97.19 311 GLY B N 1
ATOM 6269 C CA . GLY B 1 311 ? -4.375 2.719 6.883 1 97.19 311 GLY B CA 1
ATOM 6270 C C . GLY B 1 311 ? -5.172 3.975 6.59 1 97.19 311 GLY B C 1
ATOM 6271 O O . GLY B 1 311 ? -4.879 5.043 7.129 1 97.19 311 GLY B O 1
ATOM 6272 N N . GLY B 1 312 ? -6.113 3.877 5.719 1 97.62 312 GLY B N 1
ATOM 6273 C CA . GLY B 1 312 ? -7.004 4.977 5.379 1 97.62 312 GLY B CA 1
ATOM 6274 C C . GLY B 1 312 ? -8.32 4.516 4.777 1 97.62 312 GLY B C 1
ATOM 6275 O O . GLY B 1 312 ? -8.586 3.316 4.707 1 97.62 312 GLY B O 1
ATOM 6276 N N . MET B 1 313 ? -9.148 5.484 4.453 1 98.38 313 MET B N 1
ATOM 6277 C CA . MET B 1 313 ? -10.461 5.164 3.893 1 98.38 313 MET B CA 1
ATOM 6278 C C . MET B 1 313 ? -11.062 6.379 3.193 1 98.38 313 MET B C 1
ATOM 6280 O O . MET B 1 313 ? -10.625 7.512 3.422 1 98.38 313 MET B O 1
ATOM 6284 N N . PHE B 1 314 ? -11.945 6.141 2.371 1 98.5 314 PHE B N 1
ATOM 6285 C CA . PHE B 1 314 ? -12.883 7.164 1.932 1 98.5 314 PHE B CA 1
ATOM 6286 C C . PHE B 1 314 ? -14.312 6.629 1.921 1 98.5 314 PHE B C 1
ATOM 6288 O O . PHE B 1 314 ? -14.523 5.422 1.771 1 98.5 314 PHE B O 1
ATOM 6295 N N . ALA B 1 315 ? -15.242 7.473 2.199 1 98.62 315 ALA B N 1
ATOM 6296 C CA . ALA B 1 315 ? -16.672 7.168 2.23 1 98.62 315 ALA B CA 1
ATOM 6297 C C . ALA B 1 315 ? -17.422 7.969 1.175 1 98.62 315 ALA B C 1
ATOM 6299 O O . ALA B 1 315 ? -17.188 9.164 1.002 1 98.62 315 ALA B O 1
ATOM 6300 N N . CYS B 1 316 ? -18.328 7.301 0.478 1 97.81 316 CYS B N 1
ATOM 6301 C CA . CYS B 1 316 ? -19.109 7.898 -0.595 1 97.81 316 CYS B CA 1
ATOM 6302 C C . CYS B 1 316 ? -20.5 8.289 -0.103 1 97.81 316 CYS B C 1
ATOM 6304 O O . CYS B 1 316 ? -21.219 7.457 0.451 1 97.81 316 CYS B O 1
ATOM 6306 N N . THR B 1 317 ? -20.844 9.516 -0.221 1 97.88 317 THR B N 1
ATOM 6307 C CA . THR B 1 317 ? -22.188 10.008 0.024 1 97.88 317 THR B CA 1
ATOM 6308 C C . THR B 1 317 ? -22.797 10.578 -1.256 1 97.88 317 THR B C 1
ATOM 6310 O O . THR B 1 317 ? -22.234 11.477 -1.877 1 97.88 317 THR B O 1
ATOM 6313 N N . ASN B 1 318 ? -23.953 10.055 -1.736 1 97.12 318 ASN B N 1
ATOM 6314 C CA . ASN B 1 318 ? -24.688 10.5 -2.914 1 97.12 318 ASN B CA 1
ATOM 6315 C C . ASN B 1 318 ? -23.891 10.289 -4.191 1 97.12 318 ASN B C 1
ATOM 6317 O O . ASN B 1 318 ? -23.922 11.117 -5.102 1 97.12 318 ASN B O 1
ATOM 6321 N N . ILE B 1 319 ? -23.094 9.234 -4.246 1 96.12 319 ILE B N 1
ATOM 6322 C CA . ILE B 1 319 ? -22.328 8.891 -5.438 1 96.12 319 ILE B CA 1
ATOM 6323 C C . ILE B 1 319 ? -23.094 7.859 -6.262 1 96.12 319 ILE B C 1
ATOM 6325 O O . ILE B 1 319 ? -23.531 6.832 -5.734 1 96.12 319 ILE B O 1
ATOM 6329 N N . PRO B 1 320 ? -23.234 8.125 -7.516 1 93.75 320 PRO B N 1
ATOM 6330 C CA . PRO B 1 320 ? -23.984 7.195 -8.359 1 93.75 320 PRO B CA 1
ATOM 6331 C C . PRO B 1 320 ? -23.375 5.801 -8.406 1 93.75 320 PRO B C 1
ATOM 6333 O O . PRO B 1 320 ? -22.141 5.664 -8.289 1 93.75 320 PRO B O 1
ATOM 6336 N N . GLU B 1 321 ? -24.141 4.863 -8.711 1 89.94 321 GLU B N 1
ATOM 6337 C CA . GLU B 1 321 ? -23.766 3.457 -8.703 1 89.94 321 GLU B CA 1
ATOM 6338 C C . GLU B 1 321 ? -22.625 3.188 -9.688 1 89.94 321 GLU B C 1
ATOM 6340 O O . GLU B 1 321 ? -21.688 2.461 -9.375 1 89.94 321 GLU B O 1
ATOM 6345 N N . PHE B 1 322 ? -22.719 3.752 -10.82 1 87.31 322 PHE B N 1
ATOM 6346 C CA . PHE B 1 322 ? -21.719 3.51 -11.852 1 87.31 322 PHE B CA 1
ATOM 6347 C C . PHE B 1 322 ? -20.344 3.986 -11.391 1 87.31 322 PHE B C 1
ATOM 6349 O O . PHE B 1 322 ? -19.344 3.297 -11.586 1 87.31 322 PHE B O 1
ATOM 6356 N N . ALA B 1 323 ? -20.328 5.176 -10.797 1 90.38 323 ALA B N 1
ATOM 6357 C CA . ALA B 1 323 ? -19.078 5.707 -10.289 1 90.38 323 ALA B CA 1
ATOM 6358 C C . ALA B 1 323 ? -18.5 4.809 -9.203 1 90.38 323 ALA B C 1
ATOM 6360 O O . ALA B 1 323 ? -17.281 4.594 -9.141 1 90.38 323 ALA B O 1
ATOM 6361 N N . ARG B 1 324 ? -19.344 4.277 -8.367 1 89.94 324 ARG B N 1
ATOM 6362 C CA . ARG B 1 324 ? -18.906 3.383 -7.305 1 89.94 324 ARG B CA 1
ATOM 6363 C C . ARG B 1 324 ? -18.297 2.102 -7.875 1 89.94 324 ARG B C 1
ATOM 6365 O O . ARG B 1 324 ? -17.312 1.591 -7.355 1 89.94 324 ARG B O 1
ATOM 6372 N N . LEU B 1 325 ? -18.906 1.616 -8.906 1 83.88 325 LEU B N 1
ATOM 6373 C CA . LEU B 1 325 ? -18.391 0.429 -9.586 1 83.88 325 LEU B CA 1
ATOM 6374 C C . LEU B 1 325 ? -17.016 0.691 -10.172 1 83.88 325 LEU B C 1
ATOM 6376 O O . LEU B 1 325 ? -16.141 -0.184 -10.141 1 83.88 325 LEU B O 1
ATOM 6380 N N . MET B 1 326 ? -16.797 1.87 -10.719 1 84.81 326 MET B N 1
ATOM 6381 C CA . MET B 1 326 ? -15.508 2.229 -11.297 1 84.81 326 MET B CA 1
ATOM 6382 C C . MET B 1 326 ? -14.445 2.395 -10.211 1 84.81 326 MET B C 1
ATOM 6384 O O . MET B 1 326 ? -13.289 2.035 -10.406 1 84.81 326 MET B O 1
ATOM 6388 N N . MET B 1 327 ? -14.906 2.984 -9.078 1 88.5 327 MET B N 1
ATOM 6389 C CA . MET B 1 327 ? -13.992 3.076 -7.941 1 88.5 327 MET B CA 1
ATOM 6390 C C . MET B 1 327 ? -13.539 1.691 -7.496 1 88.5 327 MET B C 1
ATOM 6392 O O . MET B 1 327 ? -12.352 1.479 -7.227 1 88.5 327 MET B O 1
ATOM 6396 N N . TYR B 1 328 ? -14.383 0.819 -7.484 1 85.81 328 TYR B N 1
ATOM 6397 C CA . TYR B 1 328 ? -14.086 -0.559 -7.109 1 85.81 328 TYR B CA 1
ATOM 6398 C C . TYR B 1 328 ? -13.133 -1.203 -8.102 1 85.81 328 TYR B C 1
ATOM 6400 O O . TYR B 1 328 ? -12.227 -1.946 -7.711 1 85.81 328 TYR B O 1
ATOM 6408 N N . LYS B 1 329 ? -13.352 -0.999 -9.32 1 80.06 329 LYS B N 1
ATOM 6409 C CA . LYS B 1 329 ? -12.477 -1.514 -10.367 1 80.06 329 LYS B CA 1
ATOM 6410 C C . LYS B 1 329 ? -11.039 -1.049 -10.164 1 80.06 329 LYS B C 1
ATOM 6412 O O . LYS B 1 329 ? -10.102 -1.832 -10.312 1 80.06 329 LYS B O 1
ATOM 6417 N N . ILE B 1 330 ? -10.883 0.204 -9.797 1 83.5 330 ILE B N 1
ATOM 6418 C CA . ILE B 1 330 ? -9.555 0.757 -9.578 1 83.5 330 ILE B CA 1
ATOM 6419 C C . ILE B 1 330 ? -8.906 0.071 -8.383 1 83.5 330 ILE B C 1
ATOM 6421 O O . ILE B 1 330 ? -7.75 -0.357 -8.453 1 83.5 330 ILE B O 1
ATOM 6425 N N . ILE B 1 331 ? -9.641 -0.062 -7.332 1 85.81 331 ILE B N 1
ATOM 6426 C CA . ILE B 1 331 ? -9.102 -0.606 -6.094 1 85.81 331 ILE B CA 1
ATOM 6427 C C . ILE B 1 331 ? -8.766 -2.084 -6.281 1 85.81 331 ILE B C 1
ATOM 6429 O O . ILE B 1 331 ? -7.793 -2.582 -5.711 1 85.81 331 ILE B O 1
ATOM 6433 N N . SER B 1 332 ? -9.445 -2.713 -7.105 1 78.31 332 SER B N 1
ATOM 6434 C CA . SER B 1 332 ? -9.273 -4.148 -7.312 1 78.31 332 SER B CA 1
ATOM 6435 C C . SER B 1 332 ? -7.988 -4.445 -8.078 1 78.31 332 SER B C 1
ATOM 6437 O O . SER B 1 332 ? -7.5 -5.578 -8.07 1 78.31 332 SER B O 1
ATOM 6439 N N . THR B 1 333 ? -7.43 -3.441 -8.672 1 72.25 333 THR B N 1
ATOM 6440 C CA . THR B 1 333 ? -6.191 -3.643 -9.422 1 72.25 333 THR B CA 1
ATOM 6441 C C . THR B 1 333 ? -5.027 -3.922 -8.477 1 72.25 333 THR B C 1
ATOM 6443 O O . THR B 1 333 ? -4.023 -4.516 -8.883 1 72.25 333 THR B O 1
ATOM 6446 N N . THR B 1 334 ? -5.113 -3.475 -7.273 1 72.94 334 THR B N 1
ATOM 6447 C CA . THR B 1 334 ? -4.035 -3.684 -6.312 1 72.94 334 THR B CA 1
ATOM 6448 C C . THR B 1 334 ? -4.398 -4.785 -5.324 1 72.94 334 THR B C 1
ATOM 6450 O O . THR B 1 334 ? -3.748 -4.938 -4.289 1 72.94 334 THR B O 1
ATOM 6453 N N . LEU B 1 335 ? -5.352 -5.582 -5.652 1 80.25 335 LEU B N 1
ATOM 6454 C CA . LEU B 1 335 ? -5.848 -6.668 -4.816 1 80.25 335 LEU B CA 1
ATOM 6455 C C . LEU B 1 335 ? -6.516 -6.117 -3.559 1 80.25 335 LEU B C 1
ATOM 6457 O O . LEU B 1 335 ? -7.723 -5.859 -3.553 1 80.25 335 LEU B O 1
ATOM 6461 N N . CYS B 1 336 ? -5.738 -5.656 -2.531 1 90.38 336 CYS B N 1
ATOM 6462 C CA . CYS B 1 336 ? -6.332 -5.027 -1.356 1 90.38 336 CYS B CA 1
ATOM 6463 C C . CYS B 1 336 ? -5.301 -4.188 -0.609 1 90.38 336 CYS B C 1
ATOM 6465 O O . CYS B 1 336 ? -4.098 -4.328 -0.833 1 90.38 336 CYS B O 1
ATOM 6467 N N . SER B 1 337 ? -5.797 -3.23 0.172 1 94.88 337 SER B N 1
ATOM 6468 C CA . SER B 1 337 ? -4.914 -2.527 1.099 1 94.88 337 SER B CA 1
ATOM 6469 C C . SER B 1 337 ? -4.418 -3.459 2.201 1 94.88 337 SER B C 1
ATOM 6471 O O . SER B 1 337 ? -4.973 -4.539 2.406 1 94.88 337 SER B O 1
ATOM 6473 N N . ASN B 1 338 ? -3.264 -3.092 2.842 1 96.19 338 ASN B N 1
ATOM 6474 C CA . ASN B 1 338 ? -2.707 -3.99 3.848 1 96.19 338 ASN B CA 1
ATOM 6475 C C . ASN B 1 338 ? -3.68 -4.211 5.004 1 96.19 338 ASN B C 1
ATOM 6477 O O . ASN B 1 338 ? -4.297 -3.26 5.488 1 96.19 338 ASN B O 1
ATOM 6481 N N . VAL B 1 339 ? -3.789 -5.371 5.492 1 95.69 339 VAL B N 1
ATOM 6482 C CA . VAL B 1 339 ? -4.848 -5.785 6.41 1 95.69 339 VAL B CA 1
ATOM 6483 C C . VAL B 1 339 ? -4.578 -5.215 7.801 1 95.69 339 VAL B C 1
ATOM 6485 O O . VAL B 1 339 ? -5.516 -4.867 8.523 1 95.69 339 VAL B O 1
ATOM 6488 N N . VAL B 1 340 ? -3.344 -5.039 8.203 1 96.38 340 VAL B N 1
ATOM 6489 C CA . VAL B 1 340 ? -3.027 -4.461 9.5 1 96.38 340 VAL B CA 1
ATOM 6490 C C . VAL B 1 340 ? -3.535 -3.021 9.57 1 96.38 340 VAL B C 1
ATOM 6492 O O . VAL B 1 340 ? -4.133 -2.611 10.562 1 96.38 340 VAL B O 1
ATOM 6495 N N . GLY B 1 341 ? -3.273 -2.271 8.477 1 97.25 341 GLY B N 1
ATOM 6496 C CA . GLY B 1 341 ? -3.809 -0.922 8.398 1 97.25 341 GLY B CA 1
ATOM 6497 C C . GLY B 1 341 ? -5.324 -0.876 8.477 1 97.25 341 GLY B C 1
ATOM 6498 O O . GLY B 1 341 ? -5.891 0.023 9.102 1 97.25 341 GLY B O 1
ATOM 6499 N N . GLN B 1 342 ? -5.984 -1.82 7.844 1 97.31 342 GLN B N 1
ATOM 6500 C CA . GLN B 1 342 ? -7.438 -1.921 7.922 1 97.31 342 GLN B CA 1
ATOM 6501 C C . GLN B 1 342 ? -7.898 -2.152 9.359 1 97.31 342 GLN B C 1
ATOM 6503 O O . GLN B 1 342 ? -8.836 -1.503 9.828 1 97.31 342 GLN B O 1
ATOM 6508 N N . VAL B 1 343 ? -7.219 -3.057 10.023 1 96.94 343 VAL B N 1
ATOM 6509 C CA . VAL B 1 343 ? -7.57 -3.398 11.398 1 96.94 343 VAL B CA 1
ATOM 6510 C C . VAL B 1 343 ? -7.441 -2.162 12.289 1 96.94 343 VAL B C 1
ATOM 6512 O O . VAL B 1 343 ? -8.328 -1.875 13.094 1 96.94 343 VAL B O 1
ATOM 6515 N N . VAL B 1 344 ? -6.379 -1.439 12.117 1 97.81 344 VAL B N 1
ATOM 6516 C CA . VAL B 1 344 ? -6.168 -0.249 12.93 1 97.81 344 VAL B CA 1
ATOM 6517 C C . VAL B 1 344 ? -7.262 0.777 12.641 1 97.81 344 VAL B C 1
ATOM 6519 O O . VAL B 1 344 ? -7.715 1.484 13.547 1 97.81 344 VAL B O 1
ATOM 6522 N N . MET B 1 345 ? -7.707 0.871 11.391 1 98.06 345 MET B N 1
ATOM 6523 C CA . MET B 1 345 ? -8.82 1.755 11.047 1 98.06 345 MET B CA 1
ATOM 6524 C C . MET B 1 345 ? -10.055 1.413 11.867 1 98.06 345 MET B C 1
ATOM 6526 O O . MET B 1 345 ? -10.758 2.307 12.344 1 98.06 345 MET B O 1
ATOM 6530 N N . SER B 1 346 ? -10.328 0.105 12 1 97.56 346 SER B N 1
ATOM 6531 C CA . SER B 1 346 ? -11.484 -0.308 12.797 1 97.56 346 SER B CA 1
ATOM 6532 C C . SER B 1 346 ? -11.312 0.09 14.258 1 97.56 346 SER B C 1
ATOM 6534 O O . SER B 1 346 ? -12.289 0.462 14.922 1 97.56 346 SER B O 1
ATOM 6536 N N . ILE B 1 347 ? -10.102 0.045 14.766 1 98.12 347 ILE B N 1
ATOM 6537 C CA . ILE B 1 347 ? -9.844 0.336 16.172 1 98.12 347 ILE B CA 1
ATOM 6538 C C . ILE B 1 347 ? -10.047 1.825 16.438 1 98.12 347 ILE B C 1
ATOM 6540 O O . ILE B 1 347 ? -10.734 2.201 17.391 1 98.12 347 ILE B O 1
ATOM 6544 N N . ILE B 1 348 ? -9.516 2.727 15.555 1 97.81 348 ILE B N 1
ATOM 6545 C CA . ILE B 1 348 ? -9.594 4.156 15.828 1 97.81 348 ILE B CA 1
ATOM 6546 C C . ILE B 1 348 ? -11.023 4.652 15.617 1 97.81 348 ILE B C 1
ATOM 6548 O O . ILE B 1 348 ? -11.398 5.719 16.109 1 97.81 348 ILE B O 1
ATOM 6552 N N . CYS B 1 349 ? -11.805 3.873 14.891 1 98.06 349 CYS B N 1
ATOM 6553 C CA . CYS B 1 349 ? -13.203 4.238 14.68 1 98.06 349 CYS B CA 1
ATOM 6554 C C . CYS B 1 349 ? -14.094 3.646 15.766 1 98.06 349 CYS B C 1
ATOM 6556 O O . CYS B 1 349 ? -15.312 3.807 15.727 1 98.06 349 CYS B O 1
ATOM 6558 N N . ASN B 1 350 ? -13.547 2.951 16.672 1 98.06 350 ASN B N 1
ATOM 6559 C CA . ASN B 1 350 ? -14.25 2.404 17.812 1 98.06 350 ASN B CA 1
ATOM 6560 C C . ASN B 1 350 ? -13.359 2.389 19.062 1 98.06 350 ASN B C 1
ATOM 6562 O O . ASN B 1 350 ? -13.078 1.323 19.609 1 98.06 350 ASN B O 1
ATOM 6566 N N . LEU B 1 351 ? -13 3.518 19.578 1 97.81 351 LEU B N 1
ATOM 6567 C CA . LEU B 1 351 ? -12.086 3.705 20.703 1 97.81 351 LEU B CA 1
ATOM 6568 C C . LEU B 1 351 ? -12.781 3.447 22.031 1 97.81 351 LEU B C 1
ATOM 6570 O O . LEU B 1 351 ? -14.008 3.361 22.078 1 97.81 351 LEU B O 1
ATOM 6574 N N . PRO B 1 352 ? -11.953 3.295 23.094 1 98.12 352 PRO B N 1
ATOM 6575 C CA . PRO B 1 352 ? -12.555 3.035 24.406 1 98.12 352 PRO B CA 1
ATOM 6576 C C . PRO B 1 352 ? -13.508 4.137 24.844 1 98.12 352 PRO B C 1
ATOM 6578 O O . PRO B 1 352 ? -13.242 5.32 24.609 1 98.12 352 PRO B O 1
ATOM 6581 N N . LYS B 1 353 ? -14.57 3.701 25.469 1 97.19 353 LYS B N 1
ATOM 6582 C CA . LYS B 1 353 ? -15.57 4.613 26.016 1 97.19 353 LYS B CA 1
ATOM 6583 C C . LYS B 1 353 ? -15.57 4.57 27.547 1 97.19 353 LYS B C 1
ATOM 6585 O O . LYS B 1 353 ? -15.016 3.65 28.141 1 97.19 353 LYS B O 1
ATOM 6590 N N . GLU B 1 354 ? -16.172 5.641 28.078 1 97.62 354 GLU B N 1
ATOM 6591 C CA . GLU B 1 354 ? -16.297 5.664 29.531 1 97.62 354 GLU B CA 1
ATOM 6592 C C . GLU B 1 354 ? -16.922 4.371 30.047 1 97.62 354 GLU B C 1
ATOM 6594 O O . GLU B 1 354 ? -17.938 3.912 29.531 1 97.62 354 GLU B O 1
ATOM 6599 N N . GLY B 1 355 ? -16.312 3.742 31 1 97.88 355 GLY B N 1
ATOM 6600 C CA . GLY B 1 355 ? -16.781 2.473 31.531 1 97.88 355 GLY B CA 1
ATOM 6601 C C . GLY B 1 355 ? -15.938 1.293 31.078 1 97.88 355 GLY B C 1
ATOM 6602 O O . GLY B 1 355 ? -15.906 0.261 31.75 1 97.88 355 GLY B O 1
ATOM 6603 N N . ASP B 1 356 ? -15.25 1.384 29.984 1 98.44 356 ASP B N 1
ATOM 6604 C CA . ASP B 1 356 ? -14.367 0.325 29.516 1 98.44 356 ASP B CA 1
ATOM 6605 C C . ASP B 1 356 ? -13.109 0.227 30.375 1 98.44 356 ASP B C 1
ATOM 6607 O O . ASP B 1 356 ? -12.586 1.243 30.844 1 98.44 356 ASP B O 1
ATOM 6611 N N . PRO B 1 357 ? -12.617 -0.945 30.531 1 98.5 357 PRO B N 1
ATOM 6612 C CA . PRO B 1 357 ? -11.422 -1.139 31.359 1 98.5 357 PRO B CA 1
ATOM 6613 C C . PRO B 1 357 ? -10.227 -0.332 30.859 1 98.5 357 PRO B C 1
ATOM 6615 O O . PRO B 1 357 ? -9.406 0.133 31.656 1 98.5 357 PRO B O 1
ATOM 6618 N N . SER B 1 358 ? -10.117 -0.102 29.594 1 98.56 358 SER B N 1
ATOM 6619 C CA . SER B 1 358 ? -8.953 0.569 29.016 1 98.56 358 SER B CA 1
ATOM 6620 C C . SER B 1 358 ? -9.156 2.078 28.953 1 98.56 358 SER B C 1
ATOM 6622 O O . SER B 1 358 ? -8.219 2.828 28.672 1 98.56 358 SER B O 1
ATOM 6624 N N . TYR B 1 359 ? -10.344 2.617 29.297 1 98.56 359 TYR B N 1
ATOM 6625 C CA . TYR B 1 359 ? -10.711 4.008 29.062 1 98.56 359 TYR B CA 1
ATOM 6626 C C . TYR B 1 359 ? -9.82 4.953 29.859 1 98.56 359 TYR B C 1
ATOM 6628 O O . TYR B 1 359 ? -9.359 5.973 29.328 1 98.56 359 TYR B O 1
ATOM 6636 N N . PRO B 1 360 ? -9.508 4.676 31.172 1 98.56 360 PRO B N 1
ATOM 6637 C CA . PRO B 1 360 ? -8.68 5.621 31.922 1 98.56 360 PRO B CA 1
ATOM 6638 C C . PRO B 1 360 ? -7.312 5.848 31.297 1 98.56 360 PRO B C 1
ATOM 6640 O O . PRO B 1 360 ? -6.871 6.992 31.156 1 98.56 360 PRO B O 1
ATOM 6643 N N . LEU B 1 361 ? -6.688 4.766 30.875 1 98.44 361 LEU B N 1
ATOM 6644 C CA . LEU B 1 361 ? -5.375 4.902 30.25 1 98.44 361 LEU B CA 1
ATOM 6645 C C . LEU B 1 361 ? -5.492 5.582 28.891 1 98.44 361 LEU B C 1
ATOM 6647 O O . LEU B 1 361 ? -4.668 6.434 28.547 1 98.44 361 LEU B O 1
ATOM 6651 N N . PHE B 1 362 ? -6.523 5.156 28.188 1 98 362 PHE B N 1
ATOM 6652 C CA . PHE B 1 362 ? -6.758 5.758 26.875 1 98 362 PHE B CA 1
ATOM 6653 C C . PHE B 1 362 ? -6.934 7.266 27 1 98 362 PHE B C 1
ATOM 6655 O O . PHE B 1 362 ? -6.301 8.031 26.266 1 98 362 PHE B O 1
ATOM 6662 N N . LYS B 1 363 ? -7.742 7.684 27.875 1 98.12 363 LYS B N 1
ATOM 6663 C CA . LYS B 1 363 ? -8.008 9.102 28.094 1 98.12 363 LYS B CA 1
ATOM 6664 C C . LYS B 1 363 ? -6.738 9.852 28.484 1 98.12 363 LYS B C 1
ATOM 6666 O O . LYS B 1 363 ? -6.492 10.961 28 1 98.12 363 LYS B O 1
ATOM 6671 N N . GLN B 1 364 ? -5.961 9.273 29.375 1 98.31 364 GLN B N 1
ATOM 6672 C CA . GLN B 1 364 ? -4.703 9.883 29.797 1 98.31 364 GLN B CA 1
ATOM 6673 C C . GLN B 1 364 ? -3.756 10.07 28.609 1 98.31 364 GLN B C 1
ATOM 6675 O O . GLN B 1 364 ? -3.184 11.148 28.438 1 98.31 364 GLN B O 1
ATOM 6680 N N . GLU B 1 365 ? -3.592 8.984 27.828 1 97.44 365 GLU B N 1
ATOM 6681 C CA . GLU B 1 365 ? -2.703 9.039 26.672 1 97.44 365 GLU B CA 1
ATOM 6682 C C . GLU B 1 365 ? -3.18 10.07 25.656 1 97.44 365 GLU B C 1
ATOM 6684 O O . GLU B 1 365 ? -2.389 10.883 25.172 1 97.44 365 GLU B O 1
ATOM 6689 N N . ARG B 1 366 ? -4.453 10.062 25.281 1 96.62 366 ARG B N 1
ATOM 6690 C CA . ARG B 1 366 ? -5.051 11.008 24.344 1 96.62 366 ARG B CA 1
ATOM 6691 C C . ARG B 1 366 ? -4.883 12.445 24.844 1 96.62 366 ARG B C 1
ATOM 6693 O O . ARG B 1 366 ? -4.41 13.305 24.094 1 96.62 366 ARG B O 1
ATOM 6700 N N . ASP B 1 367 ? -5.262 12.664 26.125 1 96.44 367 ASP B N 1
ATOM 6701 C CA . ASP B 1 367 ? -5.254 14.016 26.672 1 96.44 367 ASP B CA 1
ATOM 6702 C C . ASP B 1 367 ? -3.834 14.562 26.766 1 96.44 367 ASP B C 1
ATOM 6704 O O . ASP B 1 367 ? -3.613 15.766 26.594 1 96.44 367 ASP B O 1
ATOM 6708 N N . GLU B 1 368 ? -2.902 13.703 27.047 1 96.5 368 GLU B N 1
ATOM 6709 C CA . GLU B 1 368 ? -1.511 14.141 27.109 1 96.5 368 GLU B CA 1
ATOM 6710 C C . GLU B 1 368 ? -1.01 14.57 25.734 1 96.5 368 GLU B C 1
ATOM 6712 O O . GLU B 1 368 ? -0.299 15.57 25.609 1 96.5 368 GLU B O 1
ATOM 6717 N N . ILE B 1 369 ? -1.318 13.797 24.734 1 95.5 369 ILE B N 1
ATOM 6718 C CA . ILE B 1 369 ? -0.873 14.109 23.375 1 95.5 369 ILE B CA 1
ATOM 6719 C C . ILE B 1 369 ? -1.521 15.414 22.906 1 95.5 369 ILE B C 1
ATOM 6721 O O . ILE B 1 369 ? -0.834 16.312 22.438 1 95.5 369 ILE B O 1
ATOM 6725 N N . LEU B 1 370 ? -2.852 15.547 23.047 1 95 370 LEU B N 1
ATOM 6726 C CA . LEU B 1 370 ? -3.58 16.734 22.609 1 95 370 LEU B CA 1
ATOM 6727 C C . LEU B 1 370 ? -3.189 17.953 23.438 1 95 370 LEU B C 1
ATOM 6729 O O . LEU B 1 370 ? -3.059 19.047 22.891 1 95 370 LEU B O 1
ATOM 6733 N N . GLY B 1 371 ? -3.049 17.719 24.75 1 95.56 371 GLY B N 1
ATOM 6734 C CA . GLY B 1 371 ? -2.604 18.797 25.609 1 95.56 371 GLY B CA 1
ATOM 6735 C C . GLY B 1 371 ? -1.226 19.328 25.25 1 95.56 371 GLY B C 1
ATOM 6736 O O . GLY B 1 371 ? -0.98 20.531 25.297 1 95.56 371 GLY B O 1
ATOM 6737 N N . SER B 1 372 ? -0.328 18.406 24.984 1 95.88 372 SER B N 1
ATOM 6738 C CA . SER B 1 372 ? 1.019 18.781 24.562 1 95.88 372 SER B CA 1
ATOM 6739 C C . SER B 1 372 ? 0.991 19.578 23.266 1 95.88 372 SER B C 1
ATOM 6741 O O . SER B 1 372 ? 1.704 20.578 23.125 1 95.88 372 SER B O 1
ATOM 6743 N N . LEU B 1 373 ? 0.186 19.156 22.297 1 95.12 373 LEU B N 1
ATOM 6744 C CA . LEU B 1 373 ? 0.037 19.906 21.047 1 95.12 373 LEU B CA 1
ATOM 6745 C C . LEU B 1 373 ? -0.458 21.328 21.312 1 95.12 373 LEU B C 1
ATOM 6747 O O . LEU B 1 373 ? 0.052 22.281 20.719 1 95.12 373 LEU B O 1
ATOM 6751 N N . LYS B 1 374 ? -1.392 21.422 22.172 1 95.62 374 LYS B N 1
ATOM 6752 C CA . LYS B 1 374 ? -1.941 22.734 22.531 1 95.62 374 LYS B CA 1
ATOM 6753 C C . LYS B 1 374 ? -0.87 23.625 23.141 1 95.62 374 LYS B C 1
ATOM 6755 O O . LYS B 1 374 ? -0.696 24.781 22.719 1 95.62 374 LYS B O 1
ATOM 6760 N N . ARG B 1 375 ? -0.156 23.109 24.109 1 96.94 375 ARG B N 1
ATOM 6761 C CA . ARG B 1 375 ? 0.865 23.906 24.797 1 96.94 375 ARG B CA 1
ATOM 6762 C C . ARG B 1 375 ? 1.965 24.328 23.828 1 96.94 375 ARG B C 1
ATOM 6764 O O . ARG B 1 375 ? 2.408 25.484 23.859 1 96.94 375 ARG B O 1
ATOM 6771 N N . LYS B 1 376 ? 2.387 23.484 23.016 1 96.94 376 LYS B N 1
ATOM 6772 C CA . LYS B 1 376 ? 3.438 23.797 22.047 1 96.94 376 LYS B CA 1
ATOM 6773 C C . LYS B 1 376 ? 2.961 24.828 21.031 1 96.94 376 LYS B C 1
ATOM 6775 O O . LYS B 1 376 ? 3.697 25.75 20.688 1 96.94 376 LYS B O 1
ATOM 6780 N N . ALA B 1 377 ? 1.724 24.625 20.547 1 96.44 377 ALA B N 1
ATOM 6781 C CA . ALA B 1 377 ? 1.144 25.562 19.578 1 96.44 377 ALA B CA 1
ATOM 6782 C C . ALA B 1 377 ? 1.058 26.969 20.172 1 96.44 377 ALA B C 1
ATOM 6784 O O . ALA B 1 377 ? 1.43 27.953 19.516 1 96.44 377 ALA B O 1
ATOM 6785 N N . GLU B 1 378 ? 0.554 27.078 21.344 1 96.44 378 GLU B N 1
ATOM 6786 C CA . GLU B 1 378 ? 0.399 28.359 22.016 1 96.44 378 GLU B CA 1
ATOM 6787 C C . GLU B 1 378 ? 1.752 29.016 22.266 1 96.44 378 GLU B C 1
ATOM 6789 O O . GLU B 1 378 ? 1.915 30.219 22.031 1 96.44 378 GLU B O 1
ATOM 6794 N N . TYR B 1 379 ? 2.682 28.25 22.703 1 97.81 379 TYR B N 1
ATOM 6795 C CA . TYR B 1 379 ? 4.016 28.766 23 1 97.81 379 TYR B CA 1
ATOM 6796 C C . TYR B 1 379 ? 4.668 29.344 21.734 1 97.81 379 TYR B C 1
ATOM 6798 O O . TYR B 1 379 ? 5.113 30.5 21.75 1 97.81 379 TYR B O 1
ATOM 6806 N N . LEU B 1 380 ? 4.715 28.562 20.672 1 98.06 380 LEU B N 1
ATOM 6807 C CA . LEU B 1 380 ? 5.383 29 19.453 1 98.06 380 LEU B CA 1
ATOM 6808 C C . LEU B 1 380 ? 4.637 30.172 18.828 1 98.06 380 LEU B C 1
ATOM 6810 O O . LEU B 1 380 ? 5.258 31.109 18.297 1 98.06 380 LEU B O 1
ATOM 6814 N N . CYS B 1 381 ? 3.344 30.062 18.828 1 97.56 381 CYS B N 1
ATOM 6815 C CA . CYS B 1 381 ? 2.551 31.172 18.297 1 97.56 381 CYS B CA 1
ATOM 6816 C C . CYS B 1 381 ? 2.883 32.469 19.031 1 97.56 381 CYS B C 1
ATOM 6818 O O . CYS B 1 381 ? 3.045 33.531 18.391 1 97.56 381 CYS B O 1
ATOM 6820 N N . ASP B 1 382 ? 2.99 32.406 20.297 1 97.81 382 ASP B N 1
ATOM 6821 C CA . ASP B 1 382 ? 3.33 33.562 21.094 1 97.81 382 ASP B CA 1
ATOM 6822 C C . ASP B 1 382 ? 4.715 34.094 20.734 1 97.81 382 ASP B C 1
ATOM 6824 O O . ASP B 1 382 ? 4.902 35.312 20.609 1 97.81 382 ASP B O 1
ATOM 6828 N N . ILE B 1 383 ? 5.641 33.25 20.609 1 97.75 383 ILE B N 1
ATOM 6829 C CA . ILE B 1 383 ? 7.004 33.625 20.266 1 97.75 383 ILE B CA 1
ATOM 6830 C C . ILE B 1 383 ? 7.008 34.344 18.906 1 97.75 383 ILE B C 1
ATOM 6832 O O . ILE B 1 383 ? 7.629 35.375 18.75 1 97.75 383 ILE B O 1
ATOM 6836 N N . PHE B 1 384 ? 6.363 33.75 17.938 1 98.12 384 PHE B N 1
ATOM 6837 C CA . PHE B 1 384 ? 6.352 34.312 16.594 1 98.12 384 PHE B CA 1
ATOM 6838 C C . PHE B 1 384 ? 5.711 35.688 16.594 1 98.12 384 PHE B C 1
ATOM 6840 O O . PHE B 1 384 ? 6.191 36.594 15.906 1 98.12 384 PHE B O 1
ATOM 6847 N N . ASN B 1 385 ? 4.695 35.875 17.344 1 97.75 385 ASN B N 1
ATOM 6848 C CA . ASN B 1 385 ? 3.988 37.156 17.375 1 97.75 385 ASN B CA 1
ATOM 6849 C C . ASN B 1 385 ? 4.781 38.219 18.125 1 97.75 385 ASN B C 1
ATOM 6851 O O . ASN B 1 385 ? 4.488 39.406 18.016 1 97.75 385 ASN B O 1
ATOM 6855 N N . LYS B 1 386 ? 5.789 37.812 18.797 1 96.81 386 LYS B N 1
ATOM 6856 C CA . LYS B 1 386 ? 6.668 38.75 19.484 1 96.81 386 LYS B CA 1
ATOM 6857 C C . LYS B 1 386 ? 7.852 39.156 18.609 1 96.81 386 LYS B C 1
ATOM 6859 O O . LYS B 1 386 ? 8.539 40.125 18.891 1 96.81 386 LYS B O 1
ATOM 6864 N N . CYS B 1 387 ? 8.109 38.406 17.656 1 96.62 387 CYS B N 1
ATOM 6865 C CA . CYS B 1 387 ? 9.211 38.688 16.734 1 96.62 387 CYS B CA 1
ATOM 6866 C C . CYS B 1 387 ? 8.844 39.812 15.781 1 96.62 387 CYS B C 1
ATOM 6868 O O . CYS B 1 387 ? 7.734 39.875 15.25 1 96.62 387 CYS B O 1
ATOM 6870 N N . GLU B 1 388 ? 9.742 40.656 15.555 1 95.75 388 GLU B N 1
ATOM 6871 C CA . GLU B 1 388 ? 9.531 41.75 14.609 1 95.75 388 GLU B CA 1
ATOM 6872 C C . GLU B 1 388 ? 9.297 41.219 13.195 1 95.75 388 GLU B C 1
ATOM 6874 O O . GLU B 1 388 ? 10.07 40.375 12.711 1 95.75 388 GLU B O 1
ATOM 6879 N N . GLY B 1 389 ? 8.195 41.688 12.648 1 95.25 389 GLY B N 1
ATOM 6880 C CA . GLY B 1 389 ? 7.93 41.312 11.266 1 95.25 389 GLY B CA 1
ATOM 6881 C C . GLY B 1 389 ? 7.371 39.906 11.109 1 95.25 389 GLY B C 1
ATOM 6882 O O . GLY B 1 389 ? 7.367 39.375 10.008 1 95.25 389 GLY B O 1
ATOM 6883 N N . MET B 1 390 ? 7 39.344 12.188 1 96.69 390 MET B N 1
ATOM 6884 C CA . MET B 1 390 ? 6.371 38.031 12.117 1 96.69 390 MET B CA 1
ATOM 6885 C C . MET B 1 390 ? 4.965 38.094 12.703 1 96.69 390 MET B C 1
ATOM 6887 O O . MET B 1 390 ? 4.684 38.875 13.602 1 96.69 390 MET B O 1
ATOM 6891 N N . SER B 1 391 ? 4.137 37.312 12.109 1 97.25 391 SER B N 1
ATOM 6892 C CA . SER B 1 391 ? 2.795 37.125 12.641 1 97.25 391 SER B CA 1
ATOM 6893 C C . SER B 1 391 ? 2.355 35.656 12.484 1 97.25 391 SER B C 1
ATOM 6895 O O . SER B 1 391 ? 2.771 34.969 11.547 1 97.25 391 SER B O 1
ATOM 6897 N N . CYS B 1 392 ? 1.546 35.25 13.391 1 97.56 392 CYS B N 1
ATOM 6898 C CA . CYS B 1 392 ? 1.079 33.875 13.359 1 97.56 392 CYS B CA 1
ATOM 6899 C C . CYS B 1 392 ? -0.323 33.75 13.945 1 97.56 392 CYS B C 1
ATOM 6901 O O . CYS B 1 392 ? -0.567 34.188 15.07 1 97.56 392 CYS B O 1
ATOM 6903 N N . ASN B 1 393 ? -1.229 33.188 13.188 1 95.69 393 ASN B N 1
ATOM 6904 C CA . ASN B 1 393 ? -2.562 32.875 13.695 1 95.69 393 ASN B CA 1
ATOM 6905 C C . ASN B 1 393 ? -2.535 31.703 14.664 1 95.69 393 ASN B C 1
ATOM 6907 O O . ASN B 1 393 ? -1.774 30.75 14.477 1 95.69 393 ASN B O 1
ATOM 6911 N N . ARG B 1 394 ? -3.365 31.859 15.625 1 92.19 394 ARG B N 1
ATOM 6912 C CA . ARG B 1 394 ? -3.52 30.703 16.5 1 92.19 394 ARG B CA 1
ATOM 6913 C C . ARG B 1 394 ? -4.113 29.516 15.742 1 92.19 394 ARG B C 1
ATOM 6915 O O . ARG B 1 394 ? -4.988 29.688 14.891 1 92.19 394 ARG B O 1
ATOM 6922 N N . ALA B 1 395 ? -3.559 28.391 16.062 1 90.5 395 ALA B N 1
ATOM 6923 C CA . ALA B 1 395 ? -4.117 27.172 15.484 1 90.5 395 ALA B CA 1
ATOM 6924 C C . ALA B 1 395 ? -5.184 26.578 16.391 1 90.5 395 ALA B C 1
ATOM 6926 O O . ALA B 1 395 ? -5.047 26.594 17.609 1 90.5 395 ALA B O 1
ATOM 6927 N N . ALA B 1 396 ? -6.23 26.062 15.75 1 88.75 396 ALA B N 1
ATOM 6928 C CA . ALA B 1 396 ? -7.305 25.422 16.5 1 88.75 396 ALA B CA 1
ATOM 6929 C C . ALA B 1 396 ? -7.141 23.906 16.5 1 88.75 396 ALA B C 1
ATOM 6931 O O . ALA B 1 396 ? -7.691 23.219 17.375 1 88.75 396 ALA B O 1
ATOM 6932 N N . GLY B 1 397 ? -6.379 23.422 15.562 1 91.94 397 GLY B N 1
ATOM 6933 C CA . GLY B 1 397 ? -6.227 21.984 15.43 1 91.94 397 GLY B CA 1
ATOM 6934 C C . GLY B 1 397 ? -5.086 21.578 14.516 1 91.94 397 GLY B C 1
ATOM 6935 O O . GLY B 1 397 ? -4.207 22.391 14.219 1 91.94 397 GLY B O 1
ATOM 6936 N N . ALA B 1 398 ? -5.055 20.281 14.141 1 92.94 398 ALA B N 1
ATOM 6937 C CA . ALA B 1 398 ? -4.023 19.656 13.32 1 92.94 398 ALA B CA 1
ATOM 6938 C C . ALA B 1 398 ? -2.715 19.516 14.094 1 92.94 398 ALA B C 1
ATOM 6940 O O . ALA B 1 398 ? -2.686 18.922 15.172 1 92.94 398 ALA B O 1
ATOM 6941 N N . MET B 1 399 ? -1.634 19.953 13.531 1 93.81 399 MET B N 1
ATOM 6942 C CA . MET B 1 399 ? -0.368 19.797 14.242 1 93.81 399 MET B CA 1
ATOM 6943 C C . MET B 1 399 ? 0.683 20.75 13.695 1 93.81 399 MET B C 1
ATOM 6945 O O . MET B 1 399 ? 1.879 20.469 13.734 1 93.81 399 MET B O 1
ATOM 6949 N N . TYR B 1 400 ? 0.172 21.953 13.148 1 95.25 400 TYR B N 1
ATOM 6950 C CA . TYR B 1 400 ? 1.088 22.844 12.453 1 95.25 400 TYR B CA 1
ATOM 6951 C C . TYR B 1 400 ? 0.789 24.297 12.789 1 95.25 400 TYR B C 1
ATOM 6953 O O . TYR B 1 400 ? -0.316 24.625 13.227 1 95.25 400 TYR B O 1
ATOM 6961 N N . LEU B 1 401 ? 1.793 25.094 12.633 1 97.19 401 LEU B N 1
ATOM 6962 C CA . LEU B 1 401 ? 1.653 26.547 12.516 1 97.19 401 LEU B CA 1
ATOM 6963 C C . LEU B 1 401 ? 2.203 27.031 11.18 1 97.19 401 LEU B C 1
ATOM 6965 O O . LEU B 1 401 ? 3.049 26.375 10.57 1 97.19 401 LEU B O 1
ATOM 6969 N N . PHE B 1 402 ? 1.67 28.109 10.711 1 97.75 402 PHE B N 1
ATOM 6970 C CA . PHE B 1 402 ? 2.043 28.688 9.422 1 97.75 402 PHE B CA 1
ATOM 6971 C C . PHE B 1 402 ? 2.279 30.188 9.547 1 97.75 402 PHE B C 1
ATOM 6973 O O . PHE B 1 402 ? 1.556 30.984 8.953 1 97.75 402 PHE B O 1
ATOM 6980 N N . PRO B 1 403 ? 3.312 30.609 10.211 1 98.06 403 PRO B N 1
ATOM 6981 C CA . PRO B 1 403 ? 3.572 32.031 10.445 1 98.06 403 PRO B CA 1
ATOM 6982 C C . PRO B 1 403 ? 3.951 32.781 9.164 1 98.06 403 PRO B C 1
ATOM 6984 O O . PRO B 1 403 ? 4.531 32.188 8.25 1 98.06 403 PRO B O 1
ATOM 6987 N N . ARG B 1 404 ? 3.633 34.031 9.133 1 97.69 404 ARG B N 1
ATOM 6988 C CA . ARG B 1 404 ? 4.043 34.938 8.086 1 97.69 404 ARG B CA 1
ATOM 6989 C C . ARG B 1 404 ? 5.293 35.719 8.492 1 97.69 404 ARG B C 1
ATOM 6991 O O . ARG B 1 404 ? 5.418 36.156 9.641 1 97.69 404 ARG B O 1
ATOM 6998 N N . ILE B 1 405 ? 6.18 35.875 7.5 1 97.62 405 ILE B N 1
ATOM 6999 C CA . ILE B 1 405 ? 7.398 36.656 7.75 1 97.62 405 ILE B CA 1
ATOM 7000 C C . ILE B 1 405 ? 7.473 37.844 6.789 1 97.62 405 ILE B C 1
ATOM 7002 O O . ILE B 1 405 ? 7.207 37.688 5.594 1 97.62 405 ILE B O 1
ATOM 7006 N N . THR B 1 406 ? 7.738 38.969 7.348 1 96.38 406 THR B N 1
ATOM 7007 C CA . THR B 1 406 ? 8.078 40.125 6.516 1 96.38 406 THR B CA 1
ATOM 7008 C C . THR B 1 406 ? 9.586 40.156 6.258 1 96.38 406 THR B C 1
ATOM 7010 O O . THR B 1 406 ? 10.359 40.562 7.137 1 96.38 406 THR B O 1
ATOM 7013 N N . LEU B 1 407 ? 9.922 39.875 5.082 1 96.56 407 LEU B N 1
ATOM 7014 C CA . LEU B 1 407 ? 11.328 39.812 4.723 1 96.56 407 LEU B CA 1
ATOM 7015 C C . LEU B 1 407 ? 11.82 41.188 4.227 1 96.56 407 LEU B C 1
ATOM 7017 O O . LEU B 1 407 ? 11.086 41.875 3.537 1 96.56 407 LEU B O 1
ATOM 7021 N N . PRO B 1 408 ? 13.062 41.531 4.578 1 96.31 408 PRO B N 1
ATOM 7022 C CA . PRO B 1 408 ? 13.617 42.781 4.086 1 96.31 408 PRO B CA 1
ATOM 7023 C C . PRO B 1 408 ? 13.727 42.812 2.562 1 96.31 408 PRO B C 1
ATOM 7025 O O . PRO B 1 408 ? 14.07 41.812 1.936 1 96.31 408 PRO B O 1
ATOM 7028 N N . GLU B 1 409 ? 13.484 44.031 1.99 1 96.25 409 GLU B N 1
ATOM 7029 C CA . GLU B 1 409 ? 13.508 44.219 0.542 1 96.25 409 GLU B CA 1
ATOM 7030 C C . GLU B 1 409 ? 14.875 43.875 -0.038 1 96.25 409 GLU B C 1
ATOM 7032 O O . GLU B 1 409 ? 14.969 43.281 -1.125 1 96.25 409 GLU B O 1
ATOM 7037 N N . LYS B 1 410 ? 15.859 44.25 0.662 1 96.69 410 LYS B N 1
ATOM 7038 C CA . LYS B 1 410 ? 17.219 43.969 0.216 1 96.69 410 LYS B CA 1
ATOM 7039 C C . LYS B 1 410 ? 17.453 42.469 0.102 1 96.69 410 LYS B C 1
ATOM 7041 O O . LYS B 1 410 ? 18.094 42 -0.843 1 96.69 410 LYS B O 1
ATOM 7046 N N . PHE B 1 411 ? 16.969 41.75 1.019 1 97.31 411 PHE B N 1
ATOM 7047 C CA . PHE B 1 411 ? 17.094 40.281 1.014 1 97.31 411 PHE B CA 1
ATOM 7048 C C . PHE B 1 411 ? 16.359 39.688 -0.17 1 97.31 411 PHE B C 1
ATOM 7050 O O . PHE B 1 411 ? 16.875 38.812 -0.866 1 97.31 411 PHE B O 1
ATOM 7057 N N . ILE B 1 412 ? 15.172 40.094 -0.401 1 97.19 412 ILE B N 1
ATOM 7058 C CA . ILE B 1 412 ? 14.344 39.594 -1.498 1 97.19 412 ILE B CA 1
ATOM 7059 C C . ILE B 1 412 ? 15.047 39.844 -2.83 1 97.19 412 ILE B C 1
ATOM 7061 O O . ILE B 1 412 ? 15.102 38.969 -3.688 1 97.19 412 ILE B O 1
ATOM 7065 N N . LYS B 1 413 ? 15.609 41.062 -2.951 1 96.38 413 LYS B N 1
ATOM 7066 C CA . LYS B 1 413 ? 16.328 41.438 -4.168 1 96.38 413 LYS B CA 1
ATOM 7067 C C . LYS B 1 413 ? 17.531 40.531 -4.387 1 96.38 413 LYS B C 1
ATOM 7069 O O . LYS B 1 413 ? 17.781 40.062 -5.504 1 96.38 413 LYS B O 1
ATOM 7074 N N . GLU B 1 414 ? 18.219 40.312 -3.342 1 96.62 414 GLU B N 1
ATOM 7075 C CA . GLU B 1 414 ? 19.391 39.438 -3.414 1 96.62 414 GLU B CA 1
ATOM 7076 C C . GLU B 1 414 ? 19 38.031 -3.844 1 96.62 414 GLU B C 1
ATOM 7078 O O . GLU B 1 414 ? 19.688 37.406 -4.66 1 96.62 414 GLU B O 1
ATOM 7083 N N . CYS B 1 415 ? 17.938 37.5 -3.242 1 96.75 415 CYS B N 1
ATOM 7084 C CA . CYS B 1 415 ? 17.469 36.188 -3.605 1 96.75 415 CYS B CA 1
ATOM 7085 C C . CYS B 1 415 ? 17.094 36.125 -5.082 1 96.75 415 CYS B C 1
ATOM 7087 O O . CYS B 1 415 ? 17.453 35.156 -5.773 1 96.75 415 CYS B O 1
ATOM 7089 N N . HIS B 1 416 ? 16.453 37.125 -5.562 1 95.56 416 HIS B N 1
ATOM 7090 C CA . HIS B 1 416 ? 16.031 37.156 -6.957 1 95.56 416 HIS B CA 1
ATOM 7091 C C . HIS B 1 416 ? 17.234 37.219 -7.898 1 95.56 416 HIS B C 1
ATOM 7093 O O . HIS B 1 416 ? 17.234 36.594 -8.953 1 95.56 416 HIS B O 1
ATOM 7099 N N . GLU B 1 417 ? 18.219 37.969 -7.523 1 95.62 417 GLU B N 1
ATOM 7100 C CA . GLU B 1 417 ? 19.438 38.094 -8.32 1 95.62 417 GLU B CA 1
ATOM 7101 C C . GLU B 1 417 ? 20.125 36.719 -8.445 1 95.62 417 GLU B C 1
ATOM 7103 O O . GLU B 1 417 ? 20.781 36.438 -9.453 1 95.62 417 GLU B O 1
ATOM 7108 N N . ARG B 1 418 ? 19.969 35.969 -7.445 1 93.94 418 ARG B N 1
ATOM 7109 C CA . ARG B 1 418 ? 20.594 34.656 -7.438 1 93.94 418 ARG B CA 1
ATOM 7110 C C . ARG B 1 418 ? 19.625 33.594 -7.918 1 93.94 418 ARG B C 1
ATOM 7112 O O . ARG B 1 418 ? 19.922 32.375 -7.848 1 93.94 418 ARG B O 1
ATOM 7119 N N . HIS B 1 419 ? 18.406 33.969 -8.328 1 94.62 419 HIS B N 1
ATOM 7120 C CA . HIS B 1 419 ? 17.359 33.094 -8.797 1 94.62 419 HIS B CA 1
ATOM 7121 C C . HIS B 1 419 ? 16.953 32.062 -7.723 1 94.62 419 HIS B C 1
ATOM 7123 O O . HIS B 1 419 ? 16.812 30.875 -8.008 1 94.62 419 HIS B O 1
ATOM 7129 N N . GLU B 1 420 ? 16.875 32.562 -6.52 1 94.44 420 GLU B N 1
ATOM 7130 C CA . GLU B 1 420 ? 16.5 31.734 -5.375 1 94.44 420 GLU B CA 1
ATOM 7131 C C . GLU B 1 420 ? 15.133 32.125 -4.84 1 94.44 420 GLU B C 1
ATOM 7133 O O . GLU B 1 420 ? 14.711 33.281 -4.98 1 94.44 420 GLU B O 1
ATOM 7138 N N . ASP B 1 421 ? 14.445 31.156 -4.301 1 94.69 421 ASP B N 1
ATOM 7139 C CA . ASP B 1 421 ? 13.188 31.391 -3.592 1 94.69 421 ASP B CA 1
ATOM 7140 C C . ASP B 1 421 ? 13.438 31.969 -2.199 1 94.69 421 ASP B C 1
ATOM 7142 O O . ASP B 1 421 ? 14.07 31.328 -1.359 1 94.69 421 ASP B O 1
ATOM 7146 N N . PRO B 1 422 ? 12.953 33.188 -1.967 1 96.38 422 PRO B N 1
ATOM 7147 C CA . PRO B 1 422 ? 13.227 33.812 -0.679 1 96.38 422 PRO B CA 1
ATOM 7148 C C . PRO B 1 422 ? 12.742 33 0.508 1 96.38 422 PRO B C 1
ATOM 7150 O O . PRO B 1 422 ? 13.367 33 1.572 1 96.38 422 PRO B O 1
ATOM 7153 N N . ASN B 1 423 ? 11.547 32.375 0.406 1 95.88 423 ASN B N 1
ATOM 7154 C CA . ASN B 1 423 ? 11.086 31.5 1.478 1 95.88 423 ASN B CA 1
ATOM 7155 C C . ASN B 1 423 ? 12.109 30.422 1.802 1 95.88 423 ASN B C 1
ATOM 7157 O O . ASN B 1 423 ? 12.438 30.203 2.971 1 95.88 423 ASN B O 1
ATOM 7161 N N . GLU B 1 424 ? 12.547 29.734 0.784 1 96 424 GLU B N 1
ATOM 7162 C CA . GLU B 1 424 ? 13.477 28.625 0.927 1 96 424 GLU B CA 1
ATOM 7163 C C . GLU B 1 424 ? 14.812 29.094 1.507 1 96 424 GLU B C 1
ATOM 7165 O O . GLU B 1 424 ? 15.367 28.438 2.396 1 96 424 GLU B O 1
ATOM 7170 N N . THR B 1 425 ? 15.352 30.172 0.941 1 97.12 425 THR B N 1
ATOM 7171 C CA . THR B 1 425 ? 16.641 30.688 1.393 1 97.12 425 THR B CA 1
ATOM 7172 C C . THR B 1 425 ? 16.578 31.062 2.871 1 97.12 425 THR B C 1
ATOM 7174 O O . THR B 1 425 ? 17.5 30.766 3.629 1 97.12 425 THR B O 1
ATOM 7177 N N . TYR B 1 426 ? 15.523 31.75 3.273 1 97.81 426 TYR B N 1
ATOM 7178 C CA . TYR B 1 426 ? 15.344 32.094 4.68 1 97.81 426 TYR B CA 1
ATOM 7179 C C . TYR B 1 426 ? 15.352 30.828 5.547 1 97.81 426 TYR B C 1
ATOM 7181 O O . TYR B 1 426 ? 16.016 30.781 6.586 1 97.81 426 TYR B O 1
ATOM 7189 N N . CYS B 1 427 ? 14.594 29.812 5.184 1 97.62 427 CYS B N 1
ATOM 7190 C CA . CYS B 1 427 ? 14.484 28.578 5.941 1 97.62 427 CYS B CA 1
ATOM 7191 C C . CYS B 1 427 ? 15.828 27.859 6.023 1 97.62 427 CYS B C 1
ATOM 7193 O O . CYS B 1 427 ? 16.172 27.281 7.055 1 97.62 427 CYS B O 1
ATOM 7195 N N . ILE B 1 428 ? 16.547 27.859 4.906 1 97.19 428 ILE B N 1
ATOM 7196 C CA . ILE B 1 428 ? 17.859 27.203 4.871 1 97.19 428 ILE B CA 1
ATOM 7197 C C . ILE B 1 428 ? 18.812 27.922 5.809 1 97.19 428 ILE B C 1
ATOM 7199 O O . ILE B 1 428 ? 19.578 27.297 6.539 1 97.19 428 ILE B O 1
ATOM 7203 N N . GLU B 1 429 ? 18.828 29.234 5.73 1 97.25 429 GLU B N 1
ATOM 7204 C CA . GLU B 1 429 ? 19.672 30.016 6.637 1 97.25 429 GLU B CA 1
ATOM 7205 C C . GLU B 1 429 ? 19.328 29.734 8.094 1 97.25 429 GLU B C 1
ATOM 7207 O O . GLU B 1 429 ? 20.219 29.578 8.93 1 97.25 429 GLU B O 1
ATOM 7212 N N . MET B 1 430 ? 18.062 29.719 8.352 1 97.94 430 MET B N 1
ATOM 7213 C CA . MET B 1 430 ? 17.625 29.375 9.703 1 97.94 430 MET B CA 1
ATOM 7214 C C . MET B 1 430 ? 18.125 28 10.109 1 97.94 430 MET B C 1
ATOM 7216 O O . MET B 1 430 ? 18.641 27.828 11.219 1 97.94 430 MET B O 1
ATOM 7220 N N . LEU B 1 431 ? 17.969 27.016 9.25 1 97.94 431 LEU B N 1
ATOM 7221 C CA . LEU B 1 431 ? 18.422 25.656 9.508 1 97.94 431 LEU B CA 1
ATOM 7222 C C . LEU B 1 431 ? 19.906 25.625 9.82 1 97.94 431 LEU B C 1
ATOM 7224 O O . LEU B 1 431 ? 20.328 25.016 10.805 1 97.94 431 LEU B O 1
ATOM 7228 N N . LYS B 1 432 ? 20.672 26.266 9.031 1 97.25 432 LYS B N 1
ATOM 7229 C CA . LYS B 1 432 ? 22.125 26.25 9.172 1 97.25 432 LYS B CA 1
ATOM 7230 C C . LYS B 1 432 ? 22.562 26.906 10.477 1 97.25 432 LYS B C 1
ATOM 7232 O O . LYS B 1 432 ? 23.562 26.484 11.086 1 97.25 432 LYS B O 1
ATOM 7237 N N . LYS B 1 433 ? 21.875 27.891 10.875 1 97.19 433 LYS B N 1
ATOM 7238 C CA . LYS B 1 433 ? 22.297 28.672 12.031 1 97.19 433 LYS B CA 1
ATOM 7239 C C . LYS B 1 433 ? 21.719 28.094 13.32 1 97.19 433 LYS B C 1
ATOM 7241 O O . LYS B 1 433 ? 22.297 28.266 14.398 1 97.19 433 LYS B O 1
ATOM 7246 N N . THR B 1 434 ? 20.578 27.438 13.25 1 97.88 434 THR B N 1
ATOM 7247 C CA . THR B 1 434 ? 19.875 27.094 14.477 1 97.88 434 THR B CA 1
ATOM 7248 C C . THR B 1 434 ? 19.703 25.578 14.594 1 97.88 434 THR B C 1
ATOM 7250 O O . THR B 1 434 ? 19.391 25.062 15.664 1 97.88 434 THR B O 1
ATOM 7253 N N . GLY B 1 435 ? 19.781 24.828 13.508 1 97.62 435 GLY B N 1
ATOM 7254 C CA . GLY B 1 435 ? 19.5 23.391 13.5 1 97.62 435 GLY B CA 1
ATOM 7255 C C . GLY B 1 435 ? 18.031 23.078 13.453 1 97.62 435 GLY B C 1
ATOM 7256 O O . GLY B 1 435 ? 17.625 21.938 13.742 1 97.62 435 GLY B O 1
ATOM 7257 N N . ILE B 1 436 ? 17.203 24.062 13.156 1 97.88 436 ILE B N 1
ATOM 7258 C CA . ILE B 1 436 ? 15.758 23.828 13.109 1 97.88 436 ILE B CA 1
ATOM 7259 C C . ILE B 1 436 ? 15.305 23.688 11.656 1 97.88 436 ILE B C 1
ATOM 7261 O O . ILE B 1 436 ? 15.469 24.609 10.852 1 97.88 436 ILE B O 1
ATOM 7265 N N . ALA B 1 437 ? 14.758 22.5 11.328 1 96.75 437 ALA B N 1
ATOM 7266 C CA . ALA B 1 437 ? 14.281 22.25 9.977 1 96.75 437 ALA B CA 1
ATOM 7267 C C . ALA B 1 437 ? 12.781 22.484 9.867 1 96.75 437 ALA B C 1
ATOM 7269 O O . ALA B 1 437 ? 11.992 21.875 10.594 1 96.75 437 ALA B O 1
ATOM 7270 N N . VAL B 1 438 ? 12.367 23.375 9.039 1 97.06 438 VAL B N 1
ATOM 7271 C CA . VAL B 1 438 ? 10.969 23.656 8.758 1 97.06 438 VAL B CA 1
ATOM 7272 C C . VAL B 1 438 ? 10.688 23.484 7.27 1 97.06 438 VAL B C 1
ATOM 7274 O O . VAL B 1 438 ? 11.562 23.031 6.52 1 97.06 438 VAL B O 1
ATOM 7277 N N . VAL B 1 439 ? 9.438 23.75 6.82 1 94.94 439 VAL B N 1
ATOM 7278 C CA . VAL B 1 439 ? 9.094 23.672 5.402 1 94.94 439 VAL B CA 1
ATOM 7279 C C . VAL B 1 439 ? 8.773 25.062 4.863 1 94.94 439 VAL B C 1
ATOM 7281 O O . VAL B 1 439 ? 8.07 25.844 5.508 1 94.94 439 VAL B O 1
ATOM 7284 N N . LYS B 1 440 ? 9.336 25.344 3.68 1 95.56 440 LYS B N 1
ATOM 7285 C CA . LYS B 1 440 ? 9.102 26.641 3.061 1 95.56 440 LYS B CA 1
ATOM 7286 C C . LYS B 1 440 ? 7.621 26.828 2.738 1 95.56 440 LYS B C 1
ATOM 7288 O O . LYS B 1 440 ? 6.949 25.891 2.297 1 95.56 440 LYS B O 1
ATOM 7293 N N . GLY B 1 441 ? 7.16 27.969 2.936 1 95.19 441 GLY B N 1
ATOM 7294 C CA . GLY B 1 441 ? 5.758 28.281 2.701 1 95.19 441 GLY B CA 1
ATOM 7295 C C . GLY B 1 441 ? 5.363 28.203 1.238 1 95.19 441 GLY B C 1
ATOM 7296 O O . GLY B 1 441 ? 4.242 27.812 0.915 1 95.19 441 GLY B O 1
ATOM 7297 N N . SER B 1 442 ? 6.262 28.547 0.337 1 92.88 442 SER B N 1
ATOM 7298 C CA . SER B 1 442 ? 5.965 28.562 -1.092 1 92.88 442 SER B CA 1
ATOM 7299 C C . SER B 1 442 ? 5.605 27.172 -1.605 1 92.88 442 SER B C 1
ATOM 7301 O O . SER B 1 442 ? 4.91 27.047 -2.613 1 92.88 442 SER B O 1
ATOM 7303 N N . GLY B 1 443 ? 6.027 26.188 -0.896 1 90.06 443 GLY B N 1
ATOM 7304 C CA . GLY B 1 443 ? 5.672 24.828 -1.275 1 90.06 443 GLY B CA 1
ATOM 7305 C C . GLY B 1 443 ? 4.199 24.516 -1.095 1 90.06 443 GLY B C 1
ATOM 7306 O O . GLY B 1 443 ? 3.654 23.641 -1.765 1 90.06 443 GLY B O 1
ATOM 7307 N N . PHE B 1 444 ? 3.553 25.25 -0.251 1 94.12 444 PHE B N 1
ATOM 7308 C CA . PHE B 1 444 ? 2.129 25.094 0.024 1 94.12 444 PHE B CA 1
ATOM 7309 C C . PHE B 1 444 ? 1.306 26.078 -0.801 1 94.12 444 PHE B C 1
ATOM 7311 O O . PHE B 1 444 ? 0.087 25.922 -0.917 1 94.12 444 PHE B O 1
ATOM 7318 N N . GLY B 1 445 ? 1.99 26.984 -1.375 1 91.12 445 GLY B N 1
ATOM 7319 C CA . GLY B 1 445 ? 1.314 28.141 -1.932 1 91.12 445 GLY B CA 1
ATOM 7320 C C . GLY B 1 445 ? 1.076 29.234 -0.911 1 91.12 445 GLY B C 1
ATOM 7321 O O . GLY B 1 445 ? 1.062 28.984 0.294 1 91.12 445 GLY B O 1
ATOM 7322 N N . GLN B 1 446 ? 0.968 30.438 -1.381 1 90.44 446 GLN B N 1
ATOM 7323 C CA . GLN B 1 446 ? 0.773 31.625 -0.562 1 90.44 446 GLN B CA 1
ATOM 7324 C C . GLN B 1 446 ? 0.323 32.812 -1.412 1 90.44 446 GLN B C 1
ATOM 7326 O O . GLN B 1 446 ? 0.485 32.812 -2.635 1 90.44 446 GLN B O 1
ATOM 7331 N N . LYS B 1 447 ? -0.312 33.688 -0.708 1 92.31 447 LYS B N 1
ATOM 7332 C CA . LYS B 1 447 ? -0.66 34.938 -1.398 1 92.31 447 LYS B CA 1
ATOM 7333 C C . LYS B 1 447 ? 0.584 35.625 -1.957 1 92.31 447 LYS B C 1
ATOM 7335 O O . LYS B 1 447 ? 1.63 35.656 -1.305 1 92.31 447 LYS B O 1
ATOM 7340 N N . LYS B 1 448 ? 0.385 36.188 -3.139 1 91.12 448 LYS B N 1
ATOM 7341 C CA . LYS B 1 448 ? 1.507 36.906 -3.762 1 91.12 448 LYS B CA 1
ATOM 7342 C C . LYS B 1 448 ? 2.062 37.969 -2.842 1 91.12 448 LYS B C 1
ATOM 7344 O O . LYS B 1 448 ? 1.303 38.719 -2.227 1 91.12 448 LYS B O 1
ATOM 7349 N N . GLY B 1 449 ? 3.361 37.969 -2.701 1 92.06 449 GLY B N 1
ATOM 7350 C CA . GLY B 1 449 ? 4.027 38.969 -1.909 1 92.06 449 GLY B CA 1
ATOM 7351 C C . GLY B 1 449 ? 4.168 38.594 -0.446 1 92.06 449 GLY B C 1
ATOM 7352 O O . GLY B 1 449 ? 4.77 39.344 0.336 1 92.06 449 GLY B O 1
ATOM 7353 N N . THR B 1 450 ? 3.623 37.5 -0.081 1 95.69 450 THR B N 1
ATOM 7354 C CA . THR B 1 450 ? 3.764 37.062 1.303 1 95.69 450 THR B CA 1
ATOM 7355 C C . THR B 1 450 ? 4.762 35.938 1.405 1 95.69 450 THR B C 1
ATOM 7357 O O . THR B 1 450 ? 5.059 35.25 0.41 1 95.69 450 THR B O 1
ATOM 7360 N N . TYR B 1 451 ? 5.344 35.75 2.586 1 97.19 451 TYR B N 1
ATOM 7361 C CA . TYR B 1 451 ? 6.332 34.719 2.881 1 97.19 451 TYR B CA 1
ATOM 7362 C C . TYR B 1 451 ? 5.98 33.969 4.168 1 97.19 451 TYR B C 1
ATOM 7364 O O . TYR B 1 451 ? 5.523 34.594 5.137 1 97.19 451 TYR B O 1
ATOM 7372 N N . HIS B 1 452 ? 6.098 32.688 4.074 1 97.88 452 HIS B N 1
ATOM 7373 C CA . HIS B 1 452 ? 5.695 31.859 5.195 1 97.88 452 HIS B CA 1
ATOM 7374 C C . HIS B 1 452 ? 6.633 30.672 5.352 1 97.88 452 HIS B C 1
ATOM 7376 O O . HIS B 1 452 ? 7.473 30.406 4.484 1 97.88 452 HIS B O 1
ATOM 7382 N N . PHE B 1 453 ? 6.547 29.969 6.457 1 97.19 453 PHE B N 1
ATOM 7383 C CA . PHE B 1 453 ? 7 28.594 6.613 1 97.19 453 PHE B CA 1
ATOM 7384 C C . PHE B 1 453 ? 6.02 27.797 7.465 1 97.19 453 PHE B C 1
ATOM 7386 O O . PHE B 1 453 ? 5.219 28.375 8.203 1 97.19 453 PHE B O 1
ATOM 7393 N N . ARG B 1 454 ? 6.008 26.5 7.273 1 97 454 ARG B N 1
ATOM 7394 C CA . ARG B 1 454 ? 5.242 25.609 8.141 1 97 454 ARG B CA 1
ATOM 7395 C C . ARG B 1 454 ? 6.137 24.969 9.195 1 97 454 ARG B C 1
ATOM 7397 O O . ARG B 1 454 ? 7.254 24.547 8.898 1 97 454 ARG B O 1
ATOM 7404 N N . ILE B 1 455 ? 5.672 24.938 10.398 1 97.12 455 ILE B N 1
ATOM 7405 C CA . ILE B 1 455 ? 6.398 24.297 11.477 1 97.12 455 ILE B CA 1
ATOM 7406 C C . ILE B 1 455 ? 5.496 23.266 12.156 1 97.12 455 ILE B C 1
ATOM 7408 O O . ILE B 1 455 ? 4.348 23.562 12.5 1 97.12 455 ILE B O 1
ATOM 7412 N N . ALA B 1 456 ? 5.957 22.062 12.266 1 95.81 456 ALA B N 1
ATOM 7413 C CA . ALA B 1 456 ? 5.219 20.984 12.922 1 95.81 456 ALA B CA 1
ATOM 7414 C C . ALA B 1 456 ? 5.434 21.016 14.43 1 95.81 456 ALA B C 1
ATOM 7416 O O . ALA B 1 456 ? 6.539 21.297 14.898 1 95.81 456 ALA B O 1
ATOM 7417 N N . LEU B 1 457 ? 4.504 20.656 15.188 1 95.56 457 LEU B N 1
ATOM 7418 C CA . LEU B 1 457 ? 4.496 20.719 16.641 1 95.56 457 LEU B CA 1
ATOM 7419 C C . LEU B 1 457 ? 4.789 19.359 17.266 1 95.56 457 LEU B C 1
ATOM 7421 O O . LEU B 1 457 ? 4.332 19.062 18.359 1 95.56 457 LEU B O 1
ATOM 7425 N N . LEU B 1 458 ? 5.539 18.562 16.625 1 93.62 458 LEU B N 1
ATOM 7426 C CA . LEU B 1 458 ? 5.621 17.156 16.984 1 93.62 458 LEU B CA 1
ATOM 7427 C C . LEU B 1 458 ? 6.785 16.891 17.922 1 93.62 458 LEU B C 1
ATOM 7429 O O . LEU B 1 458 ? 6.691 16.031 18.812 1 93.62 458 LEU B O 1
ATOM 7433 N N . PRO B 1 459 ? 7.938 17.641 17.859 1 94.31 459 PRO B N 1
ATOM 7434 C CA . PRO B 1 459 ? 9.023 17.375 18.812 1 94.31 459 PRO B CA 1
ATOM 7435 C C . PRO B 1 459 ? 8.586 17.531 20.266 1 94.31 459 PRO B C 1
ATOM 7437 O O . PRO B 1 459 ? 7.598 18.219 20.547 1 94.31 459 PRO B O 1
ATOM 7440 N N . PRO B 1 460 ? 9.32 16.906 21.156 1 94.25 460 PRO B N 1
ATOM 7441 C CA . PRO B 1 460 ? 8.977 17.016 22.578 1 94.25 460 PRO B CA 1
ATOM 7442 C C . PRO B 1 460 ? 8.953 18.453 23.078 1 94.25 460 PRO B C 1
ATOM 7444 O O . PRO B 1 460 ? 9.633 19.312 22.5 1 94.25 460 PRO B O 1
ATOM 7447 N N . GLU B 1 461 ? 8.211 18.688 24.109 1 96 461 GLU B N 1
ATOM 7448 C CA . GLU B 1 461 ? 7.98 20.047 24.625 1 96 461 GLU B CA 1
ATOM 7449 C C . GLU B 1 461 ? 9.297 20.734 24.969 1 96 461 GLU B C 1
ATOM 7451 O O . GLU B 1 461 ? 9.453 21.938 24.719 1 96 461 GLU B O 1
ATOM 7456 N N . ASN B 1 462 ? 10.211 19.969 25.516 1 95.69 462 ASN B N 1
ATOM 7457 C CA . ASN B 1 462 ? 11.5 20.562 25.875 1 95.69 462 ASN B CA 1
ATOM 7458 C C . ASN B 1 462 ? 12.266 21.016 24.625 1 95.69 462 ASN B C 1
ATOM 7460 O O . ASN B 1 462 ? 12.922 22.062 24.641 1 95.69 462 ASN B O 1
ATOM 7464 N N . GLU B 1 463 ? 12.172 20.312 23.578 1 95.69 463 GLU B N 1
ATOM 7465 C CA . GLU B 1 463 ? 12.805 20.703 22.328 1 95.69 463 GLU B CA 1
ATOM 7466 C C . GLU B 1 463 ? 12.094 21.891 21.688 1 95.69 463 GLU B C 1
ATOM 7468 O O . GLU B 1 463 ? 12.734 22.766 21.094 1 95.69 463 GLU B O 1
ATOM 7473 N N . ILE B 1 464 ? 10.805 21.922 21.828 1 97.31 464 ILE B N 1
ATOM 7474 C CA . ILE B 1 464 ? 10.023 23.016 21.25 1 97.31 464 ILE B CA 1
ATOM 7475 C C . ILE B 1 464 ? 10.352 24.328 21.953 1 97.31 464 ILE B C 1
ATOM 7477 O O . ILE B 1 464 ? 10.383 25.391 21.328 1 97.31 464 ILE B O 1
ATOM 7481 N N . GLU B 1 465 ? 10.57 24.25 23.203 1 97.19 465 GLU B N 1
ATOM 7482 C CA . GLU B 1 465 ? 10.992 25.438 23.938 1 97.19 465 GLU B CA 1
ATOM 7483 C C . GLU B 1 465 ? 12.281 26.016 23.359 1 97.19 465 GLU B C 1
ATOM 7485 O O . GLU B 1 465 ? 12.398 27.219 23.156 1 97.19 465 GLU B O 1
ATOM 7490 N N . GLU B 1 466 ? 13.18 25.125 23.078 1 97.19 466 GLU B N 1
ATOM 7491 C CA . GLU B 1 466 ? 14.445 25.547 22.484 1 97.19 466 GLU B CA 1
ATOM 7492 C C . GLU B 1 466 ? 14.234 26.047 21.062 1 97.19 466 GLU B C 1
ATOM 7494 O O . GLU B 1 466 ? 14.914 26.984 20.625 1 97.19 466 GLU B O 1
ATOM 7499 N N . VAL B 1 467 ? 13.406 25.438 20.375 1 97.69 467 VAL B N 1
ATOM 7500 C CA . VAL B 1 467 ? 13.07 25.844 19.016 1 97.69 467 VAL B CA 1
ATOM 7501 C C . VAL B 1 467 ? 12.602 27.297 19 1 97.69 467 VAL B C 1
ATOM 7503 O O . VAL B 1 467 ? 13.094 28.109 18.203 1 97.69 467 VAL B O 1
ATOM 7506 N N . GLY B 1 468 ? 11.672 27.594 19.859 1 97.81 468 GLY B N 1
ATOM 7507 C CA . GLY B 1 468 ? 11.172 28.953 19.922 1 97.81 468 GLY B CA 1
ATOM 7508 C C . GLY B 1 468 ? 12.25 29.984 20.219 1 97.81 468 GLY B C 1
ATOM 7509 O O . GLY B 1 468 ? 12.336 31.016 19.562 1 97.81 468 GLY B O 1
ATOM 7510 N N . LYS B 1 469 ? 13.094 29.672 21.156 1 97.38 469 LYS B N 1
ATOM 7511 C CA . LYS B 1 469 ? 14.164 30.578 21.547 1 97.38 469 LYS B CA 1
ATOM 7512 C C . LYS B 1 469 ? 15.164 30.797 20.422 1 97.38 469 LYS B C 1
ATOM 7514 O O . LYS B 1 469 ? 15.555 31.922 20.125 1 97.38 469 LYS B O 1
ATOM 7519 N N . ARG B 1 470 ? 15.531 29.734 19.844 1 97.88 470 ARG B N 1
ATOM 7520 C CA . ARG B 1 470 ? 16.531 29.797 18.781 1 97.88 470 ARG B CA 1
ATOM 7521 C C . ARG B 1 470 ? 16 30.547 17.562 1 97.88 470 ARG B C 1
ATOM 7523 O O . ARG B 1 470 ? 16.734 31.312 16.922 1 97.88 470 ARG B O 1
ATOM 7530 N N . ILE B 1 471 ? 14.781 30.344 17.25 1 98.12 471 ILE B N 1
ATOM 7531 C CA . ILE B 1 471 ? 14.188 31.031 16.109 1 98.12 471 ILE B CA 1
ATOM 7532 C C . ILE B 1 471 ? 14.102 32.531 16.391 1 98.12 471 ILE B C 1
ATOM 7534 O O . ILE B 1 471 ? 14.398 33.344 15.523 1 98.12 471 ILE B O 1
ATOM 7538 N N . GLN B 1 472 ? 13.703 32.844 17.562 1 97.62 472 GLN B N 1
ATOM 7539 C CA . GLN B 1 472 ? 1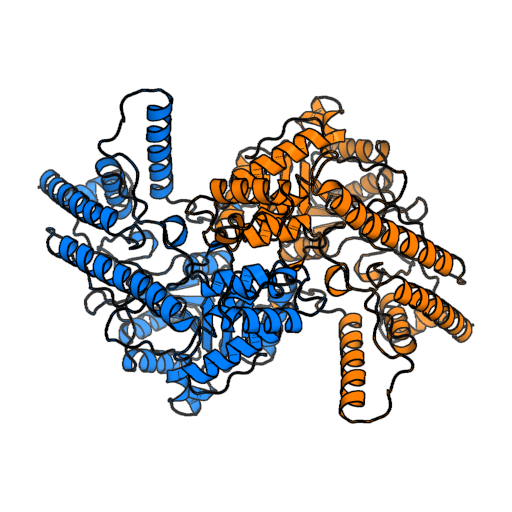3.602 34.25 17.938 1 97.62 472 GLN B CA 1
ATOM 7540 C C . GLN B 1 472 ? 14.945 34.969 17.797 1 97.62 472 GLN B C 1
ATOM 7542 O O . GLN B 1 472 ? 15.031 36.031 17.234 1 97.62 472 GLN B O 1
ATOM 7547 N N . VAL B 1 473 ? 15.977 34.344 18.297 1 97.31 473 VAL B N 1
ATOM 7548 C CA . VAL B 1 473 ? 17.328 34.906 18.25 1 97.31 473 VAL B CA 1
ATOM 7549 C C . VAL B 1 473 ? 17.781 35.031 16.797 1 97.31 473 VAL B C 1
ATOM 7551 O O . VAL B 1 473 ? 18.297 36.062 16.391 1 97.31 473 VAL B O 1
ATOM 7554 N N . PHE B 1 474 ? 17.641 34.062 16.078 1 97.81 474 PHE B N 1
ATOM 7555 C CA . PHE B 1 474 ? 18.031 34.031 14.68 1 97.81 474 PHE B CA 1
ATOM 7556 C C . PHE B 1 474 ? 17.312 35.156 13.914 1 97.81 474 PHE B C 1
ATOM 7558 O O . PHE B 1 474 ? 17.953 35.906 13.188 1 97.81 474 PHE B O 1
ATOM 7565 N N . HIS B 1 475 ? 15.953 35.094 14.062 1 97.69 475 HIS B N 1
ATOM 7566 C CA . HIS B 1 475 ? 15.141 36.031 13.289 1 97.69 475 HIS B CA 1
ATOM 7567 C C . HIS B 1 475 ? 15.531 37.469 13.594 1 97.69 475 HIS B C 1
ATOM 7569 O O . HIS B 1 475 ? 15.656 38.281 12.68 1 97.69 475 HIS B O 1
ATOM 7575 N N . ASN B 1 476 ? 15.711 37.781 14.805 1 95.38 476 ASN B N 1
ATOM 7576 C CA . ASN B 1 476 ? 16.109 39.125 15.195 1 95.38 476 ASN B CA 1
ATOM 7577 C C . ASN B 1 476 ? 17.453 39.5 14.578 1 95.38 476 ASN B C 1
ATOM 7579 O O . ASN B 1 476 ? 17.609 40.625 14.078 1 95.38 476 ASN B O 1
ATOM 7583 N N . SER B 1 477 ? 18.359 38.625 14.648 1 96.25 477 SER B N 1
ATOM 7584 C CA . SER B 1 477 ? 19.656 38.844 14.055 1 96.25 477 SER B CA 1
ATOM 7585 C C . SER B 1 477 ? 19.562 39.031 12.539 1 96.25 477 SER B C 1
ATOM 7587 O O . SER B 1 477 ? 20.312 39.781 11.945 1 96.25 477 SER B O 1
ATOM 7589 N N . PHE B 1 478 ? 18.766 38.219 11.992 1 96.5 478 PHE B N 1
ATOM 7590 C CA . PHE B 1 478 ? 18.547 38.25 10.547 1 96.5 478 PHE B CA 1
ATOM 7591 C C . PHE B 1 478 ? 17.984 39.594 10.102 1 96.5 478 PHE B C 1
ATOM 7593 O O . PHE B 1 478 ? 18.469 40.188 9.133 1 96.5 478 PHE B O 1
ATOM 7600 N N . ILE B 1 479 ? 17.016 40.062 10.773 1 95.06 479 ILE B N 1
ATOM 7601 C CA . ILE B 1 479 ? 16.391 41.344 10.445 1 95.06 479 ILE B CA 1
ATOM 7602 C C . ILE B 1 479 ? 17.406 42.469 10.617 1 95.06 479 ILE B C 1
ATOM 7604 O O . ILE B 1 479 ? 17.484 43.375 9.789 1 95.06 479 ILE B O 1
ATOM 7608 N N . GLN B 1 480 ? 18.219 42.406 11.609 1 94.12 480 GLN B N 1
ATOM 7609 C CA . GLN B 1 480 ? 19.219 43.406 11.883 1 94.12 480 GLN B CA 1
ATOM 7610 C C . GLN B 1 480 ? 20.281 43.469 10.789 1 94.12 480 GLN B C 1
ATOM 7612 O O . GLN B 1 480 ? 20.797 44.531 10.461 1 94.12 480 GLN B O 1
ATOM 7617 N N . GLN B 1 481 ? 20.594 42.375 10.289 1 94 481 GLN B N 1
ATOM 7618 C CA . GLN B 1 481 ? 21.609 42.281 9.242 1 94 481 GLN B CA 1
ATOM 7619 C C . GLN B 1 481 ? 21.172 43 7.977 1 94 481 GLN B C 1
ATOM 7621 O O . GLN B 1 481 ? 22.016 43.469 7.195 1 94 481 GLN B O 1
ATOM 7626 N N . TYR B 1 482 ? 20.016 43.125 7.742 1 92.31 482 TYR B N 1
ATOM 7627 C CA . TYR B 1 482 ? 19.531 43.75 6.5 1 92.31 482 TYR B CA 1
ATOM 7628 C C . TYR B 1 482 ? 18.969 45.125 6.75 1 92.31 482 TYR B C 1
ATOM 7630 O O . TYR B 1 482 ? 18.406 45.75 5.848 1 92.31 482 TYR B O 1
ATOM 7638 N N . LYS B 1 483 ? 19.016 45.656 7.902 1 85.25 483 LYS B N 1
ATOM 7639 C CA . LYS B 1 483 ? 18.703 47.031 8.195 1 85.25 483 LYS B CA 1
ATOM 7640 C C . LYS B 1 483 ? 19.859 47.969 7.824 1 85.25 483 LYS B C 1
ATOM 7642 O O . LYS B 1 483 ? 21.016 47.562 7.887 1 85.25 483 LYS B O 1
#

pLDDT: mean 93.34, std 8.02, range [45.84, 98.81]

Organism: Entamoeba histolytica (strain ATCC 30459 / HM-1:IMSS / ABRM) (NCBI:txid294381)

Radius of gyration: 29.0 Å; Cα contacts (8 Å, |Δi|>4): 1992; chains: 2; bounding box: 71×88×69 Å

Nearest PDB structures (foldseek):
  3tcm-assembly1_B  TM=9.497E-01  e=5.863E-49  Hordeum vulgare
  3ihj-assembly1_A  TM=9.452E-01  e=2.187E-43  Homo sapiens
  1b8g-assembly1_B  TM=7.716E-01  e=6.989E-25  Malus domestica
  1m4n-assembly1_A-2  TM=7.746E-01  e=1.296E-23  Malus domestica
  1iax-assembly1_B  TM=7.845E-01  e=2.835E-23  Solanum lycopersicum